Protein 9D45 (pdb70)

Structure (mmCIF, N/CA/C/O backbone):
data_9D45
#
_entry.id   9D45
#
_cell.length_a   1.00
_cell.length_b   1.00
_cell.length_c   1.00
_cell.angle_alpha   90.00
_cell.angle_beta   90.00
_cell.angle_gamma   90.00
#
_symmetry.space_group_name_H-M   'P 1'
#
loop_
_entity.id
_entity.type
_entity.pdbx_description
1 polymer 'Protein MSN5'
2 polymer 'GTP-binding nuclear protein GSP1/CNR1'
3 polymer 'Phosphate system positive regulatory protein PHO4'
4 non-polymer "GUANOSINE-5'-TRIPHOSPHATE"
5 non-polymer 'MAGNESIUM ION'
#
loop_
_atom_site.group_PDB
_atom_site.id
_atom_site.type_symbol
_atom_site.label_atom_id
_atom_site.label_alt_id
_atom_site.label_comp_id
_atom_site.label_asym_id
_atom_site.label_entity_id
_atom_site.label_seq_id
_atom_site.pdbx_PDB_ins_code
_atom_site.Cartn_x
_atom_site.Cartn_y
_atom_site.Cartn_z
_atom_site.occupancy
_atom_site.B_iso_or_equiv
_atom_site.auth_seq_id
_atom_site.auth_comp_id
_atom_site.auth_asym_id
_atom_site.auth_atom_id
_atom_site.pdbx_PDB_model_num
ATOM 1 N N . GLY A 1 5 ? 159.866 122.359 188.126 1.00 167.55 5 GLY A N 1
ATOM 2 C CA . GLY A 1 5 ? 160.763 123.332 188.721 1.00 169.94 5 GLY A CA 1
ATOM 3 C C . GLY A 1 5 ? 160.956 124.571 187.870 1.00 171.36 5 GLY A C 1
ATOM 4 O O . GLY A 1 5 ? 160.949 124.499 186.641 1.00 170.74 5 GLY A O 1
ATOM 5 N N . ALA A 1 6 ? 161.129 125.719 188.530 1.00 176.50 6 ALA A N 1
ATOM 6 C CA . ALA A 1 6 ? 161.309 126.971 187.803 1.00 175.55 6 ALA A CA 1
ATOM 7 C C . ALA A 1 6 ? 162.667 127.037 187.115 1.00 176.18 6 ALA A C 1
ATOM 8 O O . ALA A 1 6 ? 162.798 127.691 186.074 1.00 176.29 6 ALA A O 1
ATOM 10 N N . SER A 1 7 ? 163.681 126.375 187.678 1.00 167.97 7 SER A N 1
ATOM 11 C CA . SER A 1 7 ? 165.014 126.416 187.083 1.00 167.19 7 SER A CA 1
ATOM 12 C C . SER A 1 7 ? 165.018 125.791 185.694 1.00 166.58 7 SER A C 1
ATOM 13 O O . SER A 1 7 ? 165.711 126.273 184.790 1.00 165.75 7 SER A O 1
ATOM 16 N N . GLN A 1 8 ? 164.253 124.713 185.507 1.00 177.34 8 GLN A N 1
ATOM 17 C CA . GLN A 1 8 ? 164.142 124.109 184.184 1.00 178.03 8 GLN A CA 1
ATOM 18 C C . GLN A 1 8 ? 163.518 125.080 183.190 1.00 176.64 8 GLN A C 1
ATOM 19 O O . GLN A 1 8 ? 163.955 125.164 182.037 1.00 177.77 8 GLN A O 1
ATOM 25 N N . ILE A 1 9 ? 162.498 125.825 183.622 1.00 142.56 9 ILE A N 1
ATOM 26 C CA . ILE A 1 9 ? 161.869 126.811 182.746 1.00 141.15 9 ILE A CA 1
ATOM 27 C C . ILE A 1 9 ? 162.856 127.916 182.389 1.00 141.40 9 ILE A C 1
ATOM 28 O O . ILE A 1 9 ? 162.917 128.365 181.237 1.00 144.33 9 ILE A O 1
ATOM 33 N N . VAL A 1 10 ? 163.640 128.374 183.368 1.00 145.62 10 VAL A N 1
ATOM 34 C CA . VAL A 1 10 ? 164.634 129.412 183.098 1.00 145.55 10 VAL A CA 1
ATOM 35 C C . VAL A 1 10 ? 165.670 128.912 182.099 1.00 147.54 10 VAL A C 1
ATOM 36 O O . VAL A 1 10 ? 166.054 129.631 181.167 1.00 148.37 10 VAL A O 1
ATOM 40 N N . SER A 1 11 ? 166.146 127.678 182.282 1.00 162.28 11 SER A N 1
ATOM 41 C CA . SER A 1 11 ? 167.124 127.117 181.355 1.00 162.37 11 SER A CA 1
ATOM 42 C C . SER A 1 11 ? 166.539 126.973 179.955 1.00 160.94 11 SER A C 1
ATOM 43 O O . SER A 1 11 ? 167.214 127.258 178.959 1.00 161.90 11 SER A O 1
ATOM 46 N N . ALA A 1 12 ? 165.283 126.528 179.860 1.00 131.51 12 ALA A N 1
ATOM 47 C CA . ALA A 1 12 ? 164.642 126.395 178.556 1.00 130.93 12 ALA A CA 1
ATOM 48 C C . ALA A 1 12 ? 164.496 127.747 177.871 1.00 132.09 12 ALA A C 1
ATOM 49 O O . ALA A 1 12 ? 164.715 127.863 176.660 1.00 134.85 12 ALA A O 1
ATOM 51 N N . LEU A 1 13 ? 164.119 128.780 178.628 1.00 126.83 13 LEU A N 1
ATOM 52 C CA . LEU A 1 13 ? 164.007 130.115 178.049 1.00 126.89 13 LEU A CA 1
ATOM 53 C C . LEU A 1 13 ? 165.364 130.635 177.591 1.00 127.82 13 LEU A C 1
ATOM 54 O O . LEU A 1 13 ? 165.472 131.252 176.524 1.00 129.36 13 LEU A O 1
ATOM 59 N N . ASP A 1 14 ? 166.411 130.396 178.384 1.00 151.73 14 ASP A N 1
ATOM 60 C CA . ASP A 1 14 ? 167.748 130.817 177.982 1.00 152.41 14 ASP A CA 1
ATOM 61 C C . ASP A 1 14 ? 168.188 130.104 176.710 1.00 152.94 14 ASP A C 1
ATOM 62 O O . ASP A 1 14 ? 168.812 130.711 175.832 1.00 153.81 14 ASP A O 1
ATOM 67 N N . VAL A 1 15 ? 167.873 128.812 176.596 1.00 135.39 15 VAL A N 1
ATOM 68 C CA . VAL A 1 15 ? 168.216 128.064 175.390 1.00 132.94 15 VAL A CA 1
ATOM 69 C C . VAL A 1 15 ? 167.449 128.599 174.186 1.00 130.89 15 VAL A C 1
ATOM 70 O O . VAL A 1 15 ? 168.023 128.806 173.110 1.00 131.40 15 VAL A O 1
ATOM 74 N N . ILE A 1 16 ? 166.147 128.843 174.346 1.00 111.81 16 ILE A N 1
ATOM 75 C CA . ILE A 1 16 ? 165.323 129.250 173.213 1.00 111.33 16 ILE A CA 1
ATOM 76 C C . ILE A 1 16 ? 165.559 130.704 172.820 1.00 113.21 16 ILE A C 1
ATOM 77 O O . ILE A 1 16 ? 165.218 131.097 171.697 1.00 112.40 16 ILE A O 1
ATOM 82 N N . TYR A 1 17 ? 166.151 131.513 173.698 1.00 115.78 17 TYR A N 1
ATOM 83 C CA . TYR A 1 17 ? 166.388 132.917 173.389 1.00 113.78 17 TYR A CA 1
ATOM 84 C C . TYR A 1 17 ? 167.824 133.220 172.989 1.00 118.41 17 TYR A C 1
ATOM 85 O O . TYR A 1 17 ? 168.057 134.192 172.264 1.00 119.89 17 TYR A O 1
ATOM 94 N N . SER A 1 18 ? 168.788 132.426 173.443 1.00 144.81 18 SER A N 1
ATOM 95 C CA . SER A 1 18 ? 170.176 132.671 173.080 1.00 144.89 18 SER A CA 1
ATOM 96 C C . SER A 1 18 ? 170.385 132.412 171.589 1.00 146.67 18 SER A C 1
ATOM 97 O O . SER A 1 18 ? 169.847 131.444 171.044 1.00 147.49 18 SER A O 1
ATOM 100 N N . PRO A 1 19 ? 171.158 133.259 170.903 1.00 154.89 19 PRO A N 1
ATOM 101 C CA . PRO A 1 19 ? 171.391 133.039 169.469 1.00 154.35 19 PRO A CA 1
ATOM 102 C C . PRO A 1 19 ? 172.363 131.912 169.167 1.00 155.74 19 PRO A C 1
ATOM 103 O O . PRO A 1 19 ? 172.348 131.393 168.043 1.00 156.80 19 PRO A O 1
ATOM 107 N N . LYS A 1 20 ? 173.205 131.518 170.126 1.00 160.54 20 LYS A N 1
ATOM 108 C CA . LYS A 1 20 ? 174.184 130.467 169.875 1.00 160.44 20 LYS A CA 1
ATOM 109 C C . LYS A 1 20 ? 173.556 129.081 169.833 1.00 160.08 20 LYS A C 1
ATOM 110 O O . LYS A 1 20 ? 174.171 128.153 169.296 1.00 159.31 20 LYS A O 1
ATOM 116 N N . SER A 1 21 ? 172.357 128.918 170.384 1.00 144.55 21 SER A N 1
ATOM 117 C CA . SER A 1 21 ? 171.715 127.611 170.408 1.00 143.29 21 SER A CA 1
ATOM 118 C C . SER A 1 21 ? 171.309 127.182 169.004 1.00 141.98 21 SER A C 1
ATOM 119 O O . SER A 1 21 ? 170.804 127.983 168.212 1.00 141.30 21 SER A O 1
ATOM 122 N N . ASN A 1 22 ? 171.534 125.907 168.699 1.00 149.24 22 ASN A N 1
ATOM 123 C CA . ASN A 1 22 ? 171.136 125.364 167.411 1.00 149.46 22 ASN A CA 1
ATOM 124 C C . ASN A 1 22 ? 169.623 125.160 167.368 1.00 150.41 22 ASN A C 1
ATOM 125 O O . ASN A 1 22 ? 168.923 125.248 168.381 1.00 152.43 22 ASN A O 1
ATOM 130 N N . ASN A 1 23 ? 169.117 124.887 166.164 1.00 153.55 23 ASN A N 1
ATOM 131 C CA . ASN A 1 23 ? 167.674 124.778 165.977 1.00 154.57 23 ASN A CA 1
ATOM 132 C C . ASN A 1 23 ? 167.098 123.573 166.712 1.00 154.27 23 ASN A C 1
ATOM 133 O O . ASN A 1 23 ? 165.992 123.649 167.255 1.00 157.76 23 ASN A O 1
ATOM 138 N N . SER A 1 24 ? 167.820 122.450 166.731 1.00 155.49 24 SER A N 1
ATOM 139 C CA . SER A 1 24 ? 167.312 121.260 167.413 1.00 157.79 24 SER A CA 1
ATOM 140 C C . SER A 1 24 ? 167.193 121.485 168.917 1.00 158.16 24 SER A C 1
ATOM 141 O O . SER A 1 24 ? 166.198 121.083 169.535 1.00 157.55 24 SER A O 1
ATOM 144 N N . GLN A 1 25 ? 168.200 122.119 169.523 1.00 148.19 25 GLN A N 1
ATOM 145 C CA . GLN A 1 25 ? 168.134 122.433 170.947 1.00 145.80 25 GLN A CA 1
ATOM 146 C C . GLN A 1 25 ? 166.992 123.397 171.241 1.00 143.95 25 GLN A C 1
ATOM 147 O O . GLN A 1 25 ? 166.278 123.248 172.242 1.00 145.80 25 GLN A O 1
ATOM 153 N N . ARG A 1 26 ? 166.806 124.391 170.371 1.00 119.72 26 ARG A N 1
ATOM 154 C CA . ARG A 1 26 ? 165.689 125.317 170.517 1.00 120.57 26 ARG A CA 1
ATOM 155 C C . ARG A 1 26 ? 164.357 124.583 170.451 1.00 123.92 26 ARG A C 1
ATOM 156 O O . ARG A 1 26 ? 163.439 124.874 171.225 1.00 128.21 26 ARG A O 1
ATOM 164 N N . GLN A 1 27 ? 164.234 123.627 169.529 1.00 153.67 27 GLN A N 1
ATOM 165 C CA . GLN A 1 27 ? 162.988 122.882 169.392 1.00 152.32 27 GLN A CA 1
ATOM 166 C C . GLN A 1 27 ? 162.734 122.008 170.613 1.00 151.98 27 GLN A C 1
ATOM 167 O O . GLN A 1 27 ? 161.590 121.875 171.060 1.00 153.22 27 GLN A O 1
ATOM 173 N N . GLU A 1 28 ? 163.788 121.399 171.163 1.00 159.81 28 GLU A N 1
ATOM 174 C CA . GLU A 1 28 ? 163.629 120.612 172.383 1.00 161.22 28 GLU A CA 1
ATOM 175 C C . GLU A 1 28 ? 163.177 121.485 173.549 1.00 161.92 28 GLU A C 1
ATOM 176 O O . GLU A 1 28 ? 162.280 121.104 174.315 1.00 163.59 28 GLU A O 1
ATOM 182 N N . ALA A 1 29 ? 163.785 122.665 173.696 1.00 135.26 29 ALA A N 1
ATOM 183 C CA . ALA A 1 29 ? 163.372 123.578 174.758 1.00 132.25 29 ALA A CA 1
ATOM 184 C C . ALA A 1 29 ? 161.928 124.027 174.566 1.00 133.68 29 ALA A C 1
ATOM 185 O O . ALA A 1 29 ? 161.164 124.127 175.535 1.00 137.34 29 ALA A O 1
ATOM 187 N N . GLN A 1 30 ? 161.537 124.303 173.321 1.00 145.93 30 GLN A N 1
ATOM 188 C CA . GLN A 1 30 ? 160.162 124.705 173.048 1.00 144.90 30 GLN A CA 1
ATOM 189 C C . GLN A 1 30 ? 159.185 123.576 173.352 1.00 146.37 30 GLN A C 1
ATOM 190 O O . GLN A 1 30 ? 158.085 123.822 173.858 1.00 150.63 30 GLN A O 1
ATOM 196 N N . LYS A 1 31 ? 159.562 122.334 173.042 1.00 149.35 31 LYS A N 1
ATOM 197 C CA . LYS A 1 31 ? 158.714 121.195 173.379 1.00 150.63 31 LYS A CA 1
ATOM 198 C C . LYS A 1 31 ? 158.547 121.064 174.887 1.00 150.35 31 LYS A C 1
ATOM 199 O O . LYS A 1 31 ? 157.445 120.783 175.379 1.00 151.59 31 LYS A O 1
ATOM 205 N N . PHE A 1 32 ? 159.633 121.260 175.639 1.00 140.16 32 PHE A N 1
ATOM 206 C CA . PHE A 1 32 ? 159.527 121.223 177.095 1.00 139.30 32 PHE A CA 1
ATOM 207 C C . PHE A 1 32 ? 158.608 122.326 177.607 1.00 141.53 32 PHE A C 1
ATOM 208 O O . PHE A 1 32 ? 157.781 122.096 178.497 1.00 143.10 32 PHE A O 1
ATOM 216 N N . LEU A 1 33 ? 158.736 123.534 177.054 1.00 137.71 33 LEU A N 1
ATOM 217 C CA . LEU A 1 33 ? 157.862 124.627 177.470 1.00 135.36 33 LEU A CA 1
ATOM 218 C C . LEU A 1 33 ? 156.405 124.329 177.133 1.00 135.36 33 LEU A C 1
ATOM 219 O O . LEU A 1 33 ? 155.501 124.639 177.919 1.00 138.34 33 LEU A O 1
ATOM 224 N N . ASP A 1 34 ? 156.158 123.731 175.966 1.00 157.29 34 ASP A N 1
ATOM 225 C CA . ASP A 1 34 ? 154.795 123.379 175.581 1.00 157.77 34 ASP A CA 1
ATOM 226 C C . ASP A 1 34 ? 154.203 122.342 176.525 1.00 157.50 34 ASP A C 1
ATOM 227 O O . ASP A 1 34 ? 153.037 122.450 176.922 1.00 159.42 34 ASP A O 1
ATOM 232 N N . GLU A 1 35 ? 154.987 121.324 176.893 1.00 161.09 35 GLU A N 1
ATOM 233 C CA . GLU A 1 35 ? 154.469 120.329 177.827 1.00 162.55 35 GLU A CA 1
ATOM 234 C C . GLU A 1 35 ? 154.285 120.921 179.220 1.00 163.28 35 GLU A C 1
ATOM 235 O O . GLU A 1 35 ? 153.439 120.446 179.986 1.00 163.23 35 GLU A O 1
ATOM 241 N N . VAL A 1 36 ? 155.062 121.951 179.564 1.00 142.36 36 VAL A N 1
ATOM 242 C CA . VAL A 1 36 ? 154.827 122.671 180.812 1.00 141.16 36 VAL A CA 1
ATOM 243 C C . VAL A 1 36 ? 153.510 123.435 180.747 1.00 138.93 36 VAL A C 1
ATOM 244 O O . VAL A 1 36 ? 152.758 123.492 181.728 1.00 139.49 36 VAL A O 1
ATOM 248 N N . LYS A 1 37 ? 153.205 124.024 179.588 1.00 129.89 37 LYS A N 1
ATOM 249 C CA . LYS A 1 37 ? 151.993 124.826 179.449 1.00 127.01 37 LYS A CA 1
ATOM 250 C C . LYS A 1 37 ? 150.731 123.996 179.654 1.00 128.64 37 LYS A C 1
ATOM 251 O O . LYS A 1 37 ? 149.740 124.500 180.195 1.00 130.63 37 LYS A O 1
ATOM 257 N N . LEU A 1 38 ? 150.745 122.730 179.237 1.00 150.51 38 LEU A N 1
ATOM 258 C CA . LEU A 1 38 ? 149.563 121.883 179.335 1.00 151.67 38 LEU A CA 1
ATOM 259 C C . LEU A 1 38 ? 149.298 121.379 180.748 1.00 151.70 38 LEU A C 1
ATOM 260 O O . LEU A 1 38 ? 148.262 120.745 180.973 1.00 152.30 38 LEU A O 1
ATOM 265 N N . CYS A 1 39 ? 150.201 121.632 181.693 1.00 159.99 39 CYS A N 1
ATOM 266 C CA . CYS A 1 39 ? 149.995 121.186 183.064 1.00 160.70 39 CYS A CA 1
ATOM 267 C C . CYS A 1 39 ? 148.772 121.863 183.673 1.00 160.12 39 CYS A C 1
ATOM 268 O O . CYS A 1 39 ? 148.461 123.020 183.380 1.00 161.78 39 CYS A O 1
ATOM 271 N N . SER A 1 40 ? 148.069 121.120 184.532 1.00 161.28 40 SER A N 1
ATOM 272 C CA . SER A 1 40 ? 146.861 121.642 185.161 1.00 161.90 40 SER A CA 1
ATOM 273 C C . SER A 1 40 ? 147.151 122.783 186.127 1.00 162.13 40 SER A C 1
ATOM 274 O O . SER A 1 40 ? 146.226 123.515 186.496 1.00 161.13 40 SER A O 1
ATOM 277 N N . GLU A 1 41 ? 148.405 122.951 186.544 1.00 167.22 41 GLU A N 1
ATOM 278 C CA . GLU A 1 41 ? 148.804 124.036 187.430 1.00 166.50 41 GLU A CA 1
ATOM 279 C C . GLU A 1 41 ? 149.441 125.195 186.673 1.00 166.49 41 GLU A C 1
ATOM 280 O O . GLU A 1 41 ? 150.097 126.042 187.288 1.00 167.14 41 GLU A O 1
ATOM 286 N N . SER A 1 42 ? 149.269 125.240 185.352 1.00 149.03 42 SER A N 1
ATOM 287 C CA . SER A 1 42 ? 149.866 126.314 184.562 1.00 146.07 42 SER A CA 1
ATOM 288 C C . SER A 1 42 ? 149.437 127.717 184.989 1.00 147.12 42 SER A C 1
ATOM 289 O O . SER A 1 42 ? 150.306 128.604 185.017 1.00 148.80 42 SER A O 1
ATOM 292 N N . PRO A 1 43 ? 148.167 128.005 185.313 1.00 142.47 43 PRO A N 1
ATOM 293 C CA . PRO A 1 43 ? 147.848 129.381 185.743 1.00 141.54 43 PRO A CA 1
ATOM 294 C C . PRO A 1 43 ? 148.538 129.780 187.037 1.00 144.06 43 PRO A C 1
ATOM 295 O O . PRO A 1 43 ? 149.112 130.875 187.122 1.00 146.89 43 PRO A O 1
ATOM 299 N N . PHE A 1 44 ? 148.495 128.919 188.056 1.00 147.76 44 PHE A N 1
ATOM 300 C CA . PHE A 1 44 ? 149.150 129.241 189.319 1.00 147.65 44 PHE A CA 1
ATOM 301 C C . PHE A 1 44 ? 150.660 129.335 189.147 1.00 148.39 44 PHE A C 1
ATOM 302 O O . PHE A 1 44 ? 151.305 130.210 189.739 1.00 148.72 44 PHE A O 1
ATOM 310 N N . TRP A 1 45 ? 151.243 128.442 188.343 1.00 157.22 45 TRP A N 1
ATOM 311 C CA . TRP A 1 45 ? 152.676 128.510 188.083 1.00 156.77 45 TRP A CA 1
ATOM 312 C C . TRP A 1 45 ? 153.047 129.807 187.376 1.00 157.31 45 TRP A C 1
ATOM 313 O O . TRP A 1 45 ? 154.060 130.431 187.705 1.00 159.65 45 TRP A O 1
ATOM 324 N N . GLY A 1 46 ? 152.237 130.229 186.404 1.00 146.59 46 GLY A N 1
ATOM 325 C CA . GLY A 1 46 ? 152.506 131.486 185.726 1.00 147.21 46 GLY A CA 1
ATOM 326 C C . GLY A 1 46 ? 152.388 132.683 186.649 1.00 146.99 46 GLY A C 1
ATOM 327 O O . GLY A 1 46 ? 153.199 133.611 186.586 1.00 147.82 46 GLY A O 1
ATOM 328 N N . TYR A 1 47 ? 151.376 132.679 187.519 1.00 132.94 47 TYR A N 1
ATOM 329 C CA . TYR A 1 47 ? 151.233 133.762 188.487 1.00 132.28 47 TYR A CA 1
ATOM 330 C C . TYR A 1 47 ? 152.426 133.816 189.433 1.00 132.28 47 TYR A C 1
ATOM 331 O O . TYR A 1 47 ? 152.964 134.897 189.707 1.00 134.55 47 TYR A O 1
ATOM 340 N N . GLU A 1 48 ? 152.860 132.657 189.933 1.00 146.54 48 GLU A N 1
ATOM 341 C CA . GLU A 1 48 ? 154.025 132.619 190.812 1.00 146.75 48 GLU A CA 1
ATOM 342 C C . GLU A 1 48 ? 155.277 133.090 190.085 1.00 148.36 48 GLU A C 1
ATOM 343 O O . GLU A 1 48 ? 156.093 133.824 190.652 1.00 150.22 48 GLU A O 1
ATOM 349 N N . ILE A 1 49 ? 155.443 132.681 188.827 1.00 130.89 49 ILE A N 1
ATOM 350 C CA . ILE A 1 49 ? 156.604 133.095 188.047 1.00 128.44 49 ILE A CA 1
ATOM 351 C C . ILE A 1 49 ? 156.607 134.606 187.858 1.00 131.36 49 ILE A C 1
ATOM 352 O O . ILE A 1 49 ? 157.645 135.264 188.003 1.00 130.35 49 ILE A O 1
ATOM 357 N N . ALA A 1 50 ? 155.447 135.182 187.541 1.00 136.91 50 ALA A N 1
ATOM 358 C CA . ALA A 1 50 ? 155.373 136.624 187.336 1.00 134.57 50 ALA A CA 1
ATOM 359 C C . ALA A 1 50 ? 155.575 137.395 188.634 1.00 135.80 50 ALA A C 1
ATOM 360 O O . ALA A 1 50 ? 156.109 138.509 188.612 1.00 136.86 50 ALA A O 1
ATOM 362 N N . LEU A 1 51 ? 155.159 136.831 189.768 1.00 138.18 51 LEU A N 1
ATOM 363 C CA . LEU A 1 51 ? 155.223 137.562 191.028 1.00 136.64 51 LEU A CA 1
ATOM 364 C C . LEU A 1 51 ? 156.578 137.455 191.722 1.00 139.66 51 LEU A C 1
ATOM 365 O O . LEU A 1 51 ? 157.058 138.445 192.286 1.00 141.52 51 LEU A O 1
ATOM 370 N N . GLN A 1 52 ? 157.209 136.278 191.693 1.00 147.90 52 GLN A N 1
ATOM 371 C CA . GLN A 1 52 ? 158.393 136.050 192.519 1.00 147.72 52 GLN A CA 1
ATOM 372 C C . GLN A 1 52 ? 159.570 136.912 192.076 1.00 147.92 52 GLN A C 1
ATOM 373 O O . GLN A 1 52 ? 160.197 137.588 192.899 1.00 149.40 52 GLN A O 1
ATOM 379 N N . ASN A 1 53 ? 159.888 136.905 190.783 1.00 145.13 53 ASN A N 1
ATOM 380 C CA . ASN A 1 53 ? 161.076 137.585 190.268 1.00 147.47 53 ASN A CA 1
ATOM 381 C C . ASN A 1 53 ? 160.691 138.547 189.153 1.00 146.26 53 ASN A C 1
ATOM 382 O O . ASN A 1 53 ? 160.691 138.182 187.969 1.00 145.12 53 ASN A O 1
ATOM 387 N N . PRO A 1 54 ? 160.354 139.794 189.495 1.00 134.34 54 PRO A N 1
ATOM 388 C CA . PRO A 1 54 ? 160.098 140.802 188.455 1.00 132.22 54 PRO A CA 1
ATOM 389 C C . PRO A 1 54 ? 161.349 141.256 187.723 1.00 132.95 54 PRO A C 1
ATOM 390 O O . PRO A 1 54 ? 161.227 141.925 186.689 1.00 135.27 54 PRO A O 1
ATOM 394 N N . THR A 1 55 ? 162.541 140.925 188.227 1.00 137.94 55 THR A N 1
ATOM 395 C CA . THR A 1 55 ? 163.773 141.367 187.580 1.00 139.54 55 THR A CA 1
ATOM 396 C C . THR A 1 55 ? 163.925 140.754 186.193 1.00 140.82 55 THR A C 1
ATOM 397 O O . THR A 1 55 ? 164.332 141.437 185.246 1.00 139.72 55 THR A O 1
ATOM 401 N N . ASN A 1 56 ? 163.603 139.471 186.051 1.00 130.31 56 ASN A N 1
ATOM 402 C CA . ASN A 1 56 ? 163.727 138.781 184.769 1.00 127.67 56 ASN A CA 1
ATOM 403 C C . ASN A 1 56 ? 162.490 139.095 183.938 1.00 126.92 56 ASN A C 1
ATOM 404 O O . ASN A 1 56 ? 161.413 138.541 184.168 1.00 128.39 56 ASN A O 1
ATOM 409 N N . SER A 1 57 ? 162.644 139.997 182.967 1.00 119.84 57 SER A N 1
ATOM 410 C CA . SER A 1 57 ? 161.507 140.416 182.154 1.00 121.99 57 SER A CA 1
ATOM 411 C C . SER A 1 57 ? 160.990 139.277 181.282 1.00 120.59 57 SER A C 1
ATOM 412 O O . SER A 1 57 ? 159.776 139.114 181.125 1.00 120.62 57 SER A O 1
ATOM 415 N N . ILE A 1 58 ? 161.895 138.486 180.702 1.00 115.06 58 ILE A N 1
ATOM 416 C CA . ILE A 1 58 ? 161.480 137.406 179.811 1.00 111.51 58 ILE A CA 1
ATOM 417 C C . ILE A 1 58 ? 160.721 136.331 180.580 1.00 113.64 58 ILE A C 1
ATOM 418 O O . ILE A 1 58 ? 159.688 135.830 180.119 1.00 117.83 58 ILE A O 1
ATOM 423 N N . LEU A 1 59 ? 161.217 135.956 181.760 1.00 111.41 59 LEU A N 1
ATOM 424 C CA . LEU A 1 59 ? 160.531 134.948 182.563 1.00 110.19 59 LEU A CA 1
ATOM 425 C C . LEU A 1 59 ? 159.166 135.447 183.024 1.00 114.63 59 LEU A C 1
ATOM 426 O O . LEU A 1 59 ? 158.185 134.692 183.024 1.00 114.46 59 LEU A O 1
ATOM 431 N N . LYS A 1 60 ? 159.085 136.719 183.421 1.00 111.18 60 LYS A N 1
ATOM 432 C CA . LYS A 1 60 ? 157.799 137.293 183.805 1.00 107.29 60 LYS A CA 1
ATOM 433 C C . LYS A 1 60 ? 156.830 137.296 182.631 1.00 110.44 60 LYS A C 1
ATOM 434 O O . LYS A 1 60 ? 155.638 137.011 182.798 1.00 117.94 60 LYS A O 1
ATOM 440 N N . TYR A 1 61 ? 157.323 137.615 181.433 1.00 99.27 61 TYR A N 1
ATOM 441 C CA . TYR A 1 61 ? 156.469 137.578 180.251 1.00 98.79 61 TYR A CA 1
ATOM 442 C C . TYR A 1 61 ? 155.998 136.160 179.960 1.00 102.01 61 TYR A C 1
ATOM 443 O O . TYR A 1 61 ? 154.859 135.956 179.532 1.00 106.83 61 TYR A O 1
ATOM 452 N N . PHE A 1 62 ? 156.862 135.167 180.179 1.00 108.74 62 PHE A N 1
ATOM 453 C CA . PHE A 1 62 ? 156.443 133.780 179.992 1.00 109.02 62 PHE A CA 1
ATOM 454 C C . PHE A 1 62 ? 155.355 133.392 180.986 1.00 111.82 62 PHE A C 1
ATOM 455 O O . PHE A 1 62 ? 154.398 132.693 180.632 1.00 116.47 62 PHE A O 1
ATOM 463 N N . GLY A 1 63 ? 155.491 133.824 182.240 1.00 109.01 63 GLY A N 1
ATOM 464 C CA . GLY A 1 63 ? 154.443 133.559 183.216 1.00 107.64 63 GLY A CA 1
ATOM 465 C C . GLY A 1 63 ? 153.129 134.224 182.851 1.00 109.16 63 GLY A C 1
ATOM 466 O O . GLY A 1 63 ? 152.054 133.624 182.976 1.00 115.35 63 GLY A O 1
ATOM 467 N N . LEU A 1 64 ? 153.195 135.475 182.390 1.00 98.96 64 LEU A N 1
ATOM 468 C CA . LEU A 1 64 ? 151.989 136.161 181.941 1.00 100.18 64 LEU A CA 1
ATOM 469 C C . LEU A 1 64 ? 151.382 135.468 180.727 1.00 103.90 64 LEU A C 1
ATOM 470 O O . LEU A 1 64 ? 150.158 135.431 180.574 1.00 111.20 64 LEU A O 1
ATOM 475 N N . GLY A 1 65 ? 152.222 134.916 179.851 1.00 113.95 65 GLY A N 1
ATOM 476 C CA . GLY A 1 65 ? 151.708 134.148 178.729 1.00 117.55 65 GLY A CA 1
ATOM 477 C C . GLY A 1 65 ? 151.027 132.866 179.165 1.00 117.93 65 GLY A C 1
ATOM 478 O O . GLY A 1 65 ? 150.027 132.451 178.575 1.00 122.23 65 GLY A O 1
ATOM 479 N N . LEU A 1 66 ? 151.566 132.215 180.198 1.00 112.97 66 LEU A N 1
ATOM 480 C CA . LEU A 1 66 ? 150.887 131.057 180.774 1.00 113.45 66 LEU A CA 1
ATOM 481 C C . LEU A 1 66 ? 149.519 131.448 181.317 1.00 118.67 66 LEU A C 1
ATOM 482 O O . LEU A 1 66 ? 148.527 130.736 181.108 1.00 122.01 66 LEU A O 1
ATOM 487 N N . LEU A 1 67 ? 149.447 132.585 182.012 1.00 110.48 67 LEU A N 1
ATOM 488 C CA . LEU A 1 67 ? 148.159 133.068 182.505 1.00 107.88 67 LEU A CA 1
ATOM 489 C C . LEU A 1 67 ? 147.206 133.377 181.355 1.00 108.38 67 LEU A C 1
ATOM 490 O O . LEU A 1 67 ? 146.003 133.100 181.441 1.00 111.91 67 LEU A O 1
ATOM 495 N N . ASP A 1 68 ? 147.726 133.965 180.277 1.00 130.74 68 ASP A N 1
ATOM 496 C CA . ASP A 1 68 ? 146.900 134.273 179.114 1.00 132.15 68 ASP A CA 1
ATOM 497 C C . ASP A 1 68 ? 146.352 133.003 178.478 1.00 134.99 68 ASP A C 1
ATOM 498 O O . ASP A 1 68 ? 145.180 132.950 178.087 1.00 138.73 68 ASP A O 1
ATOM 503 N N . HIS A 1 69 ? 147.189 131.972 178.356 1.00 134.90 69 HIS A N 1
ATOM 504 C CA . HIS A 1 69 ? 146.720 130.699 177.822 1.00 134.17 69 HIS A CA 1
ATOM 505 C C . HIS A 1 69 ? 145.664 130.082 178.727 1.00 134.75 69 HIS A C 1
ATOM 506 O O . HIS A 1 69 ? 144.682 129.505 178.246 1.00 138.25 69 HIS A O 1
ATOM 513 N N . ALA A 1 70 ? 145.853 130.186 180.045 1.00 118.60 70 ALA A N 1
ATOM 514 C CA . ALA A 1 70 ? 144.862 129.656 180.976 1.00 119.66 70 ALA A CA 1
ATOM 515 C C . ALA A 1 70 ? 143.529 130.383 180.845 1.00 116.45 70 ALA A C 1
ATOM 516 O O . ALA A 1 70 ? 142.464 129.757 180.885 1.00 118.69 70 ALA A O 1
ATOM 518 N N . VAL A 1 71 ? 143.568 131.710 180.687 1.00 116.49 71 VAL A N 1
ATOM 519 C CA . VAL A 1 71 ? 142.338 132.499 180.625 1.00 118.20 71 VAL A CA 1
ATOM 520 C C . VAL A 1 71 ? 141.700 132.502 179.245 1.00 116.08 71 VAL A C 1
ATOM 521 O O . VAL A 1 71 ? 140.527 132.876 179.118 1.00 114.62 71 VAL A O 1
ATOM 525 N N . LYS A 1 72 ? 142.425 132.086 178.209 1.00 129.55 72 LYS A N 1
ATOM 526 C CA . LYS A 1 72 ? 141.922 132.136 176.842 1.00 129.80 72 LYS A CA 1
ATOM 527 C C . LYS A 1 72 ? 141.428 130.790 176.329 1.00 131.94 72 LYS A C 1
ATOM 528 O O . LYS A 1 72 ? 140.440 130.741 175.591 1.00 131.29 72 LYS A O 1
ATOM 534 N N . LYS A 1 73 ? 142.089 129.694 176.700 1.00 142.65 73 LYS A N 1
ATOM 535 C CA . LYS A 1 73 ? 141.739 128.369 176.201 1.00 140.45 73 LYS A CA 1
ATOM 536 C C . LYS A 1 73 ? 140.964 127.539 177.217 1.00 140.63 73 LYS A C 1
ATOM 537 O O . LYS A 1 73 ? 139.963 126.909 176.866 1.00 142.88 73 LYS A O 1
ATOM 543 N N . ASN A 1 74 ? 141.406 127.525 178.474 1.00 148.85 74 ASN A N 1
ATOM 544 C CA . ASN A 1 74 ? 140.801 126.701 179.511 1.00 151.08 74 ASN A CA 1
ATOM 545 C C . ASN A 1 74 ? 139.770 127.461 180.338 1.00 152.81 74 ASN A C 1
ATOM 546 O O . ASN A 1 74 ? 139.430 127.026 181.443 1.00 154.33 74 ASN A O 1
ATOM 551 N N . TRP A 1 75 ? 139.270 128.588 179.828 1.00 136.39 75 TRP A N 1
ATOM 552 C CA . TRP A 1 75 ? 138.323 129.391 180.596 1.00 136.00 75 TRP A CA 1
ATOM 553 C C . TRP A 1 75 ? 137.007 128.655 180.816 1.00 136.00 75 TRP A C 1
ATOM 554 O O . TRP A 1 75 ? 136.429 128.721 181.906 1.00 136.03 75 TRP A O 1
ATOM 565 N N . ASN A 1 76 ? 136.515 127.954 179.792 1.00 156.56 76 ASN A N 1
ATOM 566 C CA . ASN A 1 76 ? 135.229 127.274 179.913 1.00 158.67 76 ASN A CA 1
ATOM 567 C C . ASN A 1 76 ? 135.281 126.134 180.921 1.00 158.90 76 ASN A C 1
ATOM 568 O O . ASN A 1 76 ? 134.272 125.837 181.570 1.00 159.49 76 ASN A O 1
ATOM 573 N N . ASP A 1 77 ? 136.438 125.485 181.066 1.00 161.06 77 ASP A N 1
ATOM 574 C CA . ASP A 1 77 ? 136.541 124.354 181.982 1.00 160.73 77 ASP A CA 1
ATOM 575 C C . ASP A 1 77 ? 136.539 124.797 183.439 1.00 161.07 77 ASP A C 1
ATOM 576 O O . ASP A 1 77 ? 136.063 124.056 184.308 1.00 162.08 77 ASP A O 1
ATOM 581 N N . TYR A 1 78 ? 137.062 125.985 183.728 1.00 148.44 78 TYR A N 1
ATOM 582 C CA . TYR A 1 78 ? 137.183 126.435 185.107 1.00 148.21 78 TYR A CA 1
ATOM 583 C C . TYR A 1 78 ? 135.815 126.710 185.717 1.00 149.71 78 TYR A C 1
ATOM 584 O O . TYR A 1 78 ? 134.895 127.180 185.041 1.00 149.58 78 TYR A O 1
ATOM 593 N N . ASP A 1 79 ? 135.685 126.413 187.008 1.00 175.02 79 ASP A N 1
ATOM 594 C CA . ASP A 1 79 ? 134.468 126.709 187.745 1.00 174.97 79 ASP A CA 1
ATOM 595 C C . ASP A 1 79 ? 134.490 128.159 188.223 1.00 174.77 79 ASP A C 1
ATOM 596 O O . ASP A 1 79 ? 135.410 128.927 187.928 1.00 175.96 79 ASP A O 1
ATOM 601 N N . GLU A 1 80 ? 133.456 128.542 188.977 1.00 166.34 80 GLU A N 1
ATOM 602 C CA . GLU A 1 80 ? 133.349 129.923 189.439 1.00 166.79 80 GLU A CA 1
ATOM 603 C C . GLU A 1 80 ? 134.502 130.292 190.366 1.00 166.05 80 GLU A C 1
ATOM 604 O O . GLU A 1 80 ? 135.073 131.384 190.253 1.00 167.41 80 GLU A O 1
ATOM 610 N N . GLY A 1 81 ? 134.857 129.397 191.289 1.00 147.46 81 GLY A N 1
ATOM 611 C CA . GLY A 1 81 ? 135.955 129.685 192.198 1.00 147.30 81 GLY A CA 1
ATOM 612 C C . GLY A 1 81 ? 137.283 129.838 191.483 1.00 146.97 81 GLY A C 1
ATOM 613 O O . GLY A 1 81 ? 138.066 130.739 191.793 1.00 146.70 81 GLY A O 1
ATOM 614 N N . LYS A 1 82 ? 137.555 128.958 190.516 1.00 157.32 82 LYS A N 1
ATOM 615 C CA . LYS A 1 82 ? 138.790 129.062 189.746 1.00 157.84 82 LYS A CA 1
ATOM 616 C C . LYS A 1 82 ? 138.832 130.356 188.944 1.00 156.65 82 LYS A C 1
ATOM 617 O O . LYS A 1 82 ? 139.878 131.008 188.858 1.00 156.78 82 LYS A O 1
ATOM 623 N N . ARG A 1 83 ? 137.702 130.742 188.346 1.00 147.59 83 ARG A N 1
ATOM 624 C CA . ARG A 1 83 ? 137.648 131.993 187.597 1.00 147.04 83 ARG A CA 1
ATOM 625 C C . ARG A 1 83 ? 137.890 133.192 188.505 1.00 147.23 83 ARG A C 1
ATOM 626 O O . ARG A 1 83 ? 138.612 134.126 188.135 1.00 149.09 83 ARG A O 1
ATOM 634 N N . VAL A 1 84 ? 137.297 133.182 189.701 1.00 136.62 84 VAL A N 1
ATOM 635 C CA . VAL A 1 84 ? 137.502 134.280 190.642 1.00 135.33 84 VAL A CA 1
ATOM 636 C C . VAL A 1 84 ? 138.961 134.344 191.081 1.00 135.35 84 VAL A C 1
ATOM 637 O O . VAL A 1 84 ? 139.545 135.429 191.187 1.00 137.51 84 VAL A O 1
ATOM 641 N N . ALA A 1 85 ? 139.571 133.185 191.344 1.00 135.29 85 ALA A N 1
ATOM 642 C CA . ALA A 1 85 ? 140.979 133.163 191.732 1.00 134.82 85 ALA A CA 1
ATOM 643 C C . ALA A 1 85 ? 141.871 133.681 190.610 1.00 137.62 85 ALA A C 1
ATOM 644 O O . ALA A 1 85 ? 142.835 134.415 190.860 1.00 143.37 85 ALA A O 1
ATOM 646 N N . LEU A 1 86 ? 141.571 133.301 189.366 1.00 123.39 86 LEU A N 1
ATOM 647 C CA . LEU A 1 86 ? 142.339 133.798 188.229 1.00 124.29 86 LEU A CA 1
ATOM 648 C C . LEU A 1 86 ? 142.198 135.308 188.088 1.00 126.88 86 LEU A C 1
ATOM 649 O O . LEU A 1 86 ? 143.182 136.015 187.829 1.00 127.89 86 LEU A O 1
ATOM 654 N N . ARG A 1 87 ? 140.976 135.820 188.259 1.00 131.68 87 ARG A N 1
ATOM 655 C CA . ARG A 1 87 ? 140.761 137.263 188.217 1.00 128.69 87 ARG A CA 1
ATOM 656 C C . ARG A 1 87 ? 141.548 137.966 189.315 1.00 131.86 87 ARG A C 1
ATOM 657 O O . ARG A 1 87 ? 142.139 139.027 189.084 1.00 136.01 87 ARG A O 1
ATOM 665 N N . LYS A 1 88 ? 141.562 137.390 190.518 1.00 134.25 88 LYS A N 1
ATOM 666 C CA . LYS A 1 88 ? 142.307 137.989 191.620 1.00 133.35 88 LYS A CA 1
ATOM 667 C C . LYS A 1 88 ? 143.804 137.991 191.339 1.00 131.25 88 LYS A C 1
ATOM 668 O O . LYS A 1 88 ? 144.496 138.966 191.651 1.00 133.14 88 LYS A O 1
ATOM 674 N N . TRP A 1 89 ? 144.323 136.909 190.754 1.00 133.77 89 TRP A N 1
ATOM 675 C CA . TRP A 1 89 ? 145.737 136.875 190.388 1.00 136.92 89 TRP A CA 1
ATOM 676 C C . TRP A 1 89 ? 146.065 137.950 189.360 1.00 136.81 89 TRP A C 1
ATOM 677 O O . TRP A 1 89 ? 147.080 138.650 189.480 1.00 136.44 89 TRP A O 1
ATOM 688 N N . VAL A 1 90 ? 145.213 138.094 188.341 1.00 114.54 90 VAL A N 1
ATOM 689 C CA . VAL A 1 90 ? 145.447 139.107 187.314 1.00 112.00 90 VAL A CA 1
ATOM 690 C C . VAL A 1 90 ? 145.412 140.503 187.925 1.00 113.94 90 VAL A C 1
ATOM 691 O O . VAL A 1 90 ? 146.259 141.353 187.621 1.00 119.80 90 VAL A O 1
ATOM 695 N N . MET A 1 91 ? 144.437 140.758 188.800 1.00 123.39 91 MET A N 1
ATOM 696 C CA . MET A 1 91 ? 144.332 142.063 189.444 1.00 122.79 91 MET A CA 1
ATOM 697 C C . MET A 1 91 ? 145.544 142.349 190.320 1.00 126.03 91 MET A C 1
ATOM 698 O O . MET A 1 91 ? 146.061 143.473 190.330 1.00 127.73 91 MET A O 1
ATOM 703 N N . GLU A 1 92 ? 146.008 141.346 191.070 1.00 136.55 92 GLU A N 1
ATOM 704 C CA . GLU A 1 92 ? 147.179 141.536 191.919 1.00 137.71 92 GLU A CA 1
ATOM 705 C C . GLU A 1 92 ? 148.418 141.838 191.089 1.00 137.37 92 GLU A C 1
ATOM 706 O O . GLU A 1 92 ? 149.217 142.711 191.449 1.00 137.26 92 GLU A O 1
ATOM 712 N N . LEU A 1 93 ? 148.601 141.123 189.977 1.00 112.57 93 LEU A N 1
ATOM 713 C CA . LEU A 1 93 ? 149.754 141.393 189.124 1.00 110.94 93 LEU A CA 1
ATOM 714 C C . LEU A 1 93 ? 149.668 142.778 188.494 1.00 111.17 93 LEU A C 1
ATOM 715 O O . LEU A 1 93 ? 150.687 143.463 188.352 1.00 114.28 93 LEU A O 1
ATOM 720 N N . ASN A 1 94 ? 148.464 143.205 188.104 1.00 116.75 94 ASN A N 1
ATOM 721 C CA . ASN A 1 94 ? 148.312 144.541 187.535 1.00 116.36 94 ASN A CA 1
ATOM 722 C C . ASN A 1 94 ? 148.593 145.623 188.571 1.00 118.84 94 ASN A C 1
ATOM 723 O O . ASN A 1 94 ? 149.206 146.648 188.255 1.00 121.31 94 ASN A O 1
ATOM 728 N N . PHE A 1 95 ? 148.152 145.416 189.814 1.00 114.01 95 PHE A N 1
ATOM 729 C CA . PHE A 1 95 ? 148.392 146.404 190.859 1.00 110.15 95 PHE A CA 1
ATOM 730 C C . PHE A 1 95 ? 149.859 146.480 191.263 1.00 113.69 95 PHE A C 1
ATOM 731 O O . PHE A 1 95 ? 150.264 147.463 191.892 1.00 116.42 95 PHE A O 1
ATOM 739 N N . GLY A 1 96 ? 150.659 145.474 190.919 1.00 115.32 96 GLY A N 1
ATOM 740 C CA . GLY A 1 96 ? 152.054 145.442 191.311 1.00 116.07 96 GLY A CA 1
ATOM 741 C C . GLY A 1 96 ? 153.003 146.047 190.296 1.00 118.33 96 GLY A C 1
ATOM 742 O O . GLY A 1 96 ? 154.212 145.807 190.353 1.00 118.47 96 GLY A O 1
ATOM 743 N N . VAL A 1 97 ? 152.469 146.829 189.358 1.00 112.01 97 VAL A N 1
ATOM 744 C CA . VAL A 1 97 ? 153.296 147.417 188.311 1.00 109.56 97 VAL A CA 1
ATOM 745 C C . VAL A 1 97 ? 154.195 148.490 188.908 1.00 114.10 97 VAL A C 1
ATOM 746 O O . VAL A 1 97 ? 153.735 149.371 189.646 1.00 116.43 97 VAL A O 1
ATOM 750 N N . GLN A 1 98 ? 155.483 148.418 188.592 1.00 124.55 98 GLN A N 1
ATOM 751 C CA . GLN A 1 98 ? 156.472 149.385 189.042 1.00 125.21 98 GLN A CA 1
ATOM 752 C C . GLN A 1 98 ? 157.134 150.036 187.827 1.00 124.72 98 GLN A C 1
ATOM 753 O O . GLN A 1 98 ? 156.748 149.799 186.679 1.00 126.56 98 GLN A O 1
ATOM 759 N N . ASP A 1 99 ? 158.145 150.866 188.092 1.00 151.24 99 ASP A N 1
ATOM 760 C CA . ASP A 1 99 ? 158.804 151.595 187.014 1.00 153.38 99 ASP A CA 1
ATOM 761 C C . ASP A 1 99 ? 159.706 150.693 186.181 1.00 155.05 99 ASP A C 1
ATOM 762 O O . ASP A 1 99 ? 159.891 150.943 184.984 1.00 155.60 99 ASP A O 1
ATOM 767 N N . TYR A 1 100 ? 160.274 149.646 186.783 1.00 140.60 100 TYR A N 1
ATOM 768 C CA . TYR A 1 100 ? 161.205 148.789 186.059 1.00 138.12 100 TYR A CA 1
ATOM 769 C C . TYR A 1 100 ? 160.521 147.898 185.031 1.00 138.56 100 TYR A C 1
ATOM 770 O O . TYR A 1 100 ? 161.212 147.329 184.179 1.00 138.99 100 TYR A O 1
ATOM 779 N N . ASP A 1 101 ? 159.199 147.759 185.089 1.00 141.30 101 ASP A N 1
ATOM 780 C CA . ASP A 1 101 ? 158.493 146.925 184.126 1.00 139.04 101 ASP A CA 1
ATOM 781 C C . ASP A 1 101 ? 158.584 147.533 182.733 1.00 140.25 101 ASP A C 1
ATOM 782 O O . ASP A 1 101 ? 158.351 148.732 182.549 1.00 142.31 101 ASP A O 1
ATOM 787 N N . THR A 1 102 ? 158.923 146.703 181.752 1.00 116.94 102 THR A N 1
ATOM 788 C CA . THR A 1 102 ? 159.031 147.166 180.380 1.00 117.19 102 THR A CA 1
ATOM 789 C C . THR A 1 102 ? 157.644 147.416 179.791 1.00 114.86 102 THR A C 1
ATOM 790 O O . THR A 1 102 ? 156.613 147.091 180.387 1.00 117.86 102 THR A O 1
ATOM 794 N N . ARG A 1 103 ? 157.630 148.014 178.598 1.00 107.65 103 ARG A N 1
ATOM 795 C CA . ARG A 1 103 ? 156.366 148.344 177.948 1.00 107.03 103 ARG A CA 1
ATOM 796 C C . ARG A 1 103 ? 155.561 147.091 177.624 1.00 108.10 103 ARG A C 1
ATOM 797 O O . ARG A 1 103 ? 154.343 147.055 177.838 1.00 115.15 103 ARG A O 1
ATOM 805 N N . TYR A 1 104 ? 156.222 146.050 177.113 1.00 103.89 104 TYR A N 1
ATOM 806 C CA . TYR A 1 104 ? 155.494 144.845 176.730 1.00 104.24 104 TYR A CA 1
ATOM 807 C C . TYR A 1 104 ? 154.950 144.098 177.941 1.00 105.51 104 TYR A C 1
ATOM 808 O O . TYR A 1 104 ? 153.913 143.437 177.838 1.00 111.38 104 TYR A O 1
ATOM 817 N N . ILE A 1 105 ? 155.616 144.198 179.092 1.00 100.49 105 ILE A N 1
ATOM 818 C CA . ILE A 1 105 ? 155.063 143.620 180.314 1.00 96.81 105 ILE A CA 1
ATOM 819 C C . ILE A 1 105 ? 153.749 144.303 180.673 1.00 105.99 105 ILE A C 1
ATOM 820 O O . ILE A 1 105 ? 152.757 143.645 181.018 1.00 115.69 105 ILE A O 1
ATOM 825 N N . LYS A 1 106 ? 153.719 145.636 180.588 1.00 98.56 106 LYS A N 1
ATOM 826 C CA . LYS A 1 106 ? 152.487 146.372 180.846 1.00 97.43 106 LYS A CA 1
ATOM 827 C C . LYS A 1 106 ? 151.407 146.001 179.840 1.00 98.73 106 LYS A C 1
ATOM 828 O O . LYS A 1 106 ? 150.235 145.850 180.203 1.00 106.49 106 LYS A O 1
ATOM 834 N N . GLU A 1 107 ? 151.784 145.856 178.567 1.00 106.22 107 GLU A N 1
ATOM 835 C CA . GLU A 1 107 ? 150.811 145.474 177.549 1.00 107.25 107 GLU A CA 1
ATOM 836 C C . GLU A 1 107 ? 150.234 144.092 177.827 1.00 111.37 107 GLU A C 1
ATOM 837 O O . GLU A 1 107 ? 149.029 143.871 177.666 1.00 117.08 107 GLU A O 1
ATOM 843 N N . LYS A 1 108 ? 151.077 143.147 178.247 1.00 99.98 108 LYS A N 1
ATOM 844 C CA . LYS A 1 108 ? 150.590 141.806 178.554 1.00 96.04 108 LYS A CA 1
ATOM 845 C C . LYS A 1 108 ? 149.672 141.811 179.771 1.00 102.75 108 LYS A C 1
ATOM 846 O O . LYS A 1 108 ? 148.651 141.113 179.789 1.00 109.99 108 LYS A O 1
ATOM 852 N N . LEU A 1 109 ? 150.021 142.585 180.802 1.00 96.91 109 LEU A N 1
ATOM 853 C CA . LEU A 1 109 ? 149.148 142.686 181.969 1.00 95.28 109 LEU A CA 1
ATOM 854 C C . LEU A 1 109 ? 147.803 143.301 181.597 1.00 104.66 109 LEU A C 1
ATOM 855 O O . LEU A 1 109 ? 146.747 142.846 182.062 1.00 108.97 109 LEU A O 1
ATOM 860 N N . ALA A 1 110 ? 147.823 144.333 180.751 1.00 95.77 110 ALA A N 1
ATOM 861 C CA . ALA A 1 110 ? 146.581 144.925 180.272 1.00 86.32 110 ALA A CA 1
ATOM 862 C C . ALA A 1 110 ? 145.771 143.922 179.464 1.00 92.26 110 ALA A C 1
ATOM 863 O O . ALA A 1 110 ? 144.540 143.893 179.553 1.00 104.00 110 ALA A O 1
ATOM 865 N N . THR A 1 111 ? 146.446 143.098 178.660 1.00 90.98 111 THR A N 1
ATOM 866 C CA . THR A 1 111 ? 145.751 142.064 177.901 1.00 90.96 111 THR A CA 1
ATOM 867 C C . THR A 1 111 ? 145.076 141.063 178.829 1.00 94.34 111 THR A C 1
ATOM 868 O O . THR A 1 111 ? 143.934 140.656 178.589 1.00 102.14 111 THR A O 1
ATOM 872 N N . LEU A 1 112 ? 145.767 140.657 179.896 1.00 78.45 112 LEU A N 1
ATOM 873 C CA . LEU A 1 112 ? 145.160 139.754 180.871 1.00 84.55 112 LEU A CA 1
ATOM 874 C C . LEU A 1 112 ? 143.923 140.384 181.499 1.00 86.97 112 LEU A C 1
ATOM 875 O O . LEU A 1 112 ? 142.865 139.745 181.602 1.00 91.40 112 LEU A O 1
ATOM 880 N N . TRP A 1 113 ? 144.040 141.646 181.921 1.00 89.91 113 TRP A N 1
ATOM 881 C CA . TRP A 1 113 ? 142.905 142.329 182.536 1.00 89.99 113 TRP A CA 1
ATOM 882 C C . TRP A 1 113 ? 141.732 142.422 181.568 1.00 92.36 113 TRP A C 1
ATOM 883 O O . TRP A 1 113 ? 140.582 142.176 181.949 1.00 97.94 113 TRP A O 1
ATOM 894 N N . VAL A 1 114 ? 142.007 142.759 180.307 1.00 87.53 114 VAL A N 1
ATOM 895 C CA . VAL A 1 114 ? 140.939 142.927 179.328 1.00 81.44 114 VAL A CA 1
ATOM 896 C C . VAL A 1 114 ? 140.277 141.591 179.015 1.00 92.81 114 VAL A C 1
ATOM 897 O O . VAL A 1 114 ? 139.056 141.519 178.847 1.00 98.88 114 VAL A O 1
ATOM 901 N N . GLU A 1 115 ? 141.061 140.514 178.930 1.00 112.53 115 GLU A N 1
ATOM 902 C CA . GLU A 1 115 ? 140.477 139.197 178.693 1.00 112.34 115 GLU A CA 1
ATOM 903 C C . GLU A 1 115 ? 139.566 138.789 179.845 1.00 114.31 115 GLU A C 1
ATOM 904 O O . GLU A 1 115 ? 138.435 138.328 179.629 1.00 117.86 115 GLU A O 1
ATOM 910 N N . VAL A 1 116 ? 140.038 138.969 181.082 1.00 94.52 116 VAL A N 1
ATOM 911 C CA . VAL A 1 116 ? 139.221 138.613 182.239 1.00 90.77 116 VAL A CA 1
ATOM 912 C C . VAL A 1 116 ? 137.950 139.452 182.271 1.00 98.20 116 VAL A C 1
ATOM 913 O O . VAL A 1 116 ? 136.865 138.951 182.590 1.00 105.99 116 VAL A O 1
ATOM 917 N N . ALA A 1 117 ? 138.059 140.738 181.931 1.00 98.01 117 ALA A N 1
ATOM 918 C CA . ALA A 1 117 ? 136.882 141.598 181.902 1.00 93.66 117 ALA A CA 1
ATOM 919 C C . ALA A 1 117 ? 135.889 141.142 180.841 1.00 99.78 117 ALA A C 1
ATOM 920 O O . ALA A 1 117 ? 134.693 140.998 181.114 1.00 108.21 117 ALA A O 1
ATOM 922 N N . LYS A 1 118 ? 136.373 140.902 179.620 1.00 99.83 118 LYS A N 1
ATOM 923 C CA . LYS A 1 118 ? 135.491 140.476 178.541 1.00 102.08 118 LYS A CA 1
ATOM 924 C C . LYS A 1 118 ? 134.799 139.164 178.869 1.00 106.51 118 LYS A C 1
ATOM 925 O O . LYS A 1 118 ? 133.666 138.934 178.430 1.00 109.40 118 LYS A O 1
ATOM 931 N N . ARG A 1 119 ? 135.453 138.294 179.633 1.00 116.74 119 ARG A N 1
ATOM 932 C CA . ARG A 1 119 ? 134.849 137.016 179.986 1.00 114.72 119 ARG A CA 1
ATOM 933 C C . ARG A 1 119 ? 134.097 137.042 181.313 1.00 115.91 119 ARG A C 1
ATOM 934 O O . ARG A 1 119 ? 133.471 136.038 181.667 1.00 121.81 119 ARG A O 1
ATOM 942 N N . THR A 1 120 ? 134.132 138.149 182.053 1.00 122.89 120 THR A N 1
ATOM 943 C CA . THR A 1 120 ? 133.423 138.203 183.331 1.00 125.46 120 THR A CA 1
ATOM 944 C C . THR A 1 120 ? 132.494 139.400 183.473 1.00 127.47 120 THR A C 1
ATOM 945 O O . THR A 1 120 ? 131.434 139.272 184.090 1.00 131.35 120 THR A O 1
ATOM 949 N N . TRP A 1 121 ? 132.866 140.558 182.932 1.00 112.87 121 TRP A N 1
ATOM 950 C CA . TRP A 1 121 ? 132.147 141.794 183.217 1.00 110.46 121 TRP A CA 1
ATOM 951 C C . TRP A 1 121 ? 130.733 141.755 182.647 1.00 114.28 121 TRP A C 1
ATOM 952 O O . TRP A 1 121 ? 130.531 141.407 181.480 1.00 116.30 121 TRP A O 1
ATOM 963 N N . GLY A 1 122 ? 129.756 142.124 183.474 1.00 140.59 122 GLY A N 1
ATOM 964 C CA . GLY A 1 122 ? 128.382 142.260 183.032 1.00 140.11 122 GLY A CA 1
ATOM 965 C C . GLY A 1 122 ? 127.555 140.994 183.027 1.00 143.19 122 GLY A C 1
ATOM 966 O O . GLY A 1 122 ? 126.448 141.004 182.477 1.00 147.05 122 GLY A O 1
ATOM 967 N N . GLU A 1 123 ? 128.051 139.902 183.613 1.00 164.64 123 GLU A N 1
ATOM 968 C CA . GLU A 1 123 ? 127.296 138.652 183.594 1.00 164.67 123 GLU A CA 1
ATOM 969 C C . GLU A 1 123 ? 125.997 138.766 184.384 1.00 165.90 123 GLU A C 1
ATOM 970 O O . GLU A 1 123 ? 124.950 138.283 183.939 1.00 165.96 123 GLU A O 1
ATOM 976 N N . ALA A 1 124 ? 126.042 139.400 185.556 1.00 153.18 124 ALA A N 1
ATOM 977 C CA . ALA A 1 124 ? 124.875 139.478 186.426 1.00 153.14 124 ALA A CA 1
ATOM 978 C C . ALA A 1 124 ? 123.853 140.512 185.974 1.00 154.17 124 ALA A C 1
ATOM 979 O O . ALA A 1 124 ? 122.750 140.548 186.529 1.00 153.51 124 ALA A O 1
ATOM 981 N N . LEU A 1 125 ? 124.185 141.347 184.990 1.00 157.84 125 LEU A N 1
ATOM 982 C CA . LEU A 1 125 ? 123.272 142.385 184.530 1.00 155.97 125 LEU A CA 1
ATOM 983 C C . LEU A 1 125 ? 122.129 141.847 183.680 1.00 156.29 125 LEU A C 1
ATOM 984 O O . LEU A 1 125 ? 121.188 142.596 183.395 1.00 157.49 125 LEU A O 1
ATOM 989 N N . LYS A 1 126 ? 122.182 140.583 183.271 1.00 157.41 126 LYS A N 1
ATOM 990 C CA . LYS A 1 126 ? 121.111 139.974 182.496 1.00 157.98 126 LYS A CA 1
ATOM 991 C C . LYS A 1 126 ? 120.019 139.372 183.369 1.00 159.76 126 LYS A C 1
ATOM 992 O O . LYS A 1 126 ? 119.061 138.803 182.835 1.00 159.58 126 LYS A O 1
ATOM 998 N N . GLN A 1 127 ? 120.137 139.482 184.690 1.00 182.66 127 GLN A N 1
ATOM 999 C CA . GLN A 1 127 ? 119.165 138.933 185.623 1.00 182.55 127 GLN A CA 1
ATOM 1000 C C . GLN A 1 127 ? 118.611 140.047 186.498 1.00 183.16 127 GLN A C 1
ATOM 1001 O O . GLN A 1 127 ? 119.328 140.989 186.850 1.00 183.48 127 GLN A O 1
ATOM 1007 N N . THR A 1 128 ? 117.331 139.937 186.844 1.00 201.96 128 THR A N 1
ATOM 1008 C CA . THR A 1 128 ? 116.704 140.917 187.718 1.00 202.77 128 THR A CA 1
ATOM 1009 C C . THR A 1 128 ? 117.307 140.845 189.115 1.00 203.63 128 THR A C 1
ATOM 1010 O O . THR A 1 128 ? 117.648 139.764 189.602 1.00 203.43 128 THR A O 1
ATOM 1014 N N . ASN A 1 129 ? 117.475 142.024 189.737 1.00 211.19 129 ASN A N 1
ATOM 1015 C CA . ASN A 1 129 ? 117.972 142.281 191.092 1.00 210.96 129 ASN A CA 1
ATOM 1016 C C . ASN A 1 129 ? 118.973 141.227 191.560 1.00 210.48 129 ASN A C 1
ATOM 1017 O O . ASN A 1 129 ? 118.730 140.535 192.557 1.00 209.99 129 ASN A O 1
ATOM 1022 N N . PRO A 1 130 ? 120.112 141.088 190.879 1.00 194.72 130 PRO A N 1
ATOM 1023 C CA . PRO A 1 130 ? 121.058 140.025 191.235 1.00 193.94 130 PRO A CA 1
ATOM 1024 C C . PRO A 1 130 ? 121.618 140.206 192.637 1.00 194.01 130 PRO A C 1
ATOM 1025 O O . PRO A 1 130 ? 121.791 141.325 193.125 1.00 194.25 130 PRO A O 1
ATOM 1029 N N . THR A 1 131 ? 121.903 139.079 193.285 1.00 182.94 131 THR A N 1
ATOM 1030 C CA . THR A 1 131 ? 122.458 139.098 194.628 1.00 182.52 131 THR A CA 1
ATOM 1031 C C . THR A 1 131 ? 123.929 139.511 194.590 1.00 182.04 131 THR A C 1
ATOM 1032 O O . THR A 1 131 ? 124.544 139.637 193.528 1.00 182.09 131 THR A O 1
ATOM 1036 N N . GLU A 1 132 ? 124.493 139.723 195.782 1.00 183.25 132 GLU A N 1
ATOM 1037 C CA . GLU A 1 132 ? 125.883 140.157 195.872 1.00 183.56 132 GLU A CA 1
ATOM 1038 C C . GLU A 1 132 ? 126.843 139.098 195.346 1.00 183.55 132 GLU A C 1
ATOM 1039 O O . GLU A 1 132 ? 127.918 139.436 194.840 1.00 182.46 132 GLU A O 1
ATOM 1045 N N . GLU A 1 133 ? 126.480 137.819 195.457 1.00 187.71 133 GLU A N 1
ATOM 1046 C CA . GLU A 1 133 ? 127.328 136.761 194.916 1.00 187.18 133 GLU A CA 1
ATOM 1047 C C . GLU A 1 133 ? 127.454 136.883 193.403 1.00 186.44 133 GLU A C 1
ATOM 1048 O O . GLU A 1 133 ? 128.556 136.795 192.848 1.00 187.38 133 GLU A O 1
ATOM 1054 N N . GLN A 1 134 ? 126.329 137.098 192.717 1.00 164.23 134 GLN A N 1
ATOM 1055 C CA . GLN A 1 134 ? 126.362 137.240 191.266 1.00 163.68 134 GLN A CA 1
ATOM 1056 C C . GLN A 1 134 ? 127.076 138.521 190.851 1.00 164.51 134 GLN A C 1
ATOM 1057 O O . GLN A 1 134 ? 127.783 138.542 189.837 1.00 164.34 134 GLN A O 1
ATOM 1063 N N . LEU A 1 135 ? 126.896 139.600 191.617 1.00 163.85 135 LEU A N 1
ATOM 1064 C CA . LEU A 1 135 ? 127.604 140.842 191.321 1.00 162.35 135 LEU A CA 1
ATOM 1065 C C . LEU A 1 135 ? 129.111 140.665 191.461 1.00 163.86 135 LEU A C 1
ATOM 1066 O O . LEU A 1 135 ? 129.881 141.147 190.622 1.00 163.75 135 LEU A O 1
ATOM 1071 N N . LEU A 1 136 ? 129.550 139.978 192.518 1.00 151.70 136 LEU A N 1
ATOM 1072 C CA . LEU A 1 136 ? 130.974 139.712 192.690 1.00 149.30 136 LEU A CA 1
ATOM 1073 C C . LEU A 1 136 ? 131.499 138.805 191.586 1.00 147.95 136 LEU A C 1
ATOM 1074 O O . LEU A 1 136 ? 132.633 138.973 191.121 1.00 146.83 136 LEU A O 1
ATOM 1079 N N . THR A 1 137 ? 130.691 137.832 191.159 1.00 153.81 137 THR A N 1
ATOM 1080 C CA . THR A 1 137 ? 131.079 136.987 190.034 1.00 153.95 137 THR A CA 1
ATOM 1081 C C . THR A 1 137 ? 131.223 137.807 188.757 1.00 154.22 137 THR A C 1
ATOM 1082 O O . THR A 1 137 ? 132.143 137.581 187.963 1.00 154.09 137 THR A O 1
ATOM 1086 N N . SER A 1 138 ? 130.333 138.775 188.553 1.00 143.53 138 SER A N 1
ATOM 1087 C CA . SER A 1 138 ? 130.319 139.588 187.343 1.00 142.72 138 SER A CA 1
ATOM 1088 C C . SER A 1 138 ? 131.304 140.750 187.387 1.00 142.03 138 SER A C 1
ATOM 1089 O O . SER A 1 138 ? 131.267 141.598 186.488 1.00 142.01 138 SER A O 1
ATOM 1092 N N . TRP A 1 139 ? 132.169 140.810 188.401 1.00 122.54 139 TRP A N 1
ATOM 1093 C CA . TRP A 1 139 ? 133.180 141.860 188.533 1.00 119.47 139 TRP A CA 1
ATOM 1094 C C . TRP A 1 139 ? 132.533 143.246 188.571 1.00 118.44 139 TRP A C 1
ATOM 1095 O O . TRP A 1 139 ? 132.751 144.092 187.703 1.00 123.01 139 TRP A O 1
ATOM 1106 N N . VAL A 1 140 ? 131.722 143.462 189.609 1.00 119.93 140 VAL A N 1
ATOM 1107 C CA . VAL A 1 140 ? 131.043 144.744 189.761 1.00 121.69 140 VAL A CA 1
ATOM 1108 C C . VAL A 1 140 ? 132.043 145.861 190.040 1.00 121.37 140 VAL A C 1
ATOM 1109 O O . VAL A 1 140 ? 131.840 147.005 189.614 1.00 125.42 140 VAL A O 1
ATOM 1113 N N . ASP A 1 141 ? 133.136 145.558 190.739 1.00 136.61 141 ASP A N 1
ATOM 1114 C CA . ASP A 1 141 ? 134.095 146.564 191.172 1.00 139.77 141 ASP A CA 1
ATOM 1115 C C . ASP A 1 141 ? 135.175 146.853 190.134 1.00 141.00 141 ASP A C 1
ATOM 1116 O O . ASP A 1 141 ? 136.237 147.370 190.496 1.00 143.56 141 ASP A O 1
ATOM 1121 N N . MET A 1 142 ? 134.935 146.533 188.859 1.00 130.45 142 MET A N 1
ATOM 1122 C CA . MET A 1 142 ? 135.922 146.842 187.828 1.00 129.86 142 MET A CA 1
ATOM 1123 C C . MET A 1 142 ? 136.224 148.332 187.771 1.00 132.49 142 MET A C 1
ATOM 1124 O O . MET A 1 142 ? 137.389 148.743 187.817 1.00 134.00 142 MET A O 1
ATOM 1129 N N . ASP A 1 143 ? 135.183 149.160 187.664 1.00 142.88 143 ASP A N 1
ATOM 1130 C CA . ASP A 1 143 ? 135.398 150.598 187.549 1.00 142.59 143 ASP A CA 1
ATOM 1131 C C . ASP A 1 143 ? 136.074 151.150 188.797 1.00 143.22 143 ASP A C 1
ATOM 1132 O O . ASP A 1 143 ? 136.965 152.001 188.704 1.00 143.87 143 ASP A O 1
ATOM 1137 N N . ASN A 1 144 ? 135.666 150.672 189.975 1.00 133.16 144 ASN A N 1
ATOM 1138 C CA . ASN A 1 144 ? 136.315 151.103 191.208 1.00 133.64 144 ASN A CA 1
ATOM 1139 C C . ASN A 1 144 ? 137.770 150.654 191.254 1.00 134.81 144 ASN A C 1
ATOM 1140 O O . ASN A 1 144 ? 138.655 151.433 191.626 1.00 135.12 144 ASN A O 1
ATOM 1145 N N . ASN A 1 145 ? 138.039 149.401 190.876 1.00 130.82 145 ASN A N 1
ATOM 1146 C CA . ASN A 1 145 ? 139.418 148.922 190.848 1.00 128.97 145 ASN A CA 1
ATOM 1147 C C . ASN A 1 145 ? 140.238 149.652 189.792 1.00 129.09 145 ASN A C 1
ATOM 1148 O O . ASN A 1 145 ? 141.402 149.994 190.030 1.00 133.20 145 ASN A O 1
ATOM 1153 N N . LEU A 1 146 ? 139.650 149.894 188.619 1.00 107.27 146 LEU A N 1
ATOM 1154 C CA . LEU A 1 146 ? 140.375 150.582 187.556 1.00 105.73 146 LEU A CA 1
ATOM 1155 C C . LEU A 1 146 ? 140.704 152.016 187.952 1.00 109.86 146 LEU A C 1
ATOM 1156 O O . LEU A 1 146 ? 141.792 152.516 187.646 1.00 114.98 146 LEU A O 1
ATOM 1161 N N . PHE A 1 147 ? 139.775 152.694 188.629 1.00 130.91 147 PHE A N 1
ATOM 1162 C CA . PHE A 1 147 ? 140.070 154.021 189.159 1.00 131.39 147 PHE A CA 1
ATOM 1163 C C . PHE A 1 147 ? 141.108 153.958 190.271 1.00 131.98 147 PHE A C 1
ATOM 1164 O O . PHE A 1 147 ? 141.914 154.883 190.418 1.00 132.92 147 PHE A O 1
ATOM 1172 N N . GLU A 1 148 ? 141.093 152.889 191.072 1.00 129.06 148 GLU A N 1
ATOM 1173 C CA . GLU A 1 148 ? 142.126 152.707 192.086 1.00 129.08 148 GLU A CA 1
ATOM 1174 C C . GLU A 1 148 ? 143.498 152.538 191.447 1.00 127.97 148 GLU A C 1
ATOM 1175 O O . GLU A 1 148 ? 144.492 153.086 191.937 1.00 131.28 148 GLU A O 1
ATOM 1181 N N . LEU A 1 149 ? 143.571 151.779 190.351 1.00 100.52 149 LEU A N 1
ATOM 1182 C CA . LEU A 1 149 ? 144.828 151.636 189.625 1.00 104.20 149 LEU A CA 1
ATOM 1183 C C . LEU A 1 149 ? 145.278 152.961 189.024 1.00 109.31 149 LEU A C 1
ATOM 1184 O O . LEU A 1 149 ? 146.478 153.181 188.830 1.00 112.55 149 LEU A O 1
ATOM 1189 N N . TRP A 1 150 ? 144.331 153.855 188.735 1.00 116.98 150 TRP A N 1
ATOM 1190 C CA . TRP A 1 150 ? 144.656 155.150 188.150 1.00 116.44 150 TRP A CA 1
ATOM 1191 C C . TRP A 1 150 ? 145.469 156.028 189.095 1.00 118.10 150 TRP A C 1
ATOM 1192 O O . TRP A 1 150 ? 146.124 156.970 188.636 1.00 121.44 150 TRP A O 1
ATOM 1203 N N . ASN A 1 151 ? 145.453 155.739 190.396 1.00 122.73 151 ASN A N 1
ATOM 1204 C CA . ASN A 1 151 ? 146.088 156.597 191.386 1.00 124.28 151 ASN A CA 1
ATOM 1205 C C . ASN A 1 151 ? 147.252 155.946 192.119 1.00 124.45 151 ASN A C 1
ATOM 1206 O O . ASN A 1 151 ? 147.842 156.587 192.997 1.00 125.70 151 ASN A O 1
ATOM 1211 N N . ILE A 1 152 ? 147.601 154.699 191.798 1.00 125.72 152 ILE A N 1
ATOM 1212 C CA . ILE A 1 152 ? 148.684 154.029 192.514 1.00 126.06 152 ILE A CA 1
ATOM 1213 C C . ILE A 1 152 ? 150.015 154.719 192.239 1.00 129.48 152 ILE A C 1
ATOM 1214 O O . ILE A 1 152 ? 150.757 155.063 193.166 1.00 128.21 152 ILE A O 1
ATOM 1219 N N . ASN A 1 153 ? 150.329 154.944 190.966 1.00 133.02 153 ASN A N 1
ATOM 1220 C CA . ASN A 1 153 ? 151.532 155.663 190.557 1.00 129.92 153 ASN A CA 1
ATOM 1221 C C . ASN A 1 153 ? 151.416 155.951 189.064 1.00 129.56 153 ASN A C 1
ATOM 1222 O O . ASN A 1 153 ? 150.446 155.557 188.409 1.00 133.12 153 ASN A O 1
ATOM 1227 N N . GLN A 1 154 ? 152.421 156.648 188.529 1.00 140.83 154 GLN A N 1
ATOM 1228 C CA . GLN A 1 154 ? 152.430 156.993 187.112 1.00 142.46 154 GLN A CA 1
ATOM 1229 C C . GLN A 1 154 ? 152.610 155.774 186.214 1.00 143.50 154 GLN A C 1
ATOM 1230 O O . GLN A 1 154 ? 152.053 155.743 185.109 1.00 144.66 154 GLN A O 1
ATOM 1236 N N . SER A 1 155 ? 153.353 154.763 186.667 1.00 129.28 155 SER A N 1
ATOM 1237 C CA . SER A 1 155 ? 153.433 153.519 185.910 1.00 126.52 155 SER A CA 1
ATOM 1238 C C . SER A 1 155 ? 152.084 152.813 185.891 1.00 127.16 155 SER A C 1
ATOM 1239 O O . SER A 1 155 ? 151.657 152.295 184.850 1.00 128.19 155 SER A O 1
ATOM 1242 N N . SER A 1 156 ? 151.389 152.797 187.030 1.00 119.39 156 SER A N 1
ATOM 1243 C CA . SER A 1 156 ? 150.020 152.299 187.047 1.00 117.09 156 SER A CA 1
ATOM 1244 C C . SER A 1 156 ? 149.100 153.179 186.211 1.00 116.15 156 SER A C 1
ATOM 1245 O O . SER A 1 156 ? 148.118 152.687 185.648 1.00 115.87 156 SER A O 1
ATOM 1248 N N . ARG A 1 157 ? 149.402 154.476 186.113 1.00 118.51 157 ARG A N 1
ATOM 1249 C CA . ARG A 1 157 ? 148.645 155.356 185.226 1.00 115.88 157 ARG A CA 1
ATOM 1250 C C . ARG A 1 157 ? 148.760 154.899 183.777 1.00 117.57 157 ARG A C 1
ATOM 1251 O O . ARG A 1 157 ? 147.754 154.773 183.064 1.00 121.77 157 ARG A O 1
ATOM 1259 N N . GLU A 1 158 ? 149.989 154.640 183.327 1.00 122.22 158 GLU A N 1
ATOM 1260 C CA . GLU A 1 158 ? 150.193 154.140 181.972 1.00 120.66 158 GLU A CA 1
ATOM 1261 C C . GLU A 1 158 ? 149.527 152.783 181.782 1.00 120.18 158 GLU A C 1
ATOM 1262 O O . GLU A 1 158 ? 148.946 152.510 180.725 1.00 121.25 158 GLU A O 1
ATOM 1268 N N . LEU A 1 159 ? 149.604 151.918 182.797 1.00 96.55 159 LEU A N 1
ATOM 1269 C CA . LEU A 1 159 ? 148.957 150.613 182.704 1.00 93.06 159 LEU A CA 1
ATOM 1270 C C . LEU A 1 159 ? 147.448 150.751 182.542 1.00 97.37 159 LEU A C 1
ATOM 1271 O O . LEU A 1 159 ? 146.836 150.045 181.733 1.00 105.54 159 LEU A O 1
ATOM 1276 N N . ALA A 1 160 ? 146.828 151.649 183.311 1.00 96.66 160 ALA A N 1
ATOM 1277 C CA . ALA A 1 160 ? 145.390 151.862 183.193 1.00 93.85 160 ALA A CA 1
ATOM 1278 C C . ALA A 1 160 ? 145.029 152.422 181.824 1.00 90.56 160 ALA A C 1
ATOM 1279 O O . ALA A 1 160 ? 144.004 152.044 181.242 1.00 98.73 160 ALA A O 1
ATOM 1281 N N . LEU A 1 161 ? 145.857 153.326 181.296 1.00 79.72 161 LEU A N 1
ATOM 1282 C CA . LEU A 1 161 ? 145.605 153.844 179.955 1.00 78.50 161 LEU A CA 1
ATOM 1283 C C . LEU A 1 161 ? 145.661 152.730 178.915 1.00 84.63 161 LEU A C 1
ATOM 1284 O O . LEU A 1 161 ? 144.815 152.667 178.013 1.00 91.87 161 LEU A O 1
ATOM 1289 N N . ILE A 1 162 ? 146.644 151.834 179.031 1.00 91.23 162 ILE A N 1
ATOM 1290 C CA . ILE A 1 162 ? 146.739 150.712 178.098 1.00 88.53 162 ILE A CA 1
ATOM 1291 C C . ILE A 1 162 ? 145.535 149.788 178.251 1.00 90.46 162 ILE A C 1
ATOM 1292 O O . ILE A 1 162 ? 145.014 149.253 177.263 1.00 97.78 162 ILE A O 1
ATOM 1297 N N . ILE A 1 163 ? 145.083 149.580 179.490 1.00 88.92 163 ILE A N 1
ATOM 1298 C CA . ILE A 1 163 ? 143.914 148.736 179.730 1.00 88.32 163 ILE A CA 1
ATOM 1299 C C . ILE A 1 163 ? 142.695 149.314 179.027 1.00 88.49 163 ILE A C 1
ATOM 1300 O O . ILE A 1 163 ? 141.953 148.601 178.342 1.00 91.71 163 ILE A O 1
ATOM 1305 N N . PHE A 1 164 ? 142.475 150.622 179.184 1.00 95.61 164 PHE A N 1
ATOM 1306 C CA . PHE A 1 164 ? 141.345 151.268 178.524 1.00 91.93 164 PHE A CA 1
ATOM 1307 C C . PHE A 1 164 ? 141.459 151.168 177.010 1.00 92.37 164 PHE A C 1
ATOM 1308 O O . PHE A 1 164 ? 140.470 150.882 176.321 1.00 98.10 164 PHE A O 1
ATOM 1316 N N . ARG A 1 165 ? 142.660 151.402 176.473 1.00 99.66 165 ARG A N 1
ATOM 1317 C CA . ARG A 1 165 ? 142.851 151.323 175.029 1.00 100.47 165 ARG A CA 1
ATOM 1318 C C . ARG A 1 165 ? 142.498 149.938 174.505 1.00 102.66 165 ARG A C 1
ATOM 1319 O O . ARG A 1 165 ? 141.722 149.802 173.552 1.00 110.31 165 ARG A O 1
ATOM 1327 N N . ILE A 1 166 ? 143.047 148.894 175.132 1.00 107.35 166 ILE A N 1
ATOM 1328 C CA . ILE A 1 166 ? 142.806 147.533 174.661 1.00 106.98 166 ILE A CA 1
ATOM 1329 C C . ILE A 1 166 ? 141.334 147.170 174.803 1.00 109.16 166 ILE A C 1
ATOM 1330 O O . ILE A 1 166 ? 140.736 146.575 173.896 1.00 113.89 166 ILE A O 1
ATOM 1335 N N . LEU A 1 167 ? 140.724 147.525 175.938 1.00 98.46 167 LEU A N 1
ATOM 1336 C CA . LEU A 1 167 ? 139.323 147.190 176.164 1.00 92.71 167 LEU A CA 1
ATOM 1337 C C . LEU A 1 167 ? 138.428 147.828 175.111 1.00 93.17 167 LEU A C 1
ATOM 1338 O O . LEU A 1 167 ? 137.621 147.143 174.472 1.00 101.07 167 LEU A O 1
ATOM 1343 N N . PHE A 1 168 ? 138.561 149.142 174.910 1.00 95.83 168 PHE A N 1
ATOM 1344 C CA . PHE A 1 168 ? 137.705 149.820 173.942 1.00 92.59 168 PHE A CA 1
ATOM 1345 C C . PHE A 1 168 ? 137.975 149.333 172.525 1.00 93.70 168 PHE A C 1
ATOM 1346 O O . PHE A 1 168 ? 137.039 149.155 171.736 1.00 102.99 168 PHE A O 1
ATOM 1354 N N . GLU A 1 169 ? 139.246 149.101 172.184 1.00 128.44 169 GLU A N 1
ATOM 1355 C CA . GLU A 1 169 ? 139.576 148.602 170.855 1.00 130.05 169 GLU A CA 1
ATOM 1356 C C . GLU A 1 169 ? 138.902 147.263 170.593 1.00 134.22 169 GLU A C 1
ATOM 1357 O O . GLU A 1 169 ? 138.227 147.085 169.573 1.00 139.34 169 GLU A O 1
ATOM 1363 N N . ASP A 1 170 ? 139.038 146.320 171.530 1.00 130.08 170 ASP A N 1
ATOM 1364 C CA . ASP A 1 170 ? 138.433 145.005 171.349 1.00 129.43 170 ASP A CA 1
ATOM 1365 C C . ASP A 1 170 ? 136.913 145.091 171.306 1.00 128.06 170 ASP A C 1
ATOM 1366 O O . ASP A 1 170 ? 136.269 144.399 170.509 1.00 131.89 170 ASP A O 1
ATOM 1371 N N . VAL A 1 171 ? 136.318 145.931 172.156 1.00 103.96 171 VAL A N 1
ATOM 1372 C CA . VAL A 1 171 ? 134.863 145.972 172.246 1.00 101.07 171 VAL A CA 1
ATOM 1373 C C . VAL A 1 171 ? 134.254 146.592 170.993 1.00 103.42 171 VAL A C 1
ATOM 1374 O O . VAL A 1 171 ? 133.261 146.085 170.458 1.00 110.39 171 VAL A O 1
ATOM 1378 N N . PHE A 1 172 ? 134.833 147.685 170.495 1.00 102.52 172 PHE A N 1
ATOM 1379 C CA . PHE A 1 172 ? 134.219 148.438 169.409 1.00 99.25 172 PHE A CA 1
ATOM 1380 C C . PHE A 1 172 ? 134.958 148.314 168.085 1.00 101.94 172 PHE A C 1
ATOM 1381 O O . PHE A 1 172 ? 134.348 147.960 167.072 1.00 107.35 172 PHE A O 1
ATOM 1389 N N . LEU A 1 173 ? 136.261 148.601 168.061 1.00 124.75 173 LEU A N 1
ATOM 1390 C CA . LEU A 1 173 ? 136.972 148.669 166.788 1.00 128.59 173 LEU A CA 1
ATOM 1391 C C . LEU A 1 173 ? 137.134 147.290 166.160 1.00 130.92 173 LEU A C 1
ATOM 1392 O O . LEU A 1 173 ? 136.993 147.137 164.941 1.00 131.91 173 LEU A O 1
ATOM 1397 N N . LEU A 1 174 ? 137.427 146.279 166.969 1.00 146.58 174 LEU A N 1
ATOM 1398 C CA . LEU A 1 174 ? 137.681 144.934 166.476 1.00 146.40 174 LEU A CA 1
ATOM 1399 C C . LEU A 1 174 ? 136.441 144.063 166.625 1.00 149.26 174 LEU A C 1
ATOM 1400 O O . LEU A 1 174 ? 135.643 144.234 167.550 1.00 150.88 174 LEU A O 1
ATOM 1405 N N . ASP A 1 175 ? 136.287 143.121 165.697 1.00 178.09 175 ASP A N 1
ATOM 1406 C CA . ASP A 1 175 ? 135.165 142.183 165.719 1.00 179.24 175 ASP A CA 1
ATOM 1407 C C . ASP A 1 175 ? 135.543 140.916 166.489 1.00 179.12 175 ASP A C 1
ATOM 1408 O O . ASP A 1 175 ? 135.575 139.807 165.956 1.00 178.92 175 ASP A O 1
ATOM 1413 N N . ASP A 1 176 ? 135.836 141.106 167.772 1.00 179.25 176 ASP A N 1
ATOM 1414 C CA . ASP A 1 176 ? 136.198 139.986 168.630 1.00 178.62 176 ASP A CA 1
ATOM 1415 C C . ASP A 1 176 ? 134.990 139.087 168.866 1.00 178.19 176 ASP A C 1
ATOM 1416 O O . ASP A 1 176 ? 133.853 139.556 168.960 1.00 178.82 176 ASP A O 1
ATOM 1421 N N . LEU A 1 177 ? 135.246 137.780 168.959 1.00 155.72 177 LEU A N 1
ATOM 1422 C CA . LEU A 1 177 ? 134.154 136.817 169.061 1.00 156.44 177 LEU A CA 1
ATOM 1423 C C . LEU A 1 177 ? 133.514 136.834 170.445 1.00 155.29 177 LEU A C 1
ATOM 1424 O O . LEU A 1 177 ? 132.287 136.741 170.565 1.00 154.30 177 LEU A O 1
ATOM 1429 N N . ILE A 1 178 ? 134.325 136.943 171.498 1.00 145.35 178 ILE A N 1
ATOM 1430 C CA . ILE A 1 178 ? 133.798 136.848 172.858 1.00 144.15 178 ILE A CA 1
ATOM 1431 C C . ILE A 1 178 ? 132.864 138.015 173.156 1.00 146.12 178 ILE A C 1
ATOM 1432 O O . ILE A 1 178 ? 131.773 137.831 173.709 1.00 146.31 178 ILE A O 1
ATOM 1437 N N . VAL A 1 179 ? 133.275 139.233 172.795 1.00 146.18 179 VAL A N 1
ATOM 1438 C CA . VAL A 1 179 ? 132.425 140.394 173.040 1.00 143.64 179 VAL A CA 1
ATOM 1439 C C . VAL A 1 179 ? 131.172 140.336 172.173 1.00 145.55 179 VAL A C 1
ATOM 1440 O O . VAL A 1 179 ? 130.095 140.768 172.600 1.00 147.77 179 VAL A O 1
ATOM 1444 N N . LEU A 1 180 ? 131.285 139.800 170.954 1.00 134.53 180 LEU A N 1
ATOM 1445 C CA . LEU A 1 180 ? 130.125 139.691 170.074 1.00 134.98 180 LEU A CA 1
ATOM 1446 C C . LEU A 1 180 ? 129.022 138.847 170.700 1.00 133.98 180 LEU A C 1
ATOM 1447 O O . LEU A 1 180 ? 127.836 139.091 170.449 1.00 132.70 180 LEU A O 1
ATOM 1452 N N . LYS A 1 181 ? 129.389 137.858 171.517 1.00 144.81 181 LYS A N 1
ATOM 1453 C CA . LYS A 1 181 ? 128.384 137.036 172.181 1.00 146.02 181 LYS A CA 1
ATOM 1454 C C . LYS A 1 181 ? 127.642 137.816 173.260 1.00 146.31 181 LYS A C 1
ATOM 1455 O O . LYS A 1 181 ? 126.471 137.528 173.536 1.00 148.60 181 LYS A O 1
ATOM 1461 N N . ARG A 1 182 ? 128.292 138.803 173.871 1.00 134.83 182 ARG A N 1
ATOM 1462 C CA . ARG A 1 182 ? 127.718 139.576 174.967 1.00 135.67 182 ARG A CA 1
ATOM 1463 C C . ARG A 1 182 ? 127.849 141.069 174.700 1.00 136.42 182 ARG A C 1
ATOM 1464 O O . ARG A 1 182 ? 128.162 141.858 175.597 1.00 135.52 182 ARG A O 1
ATOM 1472 N N . MET A 1 183 ? 127.605 141.476 173.452 1.00 150.18 183 MET A N 1
ATOM 1473 C CA . MET A 1 183 ? 127.734 142.883 173.080 1.00 149.32 183 MET A CA 1
ATOM 1474 C C . MET A 1 183 ? 126.733 143.755 173.829 1.00 147.88 183 MET A C 1
ATOM 1475 O O . MET A 1 183 ? 127.082 144.841 174.314 1.00 149.06 183 MET A O 1
ATOM 1480 N N . THR A 1 184 ? 125.491 143.281 173.955 1.00 133.93 184 THR A N 1
ATOM 1481 C CA . THR A 1 184 ? 124.387 144.080 174.474 1.00 133.27 184 THR A CA 1
ATOM 1482 C C . THR A 1 184 ? 124.546 144.439 175.943 1.00 132.61 184 THR A C 1
ATOM 1483 O O . THR A 1 184 ? 123.775 145.264 176.444 1.00 133.32 184 THR A O 1
ATOM 1487 N N . VAL A 1 185 ? 125.496 143.832 176.648 1.00 121.84 185 VAL A N 1
ATOM 1488 C CA . VAL A 1 185 ? 125.803 144.193 178.021 1.00 122.97 185 VAL A CA 1
ATOM 1489 C C . VAL A 1 185 ? 127.151 144.895 178.127 1.00 123.37 185 VAL A C 1
ATOM 1490 O O . VAL A 1 185 ? 127.313 145.815 178.932 1.00 123.04 185 VAL A O 1
ATOM 1494 N N . ILE A 1 186 ? 128.128 144.476 177.322 1.00 123.44 186 ILE A N 1
ATOM 1495 C CA . ILE A 1 186 ? 129.463 145.060 177.404 1.00 121.34 186 ILE A CA 1
ATOM 1496 C C . ILE A 1 186 ? 129.456 146.500 176.902 1.00 124.15 186 ILE A C 1
ATOM 1497 O O . ILE A 1 186 ? 129.989 147.402 177.559 1.00 128.30 186 ILE A O 1
ATOM 1502 N N . GLN A 1 187 ? 128.857 146.742 175.732 1.00 126.85 187 GLN A N 1
ATOM 1503 C CA . GLN A 1 187 ? 128.912 148.084 175.152 1.00 124.25 187 GLN A CA 1
ATOM 1504 C C . GLN A 1 187 ? 128.217 149.137 176.011 1.00 127.49 187 GLN A C 1
ATOM 1505 O O . GLN A 1 187 ? 128.826 150.195 176.266 1.00 134.08 187 GLN A O 1
ATOM 1511 N N . PRO A 1 188 ? 126.979 148.939 176.482 1.00 122.15 188 PRO A N 1
ATOM 1512 C CA . PRO A 1 188 ? 126.393 149.941 177.384 1.00 124.02 188 PRO A CA 1
ATOM 1513 C C . PRO A 1 188 ? 127.173 150.114 178.672 1.00 126.18 188 PRO A C 1
ATOM 1514 O O . PRO A 1 188 ? 127.142 151.201 179.255 1.00 129.92 188 PRO A O 1
ATOM 1518 N N . LEU A 1 189 ? 127.879 149.081 179.137 1.00 114.64 189 LEU A N 1
ATOM 1519 C CA . LEU A 1 189 ? 128.731 149.247 180.311 1.00 113.47 189 LEU A CA 1
ATOM 1520 C C . LEU A 1 189 ? 129.884 150.204 180.028 1.00 115.98 189 LEU A C 1
ATOM 1521 O O . LEU A 1 189 ? 130.232 151.036 180.875 1.00 122.41 189 LEU A O 1
ATOM 1526 N N . CYS A 1 190 ? 130.495 150.096 178.846 1.00 101.83 190 CYS A N 1
ATOM 1527 C CA . CYS A 1 190 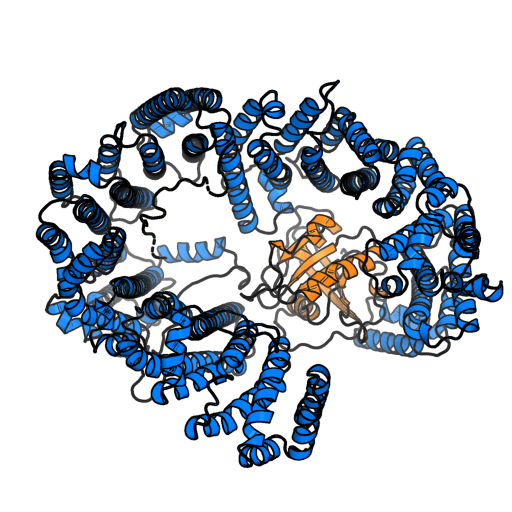? 131.533 151.048 178.467 1.00 101.04 190 CYS A CA 1
ATOM 1528 C C . CYS A 1 190 ? 130.968 152.458 178.360 1.00 107.97 190 CYS A C 1
ATOM 1529 O O . CYS A 1 190 ? 131.593 153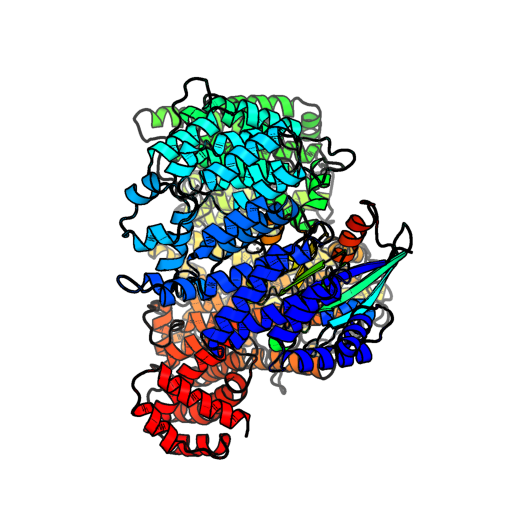.426 178.817 1.00 109.54 190 CYS A O 1
ATOM 1532 N N . VAL A 1 191 ? 129.780 152.594 177.764 1.00 117.51 191 VAL A N 1
ATOM 1533 C CA . VAL A 1 191 ? 129.147 153.909 177.682 1.00 114.10 191 VAL A CA 1
ATOM 1534 C C . VAL A 1 191 ? 128.883 154.458 179.081 1.00 115.63 191 VAL A C 1
ATOM 1535 O O . VAL A 1 191 ? 129.045 155.656 179.337 1.00 119.37 191 VAL A O 1
ATOM 1539 N N . MET A 1 192 ? 128.482 153.586 180.007 1.00 119.52 192 MET A N 1
ATOM 1540 C CA . MET A 1 192 ? 128.313 153.979 181.402 1.00 120.07 192 MET A CA 1
ATOM 1541 C C . MET A 1 192 ? 129.610 154.509 181.996 1.00 120.12 192 MET A C 1
ATOM 1542 O O . MET A 1 192 ? 129.636 155.590 182.594 1.00 123.71 192 MET A O 1
ATOM 1547 N N . ILE A 1 193 ? 130.700 153.753 181.848 1.00 112.28 193 ILE A N 1
ATOM 1548 C CA . ILE A 1 193 ? 131.927 154.125 182.546 1.00 113.16 193 ILE A CA 1
ATOM 1549 C C . ILE A 1 193 ? 132.539 155.389 181.954 1.00 115.26 193 ILE A C 1
ATOM 1550 O O . ILE A 1 193 ? 133.181 156.163 182.674 1.00 119.99 193 ILE A O 1
ATOM 1555 N N . VAL A 1 194 ? 132.356 155.635 180.655 1.00 115.67 194 VAL A N 1
ATOM 1556 C CA . VAL A 1 194 ? 132.951 156.833 180.066 1.00 114.48 194 VAL A CA 1
ATOM 1557 C C . VAL A 1 194 ? 132.050 158.062 180.147 1.00 113.53 194 VAL A C 1
ATOM 1558 O O . VAL A 1 194 ? 132.545 159.187 179.996 1.00 115.54 194 VAL A O 1
ATOM 1562 N N . CYS A 1 195 ? 130.750 157.886 180.383 1.00 136.32 195 CYS A N 1
ATOM 1563 C CA . CYS A 1 195 ? 129.849 159.028 180.366 1.00 136.71 195 CYS A CA 1
ATOM 1564 C C . CYS A 1 195 ? 129.323 159.334 181.766 1.00 138.88 195 CYS A C 1
ATOM 1565 O O . CYS A 1 195 ? 129.222 158.436 182.608 1.00 142.17 195 CYS A O 1
ATOM 1568 N N . PRO A 1 196 ? 128.984 160.591 182.047 1.00 135.61 196 PRO A N 1
ATOM 1569 C CA . PRO A 1 196 ? 128.348 160.911 183.329 1.00 135.55 196 PRO A CA 1
ATOM 1570 C C . PRO A 1 196 ? 126.972 160.275 183.434 1.00 138.88 196 PRO A C 1
ATOM 1571 O O . PRO A 1 196 ? 126.318 159.979 182.431 1.00 140.89 196 PRO A O 1
ATOM 1575 N N . ILE A 1 197 ? 126.538 160.058 184.678 1.00 142.95 197 ILE A N 1
ATOM 1576 C CA . ILE A 1 197 ? 125.279 159.355 184.915 1.00 141.80 197 ILE A CA 1
ATOM 1577 C C . ILE A 1 197 ? 124.100 160.157 184.373 1.00 143.59 197 ILE A C 1
ATOM 1578 O O . ILE A 1 197 ? 123.170 159.593 183.784 1.00 144.46 197 ILE A O 1
ATOM 1583 N N . GLU A 1 198 ? 124.115 161.480 184.560 1.00 165.27 198 GLU A N 1
ATOM 1584 C CA . GLU A 1 198 ? 123.019 162.302 184.057 1.00 164.87 198 GLU A CA 1
ATOM 1585 C C . GLU A 1 198 ? 122.961 162.274 182.534 1.00 164.78 198 GLU A C 1
ATOM 1586 O O . GLU A 1 198 ? 121.873 162.225 181.948 1.00 165.49 198 GLU A O 1
ATOM 1592 N N . VAL A 1 199 ? 124.122 162.304 181.876 1.00 153.75 199 VAL A N 1
ATOM 1593 C CA . VAL A 1 199 ? 124.155 162.207 180.421 1.00 154.79 199 VAL A CA 1
ATOM 1594 C C . VAL A 1 199 ? 123.701 160.825 179.969 1.00 156.04 199 VAL A C 1
ATOM 1595 O O . VAL A 1 199 ? 122.966 160.688 178.983 1.00 157.34 199 VAL A O 1
ATOM 1599 N N . PHE A 1 200 ? 124.129 159.780 180.682 1.00 150.39 200 PHE A N 1
ATOM 1600 C CA . PHE A 1 200 ? 123.774 158.418 180.298 1.00 148.72 200 PHE A CA 1
ATOM 1601 C C . PHE A 1 200 ? 122.269 158.194 180.377 1.00 151.22 200 PHE A C 1
ATOM 1602 O O . PHE A 1 200 ? 121.680 157.561 179.492 1.00 151.72 200 PHE A O 1
ATOM 1610 N N . ALA A 1 201 ? 121.630 158.703 181.434 1.00 157.81 201 ALA A N 1
ATOM 1611 C CA . ALA A 1 201 ? 120.205 158.475 181.639 1.00 156.79 201 ALA A CA 1
ATOM 1612 C C . ALA A 1 201 ? 119.345 159.122 180.561 1.00 158.14 201 ALA A C 1
ATOM 1613 O O . ALA A 1 201 ? 118.202 158.696 180.363 1.00 160.88 201 ALA A O 1
ATOM 1615 N N . ILE A 1 202 ? 119.857 160.143 179.873 1.00 166.82 202 ILE A N 1
ATOM 1616 C CA . ILE A 1 202 ? 119.094 160.767 178.797 1.00 168.22 202 ILE A CA 1
ATOM 1617 C C . ILE A 1 202 ? 118.882 159.784 177.652 1.00 167.21 202 ILE A C 1
ATOM 1618 O O . ILE A 1 202 ? 117.782 159.688 177.094 1.00 166.27 202 ILE A O 1
ATOM 1623 N N . LYS A 1 203 ? 119.922 159.036 177.289 1.00 169.93 203 LYS A N 1
ATOM 1624 C CA . LYS A 1 203 ? 119.850 158.119 176.158 1.00 171.18 203 LYS A CA 1
ATOM 1625 C C . LYS A 1 203 ? 119.408 156.718 176.566 1.00 171.91 203 LYS A C 1
ATOM 1626 O O . LYS A 1 203 ? 118.640 156.077 175.840 1.00 172.69 203 LYS A O 1
ATOM 1632 N N . TYR A 1 204 ? 119.867 156.231 177.714 1.00 166.29 204 TYR A N 1
ATOM 1633 C CA . TYR A 1 204 ? 119.578 154.881 178.170 1.00 165.74 204 TYR A CA 1
ATOM 1634 C C . TYR A 1 204 ? 118.710 154.921 179.423 1.00 166.10 204 TYR A C 1
ATOM 1635 O O . TYR A 1 204 ? 118.646 155.930 180.129 1.00 166.17 204 TYR A O 1
ATOM 1644 N N . LYS A 1 205 ? 118.037 153.797 179.698 1.00 180.51 205 LYS A N 1
ATOM 1645 C CA . LYS A 1 205 ? 116.960 153.772 180.683 1.00 181.01 205 LYS A CA 1
ATOM 1646 C C . LYS A 1 205 ? 117.095 152.643 181.703 1.00 180.92 205 LYS A C 1
ATOM 1647 O O . LYS A 1 205 ? 116.118 152.325 182.390 1.00 180.35 205 LYS A O 1
ATOM 1653 N N . PHE A 1 206 ? 118.271 152.033 181.832 1.00 183.34 206 PHE A N 1
ATOM 1654 C CA . PHE A 1 206 ? 118.406 150.911 182.749 1.00 183.76 206 PHE A CA 1
ATOM 1655 C C . PHE A 1 206 ? 118.377 151.381 184.205 1.00 183.26 206 PHE A C 1
ATOM 1656 O O . PHE A 1 206 ? 118.528 152.566 184.517 1.00 182.58 206 PHE A O 1
ATOM 1664 N N . SER A 1 207 ? 118.178 150.416 185.103 1.00 173.60 207 SER A N 1
ATOM 1665 C CA . SER A 1 207 ? 117.892 150.676 186.507 1.00 173.67 207 SER A CA 1
ATOM 1666 C C . SER A 1 207 ? 119.182 150.848 187.310 1.00 173.90 207 SER A C 1
ATOM 1667 O O . SER A 1 207 ? 120.277 150.988 186.759 1.00 175.16 207 SER A O 1
ATOM 1670 N N . ASP A 1 208 ? 119.051 150.839 188.640 1.00 184.19 208 ASP A N 1
ATOM 1671 C CA . ASP A 1 208 ? 120.176 151.096 189.534 1.00 185.75 208 ASP A CA 1
ATOM 1672 C C . ASP A 1 208 ? 121.184 149.953 189.560 1.00 184.73 208 ASP A C 1
ATOM 1673 O O . ASP A 1 208 ? 122.336 150.170 189.959 1.00 184.07 208 ASP A O 1
ATOM 1678 N N . LYS A 1 209 ? 120.782 148.743 189.161 1.00 164.98 209 LYS A N 1
ATOM 1679 C CA . LYS A 1 209 ? 121.737 147.642 189.094 1.00 164.20 209 LYS A CA 1
ATOM 1680 C C . LYS A 1 209 ? 122.872 147.957 188.130 1.00 165.27 209 LYS A C 1
ATOM 1681 O O . LYS A 1 209 ? 123.993 147.467 188.306 1.00 166.32 209 LYS A O 1
ATOM 1687 N N . TRP A 1 210 ? 122.600 148.770 187.108 1.00 147.69 210 TRP A N 1
ATOM 1688 C CA . TRP A 1 210 ? 123.664 149.246 186.234 1.00 144.60 210 TRP A CA 1
ATOM 1689 C C . TRP A 1 210 ? 124.498 150.317 186.924 1.00 145.10 210 TRP A C 1
ATOM 1690 O O . TRP A 1 210 ? 125.727 150.342 186.785 1.00 147.88 210 TRP A O 1
ATOM 1701 N N . THR A 1 211 ? 123.847 151.206 187.680 1.00 147.50 211 THR A N 1
ATOM 1702 C CA . THR A 1 211 ? 124.568 152.260 188.386 1.00 148.31 211 THR A CA 1
ATOM 1703 C C . THR A 1 211 ? 125.524 151.687 189.423 1.00 148.55 211 THR A C 1
ATOM 1704 O O . THR A 1 211 ? 126.518 152.333 189.776 1.00 149.86 211 THR A O 1
ATOM 1708 N N . LYS A 1 212 ? 125.244 150.480 189.920 1.00 155.66 212 LYS A N 1
ATOM 1709 C CA . LYS A 1 212 ? 126.155 149.842 190.866 1.00 156.51 212 LYS A CA 1
ATOM 1710 C C . LYS A 1 212 ? 127.524 149.604 190.241 1.00 154.75 212 LYS A C 1
ATOM 1711 O O . LYS A 1 212 ? 128.555 149.764 190.905 1.00 154.12 212 LYS A O 1
ATOM 1717 N N . PHE A 1 213 ? 127.554 149.213 188.965 1.00 140.13 213 PHE A N 1
ATOM 1718 C CA . PHE A 1 213 ? 128.824 148.951 188.295 1.00 138.93 213 PHE A CA 1
ATOM 1719 C C . PHE A 1 213 ? 129.663 150.217 188.174 1.00 141.17 213 PHE A C 1
ATOM 1720 O O . PHE A 1 213 ? 130.889 150.175 188.329 1.00 143.11 213 PHE A O 1
ATOM 1728 N N . LYS A 1 214 ? 129.024 151.350 187.896 1.00 145.23 214 LYS A N 1
ATOM 1729 C CA . LYS A 1 214 ? 129.752 152.601 187.727 1.00 143.37 214 LYS A CA 1
ATOM 1730 C C . LYS A 1 214 ? 130.202 153.139 189.079 1.00 144.18 214 LYS A C 1
ATOM 1731 O O . LYS A 1 214 ? 129.387 153.326 189.988 1.00 147.30 214 LYS A O 1
ATOM 1737 N N . ALA A 1 215 ? 131.504 153.389 189.212 1.00 146.21 215 ALA A N 1
ATOM 1738 C CA . ALA A 1 215 ? 132.080 153.878 190.461 1.00 148.38 215 ALA A CA 1
ATOM 1739 C C . ALA A 1 215 ? 132.210 155.397 190.477 1.00 149.57 215 ALA A C 1
ATOM 1740 O O . ALA A 1 215 ? 131.631 156.064 191.340 1.00 150.00 215 ALA A O 1
ATOM 1742 N N . ASN A 1 216 ? 132.963 155.959 189.535 1.00 166.90 216 ASN A N 1
ATOM 1743 C CA . ASN A 1 216 ? 133.152 157.404 189.463 1.00 166.20 216 ASN A CA 1
ATOM 1744 C C . ASN A 1 216 ? 131.927 158.022 188.802 1.00 165.95 216 ASN A C 1
ATOM 1745 O O . ASN A 1 216 ? 131.656 157.772 187.623 1.00 167.79 216 ASN A O 1
ATOM 1750 N N . GLU A 1 217 ? 131.186 158.830 189.563 1.00 167.29 217 GLU A N 1
ATOM 1751 C CA . GLU A 1 217 ? 129.926 159.375 189.066 1.00 168.35 217 GLU A CA 1
ATOM 1752 C C . GLU A 1 217 ? 130.146 160.314 187.887 1.00 168.06 217 GLU A C 1
ATOM 1753 O O . GLU A 1 217 ? 129.365 160.312 186.928 1.00 168.48 217 GLU A O 1
ATOM 1759 N N . GLU A 1 218 ? 131.203 161.126 187.937 1.00 152.09 218 GLU A N 1
ATOM 1760 C CA . GLU A 1 218 ? 131.441 162.120 186.898 1.00 150.36 218 GLU A CA 1
ATOM 1761 C C . GLU A 1 218 ? 131.873 161.508 185.571 1.00 150.08 218 GLU A C 1
ATOM 1762 O O . GLU A 1 218 ? 131.866 162.212 184.555 1.00 150.94 218 GLU A O 1
ATOM 1768 N N . GLY A 1 219 ? 132.237 160.229 185.546 1.00 129.88 219 GLY A N 1
ATOM 1769 C CA . GLY A 1 219 ? 132.686 159.595 184.324 1.00 125.83 219 GLY A CA 1
ATOM 1770 C C . GLY A 1 219 ? 134.193 159.616 184.175 1.00 126.77 219 GLY A C 1
ATOM 1771 O O . GLY A 1 219 ? 134.939 160.121 185.018 1.00 131.22 219 GLY A O 1
ATOM 1772 N N . TRP A 1 220 ? 134.651 159.046 183.061 1.00 114.27 220 TRP A N 1
ATOM 1773 C CA . TRP A 1 220 ? 136.078 158.925 182.793 1.00 113.92 220 TRP A CA 1
ATOM 1774 C C . TRP A 1 220 ? 136.620 160.018 181.885 1.00 115.53 220 TRP A C 1
ATOM 1775 O O . TRP A 1 220 ? 137.810 160.337 181.967 1.00 115.29 220 TRP A O 1
ATOM 1786 N N . PHE A 1 221 ? 135.785 160.593 181.017 1.00 108.50 221 PHE A N 1
ATOM 1787 C CA . PHE A 1 221 ? 136.242 161.694 180.175 1.00 107.30 221 PHE A CA 1
ATOM 1788 C C . PHE A 1 221 ? 136.615 162.909 181.013 1.00 111.53 221 PHE A C 1
ATOM 1789 O O . PHE A 1 221 ? 137.589 163.609 180.709 1.00 114.72 221 PHE A O 1
ATOM 1797 N N . SER A 1 222 ? 135.858 163.168 182.079 1.00 124.50 222 SER A N 1
ATOM 1798 C CA . SER A 1 222 ? 136.124 164.290 182.970 1.00 125.24 222 SER A CA 1
ATOM 1799 C C . SER A 1 222 ? 137.430 164.092 183.729 1.00 125.87 222 SER A C 1
ATOM 1800 O O . SER A 1 222 ? 137.855 164.970 184.485 1.00 128.44 222 SER A O 1
ATOM 1803 N N . VAL A 1 223 ? 138.060 162.937 183.549 1.00 117.72 223 VAL A N 1
ATOM 1804 C CA . VAL A 1 223 ? 139.379 162.664 184.104 1.00 118.46 223 VAL A CA 1
ATOM 1805 C C . VAL A 1 223 ? 140.456 162.729 183.030 1.00 119.22 223 VAL A C 1
ATOM 1806 O O . VAL A 1 223 ? 141.508 163.333 183.233 1.00 124.76 223 VAL A O 1
ATOM 1810 N N . TRP A 1 224 ? 140.204 162.112 181.874 1.00 113.18 224 TRP A N 1
ATOM 1811 C CA . TRP A 1 224 ? 141.199 162.098 180.805 1.00 112.96 224 TRP A CA 1
ATOM 1812 C C . TRP A 1 224 ? 141.413 163.489 180.222 1.00 113.20 224 TRP A C 1
ATOM 1813 O O . TRP A 1 224 ? 142.555 163.940 180.076 1.00 117.67 224 TRP A O 1
ATOM 1824 N N . ILE A 1 225 ? 140.325 164.180 179.870 1.00 102.98 225 ILE A N 1
ATOM 1825 C CA . ILE A 1 225 ? 140.456 165.465 179.179 1.00 102.85 225 ILE A CA 1
ATOM 1826 C C . ILE A 1 225 ? 141.176 166.509 180.028 1.00 108.13 225 ILE A C 1
ATOM 1827 O O . ILE A 1 225 ? 142.086 167.174 179.506 1.00 109.57 225 ILE A O 1
ATOM 1832 N N . PRO A 1 226 ? 140.825 166.724 181.304 1.00 118.25 226 PRO A N 1
ATOM 1833 C CA . PRO A 1 226 ? 141.650 167.633 182.119 1.00 117.01 226 PRO A CA 1
ATOM 1834 C C . PRO A 1 226 ? 143.094 167.180 182.239 1.00 118.77 226 PRO A C 1
ATOM 1835 O O . PRO A 1 226 ? 144.003 168.018 182.238 1.00 125.79 226 PRO A O 1
ATOM 1839 N N . GLU A 1 227 ? 143.331 165.870 182.333 1.00 124.39 227 GLU A N 1
ATOM 1840 C CA . GLU A 1 227 ? 144.702 165.371 182.381 1.00 124.80 227 GLU A CA 1
ATOM 1841 C C . GLU A 1 227 ? 145.437 165.664 181.079 1.00 125.35 227 GLU A C 1
ATOM 1842 O O . GLU A 1 227 ? 146.613 166.042 181.094 1.00 126.31 227 GLU A O 1
ATOM 1848 N N . LEU A 1 228 ? 144.758 165.495 179.942 1.00 108.13 228 LEU A N 1
ATOM 1849 C CA . LEU A 1 228 ? 145.378 165.804 178.658 1.00 106.66 228 LEU A CA 1
ATOM 1850 C C . LEU A 1 228 ? 145.698 167.290 178.545 1.00 110.57 228 LEU A C 1
ATOM 1851 O O . LEU A 1 228 ? 146.771 167.666 178.058 1.00 116.91 228 LEU A O 1
ATOM 1856 N N . ASN A 1 229 ? 144.779 168.150 178.990 1.00 113.05 229 ASN A N 1
ATOM 1857 C CA . ASN A 1 229 ? 145.036 169.587 178.958 1.00 112.43 229 ASN A CA 1
ATOM 1858 C C . ASN A 1 229 ? 146.208 169.960 179.858 1.00 116.59 229 ASN A C 1
ATOM 1859 O O . ASN A 1 229 ? 147.052 170.783 179.483 1.00 117.83 229 ASN A O 1
ATOM 1864 N N . ASN A 1 230 ? 146.275 169.365 181.051 1.00 123.09 230 ASN A N 1
ATOM 1865 C CA . ASN A 1 230 ? 147.389 169.637 181.954 1.00 120.53 230 ASN A CA 1
ATOM 1866 C C . ASN A 1 230 ? 148.710 169.166 181.358 1.00 122.93 230 ASN A C 1
ATOM 1867 O O . ASN A 1 230 ? 149.735 169.847 181.484 1.00 125.19 230 ASN A O 1
ATOM 1872 N N . ALA A 1 231 ? 148.708 167.997 180.713 1.00 119.74 231 ALA A N 1
ATOM 1873 C CA . ALA A 1 231 ? 149.922 167.501 180.072 1.00 120.43 231 ALA A CA 1
ATOM 1874 C C . ALA A 1 231 ? 150.351 168.410 178.928 1.00 122.43 231 ALA A C 1
ATOM 1875 O O . ALA A 1 231 ? 151.549 168.647 178.730 1.00 128.58 231 ALA A O 1
ATOM 1877 N N . LEU A 1 232 ? 149.388 168.920 178.158 1.00 115.23 232 LEU A N 1
ATOM 1878 C CA . LEU A 1 232 ? 149.713 169.877 177.105 1.00 115.38 232 LEU A CA 1
ATOM 1879 C C . LEU A 1 232 ? 150.311 171.149 177.687 1.00 120.84 232 LEU A C 1
ATOM 1880 O O . LEU A 1 232 ? 151.270 171.704 177.137 1.00 119.78 232 LEU A O 1
ATOM 1885 N N . GLN A 1 233 ? 149.805 171.636 178.809 1.00 133.38 233 GLN A N 1
ATOM 1886 C CA . GLN A 1 233 ? 150.440 172.878 179.305 1.00 131.12 233 GLN A CA 1
ATOM 1887 C C . GLN A 1 233 ? 151.841 172.507 179.769 1.00 133.15 233 GLN A C 1
ATOM 1888 O O . GLN A 1 233 ? 152.776 173.220 179.424 1.00 134.39 233 GLN A O 1
ATOM 1894 N N . GLN A 1 234 ? 151.970 171.413 180.508 1.00 137.70 234 GLN A N 1
ATOM 1895 C CA . GLN A 1 234 ? 153.295 171.072 181.010 1.00 137.24 234 GLN A CA 1
ATOM 1896 C C . GLN A 1 234 ? 154.228 170.548 179.926 1.00 137.06 234 GLN A C 1
ATOM 1897 O O . GLN A 1 234 ? 155.402 170.293 180.218 1.00 136.50 234 GLN A O 1
ATOM 1903 N N . ASN A 1 235 ? 153.738 170.382 178.696 1.00 141.14 235 ASN A N 1
ATOM 1904 C CA . ASN A 1 235 ? 154.547 169.912 177.570 1.00 139.92 235 ASN A CA 1
ATOM 1905 C C . ASN A 1 235 ? 155.191 168.558 177.865 1.00 141.60 235 ASN A C 1
ATOM 1906 O O . ASN A 1 235 ? 156.366 168.330 177.569 1.00 142.87 235 ASN A O 1
ATOM 1911 N N . ASN A 1 236 ? 154.416 167.651 178.456 1.00 132.92 236 ASN A N 1
ATOM 1912 C CA . ASN A 1 236 ? 154.876 166.293 178.741 1.00 131.49 236 ASN A CA 1
ATOM 1913 C C . ASN A 1 236 ? 154.562 165.431 177.524 1.00 130.56 236 ASN A C 1
ATOM 1914 O O . ASN A 1 236 ? 153.430 164.975 177.347 1.00 134.22 236 ASN A O 1
ATOM 1919 N N . SER A 1 237 ? 155.573 165.202 176.684 1.00 131.20 237 SER A N 1
ATOM 1920 C CA . SER A 1 237 ? 155.345 164.545 175.399 1.00 131.87 237 SER A CA 1
ATOM 1921 C C . SER A 1 237 ? 154.885 163.102 175.577 1.00 135.43 237 SER A C 1
ATOM 1922 O O . SER A 1 237 ? 153.946 162.655 174.908 1.00 138.86 237 SER A O 1
ATOM 1925 N N . GLU A 1 238 ? 155.541 162.354 176.467 1.00 145.93 238 GLU A N 1
ATOM 1926 C CA . GLU A 1 238 ? 155.202 160.943 176.636 1.00 146.14 238 GLU A CA 1
ATOM 1927 C C . GLU A 1 238 ? 153.787 160.772 177.176 1.00 144.51 238 GLU A C 1
ATOM 1928 O O . GLU A 1 238 ? 153.028 159.918 176.698 1.00 145.58 238 GLU A O 1
ATOM 1934 N N . TYR A 1 239 ? 153.416 161.572 178.177 1.00 112.45 239 TYR A N 1
ATOM 1935 C CA . TYR A 1 239 ? 152.069 161.492 178.730 1.00 111.85 239 TYR A CA 1
ATOM 1936 C C . TYR A 1 239 ? 151.026 161.879 177.691 1.00 115.28 239 TYR A C 1
ATOM 1937 O O . TYR A 1 239 ? 149.963 161.253 177.605 1.00 118.65 239 TYR A O 1
ATOM 1946 N N . ILE A 1 240 ? 151.312 162.912 176.895 1.00 113.99 240 ILE A N 1
ATOM 1947 C CA . ILE A 1 240 ? 150.394 163.319 175.836 1.00 110.11 240 ILE A CA 1
ATOM 1948 C C . ILE A 1 240 ? 150.213 162.192 174.828 1.00 111.27 240 ILE A C 1
ATOM 1949 O O . ILE A 1 240 ? 149.092 161.901 174.394 1.00 114.12 240 ILE A O 1
ATOM 1954 N N . ILE A 1 241 ? 151.312 161.540 174.445 1.00 104.60 241 ILE A N 1
ATOM 1955 C CA . ILE A 1 241 ? 151.237 160.450 173.475 1.00 102.66 241 ILE A CA 1
ATOM 1956 C C . ILE A 1 241 ? 150.418 159.291 174.030 1.00 106.48 241 ILE A C 1
ATOM 1957 O O . ILE A 1 241 ? 149.569 158.725 173.332 1.00 110.02 241 ILE A O 1
ATOM 1962 N N . ARG A 1 242 ? 150.650 158.924 175.292 1.00 105.56 242 ARG A N 1
ATOM 1963 C CA . ARG A 1 242 ? 149.886 157.827 175.883 1.00 100.12 242 ARG A CA 1
ATOM 1964 C C . ARG A 1 242 ? 148.402 158.169 175.973 1.00 102.72 242 ARG A C 1
ATOM 1965 O O . ARG A 1 242 ? 147.542 157.340 175.642 1.00 103.56 242 ARG A O 1
ATOM 1973 N N . LEU A 1 243 ? 148.082 159.390 176.409 1.00 98.27 243 LEU A N 1
ATOM 1974 C CA . LEU A 1 243 ? 146.685 159.794 176.520 1.00 92.31 243 LEU A CA 1
ATOM 1975 C C . LEU A 1 243 ? 146.004 159.805 175.159 1.00 96.44 243 LEU A C 1
ATOM 1976 O O . LEU A 1 243 ? 144.858 159.359 175.028 1.00 102.56 243 LEU A O 1
ATOM 1981 N N . LEU A 1 244 ? 146.693 160.304 174.130 1.00 93.20 244 LEU A N 1
ATOM 1982 C CA . LEU A 1 244 ? 146.119 160.304 172.790 1.00 91.08 244 LEU A CA 1
ATOM 1983 C C . LEU A 1 244 ? 145.952 158.890 172.252 1.00 97.99 244 LEU A C 1
ATOM 1984 O O . LEU A 1 244 ? 144.989 158.617 171.528 1.00 107.64 244 LEU A O 1
ATOM 1989 N N . GLU A 1 245 ? 146.873 157.982 172.587 1.00 106.54 245 GLU A N 1
ATOM 1990 C CA . GLU A 1 245 ? 146.692 156.583 172.216 1.00 104.23 245 GLU A CA 1
ATOM 1991 C C . GLU A 1 245 ? 145.435 156.010 172.852 1.00 104.60 245 GLU A C 1
ATOM 1992 O O . GLU A 1 245 ? 144.662 155.304 172.194 1.00 106.13 245 GLU A O 1
ATOM 1998 N N . THR A 1 246 ? 145.214 156.301 174.135 1.00 97.11 246 THR A N 1
ATOM 1999 C CA . THR A 1 246 ? 143.993 155.837 174.787 1.00 96.84 246 THR A CA 1
ATOM 2000 C C . THR A 1 246 ? 142.770 156.592 174.277 1.00 96.00 246 THR A C 1
ATOM 2001 O O . THR A 1 246 ? 141.717 155.990 174.036 1.00 94.10 246 THR A O 1
ATOM 2005 N N . LEU A 1 247 ? 142.894 157.908 174.090 1.00 99.25 247 LEU A N 1
ATOM 2006 C CA . LEU A 1 247 ? 141.742 158.718 173.707 1.00 92.05 247 LEU A CA 1
ATOM 2007 C C . LEU A 1 247 ? 141.309 158.459 172.269 1.00 90.90 247 LEU A C 1
ATOM 2008 O O . LEU A 1 247 ? 140.138 158.660 171.933 1.00 97.57 247 LEU A O 1
ATOM 2013 N N . LYS A 1 248 ? 142.231 158.017 171.411 1.00 92.20 248 LYS A N 1
ATOM 2014 C CA . LYS A 1 248 ? 141.907 157.841 169.998 1.00 93.68 248 LYS A CA 1
ATOM 2015 C C . LYS A 1 248 ? 140.855 156.759 169.786 1.00 100.53 248 LYS A C 1
ATOM 2016 O O . LYS A 1 248 ? 140.060 156.843 168.843 1.00 103.53 248 LYS A O 1
ATOM 2022 N N . THR A 1 249 ? 140.821 155.749 170.653 1.00 100.13 249 THR A N 1
ATOM 2023 C CA . THR A 1 249 ? 139.919 154.618 170.483 1.00 99.76 249 THR A CA 1
ATOM 2024 C C . THR A 1 249 ? 138.577 154.795 171.182 1.00 97.10 249 THR A C 1
ATOM 2025 O O . THR A 1 249 ? 137.708 153.928 171.040 1.00 99.92 249 THR A O 1
ATOM 2029 N N . CYS A 1 250 ? 138.378 155.880 171.925 1.00 102.96 250 CYS A N 1
ATOM 2030 C CA . CYS A 1 250 ? 137.169 156.080 172.715 1.00 102.50 250 CYS A CA 1
ATOM 2031 C C . CYS A 1 250 ? 136.436 157.351 172.302 1.00 105.61 250 CYS A C 1
ATOM 2032 O O . CYS A 1 250 ? 136.003 158.141 173.143 1.00 107.65 250 CYS A O 1
ATOM 2035 N N . LEU A 1 251 ? 136.279 157.563 170.997 1.00 98.87 251 LEU A N 1
ATOM 2036 C CA . LEU A 1 251 ? 135.595 158.749 170.496 1.00 97.29 251 LEU A CA 1
ATOM 2037 C C . LEU A 1 251 ? 134.550 158.473 169.426 1.00 99.37 251 LEU A C 1
ATOM 2038 O O . LEU A 1 251 ? 133.654 159.306 169.247 1.00 104.10 251 LEU A O 1
ATOM 2043 N N . ASN A 1 252 ? 134.626 157.350 168.711 1.00 113.81 252 ASN A N 1
ATOM 2044 C CA . ASN A 1 252 ? 133.617 157.050 167.701 1.00 113.37 252 ASN A CA 1
ATOM 2045 C C . ASN A 1 252 ? 132.296 156.640 168.342 1.00 113.72 252 ASN A C 1
ATOM 2046 O O . ASN A 1 252 ? 131.225 157.106 167.937 1.00 119.70 252 ASN A O 1
ATOM 2051 N N . TRP A 1 253 ? 132.354 155.766 169.343 1.00 96.57 253 TRP A N 1
ATOM 2052 C CA . TRP A 1 253 ? 131.169 155.189 169.972 1.00 100.17 253 TRP A CA 1
ATOM 2053 C C . TRP A 1 253 ? 130.483 156.059 171.031 1.00 99.50 253 TRP A C 1
ATOM 2054 O O . TRP A 1 253 ? 129.246 156.092 171.058 1.00 103.20 253 TRP A O 1
ATOM 2065 N N . PRO A 1 254 ? 131.202 156.757 171.921 1.00 104.45 254 PRO A N 1
ATOM 2066 C CA . PRO A 1 254 ? 130.529 157.363 173.079 1.00 105.47 254 PRO A CA 1
ATOM 2067 C C . PRO A 1 254 ? 129.519 158.428 172.678 1.00 114.18 254 PRO A C 1
ATOM 2068 O O . PRO A 1 254 ? 129.532 158.956 171.564 1.00 122.31 254 PRO A O 1
ATOM 2072 N N . LEU A 1 255 ? 128.625 158.731 173.618 1.00 121.94 255 LEU A N 1
ATOM 2073 C CA . LEU A 1 255 ? 127.602 159.743 173.393 1.00 118.23 255 LEU A CA 1
ATOM 2074 C C . LEU A 1 255 ? 128.242 161.095 173.106 1.00 119.03 255 LEU A C 1
ATOM 2075 O O . LEU A 1 255 ? 129.199 161.503 173.770 1.00 121.42 255 LEU A O 1
ATOM 2080 N N . THR A 1 256 ? 127.703 161.792 172.104 1.00 119.45 256 THR A N 1
ATOM 2081 C CA . THR A 1 256 ? 128.292 163.049 171.661 1.00 120.83 256 THR A CA 1
ATOM 2082 C C . THR A 1 256 ? 128.175 164.153 172.705 1.00 121.45 256 THR A C 1
ATOM 2083 O O . THR A 1 256 ? 128.949 165.116 172.659 1.00 124.68 256 THR A O 1
ATOM 2087 N N . GLU A 1 257 ? 127.225 164.041 173.636 1.00 133.83 257 GLU A N 1
ATOM 2088 C CA . GLU A 1 257 ? 127.118 165.036 174.697 1.00 135.45 257 GLU A CA 1
ATOM 2089 C C . GLU A 1 257 ? 128.384 165.085 175.540 1.00 138.06 257 GLU A C 1
ATOM 2090 O O . GLU A 1 257 ? 128.796 166.163 175.980 1.00 138.04 257 GLU A O 1
ATOM 2096 N N . VAL A 1 258 ? 129.020 163.934 175.763 1.00 120.69 258 VAL A N 1
ATOM 2097 C CA . VAL A 1 258 ? 130.275 163.908 176.505 1.00 117.04 258 VAL A CA 1
ATOM 2098 C C . VAL A 1 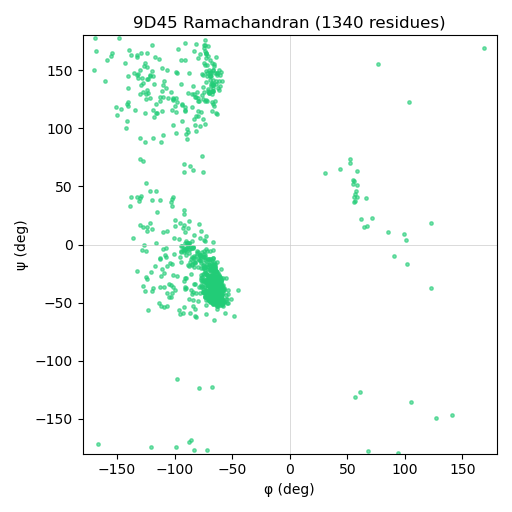258 ? 131.383 164.584 175.708 1.00 118.93 258 VAL A C 1
ATOM 2099 O O . VAL A 1 258 ? 132.223 165.299 176.269 1.00 119.02 258 VAL A O 1
ATOM 2103 N N . ILE A 1 259 ? 131.408 164.367 174.392 1.00 122.52 259 ILE A N 1
ATOM 2104 C CA . ILE A 1 259 ? 132.421 164.996 173.550 1.00 120.08 259 ILE A CA 1
ATOM 2105 C C . ILE A 1 259 ? 132.265 166.510 173.573 1.00 122.13 259 ILE A C 1
ATOM 2106 O O . ILE A 1 259 ? 133.250 167.252 173.675 1.00 124.39 259 ILE A O 1
ATOM 2111 N N . VAL A 1 260 ? 131.025 166.993 173.476 1.00 119.44 260 VAL A N 1
ATOM 2112 C CA . VAL A 1 260 ? 130.781 168.431 173.469 1.00 117.59 260 VAL A CA 1
ATOM 2113 C C . VAL A 1 260 ? 131.073 169.038 174.836 1.00 121.19 260 VAL A C 1
ATOM 2114 O O . VAL A 1 260 ? 131.672 170.116 174.937 1.00 122.09 260 VAL A O 1
ATOM 2118 N N . ARG A 1 261 ? 130.661 168.356 175.908 1.00 139.72 261 ARG A N 1
ATOM 2119 C CA . ARG A 1 261 ? 130.768 168.923 177.249 1.00 140.81 261 ARG A CA 1
ATOM 2120 C C . ARG A 1 261 ? 132.219 169.160 177.649 1.00 140.99 261 ARG A C 1
ATOM 2121 O O . ARG A 1 261 ? 132.547 170.201 178.231 1.00 141.29 261 ARG A O 1
ATOM 2129 N N . ASN A 1 262 ? 133.100 168.211 177.349 1.00 130.49 262 ASN A N 1
ATOM 2130 C CA . ASN A 1 262 ? 134.498 168.304 177.745 1.00 129.65 262 ASN A CA 1
ATOM 2131 C C . ASN A 1 262 ? 135.353 169.074 176.749 1.00 130.60 262 ASN A C 1
ATOM 2132 O O . ASN A 1 262 ? 136.550 169.256 176.998 1.00 129.76 262 ASN A O 1
ATOM 2137 N N . ASP A 1 263 ? 134.773 169.532 175.641 1.00 151.73 263 ASP A N 1
ATOM 2138 C CA . ASP A 1 263 ? 135.494 170.263 174.600 1.00 151.69 263 ASP A CA 1
ATOM 2139 C C . ASP A 1 263 ? 136.696 169.458 174.108 1.00 150.94 263 ASP A C 1
ATOM 2140 O O . ASP A 1 263 ? 137.843 169.909 174.132 1.00 152.23 263 ASP A O 1
ATOM 2145 N N . VAL A 1 264 ? 136.406 168.233 173.663 1.00 125.94 264 VAL A N 1
ATOM 2146 C CA . VAL A 1 264 ? 137.458 167.337 173.194 1.00 123.77 264 VAL A CA 1
ATOM 2147 C C . VAL A 1 264 ? 138.146 167.916 171.965 1.00 126.69 264 VAL A C 1
ATOM 2148 O O . VAL A 1 264 ? 139.370 167.813 171.815 1.00 130.06 264 VAL A O 1
ATOM 2152 N N . LEU A 1 265 ? 137.374 168.538 171.071 1.00 119.74 265 LEU A N 1
ATOM 2153 C CA . LEU A 1 265 ? 137.944 169.076 169.840 1.00 118.08 265 LEU A CA 1
ATOM 2154 C C . LEU A 1 265 ? 138.959 170.175 170.129 1.00 118.96 265 LEU A C 1
ATOM 2155 O O . LEU A 1 265 ? 139.982 170.281 169.442 1.00 121.49 265 LEU A O 1
ATOM 2160 N N . SER A 1 266 ? 138.691 171.008 171.137 1.00 120.99 266 SER A N 1
ATOM 2161 C CA . SER A 1 266 ? 139.654 172.037 171.516 1.00 121.82 266 SER A CA 1
ATOM 2162 C C . SER A 1 266 ? 140.960 171.416 171.996 1.00 122.36 266 SER A C 1
ATOM 2163 O O . SER A 1 266 ? 142.048 171.889 171.646 1.00 123.86 266 SER A O 1
ATOM 2166 N N . SER A 1 267 ? 140.870 170.353 172.798 1.00 104.20 267 SER A N 1
ATOM 2167 C CA . SER A 1 267 ? 142.074 169.665 173.253 1.00 99.59 267 SER A CA 1
ATOM 2168 C C . SER A 1 267 ? 142.832 169.049 172.084 1.00 103.10 267 SER A C 1
ATOM 2169 O O . SER A 1 267 ? 144.067 169.083 172.047 1.00 105.11 267 SER A O 1
ATOM 2172 N N . LEU A 1 268 ? 142.108 168.473 171.121 1.00 98.99 268 LEU A N 1
ATOM 2173 C CA . LEU A 1 268 ? 142.760 167.905 169.945 1.00 93.27 268 LEU A CA 1
ATOM 2174 C C . LEU A 1 268 ? 143.482 168.979 169.141 1.00 97.76 268 LEU A C 1
ATOM 2175 O O . LEU A 1 268 ? 144.607 168.767 168.675 1.00 105.97 268 LEU A O 1
ATOM 2180 N N . LEU A 1 269 ? 142.845 170.138 168.964 1.00 101.90 269 LEU A N 1
ATOM 2181 C CA . LEU A 1 269 ? 143.487 171.230 168.241 1.00 102.39 269 LEU A CA 1
ATOM 2182 C C . LEU A 1 269 ? 144.711 171.741 168.991 1.00 105.04 269 LEU A C 1
ATOM 2183 O O . LEU A 1 269 ? 145.721 172.096 168.372 1.00 107.82 269 LEU A O 1
ATOM 2188 N N . THR A 1 270 ? 144.638 171.791 170.323 1.00 118.23 270 THR A N 1
ATOM 2189 C CA . THR A 1 270 ? 145.805 172.172 171.113 1.00 117.11 270 THR A CA 1
ATOM 2190 C C . THR A 1 270 ? 146.937 171.167 170.937 1.00 118.54 270 THR A C 1
ATOM 2191 O O . THR A 1 270 ? 148.108 171.550 170.838 1.00 120.78 270 THR A O 1
ATOM 2195 N N . CYS A 1 271 ? 146.605 169.873 170.902 1.00 124.04 271 CYS A N 1
ATOM 2196 C CA . CYS A 1 271 ? 147.615 168.855 170.625 1.00 119.87 271 CYS A CA 1
ATOM 2197 C C . CYS A 1 271 ? 148.225 169.051 169.245 1.00 121.33 271 CYS A C 1
ATOM 2198 O O . CYS A 1 271 ? 149.430 168.852 169.054 1.00 123.04 271 CYS A O 1
ATOM 2201 N N . LEU A 1 272 ? 147.403 169.438 168.268 1.00 115.75 272 LEU A N 1
ATOM 2202 C CA . LEU A 1 272 ? 147.905 169.638 166.913 1.00 116.47 272 LEU A CA 1
ATOM 2203 C C . LEU A 1 272 ? 148.847 170.833 166.835 1.00 117.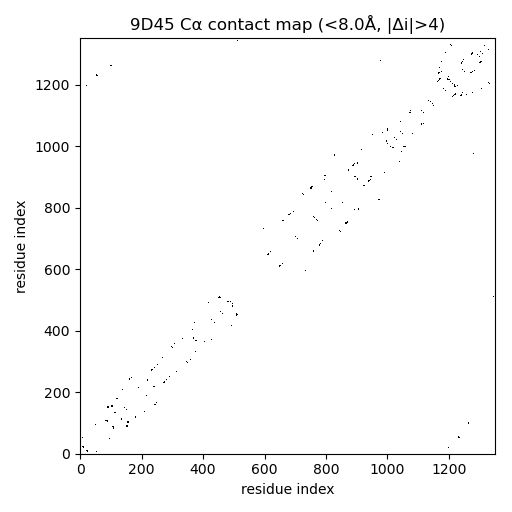98 272 LEU A C 1
ATOM 2204 O O . LEU A 1 272 ? 149.813 170.817 166.064 1.00 115.37 272 LEU A O 1
ATOM 2209 N N . SER A 1 273 ? 148.591 171.871 167.625 1.00 129.47 273 SER A N 1
ATOM 2210 C CA . SER A 1 273 ? 149.470 173.038 167.616 1.00 128.14 273 SER A CA 1
ATOM 2211 C C . SER A 1 273 ? 150.799 172.786 168.313 1.00 129.09 273 SER A C 1
ATOM 2212 O O . SER A 1 273 ? 151.609 173.716 168.416 1.00 131.76 273 SER A O 1
ATOM 2215 N N . SER A 1 274 ? 151.046 171.571 168.791 1.00 128.05 274 SER A N 1
ATOM 2216 C CA . SER A 1 274 ? 152.320 171.212 169.391 1.00 127.48 274 SER A CA 1
ATOM 2217 C C . SER A 1 274 ? 153.262 170.649 168.333 1.00 130.88 274 SER A C 1
ATOM 2218 O O . SER A 1 274 ? 152.840 170.184 167.272 1.00 132.08 274 SER A O 1
ATOM 2221 N N . ASN A 1 275 ? 154.555 170.699 168.636 1.00 143.42 275 ASN A N 1
ATOM 2222 C CA . ASN A 1 275 ? 155.584 170.246 167.710 1.00 143.04 275 ASN A CA 1
ATOM 2223 C C . ASN A 1 275 ? 155.881 168.757 167.828 1.00 142.12 275 ASN A C 1
ATOM 2224 O O . ASN A 1 275 ? 156.752 168.257 167.109 1.00 142.31 275 ASN A O 1
ATOM 2229 N N . ILE A 1 276 ? 155.190 168.042 168.710 1.00 121.94 276 ILE A N 1
ATOM 2230 C CA . ILE A 1 276 ? 155.389 166.603 168.865 1.00 120.77 276 ILE A CA 1
ATOM 2231 C C . ILE A 1 276 ? 154.807 165.893 167.648 1.00 120.83 276 ILE A C 1
ATOM 2232 O O . ILE A 1 276 ? 153.619 166.064 167.340 1.00 123.19 276 ILE A O 1
ATOM 2237 N N . PRO A 1 277 ? 155.600 165.096 166.929 1.00 120.80 277 PRO A N 1
ATOM 2238 C CA . PRO A 1 277 ? 155.092 164.433 165.718 1.00 120.66 277 PRO A CA 1
ATOM 2239 C C . PRO A 1 277 ? 154.002 163.409 165.999 1.00 124.93 277 PRO A C 1
ATOM 2240 O O . PRO A 1 277 ? 152.955 163.409 165.342 1.00 127.12 277 PRO A O 1
ATOM 2244 N N . ARG A 1 278 ? 154.249 162.523 166.967 1.00 129.53 278 ARG A N 1
ATOM 2245 C CA . ARG A 1 278 ? 153.275 161.487 167.295 1.00 128.01 278 ARG A CA 1
ATOM 2246 C C . ARG A 1 278 ? 151.974 162.094 167.803 1.00 128.42 278 ARG A C 1
ATOM 2247 O O . ARG A 1 278 ? 150.880 161.634 167.447 1.00 130.33 278 ARG A O 1
ATOM 2255 N N . ALA A 1 279 ? 152.073 163.124 168.646 1.00 109.82 279 ALA A N 1
ATOM 2256 C CA . ALA A 1 279 ? 150.875 163.799 169.130 1.00 105.00 279 ALA A CA 1
ATOM 2257 C C . ALA A 1 279 ? 150.096 164.420 167.980 1.00 106.91 279 ALA A C 1
ATOM 2258 O O . ALA A 1 279 ? 148.864 164.355 167.951 1.00 112.40 279 ALA A O 1
ATOM 2260 N N . GLN A 1 280 ? 150.800 165.020 167.017 1.00 106.73 280 GLN A N 1
ATOM 2261 C CA . GLN A 1 280 ? 150.125 165.584 165.852 1.00 105.65 280 GLN A CA 1
ATOM 2262 C C . GLN A 1 280 ? 149.420 164.504 165.041 1.00 105.94 280 GLN A C 1
ATOM 2263 O O . GLN A 1 280 ? 148.280 164.694 164.604 1.00 111.26 280 GLN A O 1
ATOM 2269 N N . SER A 1 281 ? 150.082 163.364 164.830 1.00 99.33 281 SER A N 1
ATOM 2270 C CA . SER A 1 281 ? 149.474 162.288 164.051 1.00 101.42 281 SER A CA 1
ATOM 2271 C C . SER A 1 281 ? 148.217 161.756 164.732 1.00 103.07 281 SER A C 1
ATOM 2272 O O . SER A 1 281 ? 147.178 161.553 164.087 1.00 106.46 281 SER A O 1
ATOM 2275 N N . MET A 1 282 ? 148.293 161.525 166.044 1.00 115.84 282 MET A N 1
ATOM 2276 C CA . MET A 1 282 ? 147.120 161.033 166.758 1.00 115.90 282 MET A CA 1
ATOM 2277 C C . MET A 1 282 ? 146.019 162.081 166.838 1.00 116.07 282 MET A C 1
ATOM 2278 O O . MET A 1 282 ? 144.837 161.728 166.804 1.00 115.20 282 MET A O 1
ATOM 2283 N N . ALA A 1 283 ? 146.371 163.366 166.924 1.00 90.54 283 ALA A N 1
ATOM 2284 C CA . ALA A 1 283 ? 145.354 164.410 166.875 1.00 86.95 283 ALA A CA 1
ATOM 2285 C C . ALA A 1 283 ? 144.664 164.437 165.519 1.00 94.88 283 ALA A C 1
ATOM 2286 O O . ALA A 1 283 ? 143.452 164.655 165.435 1.00 103.44 283 ALA A O 1
ATOM 2288 N N . LEU A 1 284 ? 145.425 164.223 164.445 1.00 97.14 284 LEU A N 1
ATOM 2289 C CA . LEU A 1 284 ? 144.842 164.129 163.109 1.00 91.06 284 LEU A CA 1
ATOM 2290 C C . LEU A 1 284 ? 143.858 162.970 163.017 1.00 95.08 284 LEU A C 1
ATOM 2291 O O . LEU A 1 284 ? 142.732 163.127 162.524 1.00 101.28 284 LEU A O 1
ATOM 2296 N N . ASP A 1 285 ? 144.275 161.791 163.485 1.00 116.64 285 ASP A N 1
ATOM 2297 C CA . ASP A 1 285 ? 143.383 160.635 163.458 1.00 118.02 285 ASP A CA 1
ATOM 2298 C C . ASP A 1 285 ? 142.138 160.884 164.300 1.00 119.55 285 ASP A C 1
ATOM 2299 O O . ASP A 1 285 ? 141.024 160.532 163.897 1.00 124.54 285 ASP A O 1
ATOM 2304 N N . SER A 1 286 ? 142.311 161.502 165.469 1.00 100.28 286 SER A N 1
ATOM 2305 C CA . SER A 1 286 ? 141.184 161.791 166.346 1.00 96.95 286 SER A CA 1
ATOM 2306 C C . SER A 1 286 ? 140.218 162.783 165.709 1.00 102.64 286 SER A C 1
ATOM 2307 O O . SER A 1 286 ? 138.996 162.626 165.816 1.00 110.71 286 SER A O 1
ATOM 2310 N N . ILE A 1 287 ? 140.746 163.817 165.053 1.00 90.95 287 ILE A N 1
ATOM 2311 C CA . ILE A 1 287 ? 139.892 164.801 164.399 1.00 87.54 287 ILE A CA 1
ATOM 2312 C C . ILE A 1 287 ? 139.116 164.157 163.259 1.00 92.05 287 ILE A C 1
ATOM 2313 O O . ILE A 1 287 ? 137.919 164.416 163.082 1.00 98.70 287 ILE A O 1
ATOM 2318 N N . HIS A 1 288 ? 139.776 163.304 162.471 1.00 101.25 288 HIS A N 1
ATOM 2319 C CA . HIS A 1 288 ? 139.065 162.612 161.400 1.00 104.33 288 HIS A CA 1
ATOM 2320 C C . HIS A 1 288 ? 137.986 161.692 161.960 1.00 104.96 288 HIS A C 1
ATOM 2321 O O . HIS A 1 288 ? 136.890 161.592 161.395 1.00 108.57 288 HIS A O 1
ATOM 2328 N N . ILE A 1 289 ? 138.279 161.010 163.071 1.00 96.72 289 ILE A N 1
ATOM 2329 C CA . ILE A 1 289 ? 137.286 160.142 163.698 1.00 95.16 289 ILE A CA 1
ATOM 2330 C C . ILE A 1 289 ? 136.087 160.956 164.166 1.00 97.39 289 ILE A C 1
ATOM 2331 O O . ILE A 1 289 ? 134.933 160.558 163.968 1.00 102.11 289 ILE A O 1
ATOM 2336 N N . LEU A 1 290 ? 136.339 162.111 164.785 1.00 89.21 290 LEU A N 1
ATOM 2337 C CA . LEU A 1 290 ? 135.246 162.973 165.224 1.00 88.76 290 LEU A CA 1
ATOM 2338 C C . LEU A 1 290 ? 134.420 163.461 164.041 1.00 94.65 290 LEU A C 1
ATOM 2339 O O . LEU A 1 290 ? 133.188 163.534 164.122 1.00 96.31 290 LEU A O 1
ATOM 2344 N N . LEU A 1 291 ? 135.081 163.812 162.938 1.00 98.85 291 LEU A N 1
ATOM 2345 C CA . LEU A 1 291 ? 134.359 164.298 161.767 1.00 94.50 291 LEU A CA 1
ATOM 2346 C C . LEU A 1 291 ? 133.496 163.206 161.145 1.00 98.40 291 LEU A C 1
ATOM 2347 O O . LEU A 1 291 ? 132.357 163.465 160.741 1.00 105.20 291 LEU A O 1
ATOM 2352 N N . THR A 1 292 ? 134.016 161.982 161.059 1.00 99.79 292 THR A N 1
ATOM 2353 C CA . THR A 1 292 ? 133.332 160.919 160.332 1.00 100.51 292 THR A CA 1
ATOM 2354 C C . THR A 1 292 ? 132.455 160.033 161.210 1.00 107.06 292 THR A C 1
ATOM 2355 O O . THR A 1 292 ? 131.758 159.164 160.675 1.00 111.36 292 THR A O 1
ATOM 2359 N N . ARG A 1 293 ? 132.466 160.219 162.527 1.00 100.48 293 ARG A N 1
ATOM 2360 C CA . ARG A 1 293 ? 131.648 159.383 163.390 1.00 98.33 293 ARG A CA 1
ATOM 2361 C C . ARG A 1 293 ? 130.170 159.738 163.226 1.00 101.40 293 ARG A C 1
ATOM 2362 O O . ARG A 1 293 ? 129.833 160.855 162.827 1.00 105.68 293 ARG A O 1
ATOM 2370 N N . PRO A 1 294 ? 129.268 158.797 163.501 1.00 114.45 294 PRO A N 1
ATOM 2371 C CA . PRO A 1 294 ? 127.838 159.118 163.452 1.00 113.67 294 PRO A CA 1
ATOM 2372 C C . PRO A 1 294 ? 127.442 160.075 164.565 1.00 111.78 294 PRO A C 1
ATOM 2373 O O . PRO A 1 294 ? 127.999 160.054 165.665 1.00 114.87 294 PRO A O 1
ATOM 2377 N N . TYR A 1 295 ? 126.460 160.923 164.264 1.00 108.40 295 TYR A N 1
ATOM 2378 C CA . TYR A 1 295 ? 125.949 161.907 165.213 1.00 110.73 295 TYR A CA 1
ATOM 2379 C C . TYR A 1 295 ? 124.442 161.737 165.335 1.00 113.86 295 TYR A C 1
ATOM 2380 O O . TYR A 1 295 ? 123.705 161.997 164.378 1.00 117.67 295 TYR A O 1
ATOM 2389 N N . SER A 1 296 ? 123.983 161.301 166.510 1.00 130.55 296 SER A N 1
ATOM 2390 C CA . SER A 1 296 ? 122.549 161.280 166.773 1.00 131.35 296 SER A CA 1
ATOM 2391 C C . SER A 1 296 ? 121.990 162.694 166.854 1.00 134.15 296 SER A C 1
ATOM 2392 O O . SER A 1 296 ? 120.868 162.953 166.402 1.00 134.62 296 SER A O 1
ATOM 2395 N N . ASN A 1 297 ? 122.756 163.619 167.424 1.00 138.08 297 ASN A N 1
ATOM 2396 C CA . ASN A 1 297 ? 122.368 165.019 167.525 1.00 137.07 297 ASN A CA 1
ATOM 2397 C C . ASN A 1 297 ? 123.058 165.798 166.412 1.00 138.77 297 ASN A C 1
ATOM 2398 O O . ASN A 1 297 ? 124.292 165.840 166.352 1.00 140.91 297 ASN A O 1
ATOM 2403 N N . GLU A 1 298 ? 122.262 166.411 165.534 1.00 150.87 298 GLU A N 1
ATOM 2404 C CA . GLU A 1 298 ? 122.833 167.171 164.427 1.00 151.05 298 GLU A CA 1
ATOM 2405 C C . GLU A 1 298 ? 123.478 168.465 164.909 1.00 149.86 298 GLU A C 1
ATOM 2406 O O . GLU A 1 298 ? 124.424 168.956 164.281 1.00 151.37 298 GLU A O 1
ATOM 2412 N N . SER A 1 299 ? 122.986 169.027 166.015 1.00 125.81 299 SER A N 1
ATOM 2413 C CA . SER A 1 299 ? 123.561 170.262 166.537 1.00 124.70 299 SER A CA 1
ATOM 2414 C C . SER A 1 299 ? 125.013 170.064 166.953 1.00 125.87 299 SER A C 1
ATOM 2415 O O . SER A 1 299 ? 125.856 170.938 166.721 1.00 130.64 299 SER A O 1
ATOM 2418 N N . HIS A 1 300 ? 125.323 168.926 167.576 1.00 125.74 300 HIS A N 1
ATOM 2419 C CA . HIS A 1 300 ? 126.700 168.656 167.980 1.00 125.99 300 HIS A CA 1
ATOM 2420 C C . HIS A 1 300 ? 127.617 168.532 166.769 1.00 126.25 300 HIS A C 1
ATOM 2421 O O . HIS A 1 300 ? 128.755 169.016 166.789 1.00 126.25 300 HIS A O 1
ATOM 2428 N N . TYR A 1 301 ? 127.138 167.886 165.703 1.00 110.68 301 TYR A N 1
ATOM 2429 C CA . TYR A 1 301 ? 127.911 167.825 164.467 1.00 110.02 301 TYR A CA 1
ATOM 2430 C C . TYR A 1 301 ? 128.121 169.217 163.887 1.00 112.78 301 TYR A C 1
ATOM 2431 O O . TYR A 1 301 ? 129.197 169.523 163.354 1.00 116.57 301 TYR A O 1
ATOM 2440 N N . GLN A 1 302 ? 127.098 170.070 163.971 1.00 120.61 302 GLN A N 1
ATOM 2441 C CA . GLN A 1 302 ? 127.244 171.445 163.508 1.00 117.63 302 GLN A CA 1
ATOM 2442 C C . GLN A 1 302 ? 128.316 172.184 164.300 1.00 118.41 302 GLN A C 1
ATOM 2443 O O . GLN A 1 302 ? 129.144 172.893 163.720 1.00 124.33 302 GLN A O 1
ATOM 2449 N N . MET A 1 303 ? 128.321 172.023 165.625 1.00 128.80 303 MET A N 1
ATOM 2450 C CA . MET A 1 303 ? 129.359 172.659 166.435 1.00 131.30 303 MET A CA 1
ATOM 2451 C C . MET A 1 303 ? 130.741 172.123 166.083 1.00 132.94 303 MET A C 1
ATOM 2452 O O . MET A 1 303 ? 131.714 172.884 166.027 1.00 134.12 303 MET A O 1
ATOM 2457 N N . THR A 1 304 ? 130.849 170.812 165.855 1.00 117.55 304 THR A N 1
ATOM 2458 C CA . THR A 1 304 ? 132.137 170.229 165.492 1.00 115.13 304 THR A CA 1
ATOM 2459 C C . THR A 1 304 ? 132.658 170.815 164.185 1.00 116.88 304 THR A C 1
ATOM 2460 O O . THR A 1 304 ? 133.806 171.271 164.107 1.00 119.93 304 THR A O 1
ATOM 2464 N N . ILE A 1 305 ? 131.819 170.824 163.145 1.00 114.38 305 ILE A N 1
ATOM 2465 C CA . ILE A 1 305 ? 132.269 171.332 161.853 1.00 108.76 305 ILE A CA 1
ATOM 2466 C C . ILE A 1 305 ? 132.494 172.838 161.905 1.00 111.11 305 ILE A C 1
ATOM 2467 O O . ILE A 1 305 ? 133.308 173.375 161.144 1.00 117.39 305 ILE A O 1
ATOM 2472 N N . ASP A 1 306 ? 131.790 173.549 162.789 1.00 125.50 306 ASP A N 1
ATOM 2473 C CA . ASP A 1 306 ? 132.023 174.980 162.935 1.00 126.40 306 ASP A CA 1
ATOM 2474 C C . ASP A 1 306 ? 133.372 175.250 163.586 1.00 128.69 306 ASP A C 1
ATOM 2475 O O . ASP A 1 306 ? 134.141 176.095 163.117 1.00 132.31 306 ASP A O 1
ATOM 2480 N N . ARG A 1 307 ? 133.680 174.532 164.670 1.00 131.43 307 ARG A N 1
ATOM 2481 C CA . ARG A 1 307 ? 134.953 174.741 165.349 1.00 133.05 307 ARG A CA 1
ATOM 2482 C C . ARG A 1 307 ? 136.128 174.294 164.490 1.00 130.39 307 ARG A C 1
ATOM 2483 O O . ARG A 1 307 ? 137.197 174.912 164.541 1.00 133.10 307 ARG A O 1
ATOM 2491 N N . VAL A 1 308 ? 135.957 173.230 163.702 1.00 102.62 308 VAL A N 1
ATOM 2492 C CA . VAL A 1 308 ? 137.019 172.816 162.788 1.00 101.93 308 VAL A CA 1
ATOM 2493 C C . VAL A 1 308 ? 137.262 173.893 161.737 1.00 100.86 308 VAL A C 1
ATOM 2494 O O . VAL A 1 308 ? 138.408 174.252 161.441 1.00 102.15 308 VAL A O 1
ATOM 2498 N N . PHE A 1 309 ? 136.185 174.433 161.164 1.00 111.09 309 PHE A N 1
ATOM 2499 C CA . PHE A 1 309 ? 136.317 175.437 160.116 1.00 111.63 309 PHE A CA 1
ATOM 2500 C C . PHE A 1 309 ? 136.681 176.815 160.652 1.00 113.86 309 PHE A C 1
ATOM 2501 O O . PHE A 1 309 ? 137.181 177.647 159.887 1.00 118.22 309 PHE A O 1
ATOM 2509 N N . ASP A 1 310 ? 136.442 177.081 161.936 1.00 124.89 310 ASP A N 1
ATOM 2510 C CA . ASP A 1 310 ? 136.855 178.347 162.528 1.00 125.09 310 ASP A CA 1
ATOM 2511 C C . ASP A 1 310 ? 138.341 178.389 162.853 1.00 128.48 310 ASP A C 1
ATOM 2512 O O . ASP A 1 310 ? 138.853 179.460 163.196 1.00 132.01 310 ASP A O 1
ATOM 2517 N N . ASN A 1 311 ? 139.039 177.261 162.754 1.00 130.97 311 ASN A N 1
ATOM 2518 C CA . ASN A 1 311 ? 140.463 177.173 163.053 1.00 130.26 311 ASN A CA 1
ATOM 2519 C C . ASN A 1 311 ? 141.278 176.892 161.795 1.00 130.83 311 ASN A C 1
ATOM 2520 O O . ASN A 1 311 ? 142.251 176.136 161.821 1.00 134.10 311 ASN A O 1
ATOM 2525 N N . MET A 1 312 ? 140.881 177.496 160.672 1.00 116.16 312 MET A N 1
ATOM 2526 C CA . MET A 1 312 ? 141.623 177.303 159.432 1.00 113.95 312 MET A CA 1
ATOM 2527 C C . MET A 1 312 ? 143.015 177.915 159.509 1.00 118.59 312 MET A C 1
ATOM 2528 O O . MET A 1 312 ? 143.954 177.391 158.900 1.00 122.55 312 MET A O 1
ATOM 2533 N N . ASP A 1 313 ? 143.166 179.021 160.241 1.00 134.11 313 ASP A N 1
ATOM 2534 C CA . ASP A 1 313 ? 144.488 179.607 160.431 1.00 134.97 313 ASP A CA 1
ATOM 2535 C C . ASP A 1 313 ? 145.410 178.651 161.177 1.00 136.18 313 ASP A C 1
ATOM 2536 O O . ASP A 1 313 ? 146.587 178.508 160.825 1.00 136.50 313 ASP A O 1
ATOM 2541 N N . LEU A 1 314 ? 144.890 177.988 162.213 1.00 124.02 314 LEU A N 1
ATOM 2542 C CA . LEU A 1 314 ? 145.695 177.023 162.954 1.00 121.63 314 LEU A CA 1
ATOM 2543 C C . LEU A 1 314 ? 146.106 175.853 162.068 1.00 121.26 314 LEU A C 1
ATOM 2544 O O . LEU A 1 314 ? 147.250 175.390 162.132 1.00 124.13 314 LEU A O 1
ATOM 2549 N N . LEU A 1 315 ? 145.186 175.361 161.236 1.00 108.56 315 LEU A N 1
ATOM 2550 C CA . LEU A 1 315 ? 145.518 174.262 160.336 1.00 108.64 315 LEU A CA 1
ATOM 2551 C C . LEU A 1 315 ? 146.558 174.685 159.305 1.00 110.99 315 LEU A C 1
ATOM 2552 O O . LEU A 1 315 ? 147.463 173.910 158.974 1.00 115.36 315 LEU A O 1
ATOM 2557 N N . ASP A 1 316 ? 146.443 175.909 158.783 1.00 119.15 316 ASP A N 1
ATOM 2558 C CA . ASP A 1 316 ? 147.445 176.408 157.847 1.00 120.18 316 ASP A CA 1
ATOM 2559 C C . ASP A 1 316 ? 148.809 176.525 158.514 1.00 122.68 316 ASP A C 1
ATOM 2560 O O . ASP A 1 316 ? 149.834 176.181 157.913 1.00 126.80 316 ASP A O 1
ATOM 2565 N N . SER A 1 317 ? 148.842 177.011 159.757 1.00 116.04 317 SER A N 1
ATOM 2566 C CA . SER A 1 317 ? 150.104 177.095 160.485 1.00 116.54 317 SER A CA 1
ATOM 2567 C C . SER A 1 317 ? 150.697 175.711 160.716 1.00 117.19 317 SER A C 1
ATOM 2568 O O . SER A 1 317 ? 151.914 175.521 160.598 1.00 118.06 317 SER A O 1
ATOM 2571 N N . VAL A 1 318 ? 149.852 174.733 161.048 1.00 99.51 318 VAL A N 1
ATOM 2572 C CA . VAL A 1 318 ? 150.328 173.367 161.248 1.00 98.23 318 VAL A CA 1
ATOM 2573 C C . VAL A 1 318 ? 150.916 172.814 159.956 1.00 101.43 318 VAL A C 1
ATOM 2574 O O . VAL A 1 318 ? 151.982 172.186 159.961 1.00 105.05 318 VAL A O 1
ATOM 2578 N N . TYR A 1 319 ? 150.234 173.038 158.831 1.00 100.56 319 TYR A N 1
ATOM 2579 C CA . TYR A 1 319 ? 150.749 172.562 157.551 1.00 96.28 319 TYR A CA 1
ATOM 2580 C C . TYR A 1 319 ? 152.076 173.226 157.207 1.00 98.37 319 TYR A C 1
ATOM 2581 O O . TYR A 1 319 ? 153.000 172.566 156.718 1.00 108.57 319 TYR A O 1
ATOM 2590 N N . GLU A 1 320 ? 152.186 174.535 157.447 1.00 121.46 320 GLU A N 1
ATOM 2591 C CA . GLU A 1 320 ? 153.440 175.230 157.173 1.00 123.75 320 GLU A CA 1
ATOM 2592 C C . GLU A 1 320 ? 154.566 174.700 158.050 1.00 126.61 320 GLU A C 1
ATOM 2593 O O . GLU A 1 320 ? 155.706 174.559 157.592 1.00 126.70 320 GLU A O 1
ATOM 2599 N N . SER A 1 321 ? 154.269 174.408 159.318 1.00 103.43 321 SER A N 1
ATOM 2600 C CA . SER A 1 321 ? 155.277 173.829 160.200 1.00 97.54 321 SER A CA 1
ATOM 2601 C C . SER A 1 321 ? 155.698 172.445 159.721 1.00 96.98 321 SER A C 1
ATOM 2602 O O . SER A 1 321 ? 156.880 172.089 159.788 1.00 97.45 321 SER A O 1
ATOM 2605 N N . LEU A 1 322 ? 154.742 171.649 159.237 1.00 108.60 322 LEU A N 1
ATOM 2606 C CA . LEU A 1 322 ? 155.051 170.302 158.773 1.00 109.05 322 LEU A CA 1
ATOM 2607 C C . LEU A 1 322 ? 155.889 170.295 157.501 1.00 111.14 322 LEU A C 1
ATOM 2608 O O . LEU A 1 322 ? 156.550 169.290 157.219 1.00 113.13 322 LEU A O 1
ATOM 2613 N N . LEU A 1 323 ? 155.882 171.383 156.736 1.00 117.09 323 LEU A N 1
ATOM 2614 C CA . LEU A 1 323 ? 156.607 171.420 155.476 1.00 115.89 323 LEU A CA 1
ATOM 2615 C C . LEU A 1 323 ? 158.115 171.370 155.713 1.00 120.25 323 LEU A C 1
ATOM 2616 O O . LEU A 1 323 ? 158.620 171.730 156.780 1.00 120.62 323 LEU A O 1
ATOM 2621 N N . PHE A 1 324 ? 158.835 170.913 154.691 1.00 113.70 324 PHE A N 1
ATOM 2622 C CA . PHE A 1 324 ? 160.280 170.762 154.771 1.00 113.04 324 PHE A CA 1
ATOM 2623 C C . PHE A 1 324 ? 160.863 170.857 153.369 1.00 116.23 324 PHE A C 1
ATOM 2624 O O . PHE A 1 324 ? 160.149 170.762 152.368 1.00 118.82 324 PHE A O 1
ATOM 2632 N N . ASP A 1 325 ? 162.181 171.048 153.308 1.00 151.79 325 ASP A N 1
ATOM 2633 C CA . ASP A 1 325 ? 162.886 171.119 152.036 1.00 153.62 325 ASP A CA 1
ATOM 2634 C C . ASP A 1 325 ? 163.351 169.720 151.655 1.00 154.50 325 ASP A C 1
ATOM 2635 O O . ASP A 1 325 ? 164.199 169.149 152.358 1.00 156.38 325 ASP A O 1
ATOM 2640 N N . PRO A 1 326 ? 162.842 169.132 150.574 1.00 147.48 326 PRO A N 1
ATOM 2641 C CA . PRO A 1 326 ? 163.239 167.771 150.190 1.00 148.60 326 PRO A CA 1
ATOM 2642 C C . PRO A 1 326 ? 164.422 167.684 149.236 1.00 151.72 326 PRO A C 1
ATOM 2643 O O . PRO A 1 326 ? 164.679 166.596 148.711 1.00 152.59 326 PRO A O 1
ATOM 2647 N N . THR A 1 327 ? 165.134 168.786 148.987 1.00 173.09 327 THR A N 1
ATOM 2648 C CA . THR A 1 327 ? 166.268 168.739 148.069 1.00 173.16 327 THR A CA 1
ATOM 2649 C C . THR A 1 327 ? 167.365 167.820 148.589 1.00 173.37 327 THR A C 1
ATOM 2650 O O . THR A 1 327 ? 167.944 167.037 147.826 1.00 173.28 327 THR A O 1
ATOM 2654 N N . ASP A 1 328 ? 167.665 167.896 149.886 1.00 181.21 328 ASP A N 1
ATOM 2655 C CA . ASP A 1 328 ? 168.702 167.048 150.463 1.00 182.29 328 ASP A CA 1
ATOM 2656 C C . ASP A 1 328 ? 168.159 165.660 150.790 1.00 180.71 328 ASP A C 1
ATOM 2657 O O . ASP A 1 328 ? 168.624 164.654 150.244 1.00 180.07 328 ASP A O 1
ATOM 2662 N N . ASP A 1 329 ? 167.170 165.592 151.678 1.00 177.31 329 ASP A N 1
ATOM 2663 C CA . ASP A 1 329 ? 166.565 164.327 152.064 1.00 177.97 329 ASP A CA 1
ATOM 2664 C C . ASP A 1 329 ? 165.209 164.611 152.690 1.00 178.09 329 ASP A C 1
ATOM 2665 O O . ASP A 1 329 ? 165.058 165.579 153.439 1.00 178.07 329 ASP A O 1
ATOM 2670 N N . ILE A 1 330 ? 164.228 163.763 152.378 1.00 152.72 330 ILE A N 1
ATOM 2671 C CA . ILE A 1 330 ? 162.899 163.934 152.947 1.00 152.40 330 ILE A CA 1
ATOM 2672 C C . ILE A 1 330 ? 162.919 163.542 154.420 1.00 153.72 330 ILE A C 1
ATOM 2673 O O . ILE A 1 330 ? 163.706 162.690 154.854 1.00 152.88 330 ILE A O 1
ATOM 2678 N N . ASP A 1 331 ? 162.058 164.185 155.203 1.00 152.84 331 ASP A N 1
ATOM 2679 C CA . ASP A 1 331 ? 161.979 163.944 156.639 1.00 151.16 331 ASP A CA 1
ATOM 2680 C C . ASP A 1 331 ? 160.912 162.886 156.894 1.00 151.01 331 ASP A C 1
ATOM 2681 O O . ASP A 1 331 ? 159.714 163.167 156.797 1.00 152.76 331 ASP A O 1
ATOM 2686 N N . GLU A 1 332 ? 161.348 161.671 157.228 1.00 158.77 332 GLU A N 1
ATOM 2687 C CA . GLU A 1 332 ? 160.417 160.581 157.493 1.00 160.10 332 GLU A CA 1
ATOM 2688 C C . GLU A 1 332 ? 159.628 160.777 158.780 1.00 160.56 332 GLU A C 1
ATOM 2689 O O . GLU A 1 332 ? 158.652 160.053 159.002 1.00 161.14 332 GLU A O 1
ATOM 2695 N N . THR A 1 333 ? 160.025 161.724 159.631 1.00 141.21 333 THR A N 1
ATOM 2696 C CA . THR A 1 333 ? 159.316 161.941 160.886 1.00 139.99 333 THR A CA 1
ATOM 2697 C C . THR A 1 333 ? 157.990 162.663 160.687 1.00 138.51 333 THR A C 1
ATOM 2698 O O . THR A 1 333 ? 157.047 162.430 161.451 1.00 140.12 333 THR A O 1
ATOM 2702 N N . LYS A 1 334 ? 157.889 163.535 159.680 1.00 115.02 334 LYS A N 1
ATOM 2703 C CA . LYS A 1 334 ? 156.680 164.319 159.481 1.00 115.66 334 LYS A CA 1
ATOM 2704 C C . LYS A 1 334 ? 156.111 164.257 158.069 1.00 112.29 334 LYS A C 1
ATOM 2705 O O . LYS A 1 334 ? 155.043 164.832 157.831 1.00 115.86 334 LYS A O 1
ATOM 2711 N N . TYR A 1 335 ? 156.782 163.593 157.128 1.00 107.13 335 TYR A N 1
ATOM 2712 C CA . TYR A 1 335 ? 156.170 163.361 155.821 1.00 106.00 335 TYR A CA 1
ATOM 2713 C C . TYR A 1 335 ? 154.900 162.523 155.913 1.00 110.80 335 TYR A C 1
ATOM 2714 O O . TYR A 1 335 ? 153.893 162.896 155.283 1.00 118.45 335 TYR A O 1
ATOM 2723 N N . PRO A 1 336 ? 154.864 161.402 156.646 1.00 99.31 336 PRO A N 1
ATOM 2724 C CA . PRO A 1 336 ? 153.575 160.723 156.849 1.00 96.22 336 PRO A CA 1
ATOM 2725 C C . PRO A 1 336 ? 152.551 161.605 157.532 1.00 100.27 336 PRO A C 1
ATOM 2726 O O . PRO A 1 336 ? 151.353 161.488 157.248 1.00 103.18 336 PRO A O 1
ATOM 2730 N N . ILE A 1 337 ? 152.990 162.495 158.423 1.00 90.72 337 ILE A N 1
ATOM 2731 C CA . ILE A 1 337 ? 152.068 163.445 159.034 1.00 86.51 337 ILE A CA 1
ATOM 2732 C C . ILE A 1 337 ? 151.523 164.406 157.987 1.00 92.31 337 ILE A C 1
ATOM 2733 O O . ILE A 1 337 ? 150.351 164.792 158.034 1.00 94.18 337 ILE A O 1
ATOM 2738 N N . ILE A 1 338 ? 152.359 164.809 157.027 1.00 96.36 338 ILE A N 1
ATOM 2739 C CA . ILE A 1 338 ? 151.887 165.664 155.939 1.00 91.20 338 ILE A CA 1
ATOM 2740 C C . ILE A 1 338 ? 150.826 164.939 155.120 1.00 92.54 338 ILE A C 1
ATOM 2741 O O . ILE A 1 338 ? 149.780 165.507 154.777 1.00 101.16 338 ILE A O 1
ATOM 2746 N N . LYS A 1 339 ? 151.086 163.671 154.789 1.00 86.49 339 LYS A N 1
ATOM 2747 C CA . LYS A 1 339 ? 150.108 162.895 154.030 1.00 87.17 339 LYS A CA 1
ATOM 2748 C C . LYS A 1 339 ? 148.803 162.750 154.802 1.00 87.44 339 LYS A C 1
ATOM 2749 O O . LYS A 1 339 ? 147.715 162.895 154.232 1.00 91.70 339 LYS A O 1
ATOM 2755 N N . LYS A 1 340 ? 148.895 162.474 156.104 1.00 85.80 340 LYS A N 1
ATOM 2756 C CA . LYS A 1 340 ? 147.701 162.350 156.932 1.00 87.19 340 LYS A CA 1
ATOM 2757 C C . LYS A 1 340 ? 146.932 163.663 156.997 1.00 88.91 340 LYS A C 1
ATOM 2758 O O . LYS A 1 340 ? 145.697 163.671 156.955 1.00 94.67 340 LYS A O 1
ATOM 2764 N N . PHE A 1 341 ? 147.647 164.785 157.110 1.00 82.53 341 PHE A N 1
ATOM 2765 C CA . PHE A 1 341 ? 146.993 166.087 157.174 1.00 78.20 341 PHE A CA 1
ATOM 2766 C C . PHE A 1 341 ? 146.265 166.400 155.878 1.00 85.27 341 PHE A C 1
ATOM 2767 O O . PHE A 1 341 ? 145.136 166.902 155.899 1.00 92.65 341 PHE A O 1
ATOM 2775 N N . VAL A 1 342 ? 146.895 166.113 154.739 1.00 97.35 342 VAL A N 1
ATOM 2776 C CA . VAL A 1 342 ? 146.244 166.376 153.461 1.00 96.21 342 VAL A CA 1
ATOM 2777 C C . VAL A 1 342 ? 145.048 165.451 153.270 1.00 98.74 342 VAL A C 1
ATOM 2778 O O . VAL A 1 342 ? 144.015 165.856 152.723 1.00 105.14 342 VAL A O 1
ATOM 2782 N N . ASP A 1 343 ? 145.159 164.200 153.724 1.00 115.71 343 ASP A N 1
ATOM 2783 C CA . ASP A 1 343 ? 144.025 163.285 153.643 1.00 117.95 343 ASP A CA 1
ATOM 2784 C C . ASP A 1 343 ? 142.862 163.765 154.503 1.00 119.24 343 ASP A C 1
ATOM 2785 O O . ASP A 1 343 ? 141.701 163.706 154.080 1.00 121.59 343 ASP A O 1
ATOM 2790 N N . MET A 1 344 ? 143.152 164.235 155.718 1.00 103.58 344 MET A N 1
ATOM 2791 C CA . MET A 1 344 ? 142.099 164.745 156.592 1.00 100.69 344 MET A CA 1
ATOM 2792 C C . MET A 1 344 ? 141.463 166.004 156.019 1.00 99.85 344 MET A C 1
ATOM 2793 O O . MET A 1 344 ? 140.241 166.178 156.092 1.00 104.13 344 MET A O 1
ATOM 2798 N N . ILE A 1 345 ? 142.277 166.898 155.454 1.00 95.74 345 ILE A N 1
ATOM 2799 C CA . ILE A 1 345 ? 141.754 168.134 154.880 1.00 95.61 345 ILE A CA 1
ATOM 2800 C C . ILE A 1 345 ? 140.859 167.828 153.685 1.00 98.52 345 ILE A C 1
ATOM 2801 O O . ILE A 1 345 ? 139.829 168.482 153.476 1.00 98.62 345 ILE A O 1
ATOM 2806 N N . SER A 1 346 ? 141.225 166.816 152.895 1.00 108.98 346 SER A N 1
ATOM 2807 C CA . SER A 1 346 ? 140.456 166.472 151.705 1.00 106.55 346 SER A CA 1
ATOM 2808 C C . SER A 1 346 ? 139.062 165.953 152.033 1.00 110.34 346 SER A C 1
ATOM 2809 O O . SER A 1 346 ? 138.200 165.936 151.149 1.00 115.67 346 SER A O 1
ATOM 2812 N N . CYS A 1 347 ? 138.821 165.521 153.268 1.00 121.61 347 CYS A N 1
ATOM 2813 C CA . CYS A 1 347 ? 137.511 165.029 153.672 1.00 122.76 347 CYS A CA 1
ATOM 2814 C C . CYS A 1 347 ? 136.608 166.123 154.228 1.00 123.22 347 CYS A C 1
ATOM 2815 O O . CYS A 1 347 ? 135.444 165.847 154.533 1.00 126.33 347 CYS A O 1
ATOM 2818 N N . LEU A 1 348 ? 137.111 167.349 154.368 1.00 105.14 348 LEU A N 1
ATOM 2819 C CA . LEU A 1 348 ? 136.338 168.428 154.968 1.00 101.99 348 LEU A CA 1
ATOM 2820 C C . LEU A 1 348 ? 135.417 169.137 153.984 1.00 103.50 348 LEU A C 1
ATOM 2821 O O . LEU A 1 348 ? 134.562 169.916 154.420 1.00 110.75 348 LEU A O 1
ATOM 2826 N N . TYR A 1 349 ? 135.563 168.898 152.679 1.00 101.40 349 TYR A N 1
ATOM 2827 C CA . TYR A 1 349 ? 134.743 169.611 151.706 1.00 101.94 349 TYR A CA 1
ATOM 2828 C C . TYR A 1 349 ? 133.281 169.190 151.757 1.00 109.95 349 TYR A C 1
ATOM 2829 O O . TYR A 1 349 ? 132.422 169.922 151.255 1.00 112.10 349 TYR A O 1
ATOM 2838 N N . VAL A 1 350 ? 132.979 168.031 152.346 1.00 110.91 350 VAL A N 1
ATOM 2839 C CA . VAL A 1 350 ? 131.592 167.587 152.449 1.00 104.75 350 VAL A CA 1
ATOM 2840 C C . VAL A 1 350 ? 130.797 168.529 153.344 1.00 106.77 350 VAL A C 1
ATOM 2841 O O . VAL A 1 350 ? 129.620 168.810 153.087 1.00 107.90 350 VAL A O 1
ATOM 2845 N N . CYS A 1 351 ? 131.426 169.035 154.404 1.00 121.07 351 CYS A N 1
ATOM 2846 C CA . CYS A 1 351 ? 130.755 169.917 155.348 1.00 119.89 351 CYS A CA 1
ATOM 2847 C C . CYS A 1 351 ? 130.615 171.347 154.843 1.00 120.83 351 CYS A C 1
ATOM 2848 O O . CYS A 1 351 ? 129.908 172.136 155.477 1.00 124.58 351 CYS A O 1
ATOM 2851 N N . VAL A 1 352 ? 131.257 171.692 153.723 1.00 108.24 352 VAL A N 1
ATOM 2852 C CA . VAL A 1 352 ? 131.270 173.083 153.259 1.00 110.70 352 VAL A CA 1
ATOM 2853 C C . VAL A 1 352 ? 129.869 173.674 153.102 1.00 112.77 352 VAL A C 1
ATOM 2854 O O . VAL A 1 352 ? 129.646 174.799 153.570 1.00 112.12 352 VAL A O 1
ATOM 2858 N N . PRO A 1 353 ? 128.896 172.996 152.478 1.00 116.96 353 PRO A N 1
ATOM 2859 C CA . PRO A 1 353 ? 127.565 173.607 152.333 1.00 114.69 353 PRO A CA 1
ATOM 2860 C C . PRO A 1 353 ? 126.817 173.815 153.642 1.00 115.90 353 PRO A C 1
ATOM 2861 O O . PRO A 1 353 ? 125.678 174.293 153.607 1.00 119.18 353 PRO A O 1
ATOM 2865 N N . LYS A 1 354 ? 127.404 173.479 154.792 1.00 122.44 354 LYS A N 1
ATOM 2866 C CA . LYS A 1 354 ? 126.742 173.666 156.075 1.00 124.15 354 LYS A CA 1
ATOM 2867 C C . LYS A 1 354 ? 127.397 174.722 156.954 1.00 124.02 354 LYS A C 1
ATOM 2868 O O . LYS A 1 354 ? 126.801 175.114 157.963 1.00 126.33 354 LYS A O 1
ATOM 2874 N N . ILE A 1 355 ? 128.592 175.190 156.609 1.00 119.35 355 ILE A N 1
ATOM 2875 C CA . ILE A 1 355 ? 129.240 176.258 157.365 1.00 120.61 355 ILE A CA 1
ATOM 2876 C C . ILE A 1 355 ? 128.637 177.595 156.959 1.00 123.37 355 ILE A C 1
ATOM 2877 O O . ILE A 1 355 ? 128.592 177.938 155.772 1.00 126.87 355 ILE A O 1
ATOM 2882 N N . LYS A 1 356 ? 128.163 178.350 157.947 1.00 142.46 356 LYS A N 1
ATOM 2883 C CA . LYS A 1 356 ? 127.664 179.704 157.721 1.00 143.11 356 LYS A CA 1
ATOM 2884 C C . LYS A 1 356 ? 128.862 180.641 157.672 1.00 144.44 356 LYS A C 1
ATOM 2885 O O . LYS A 1 356 ? 129.381 181.062 158.709 1.00 146.01 356 LYS A O 1
ATOM 2891 N N . GLU A 1 357 ? 129.311 180.964 156.460 1.00 153.81 357 GLU A N 1
ATOM 2892 C CA . GLU A 1 357 ? 130.510 181.773 156.275 1.00 153.87 357 GLU A CA 1
ATOM 2893 C C . GLU A 1 357 ? 130.329 183.171 156.851 1.00 154.16 357 GLU A C 1
ATOM 2894 O O . GLU A 1 357 ? 129.538 183.967 156.335 1.00 155.58 357 GLU A O 1
ATOM 2900 N N . THR A 1 358 ? 131.058 183.474 157.919 1.00 137.61 358 THR A N 1
ATOM 2901 C CA . THR A 1 358 ? 131.014 184.778 158.567 1.00 137.98 358 THR A CA 1
ATOM 2902 C C . THR A 1 358 ? 132.356 185.490 158.560 1.00 137.79 358 THR A C 1
ATOM 2903 O O . THR A 1 358 ? 132.401 186.711 158.389 1.00 138.63 358 THR A O 1
ATOM 2907 N N . ASN A 1 359 ? 133.454 184.757 158.737 1.00 150.36 359 ASN A N 1
ATOM 2908 C CA . ASN A 1 359 ? 134.797 185.321 158.724 1.00 151.01 359 ASN A CA 1
ATOM 2909 C C . ASN A 1 359 ? 135.619 184.790 157.552 1.00 152.59 359 ASN A C 1
ATOM 2910 O O . ASN A 1 359 ? 136.848 184.719 157.626 1.00 152.42 359 ASN A O 1
ATOM 2915 N N . GLY A 1 360 ? 134.952 184.417 156.465 1.00 147.44 360 GLY A N 1
ATOM 2916 C CA . GLY A 1 360 ? 135.639 183.849 155.318 1.00 146.07 360 GLY A CA 1
ATOM 2917 C C . GLY A 1 360 ? 136.262 182.496 155.585 1.00 144.62 360 GLY A C 1
ATOM 2918 O O . GLY A 1 360 ? 137.376 182.227 155.117 1.00 144.53 360 GLY A O 1
ATOM 2919 N N . GLN A 1 361 ? 135.570 181.636 156.336 1.00 131.17 361 GLN A N 1
ATOM 2920 C CA . GLN A 1 361 ? 136.113 180.318 156.647 1.00 129.10 361 GLN A CA 1
ATOM 2921 C C . GLN A 1 361 ? 136.254 179.462 155.395 1.00 130.97 361 GLN A C 1
ATOM 2922 O O . GLN A 1 361 ? 137.247 178.744 155.236 1.00 134.36 361 GLN A O 1
ATOM 2928 N N . ILE A 1 362 ? 135.268 179.520 154.497 1.00 120.43 362 ILE A N 1
ATOM 2929 C CA . ILE A 1 362 ? 135.300 178.685 153.301 1.00 119.45 362 ILE A CA 1
ATOM 2930 C C . ILE A 1 362 ? 136.419 179.125 152.365 1.00 122.13 362 ILE A C 1
ATOM 2931 O O . ILE A 1 362 ? 137.103 178.290 151.757 1.00 123.42 362 ILE A O 1
ATOM 2936 N N . GLN A 1 363 ? 136.621 180.437 152.225 1.00 132.33 363 GLN A N 1
ATOM 2937 C CA . GLN A 1 363 ? 137.712 180.932 151.392 1.00 132.26 363 GLN A CA 1
ATOM 2938 C C . GLN A 1 363 ? 139.062 180.475 151.927 1.00 130.95 363 GLN A C 1
ATOM 2939 O O . GLN A 1 363 ? 139.925 180.031 151.160 1.00 133.44 363 GLN A O 1
ATOM 2945 N N . LYS A 1 364 ? 139.260 180.570 153.244 1.00 109.37 364 LYS A N 1
ATOM 2946 C CA . LYS A 1 364 ? 140.512 180.115 153.837 1.00 108.42 364 LYS A CA 1
ATOM 2947 C C . LYS A 1 364 ? 140.685 178.612 153.674 1.00 105.48 364 LYS A C 1
ATOM 2948 O O . LYS A 1 364 ? 141.796 178.132 153.425 1.00 108.54 364 LYS A O 1
ATOM 2954 N N . TYR A 1 365 ? 139.596 177.851 153.808 1.00 84.22 365 TYR A N 1
ATOM 2955 C CA . TYR A 1 365 ? 139.678 176.405 153.630 1.00 88.34 365 TYR A CA 1
ATOM 2956 C C . TYR A 1 365 ? 140.099 176.050 152.211 1.00 91.85 365 TYR A C 1
ATOM 2957 O O . TYR A 1 365 ? 140.964 175.191 152.003 1.00 94.91 365 TYR A O 1
ATOM 2966 N N . PHE A 1 366 ? 139.498 176.704 151.216 1.00 93.59 366 PHE A N 1
ATOM 2967 C CA . PHE A 1 366 ? 139.859 176.408 149.834 1.00 89.49 366 PHE A CA 1
ATOM 2968 C C . PHE A 1 366 ? 141.272 176.874 149.510 1.00 89.37 366 PHE A C 1
ATOM 2969 O O . PHE A 1 366 ? 141.982 176.206 148.750 1.00 98.03 366 PHE A O 1
ATOM 2977 N N . LYS A 1 367 ? 141.706 177.999 150.085 1.00 100.73 367 LYS A N 1
ATOM 2978 C CA . LYS A 1 367 ? 143.091 178.422 149.912 1.00 102.49 367 LYS A CA 1
ATOM 2979 C C . LYS A 1 367 ? 144.053 177.404 150.510 1.00 106.84 367 LYS A C 1
ATOM 2980 O O . LYS A 1 367 ? 145.096 177.103 149.919 1.00 109.66 367 LYS A O 1
ATOM 2986 N N . LEU A 1 368 ? 143.719 176.860 151.682 1.00 96.07 368 LEU A N 1
ATOM 2987 C CA . LEU A 1 368 ? 144.561 175.839 152.297 1.00 95.67 368 LEU A CA 1
ATOM 2988 C C . LEU A 1 368 ? 144.600 174.571 151.452 1.00 99.60 368 LEU A C 1
ATOM 2989 O O . LEU A 1 368 ? 145.658 173.948 151.305 1.00 104.45 368 LEU A O 1
ATOM 2994 N N . VAL A 1 369 ? 143.455 174.169 150.897 1.00 91.38 369 VAL A N 1
ATOM 2995 C CA . VAL A 1 369 ? 143.426 172.986 150.039 1.00 86.89 369 VAL A CA 1
ATOM 2996 C C . VAL A 1 369 ? 144.290 173.206 148.804 1.00 92.40 369 VAL A C 1
ATOM 2997 O O . VAL A 1 369 ? 145.050 172.320 148.393 1.00 100.58 369 VAL A O 1
ATOM 3001 N N . LEU A 1 370 ? 144.189 174.388 148.195 1.00 102.37 370 LEU A N 1
ATOM 3002 C CA . LEU A 1 370 ? 145.017 174.693 147.032 1.00 100.86 370 LEU A CA 1
ATOM 3003 C C . LEU A 1 370 ? 146.497 174.701 147.396 1.00 107.66 370 LEU A C 1
ATOM 3004 O O . LEU A 1 370 ? 147.337 174.229 146.621 1.00 116.99 370 LEU A O 1
ATOM 3009 N N . LYS A 1 371 ? 146.835 175.242 148.569 1.00 98.27 371 LYS A N 1
ATOM 3010 C CA . LYS A 1 371 ? 148.223 175.238 149.019 1.00 99.98 371 LYS A CA 1
ATOM 3011 C C . LYS A 1 371 ? 148.741 173.817 149.196 1.00 102.58 371 LYS A C 1
ATOM 3012 O O . LYS A 1 371 ? 149.872 173.507 148.802 1.00 107.07 371 LYS A O 1
ATOM 3018 N N . THR A 1 372 ? 147.929 172.941 149.791 1.00 96.80 372 THR A N 1
ATOM 3019 C CA . THR A 1 372 ? 148.325 171.542 149.925 1.00 94.39 372 THR A CA 1
ATOM 3020 C C . THR A 1 372 ? 148.442 170.862 148.568 1.00 96.40 372 THR A C 1
ATOM 3021 O O . THR A 1 372 ? 149.251 169.942 148.406 1.00 102.32 372 THR A O 1
ATOM 3025 N N . THR A 1 373 ? 147.644 171.293 147.590 1.00 100.42 373 THR A N 1
ATOM 3026 C CA . THR A 1 373 ? 147.740 170.721 146.251 1.00 99.79 373 THR A CA 1
ATOM 3027 C C . THR A 1 373 ? 149.061 171.081 145.582 1.00 102.19 373 THR A C 1
ATOM 3028 O O . THR A 1 373 ? 149.537 170.342 144.714 1.00 109.22 373 THR A O 1
ATOM 3032 N N . TYR A 1 374 ? 149.668 172.199 145.975 1.00 101.60 374 TYR A N 1
ATOM 3033 C CA . TYR A 1 374 ? 150.953 172.633 145.441 1.00 105.39 374 TYR A CA 1
ATOM 3034 C C . TYR A 1 374 ? 152.132 171.871 146.034 1.00 106.75 374 TYR A C 1
ATOM 3035 O O . TYR A 1 374 ? 153.281 172.224 145.748 1.00 107.63 374 TYR A O 1
ATOM 3044 N N . ASN A 1 375 ? 151.877 170.855 146.851 1.00 108.31 375 ASN A N 1
ATOM 3045 C CA . ASN A 1 375 ? 152.959 170.115 147.481 1.00 109.41 375 ASN A CA 1
ATOM 3046 C C . ASN A 1 375 ? 153.800 169.412 146.418 1.00 112.43 375 ASN A C 1
ATOM 3047 O O . ASN A 1 375 ? 153.251 168.856 145.459 1.00 116.63 375 ASN A O 1
ATOM 3052 N N . PRO A 1 376 ? 155.130 169.431 146.545 1.00 99.33 376 PRO A N 1
ATOM 3053 C CA . PRO A 1 376 ? 155.972 168.781 145.527 1.00 98.59 376 PRO A CA 1
ATOM 3054 C C . PRO A 1 376 ? 155.713 167.293 145.376 1.00 102.02 376 PRO A C 1
ATOM 3055 O O . PRO A 1 376 ? 155.844 166.764 144.265 1.00 108.66 376 PRO A O 1
ATOM 3059 N N . SER A 1 377 ? 155.355 166.600 146.453 1.00 102.48 377 SER A N 1
ATOM 3060 C CA . SER A 1 377 ? 155.089 165.171 146.366 1.00 103.82 377 SER A CA 1
ATOM 3061 C C . SER A 1 377 ? 153.791 164.921 145.609 1.00 101.08 377 SER A C 1
ATOM 3062 O O . SER A 1 377 ? 152.766 165.549 145.888 1.00 105.14 377 SER A O 1
ATOM 3065 N N . LEU A 1 378 ? 153.837 163.997 144.646 1.00 95.46 378 LEU A N 1
ATOM 3066 C CA . LEU A 1 378 ? 152.642 163.688 143.867 1.00 98.30 378 LEU A CA 1
ATOM 3067 C C . LEU A 1 378 ? 151.607 162.938 144.695 1.00 102.71 378 LEU A C 1
ATOM 3068 O O . LEU A 1 378 ? 150.402 163.121 144.488 1.00 106.00 378 LEU A O 1
ATOM 3073 N N . ILE A 1 379 ? 152.051 162.089 145.624 1.00 110.34 379 ILE A N 1
ATOM 3074 C CA . ILE A 1 379 ? 151.115 161.397 146.506 1.00 105.76 379 ILE A CA 1
ATOM 3075 C C . ILE A 1 379 ? 150.366 162.404 147.369 1.00 107.49 379 ILE A C 1
ATOM 3076 O O . ILE A 1 379 ? 149.143 162.326 147.531 1.00 110.93 379 ILE A O 1
ATOM 3081 N N . VAL A 1 380 ? 151.094 163.368 147.933 1.00 102.63 380 VAL A N 1
ATOM 3082 C CA . VAL A 1 380 ? 150.465 164.407 148.742 1.00 101.03 380 VAL A CA 1
ATOM 3083 C C . VAL A 1 380 ? 149.569 165.286 147.879 1.00 102.14 380 VAL A C 1
ATOM 3084 O O . VAL A 1 380 ? 148.437 165.609 148.257 1.00 103.98 380 VAL A O 1
ATOM 3088 N N . SER A 1 381 ? 150.065 165.690 146.707 1.00 104.77 381 SER A N 1
ATOM 3089 C CA . SER A 1 381 ? 149.283 166.552 145.826 1.00 102.35 381 SER A CA 1
ATOM 3090 C C . SER A 1 381 ? 148.048 165.835 145.295 1.00 103.83 381 SER A C 1
ATOM 3091 O O . SER A 1 381 ? 146.973 166.435 145.192 1.00 108.64 381 SER A O 1
ATOM 3094 N N . GLY A 1 382 ? 148.178 164.551 144.963 1.00 105.51 382 GLY A N 1
ATOM 3095 C CA . GLY A 1 382 ? 147.091 163.817 144.340 1.00 105.21 382 GLY A CA 1
ATOM 3096 C C . GLY A 1 382 ? 145.928 163.499 145.257 1.00 109.58 382 GLY A C 1
ATOM 3097 O O . GLY A 1 382 ? 144.919 162.969 144.780 1.00 117.33 382 GLY A O 1
ATOM 3098 N N . LEU A 1 383 ? 146.042 163.801 146.551 1.00 99.99 383 LEU A N 1
ATOM 3099 C CA . LEU A 1 383 ? 144.943 163.522 147.468 1.00 101.59 383 LEU A CA 1
ATOM 3100 C C . LEU A 1 383 ? 143.794 164.507 147.293 1.00 103.20 383 LEU A C 1
ATOM 3101 O O . LEU A 1 383 ? 142.632 164.142 147.501 1.00 107.11 383 LEU A O 1
ATOM 3106 N N . THR A 1 384 ? 144.092 165.749 146.915 1.00 96.55 384 THR A N 1
ATOM 3107 C CA . THR A 1 384 ? 143.070 166.776 146.763 1.00 100.54 384 THR A CA 1
ATOM 3108 C C . THR A 1 384 ? 142.510 166.867 145.349 1.00 102.20 384 THR A C 1
ATOM 3109 O O . THR A 1 384 ? 141.559 167.625 145.124 1.00 106.39 384 THR A O 1
ATOM 3113 N N . LEU A 1 385 ? 143.074 166.124 144.394 1.00 102.27 385 LEU A N 1
ATOM 3114 C CA . LEU A 1 385 ? 142.551 166.156 143.032 1.00 102.78 385 LEU A CA 1
ATOM 3115 C C . LEU A 1 385 ? 141.139 165.588 142.970 1.00 103.99 385 LEU A C 1
ATOM 3116 O O . LEU A 1 385 ? 140.290 166.100 142.230 1.00 105.67 385 LEU A O 1
ATOM 3121 N N . ASP A 1 386 ? 140.867 164.535 143.744 1.00 116.98 386 ASP A N 1
ATOM 3122 C CA . ASP A 1 386 ? 139.504 164.021 143.838 1.00 119.19 386 ASP A CA 1
ATOM 3123 C C . ASP A 1 386 ? 138.568 165.064 144.433 1.00 118.05 386 ASP A C 1
ATOM 3124 O O . ASP A 1 386 ? 137.421 165.207 143.991 1.00 118.90 386 ASP A O 1
ATOM 3129 N N . LEU A 1 387 ? 139.040 165.798 145.444 1.00 96.67 387 LEU A N 1
ATOM 3130 C CA . LEU A 1 387 ? 138.243 166.873 146.025 1.00 94.39 387 LEU A CA 1
ATOM 3131 C C . LEU A 1 387 ? 137.895 167.921 144.978 1.00 95.82 387 LEU A C 1
ATOM 3132 O O . LEU A 1 387 ? 136.744 168.359 144.879 1.00 99.05 387 LEU A O 1
ATOM 3137 N N . TRP A 1 388 ? 138.887 168.343 144.191 1.00 93.91 388 TRP A N 1
ATOM 3138 C CA . TRP A 1 388 ? 138.637 169.356 143.172 1.00 89.84 388 TRP A CA 1
ATOM 3139 C C . TRP A 1 388 ? 137.680 168.841 142.104 1.00 94.62 388 TRP A C 1
ATOM 3140 O O . TRP A 1 388 ? 136.781 169.569 141.664 1.00 96.89 388 TRP A O 1
ATOM 3151 N N . CYS A 1 389 ? 137.850 167.584 141.682 1.00 113.11 389 CYS A N 1
ATOM 3152 C CA . CYS A 1 389 ? 136.932 166.995 140.711 1.00 109.01 389 CYS A CA 1
ATOM 3153 C C . CYS A 1 389 ? 135.503 166.998 141.237 1.00 115.29 389 CYS A C 1
ATOM 3154 O O . CYS A 1 389 ? 134.574 167.433 140.546 1.00 119.89 389 CYS A O 1
ATOM 3157 N N . THR A 1 390 ? 135.311 166.520 142.469 1.00 116.75 390 THR A N 1
ATOM 3158 C CA . THR A 1 390 ? 133.968 166.444 143.033 1.00 115.29 390 THR A CA 1
ATOM 3159 C C . THR A 1 390 ? 133.357 167.829 143.196 1.00 114.50 390 THR A C 1
ATOM 3160 O O . THR A 1 390 ? 132.169 168.028 142.915 1.00 119.04 390 THR A O 1
ATOM 3164 N N . CYS A 1 391 ? 134.152 168.801 143.649 1.00 111.67 391 CYS A N 1
ATOM 3165 C CA . CYS A 1 391 ? 133.636 170.153 143.824 1.00 110.99 391 CYS A CA 1
ATOM 3166 C C . CYS A 1 391 ? 133.241 170.774 142.491 1.00 115.77 391 CYS A C 1
ATOM 3167 O O . CYS A 1 391 ? 132.221 171.467 142.399 1.00 122.30 391 CYS A O 1
ATOM 3170 N N . LEU A 1 392 ? 134.038 170.543 141.444 1.00 101.63 392 LEU A N 1
ATOM 3171 C CA . LEU A 1 392 ? 133.703 171.096 140.136 1.00 99.00 392 LEU A CA 1
ATOM 3172 C C . LEU A 1 392 ? 132.471 170.421 139.545 1.00 100.24 392 LEU A C 1
ATOM 3173 O O . LEU A 1 392 ? 131.651 171.079 138.894 1.00 99.42 392 LEU A O 1
ATOM 3178 N N . ARG A 1 393 ? 132.326 169.109 139.751 1.00 121.38 393 ARG A N 1
ATOM 3179 C CA . ARG A 1 393 ? 131.162 168.406 139.221 1.00 121.37 393 ARG A CA 1
ATOM 3180 C C . ARG A 1 393 ? 129.872 168.897 139.868 1.00 124.80 393 ARG A C 1
ATOM 3181 O O . ARG A 1 393 ? 128.864 169.104 139.182 1.00 127.48 393 ARG A O 1
ATOM 3189 N N . ASN A 1 394 ? 129.884 169.089 141.184 1.00 133.20 394 ASN A N 1
ATOM 3190 C CA . ASN A 1 394 ? 128.687 169.493 141.903 1.00 131.70 394 ASN A CA 1
ATOM 3191 C C . ASN A 1 394 ? 128.416 170.984 141.708 1.00 132.84 394 ASN A C 1
ATOM 3192 O O . ASN A 1 394 ? 129.279 171.755 141.281 1.00 134.28 394 ASN A O 1
ATOM 3197 N N . ASP A 1 395 ? 127.187 171.386 142.032 1.00 151.96 395 ASP A N 1
ATOM 3198 C CA . ASP A 1 395 ? 126.781 172.781 141.960 1.00 152.42 395 ASP A CA 1
ATOM 3199 C C . ASP A 1 395 ? 126.607 173.428 143.326 1.00 153.07 395 ASP A C 1
ATOM 3200 O O . ASP A 1 395 ? 126.426 174.649 143.393 1.00 151.35 395 ASP A O 1
ATOM 3205 N N . GLU A 1 396 ? 126.647 172.649 144.409 1.00 175.25 396 GLU A N 1
ATOM 3206 C CA . GLU A 1 396 ? 126.551 173.232 145.742 1.00 176.15 396 GLU A CA 1
ATOM 3207 C C . GLU A 1 396 ? 127.783 174.057 146.084 1.00 177.88 396 GLU A C 1
ATOM 3208 O O . GLU A 1 396 ? 127.696 175.000 146.880 1.00 178.75 396 GLU A O 1
ATOM 3214 N N . TYR A 1 397 ? 128.934 173.724 145.497 1.00 135.92 397 TYR A N 1
ATOM 3215 C CA . TYR A 1 397 ? 130.180 174.419 145.787 1.00 131.29 397 TYR A CA 1
ATOM 3216 C C . TYR A 1 397 ? 130.605 175.380 144.688 1.00 131.39 397 TYR A C 1
ATOM 3217 O O . TYR A 1 397 ? 131.459 176.236 144.937 1.00 136.07 397 TYR A O 1
ATOM 3226 N N . LEU A 1 398 ? 130.033 175.259 143.489 1.00 124.35 398 LEU A N 1
ATOM 3227 C CA . LEU A 1 398 ? 130.491 176.062 142.356 1.00 125.11 398 LEU A CA 1
ATOM 3228 C C . LEU A 1 398 ? 130.412 177.564 142.608 1.00 128.57 398 LEU A C 1
ATOM 3229 O O . LEU A 1 398 ? 131.408 178.260 142.343 1.00 130.14 398 LEU A O 1
ATOM 3234 N N . PRO A 1 399 ? 129.299 178.134 143.088 1.00 125.67 399 PRO A N 1
ATOM 3235 C CA . PRO A 1 399 ? 129.320 179.571 143.408 1.00 126.12 399 PRO A CA 1
ATOM 3236 C C . PRO A 1 399 ? 130.297 179.923 144.513 1.00 126.75 399 PRO A C 1
ATOM 3237 O O . PRO A 1 399 ? 130.855 181.028 144.509 1.00 124.57 399 PRO A O 1
ATOM 3241 N N . LYS A 1 400 ? 130.522 179.014 145.461 1.00 142.79 400 LYS A N 1
ATOM 3242 C CA . LYS A 1 400 ? 131.452 179.253 146.557 1.00 142.10 400 LYS A CA 1
ATOM 3243 C C . LYS A 1 400 ? 132.898 178.962 146.182 1.00 141.11 400 LYS A C 1
ATOM 3244 O O . LYS A 1 400 ? 133.802 179.331 146.939 1.00 144.95 400 LYS A O 1
ATOM 3250 N N . LEU A 1 401 ? 133.138 178.314 145.044 1.00 122.13 401 LEU A N 1
ATOM 3251 C CA . LEU A 1 401 ? 134.481 177.953 144.609 1.00 118.99 401 LEU A CA 1
ATOM 3252 C C . LEU A 1 401 ? 134.997 178.834 143.482 1.00 119.97 401 LEU A C 1
ATOM 3253 O O . LEU A 1 401 ? 136.199 179.110 143.421 1.00 123.41 401 LEU A O 1
ATOM 3258 N N . GLU A 1 402 ? 134.117 179.279 142.582 1.00 153.82 402 GLU A N 1
ATOM 3259 C CA . GLU A 1 402 ? 134.550 180.138 141.486 1.00 155.64 402 GLU A CA 1
ATOM 3260 C C . GLU A 1 402 ? 135.053 181.483 141.992 1.00 156.61 402 GLU A C 1
ATOM 3261 O O . GLU A 1 402 ? 135.904 182.108 141.349 1.00 156.02 402 GLU A O 1
ATOM 3267 N N . LYS A 1 403 ? 134.549 181.937 143.140 1.00 150.54 403 LYS A N 1
ATOM 3268 C CA . LYS A 1 403 ? 134.875 183.269 143.628 1.00 150.90 403 LYS A CA 1
ATOM 3269 C C . LYS A 1 403 ? 136.312 183.389 144.122 1.00 150.29 403 LYS A C 1
ATOM 3270 O O . LYS A 1 403 ? 136.829 184.508 144.203 1.00 148.79 403 LYS A O 1
ATOM 3276 N N . TYR A 1 404 ? 136.977 182.278 144.444 1.00 149.52 404 TYR A N 1
ATOM 3277 C CA . TYR A 1 404 ? 138.278 182.396 145.096 1.00 150.23 404 TYR A CA 1
ATOM 3278 C C . TYR A 1 404 ? 139.424 181.658 144.411 1.00 148.98 404 TYR A C 1
ATOM 3279 O O . TYR A 1 404 ? 140.537 182.188 144.344 1.00 147.55 404 TYR A O 1
ATOM 3288 N N . VAL A 1 405 ? 139.187 180.447 143.900 1.00 122.96 405 VAL A N 1
ATOM 3289 C CA . VAL A 1 405 ? 140.280 179.538 143.572 1.00 120.27 405 VAL A CA 1
ATOM 3290 C C . VAL A 1 405 ? 140.260 179.046 142.133 1.00 122.17 405 VAL A C 1
ATOM 3291 O O . VAL A 1 405 ? 141.196 178.361 141.722 1.00 126.00 405 VAL A O 1
ATOM 3295 N N . ILE A 1 406 ? 139.231 179.361 141.345 1.00 117.30 406 ILE A N 1
ATOM 3296 C CA . ILE A 1 406 ? 139.163 178.831 139.979 1.00 112.28 406 ILE A CA 1
ATOM 3297 C C . ILE A 1 406 ? 140.346 179.271 139.121 1.00 112.82 406 ILE A C 1
ATOM 3298 O O . ILE A 1 406 ? 140.981 178.405 138.496 1.00 118.49 406 ILE A O 1
ATOM 3303 N N . PRO A 1 407 ? 140.704 180.562 139.044 1.00 103.77 407 PRO A N 1
ATOM 3304 C CA . PRO A 1 407 ? 141.871 180.921 138.217 1.00 105.83 407 PRO A CA 1
ATOM 3305 C C . PRO A 1 407 ? 143.168 180.311 138.716 1.00 108.15 407 PRO A C 1
ATOM 3306 O O . PRO A 1 407 ? 143.965 179.808 137.913 1.00 111.89 407 PRO A O 1
ATOM 3310 N N . ASP A 1 408 ? 143.399 180.337 140.030 1.00 115.72 408 ASP A N 1
ATOM 3311 C CA . ASP A 1 408 ? 144.628 179.776 140.578 1.00 113.42 408 ASP A CA 1
ATOM 3312 C C . ASP A 1 408 ? 144.682 178.265 140.388 1.00 111.49 408 ASP A C 1
ATOM 3313 O O . ASP A 1 408 ? 145.740 177.712 140.064 1.00 117.05 408 ASP A O 1
ATOM 3318 N N . LEU A 1 409 ? 143.554 177.578 140.590 1.00 90.78 409 LEU A N 1
ATOM 3319 C CA . LEU A 1 409 ? 143.521 176.136 140.367 1.00 94.04 409 LEU A CA 1
ATOM 3320 C C . LEU A 1 409 ? 143.779 175.801 138.905 1.00 100.00 409 LEU A C 1
ATOM 3321 O O . LEU A 1 409 ? 144.499 174.843 138.599 1.00 104.09 409 LEU A O 1
ATOM 3326 N N . LEU A 1 410 ? 143.197 176.576 137.987 1.00 98.32 410 LEU A N 1
ATOM 3327 C CA . LEU A 1 410 ? 143.447 176.353 136.567 1.00 94.47 410 LEU A CA 1
ATOM 3328 C C . LEU A 1 410 ? 144.917 176.560 136.229 1.00 98.64 410 LEU A C 1
ATOM 3329 O O . LEU A 1 410 ? 145.511 175.765 135.488 1.00 102.93 410 LEU A O 1
ATOM 3334 N N . GLN A 1 411 ? 145.523 177.619 136.771 1.00 102.69 411 GLN A N 1
ATOM 3335 C CA . GLN A 1 411 ? 146.937 177.875 136.517 1.00 101.28 411 GLN A CA 1
ATOM 3336 C C . GLN A 1 411 ? 147.807 176.745 137.054 1.00 104.39 411 GLN A C 1
ATOM 3337 O O . GLN A 1 411 ? 148.742 176.296 136.378 1.00 108.84 411 GLN A O 1
ATOM 3343 N N . PHE A 1 412 ? 147.510 176.266 138.264 1.00 99.38 412 PHE A N 1
ATOM 3344 C CA . PHE A 1 412 ? 148.268 175.152 138.823 1.00 99.36 412 PHE A CA 1
ATOM 3345 C C . PHE A 1 412 ? 148.131 173.907 137.959 1.00 102.78 412 PHE A C 1
ATOM 3346 O O . PHE A 1 412 ? 149.125 173.247 137.638 1.00 107.88 412 PHE A O 1
ATOM 3354 N N . ALA A 1 413 ? 146.897 173.566 137.582 1.00 102.74 413 ALA A N 1
ATOM 3355 C CA . ALA A 1 413 ? 146.671 172.348 136.813 1.00 102.39 413 ALA A CA 1
ATOM 3356 C C . ALA A 1 413 ? 147.368 172.416 135.463 1.00 102.02 413 ALA A C 1
ATOM 3357 O O . ALA A 1 413 ? 147.895 171.410 134.977 1.00 107.59 413 ALA A O 1
ATOM 3359 N N . ALA A 1 414 ? 147.384 173.596 134.840 1.00 89.02 414 ALA A N 1
ATOM 3360 C CA . ALA A 1 414 ? 148.158 173.756 133.614 1.00 89.37 414 ALA A CA 1
ATOM 3361 C C . ALA A 1 414 ? 149.648 173.577 133.876 1.00 96.55 414 ALA A C 1
ATOM 3362 O O . ALA A 1 414 ? 150.349 172.925 133.094 1.00 99.67 414 ALA A O 1
ATOM 3364 N N . ASP A 1 415 ? 150.150 174.148 134.973 1.00 121.89 415 ASP A N 1
ATOM 3365 C CA . ASP A 1 415 ? 151.570 174.034 135.281 1.00 122.03 415 ASP A CA 1
ATOM 3366 C C . ASP A 1 415 ? 151.957 172.636 135.746 1.00 123.66 415 ASP A C 1
ATOM 3367 O O . ASP A 1 415 ? 153.121 172.251 135.600 1.00 126.83 415 ASP A O 1
ATOM 3372 N N . ALA A 1 416 ? 151.017 171.873 136.297 1.00 111.81 416 ALA A N 1
ATOM 3373 C CA . ALA A 1 416 ? 151.298 170.533 136.794 1.00 111.32 416 ALA A CA 1
ATOM 3374 C C . ALA A 1 416 ? 151.117 169.453 135.736 1.00 111.42 416 ALA A C 1
ATOM 3375 O O . ALA A 1 416 ? 151.306 168.271 136.042 1.00 117.06 416 ALA A O 1
ATOM 3377 N N . LEU A 1 417 ? 150.757 169.823 134.508 1.00 91.22 417 LEU A N 1
ATOM 3378 C CA . LEU A 1 417 ? 150.553 168.851 133.433 1.00 90.62 417 LEU A CA 1
ATOM 3379 C C . LEU A 1 417 ? 151.857 168.671 132.656 1.00 93.15 417 LEU A C 1
ATOM 3380 O O . LEU A 1 417 ? 152.002 169.071 131.500 1.00 100.82 417 LEU A O 1
ATOM 3385 N N . VAL A 1 418 ? 152.826 168.053 133.330 1.00 100.49 418 VAL A N 1
ATOM 3386 C CA . VAL A 1 418 ? 154.134 167.770 132.756 1.00 101.40 418 VAL A CA 1
ATOM 3387 C C . VAL A 1 418 ? 154.457 166.299 132.987 1.00 107.84 418 VAL A C 1
ATOM 3388 O O . VAL A 1 418 ? 153.821 165.616 133.790 1.00 110.43 418 VAL A O 1
ATOM 3392 N N . TYR A 1 419 ? 155.464 165.817 132.263 1.00 129.41 419 TYR A N 1
ATOM 3393 C CA . TYR A 1 419 ? 155.884 164.419 132.343 1.00 126.85 419 TYR A CA 1
ATOM 3394 C C . TYR A 1 419 ? 156.954 164.310 133.422 1.00 128.68 419 TYR A C 1
ATOM 3395 O O . TYR A 1 419 ? 158.137 164.546 133.169 1.00 129.49 419 TYR A O 1
ATOM 3404 N N . TYR A 1 420 ? 156.528 163.948 134.634 1.00 118.39 420 TYR A N 1
ATOM 3405 C CA . TYR A 1 420 ? 157.426 163.970 135.785 1.00 117.55 420 TYR A CA 1
ATOM 3406 C C . TYR A 1 420 ? 158.544 162.943 135.651 1.00 120.95 420 TYR A C 1
ATOM 3407 O O . TYR A 1 420 ? 159.702 163.235 135.970 1.00 124.42 420 TYR A O 1
ATOM 3416 N N . GLU A 1 421 ? 158.219 161.735 135.185 1.00 127.28 421 GLU A N 1
ATOM 3417 C CA . GLU A 1 421 ? 159.209 160.664 135.137 1.00 127.14 421 GLU A CA 1
ATOM 3418 C C . GLU A 1 421 ? 160.314 160.926 134.122 1.00 128.77 421 GLU A C 1
ATOM 3419 O O . GLU A 1 421 ? 161.396 160.341 134.242 1.00 130.37 421 GLU A O 1
ATOM 3425 N N . GLN A 1 422 ? 160.075 161.784 133.133 1.00 126.49 422 GLN A N 1
ATOM 3426 C CA . GLN A 1 422 ? 161.051 162.059 132.087 1.00 126.44 422 GLN A CA 1
ATOM 3427 C C . GLN A 1 422 ? 161.819 163.354 132.317 1.00 127.85 422 GLN A C 1
ATOM 3428 O O . GLN A 1 422 ? 162.607 163.754 131.455 1.00 129.08 422 GLN A O 1
ATOM 3434 N N . ILE A 1 423 ? 161.611 164.016 133.451 1.00 127.49 423 ILE A N 1
ATOM 3435 C CA . ILE A 1 423 ? 162.338 165.231 133.798 1.00 129.71 423 ILE A CA 1
ATOM 3436 C C . ILE A 1 423 ? 163.484 164.846 134.723 1.00 132.28 423 ILE A C 1
ATOM 3437 O O . ILE A 1 423 ? 163.263 164.259 135.788 1.00 132.84 423 ILE A O 1
ATOM 3442 N N . ASP A 1 424 ? 164.707 165.177 134.318 1.00 164.03 424 ASP A N 1
ATOM 3443 C CA . ASP A 1 424 ? 165.877 164.822 135.109 1.00 163.66 424 ASP A CA 1
ATOM 3444 C C . ASP A 1 424 ? 165.983 165.720 136.334 1.00 163.41 424 ASP A C 1
ATOM 3445 O O . ASP A 1 424 ? 165.886 166.947 136.230 1.00 163.90 424 ASP A O 1
ATOM 3450 N N . GLY A 1 425 ? 166.185 165.105 137.497 1.00 144.49 425 GLY A N 1
ATOM 3451 C CA . GLY A 1 425 ? 166.339 165.862 138.722 1.00 144.92 425 GLY A CA 1
ATOM 3452 C C . GLY A 1 425 ? 165.079 166.519 139.231 1.00 145.56 425 GLY A C 1
ATOM 3453 O O . GLY A 1 425 ? 165.163 167.494 139.982 1.00 144.44 425 GLY A O 1
ATOM 3454 N N . HIS A 1 426 ? 163.910 166.020 138.841 1.00 131.85 426 HIS A N 1
ATOM 3455 C CA . HIS A 1 426 ? 162.661 166.597 139.313 1.00 129.28 426 HIS A CA 1
ATOM 3456 C C . HIS A 1 426 ? 162.474 166.323 140.801 1.00 130.87 426 HIS A C 1
ATOM 3457 O O . HIS A 1 426 ? 162.866 165.275 141.319 1.00 132.95 426 HIS A O 1
ATOM 3464 N N . ILE A 1 427 ? 161.865 167.291 141.491 1.00 125.46 427 ILE A N 1
ATOM 3465 C CA . ILE A 1 427 ? 161.692 167.191 142.935 1.00 124.10 427 ILE A CA 1
ATOM 3466 C C . ILE A 1 427 ? 160.727 166.077 143.322 1.00 123.99 427 ILE A C 1
ATOM 3467 O O . ILE A 1 427 ? 160.739 165.627 144.474 1.00 126.36 427 ILE A O 1
ATOM 3472 N N . SER A 1 428 ? 159.893 165.612 142.391 1.00 119.62 428 SER A N 1
ATOM 3473 C CA . SER A 1 428 ? 158.921 164.574 142.714 1.00 119.66 428 SER A CA 1
ATOM 3474 C C . SER A 1 428 ? 159.564 163.201 142.859 1.00 122.42 428 SER A C 1
ATOM 3475 O O . SER A 1 428 ? 159.026 162.343 143.566 1.00 126.89 428 SER A O 1
ATOM 3478 N N . LYS A 1 429 ? 160.707 162.970 142.207 1.00 120.53 429 LYS A N 1
ATOM 3479 C CA . LYS A 1 429 ? 161.338 161.655 142.276 1.00 121.66 429 LYS A CA 1
ATOM 3480 C C . LYS A 1 429 ? 161.886 161.360 143.667 1.00 123.47 429 LYS A C 1
ATOM 3481 O O . LYS A 1 429 ? 161.978 160.190 144.060 1.00 124.50 429 LYS A O 1
ATOM 3487 N N . LYS A 1 430 ? 162.238 162.401 144.427 1.00 120.34 430 LYS A N 1
ATOM 3488 C CA . LYS A 1 430 ? 162.695 162.195 145.798 1.00 119.95 430 LYS A CA 1
ATOM 3489 C C . LYS A 1 430 ? 161.610 161.541 146.642 1.00 122.75 430 LYS A C 1
ATOM 3490 O O . LYS A 1 430 ? 161.890 160.633 147.433 1.00 127.09 430 LYS A O 1
ATOM 3496 N N . PHE A 1 431 ? 160.365 161.994 146.494 1.00 117.81 431 PHE A N 1
ATOM 3497 C CA . PHE A 1 431 ? 159.251 161.340 147.170 1.00 117.44 431 PHE A CA 1
ATOM 3498 C C . PHE A 1 431 ? 158.855 160.041 146.483 1.00 119.70 431 PHE A C 1
ATOM 3499 O O . PHE A 1 431 ? 158.317 159.140 147.135 1.00 124.78 431 PHE A O 1
ATOM 3507 N N . ALA A 1 432 ? 159.092 159.939 145.173 1.00 130.78 432 ALA A N 1
ATOM 3508 C CA . ALA A 1 432 ? 158.734 158.727 144.444 1.00 131.54 432 ALA A CA 1
ATOM 3509 C C . ALA A 1 432 ? 159.543 157.530 144.922 1.00 133.16 432 ALA A C 1
ATOM 3510 O O . ALA A 1 432 ? 159.006 156.425 145.064 1.00 133.58 432 ALA A O 1
ATOM 3512 N N . GLU A 1 433 ? 160.838 157.727 145.171 1.00 153.75 433 GLU A N 1
ATOM 3513 C CA . GLU A 1 433 ? 161.682 156.611 145.583 1.00 154.71 433 GLU A CA 1
ATOM 3514 C C . GLU A 1 433 ? 161.360 156.111 146.987 1.00 153.62 433 GLU A C 1
ATOM 3515 O O . GLU A 1 433 ? 161.876 155.060 147.382 1.00 153.12 433 GLU A O 1
ATOM 3521 N N . ILE A 1 434 ? 160.454 156.798 147.695 1.00 122.40 434 ILE A N 1
ATOM 3522 C CA . ILE A 1 434 ? 160.045 156.356 149.065 1.00 120.63 434 ILE A CA 1
ATOM 3523 C C . ILE A 1 434 ? 158.583 155.893 149.055 1.00 119.05 434 ILE A C 1
ATOM 3524 O O . ILE A 1 434 ? 158.275 154.930 149.773 1.00 121.34 434 ILE A O 1
ATOM 3529 N N . ASP A 1 435 ? 157.720 156.548 148.278 1.00 130.06 435 ASP A N 1
ATOM 3530 C CA . ASP A 1 435 ? 156.313 156.168 148.225 1.00 132.18 435 ASP A CA 1
ATOM 3531 C C . ASP A 1 435 ? 156.034 155.022 147.263 1.00 134.67 435 ASP A C 1
ATOM 3532 O O . ASP A 1 435 ? 154.985 154.380 147.379 1.00 136.46 435 ASP A O 1
ATOM 3537 N N . PHE A 1 436 ? 156.934 154.748 146.322 1.00 127.35 436 PHE A N 1
ATOM 3538 C CA . PHE A 1 436 ? 156.718 153.728 145.307 1.00 126.46 436 PHE A CA 1
ATOM 3539 C C . PHE A 1 436 ? 157.853 152.716 145.330 1.00 129.94 436 PHE A C 1
ATOM 3540 O O . PHE A 1 436 ? 159.016 153.074 145.541 1.00 133.41 436 PHE A O 1
ATOM 3548 N N . GLN A 1 437 ? 157.504 151.450 145.110 1.00 143.54 437 GLN A N 1
ATOM 3549 C CA . GLN A 1 437 ? 158.461 150.354 145.163 1.00 145.52 437 GLN A CA 1
ATOM 3550 C C . GLN A 1 437 ? 159.196 150.126 143.849 1.00 146.17 437 GLN A C 1
ATOM 3551 O O . GLN A 1 437 ? 160.191 149.394 143.837 1.00 145.13 437 GLN A O 1
ATOM 3557 N N . SER A 1 438 ? 158.742 150.726 142.751 1.00 152.54 438 SER A N 1
ATOM 3558 C CA . SER A 1 438 ? 159.369 150.497 141.457 1.00 151.37 438 SER A CA 1
ATOM 3559 C C . SER A 1 438 ? 159.100 151.689 140.553 1.00 150.95 438 SER A C 1
ATOM 3560 O O . SER A 1 438 ? 158.204 152.497 140.807 1.00 151.47 438 SER A O 1
ATOM 3563 N N . LYS A 1 439 ? 159.899 151.785 139.487 1.00 137.68 439 LYS A N 1
ATOM 3564 C CA . LYS A 1 439 ? 159.727 152.874 138.531 1.00 135.83 439 LYS A CA 1
ATOM 3565 C C . LYS A 1 439 ? 158.447 152.719 137.720 1.00 138.37 439 LYS A C 1
ATOM 3566 O O . LYS A 1 439 ? 157.848 153.722 137.318 1.00 141.16 439 LYS A O 1
ATOM 3572 N N . SER A 1 440 ? 158.019 151.481 137.460 1.00 137.37 440 SER A N 1
ATOM 3573 C CA . SER A 1 440 ? 156.768 151.270 136.737 1.00 137.94 440 SER A CA 1
ATOM 3574 C C . SER A 1 440 ? 155.576 151.777 137.540 1.00 141.24 440 SER A C 1
ATOM 3575 O O . SER A 1 440 ? 154.647 152.376 136.980 1.00 141.27 440 SER A O 1
ATOM 3578 N N . GLU A 1 441 ? 155.580 151.538 138.853 1.00 145.00 441 GLU A N 1
ATOM 3579 C CA . GLU A 1 441 ? 154.514 152.054 139.704 1.00 143.58 441 GLU A CA 1
ATOM 3580 C C . GLU A 1 441 ? 154.497 153.576 139.698 1.00 144.79 441 GLU A C 1
ATOM 3581 O O . GLU A 1 441 ? 153.428 154.195 139.634 1.00 146.12 441 GLU A O 1
ATOM 3587 N N . PHE A 1 442 ? 155.675 154.200 139.755 1.00 117.84 442 PHE A N 1
ATOM 3588 C CA . PHE A 1 442 ? 155.738 155.655 139.691 1.00 115.22 442 PHE A CA 1
ATOM 3589 C C . PHE A 1 442 ? 155.223 156.170 138.354 1.00 116.44 442 PHE A C 1
ATOM 3590 O O . PHE A 1 442 ? 154.515 157.180 138.302 1.00 121.80 442 PHE A O 1
ATOM 3598 N N . GLN A 1 443 ? 155.569 155.489 137.259 1.00 130.31 443 GLN A N 1
ATOM 3599 C CA . GLN A 1 443 ? 155.113 155.925 135.943 1.00 131.03 443 GLN A CA 1
ATOM 3600 C C . GLN A 1 443 ? 153.599 155.812 135.808 1.00 130.57 443 GLN A C 1
ATOM 3601 O O . GLN A 1 443 ? 152.948 156.723 135.282 1.00 133.53 443 GLN A O 1
ATOM 3607 N N . THR A 1 444 ? 153.014 154.707 136.280 1.00 117.98 444 THR A N 1
ATOM 3608 C CA . THR A 1 444 ? 151.563 154.578 136.180 1.00 119.42 444 THR A CA 1
ATOM 3609 C C . THR A 1 444 ? 150.849 155.546 137.119 1.00 120.96 444 THR A C 1
ATOM 3610 O O . THR A 1 444 ? 149.775 156.060 136.777 1.00 125.02 444 THR A O 1
ATOM 3614 N N . PHE A 1 445 ? 151.436 155.841 138.283 1.00 115.11 445 PHE A N 1
ATOM 3615 C CA . PHE A 1 445 ? 150.849 156.858 139.148 1.00 115.04 445 PHE A CA 1
ATOM 3616 C C . PHE A 1 445 ? 150.931 158.235 138.505 1.00 114.89 445 PHE A C 1
ATOM 3617 O O . PHE A 1 445 ? 150.011 159.045 138.649 1.00 120.78 445 PHE A O 1
ATOM 3625 N N . CYS A 1 446 ? 152.029 158.524 137.803 1.00 112.77 446 CYS A N 1
ATOM 3626 C CA . CYS A 1 446 ? 152.130 159.782 137.071 1.00 110.47 446 CYS A CA 1
ATOM 3627 C C . CYS A 1 446 ? 151.080 159.860 135.972 1.00 112.86 446 CYS A C 1
ATOM 3628 O O . CYS A 1 446 ? 150.498 160.924 135.733 1.00 117.68 446 CYS A O 1
ATOM 3631 N N . SER A 1 447 ? 150.835 158.744 135.284 1.00 112.30 447 SER A N 1
ATOM 3632 C CA . SER A 1 447 ? 149.794 158.726 134.261 1.00 111.67 447 SER A CA 1
ATOM 3633 C C . SER A 1 447 ? 148.423 159.005 134.867 1.00 113.25 447 SER A C 1
ATOM 3634 O O . SER A 1 447 ? 147.641 159.789 134.318 1.00 118.60 447 SER A O 1
ATOM 3637 N N . THR A 1 448 ? 148.121 158.381 136.009 1.00 105.86 448 THR A N 1
ATOM 3638 C CA . THR A 1 448 ? 146.844 158.637 136.675 1.00 111.31 448 THR A CA 1
ATOM 3639 C C . THR A 1 448 ? 146.747 160.085 137.150 1.00 111.10 448 THR A C 1
ATOM 3640 O O . THR A 1 448 ? 145.686 160.717 137.044 1.00 113.20 448 THR A O 1
ATOM 3644 N N . TYR A 1 449 ? 147.845 160.623 137.684 1.00 99.58 449 TYR A N 1
ATOM 3645 C CA . TYR A 1 449 ? 147.868 162.008 138.141 1.00 97.97 449 TYR A CA 1
ATOM 3646 C C . TYR A 1 449 ? 147.613 162.970 136.990 1.00 100.49 449 TYR A C 1
ATOM 3647 O O . TYR A 1 449 ? 146.845 163.928 137.129 1.00 107.08 449 TYR A O 1
ATOM 3656 N N . ARG A 1 450 ? 148.245 162.728 135.840 1.00 107.20 450 ARG A N 1
ATOM 3657 C CA . ARG A 1 450 ? 148.008 163.575 134.678 1.00 103.05 450 ARG A CA 1
ATOM 3658 C C . ARG A 1 450 ? 146.590 163.414 134.148 1.00 106.42 450 ARG A C 1
ATOM 3659 O O . ARG A 1 450 ? 146.000 164.388 133.672 1.00 112.94 450 ARG A O 1
ATOM 3667 N N . LYS A 1 451 ? 146.026 162.207 134.225 1.00 111.99 451 LYS A N 1
ATOM 3668 C CA . LYS A 1 451 ? 144.630 162.022 133.841 1.00 111.47 451 LYS A CA 1
ATOM 3669 C C . LYS A 1 451 ? 143.703 162.858 134.715 1.00 112.53 451 LYS A C 1
ATOM 3670 O O . LYS A 1 451 ? 142.787 163.521 134.213 1.00 115.05 451 LYS A O 1
ATOM 3676 N N . ARG A 1 452 ? 143.935 162.851 136.029 1.00 113.92 452 ARG A N 1
ATOM 3677 C CA . ARG A 1 452 ? 143.098 163.649 136.921 1.00 113.71 452 ARG A CA 1
ATOM 3678 C C . ARG A 1 452 ? 143.321 165.145 136.718 1.00 114.03 452 ARG A C 1
ATOM 3679 O O . ARG A 1 452 ? 142.374 165.932 136.828 1.00 117.51 452 ARG A O 1
ATOM 3687 N N . ILE A 1 453 ? 144.554 165.555 136.415 1.00 92.41 453 ILE A N 1
ATOM 3688 C CA . ILE A 1 453 ? 144.818 166.960 136.109 1.00 87.30 453 ILE A CA 1
ATOM 3689 C C . ILE A 1 453 ? 144.075 167.380 134.844 1.00 90.85 453 ILE A C 1
ATOM 3690 O O . ILE A 1 453 ? 143.513 168.481 134.768 1.00 94.88 453 ILE A O 1
ATOM 3695 N N . ARG A 1 454 ? 144.068 166.512 133.830 1.00 108.81 454 ARG A N 1
ATOM 3696 C CA . ARG A 1 454 ? 143.315 166.796 132.614 1.00 105.67 454 ARG A CA 1
ATOM 3697 C C . ARG A 1 454 ? 141.821 166.873 132.901 1.00 107.28 454 ARG A C 1
ATOM 3698 O O . ARG A 1 454 ? 141.109 167.692 132.309 1.00 113.34 454 ARG A O 1
ATOM 3706 N N . ASP A 1 455 ? 141.328 166.022 133.803 1.00 115.20 455 ASP A N 1
ATOM 3707 C CA . ASP A 1 455 ? 139.934 166.123 134.226 1.00 116.51 455 ASP A CA 1
ATOM 3708 C C . ASP A 1 455 ? 139.655 167.473 134.876 1.00 115.71 455 ASP A C 1
ATOM 3709 O O . ASP A 1 455 ? 138.612 168.089 134.627 1.00 117.19 455 ASP A O 1
ATOM 3714 N N . ILE A 1 456 ? 140.577 167.942 135.720 1.00 97.23 456 ILE A N 1
ATOM 3715 C CA . ILE A 1 456 ? 140.428 169.254 136.349 1.00 90.38 456 ILE A CA 1
ATOM 3716 C C . ILE A 1 456 ? 140.354 170.346 135.289 1.00 89.21 456 ILE A C 1
ATOM 3717 O O . ILE A 1 456 ? 139.495 171.236 135.345 1.00 92.88 456 ILE A O 1
ATOM 3722 N N . ILE A 1 457 ? 141.262 170.296 134.312 1.00 87.76 457 ILE A N 1
ATOM 3723 C CA . ILE A 1 457 ? 141.278 171.309 133.257 1.00 86.15 457 ILE A CA 1
ATOM 3724 C C . ILE A 1 457 ? 139.974 171.283 132.471 1.00 92.39 457 ILE A C 1
ATOM 3725 O O . ILE A 1 457 ? 139.395 172.332 132.164 1.00 90.41 457 ILE A O 1
ATOM 3730 N N . ARG A 1 458 ? 139.495 170.084 132.128 1.00 88.49 458 ARG A N 1
ATOM 3731 C CA . ARG A 1 458 ? 138.258 169.965 131.363 1.00 80.25 458 ARG A CA 1
ATOM 3732 C C . ARG A 1 458 ? 137.068 170.516 132.138 1.00 90.36 458 ARG A C 1
ATOM 3733 O O . ARG A 1 458 ? 136.242 171.252 131.583 1.00 99.32 458 ARG A O 1
ATOM 3741 N N . LEU A 1 459 ? 136.966 170.179 133.426 1.00 93.35 459 LEU A N 1
ATOM 3742 C CA . LEU A 1 459 ? 135.852 170.673 134.228 1.00 84.30 459 LEU A CA 1
ATOM 3743 C C . LEU A 1 459 ? 135.907 172.188 134.379 1.00 87.86 459 LEU A C 1
ATOM 3744 O O . LEU A 1 459 ? 134.871 172.862 134.317 1.00 91.63 459 LEU A O 1
ATOM 3749 N N . ILE A 1 460 ? 137.104 172.744 134.580 1.00 82.90 460 ILE A N 1
ATOM 3750 C CA . ILE A 1 460 ? 137.230 174.194 134.704 1.00 78.13 460 ILE A CA 1
ATOM 3751 C C . ILE A 1 460 ? 136.845 174.877 133.397 1.00 88.05 460 ILE A C 1
ATOM 3752 O O . ILE A 1 460 ? 136.140 175.894 133.395 1.00 94.33 460 ILE A O 1
ATOM 3757 N N . SER A 1 461 ? 137.295 174.329 132.265 1.00 100.02 461 SER A N 1
ATOM 3758 C CA . SER A 1 461 ? 136.947 174.914 130.975 1.00 98.04 461 SER A CA 1
ATOM 3759 C C . SER A 1 461 ? 135.454 174.814 130.695 1.00 99.96 461 SER A C 1
ATOM 3760 O O . SER A 1 461 ? 134.893 175.683 130.021 1.00 104.45 461 SER A O 1
ATOM 3763 N N . CYS A 1 462 ? 134.798 173.763 131.188 1.00 109.79 462 CYS A N 1
ATOM 3764 C CA . CYS A 1 462 ? 133.351 173.665 131.030 1.00 110.74 462 CYS A CA 1
ATOM 3765 C C . CYS A 1 462 ? 132.632 174.691 131.899 1.00 113.13 462 CYS A C 1
ATOM 3766 O O . CYS A 1 462 ? 131.703 175.367 131.441 1.00 115.88 462 CYS A O 1
ATOM 3769 N N . VAL A 1 463 ? 133.050 174.819 133.159 1.00 107.18 463 VAL A N 1
ATOM 3770 C CA . VAL A 1 463 ? 132.363 175.708 134.093 1.00 105.40 463 VAL A CA 1
ATOM 3771 C C . VAL A 1 463 ? 132.620 177.172 133.748 1.00 105.71 463 VAL A C 1
ATOM 3772 O O . VAL A 1 463 ? 131.708 178.006 133.803 1.00 106.90 463 VAL A O 1
ATOM 3776 N N . GLU A 1 464 ? 133.853 177.504 133.369 1.00 125.22 464 GLU A N 1
ATOM 3777 C CA . GLU A 1 464 ? 134.279 178.893 133.236 1.00 125.52 464 GLU A CA 1
ATOM 3778 C C . GLU A 1 464 ? 134.829 179.163 131.841 1.00 128.13 464 GLU A C 1
ATOM 3779 O O . GLU A 1 464 ? 135.949 179.663 131.695 1.00 130.21 464 GLU A O 1
ATOM 3785 N N . LEU A 1 465 ? 134.043 178.817 130.817 1.00 123.09 465 LEU A N 1
ATOM 3786 C CA . LEU A 1 465 ? 134.552 178.762 129.449 1.00 123.29 465 LEU A CA 1
ATOM 3787 C C . LEU A 1 465 ? 135.156 180.088 128.999 1.00 124.11 465 LEU A C 1
ATOM 3788 O O . LEU A 1 465 ? 136.172 180.100 128.299 1.00 130.39 465 LEU A O 1
ATOM 3793 N N . ASP A 1 466 ? 134.544 181.215 129.369 1.00 135.50 466 ASP A N 1
ATOM 3794 C CA . ASP A 1 466 ? 135.066 182.504 128.920 1.00 136.88 466 ASP A CA 1
ATOM 3795 C C . ASP A 1 466 ? 136.433 182.793 129.533 1.00 137.92 466 ASP A C 1
ATOM 3796 O O . ASP A 1 466 ? 137.394 183.116 128.819 1.00 140.10 466 ASP A O 1
ATOM 3801 N N . LEU A 1 467 ? 136.537 182.675 130.859 1.00 128.21 467 LEU A N 1
ATOM 3802 C CA . LEU A 1 467 ? 137.807 182.915 131.534 1.00 127.92 467 LEU A CA 1
ATOM 3803 C C . LEU A 1 467 ? 138.862 181.914 131.085 1.00 127.86 467 LEU A C 1
ATOM 3804 O O . LEU A 1 467 ? 140.016 182.285 130.836 1.00 129.32 467 LEU A O 1
ATOM 3809 N N . THR A 1 468 ? 138.480 180.640 130.974 1.00 115.62 468 THR A N 1
ATOM 3810 C CA . THR A 1 468 ? 139.428 179.618 130.547 1.00 114.21 468 THR A CA 1
ATOM 3811 C C . THR A 1 468 ? 139.916 179.879 129.130 1.00 113.56 468 THR A C 1
ATOM 3812 O O . THR A 1 468 ? 141.104 179.715 128.840 1.00 114.03 468 THR A O 1
ATOM 3816 N N . TYR A 1 469 ? 139.017 180.285 128.232 1.00 118.97 469 TYR A N 1
ATOM 3817 C CA . TYR A 1 469 ? 139.420 180.567 126.859 1.00 116.06 469 TYR A CA 1
ATOM 3818 C C . TYR A 1 469 ? 140.360 181.761 126.789 1.00 117.77 469 TYR A C 1
ATOM 3819 O O . TYR A 1 469 ? 141.362 181.722 126.065 1.00 126.98 469 TYR A O 1
ATOM 3828 N N . ASP A 1 470 ? 140.055 182.836 127.521 1.00 125.96 470 ASP A N 1
ATOM 3829 C CA . ASP A 1 470 ? 140.943 183.996 127.514 1.00 127.43 470 ASP A CA 1
ATOM 3830 C C . ASP A 1 470 ? 142.320 183.628 128.055 1.00 128.16 470 ASP A C 1
ATOM 3831 O O . ASP A 1 470 ? 143.354 183.975 127.462 1.00 131.05 470 ASP A O 1
ATOM 3836 N N . TRP A 1 471 ? 142.348 182.901 129.174 1.00 95.58 471 TRP A N 1
ATOM 3837 C CA . TRP A 1 471 ? 143.616 182.492 129.765 1.00 97.06 471 TRP A CA 1
ATOM 3838 C C . TRP A 1 471 ? 144.393 181.573 128.831 1.00 99.74 471 TRP A C 1
ATOM 3839 O O . TRP A 1 471 ? 145.615 181.700 128.703 1.00 100.61 471 TRP A O 1
ATOM 3850 N N . LEU A 1 472 ? 143.703 180.641 128.169 1.00 99.61 472 LEU A N 1
ATOM 3851 C CA . LEU A 1 472 ? 144.371 179.718 127.260 1.00 99.56 472 LEU A CA 1
ATOM 3852 C C . LEU A 1 472 ? 144.933 180.444 126.048 1.00 101.63 472 LEU A C 1
ATOM 3853 O O . LEU A 1 472 ? 146.040 180.136 125.595 1.00 109.58 472 LEU A O 1
ATOM 3858 N N . ASN A 1 473 ? 144.184 181.403 125.502 1.00 111.77 473 ASN A N 1
ATOM 3859 C CA . ASN A 1 473 ? 144.686 182.182 124.376 1.00 110.92 473 ASN A CA 1
ATOM 3860 C C . ASN A 1 473 ? 145.937 182.956 124.769 1.00 116.93 473 ASN A C 1
ATOM 3861 O O . ASN A 1 473 ? 146.944 182.948 124.046 1.00 120.22 473 ASN A O 1
ATOM 3866 N N . ASN A 1 474 ? 145.900 183.615 125.932 1.00 125.75 474 ASN A N 1
ATOM 3867 C CA . ASN A 1 474 ? 147.070 184.359 126.388 1.00 125.34 474 ASN A CA 1
ATOM 3868 C C . ASN A 1 474 ? 148.258 183.434 126.623 1.00 124.54 474 ASN A C 1
ATOM 3869 O O . ASN A 1 474 ? 149.392 183.757 126.246 1.00 127.19 474 ASN A O 1
ATOM 3874 N N . ARG A 1 475 ? 148.016 182.274 127.240 1.00 96.10 475 ARG A N 1
ATOM 3875 C CA . ARG A 1 475 ? 149.095 181.334 127.523 1.00 97.57 475 ARG A CA 1
ATOM 3876 C C . ARG A 1 475 ? 149.710 180.790 126.241 1.00 101.79 475 ARG A C 1
ATOM 3877 O O . ARG A 1 475 ? 150.935 180.672 126.135 1.00 103.88 475 ARG A O 1
ATOM 3885 N N . LEU A 1 476 ? 148.875 180.445 125.258 1.00 106.23 476 LEU A N 1
ATOM 3886 C CA . LEU A 1 476 ? 149.392 179.947 123.988 1.00 102.48 476 LEU A CA 1
ATOM 3887 C C . LEU A 1 476 ? 150.209 181.012 123.273 1.00 106.95 476 LEU A C 1
ATOM 3888 O O . LEU A 1 476 ? 151.284 180.721 122.732 1.00 110.62 476 LEU A O 1
ATOM 3893 N N . ASN A 1 477 ? 149.719 182.256 123.259 1.00 126.96 477 ASN A N 1
ATOM 3894 C CA . ASN A 1 477 ? 150.477 183.330 122.627 1.00 127.39 477 ASN A CA 1
ATOM 3895 C C . ASN A 1 477 ? 151.821 183.530 123.317 1.00 128.20 477 ASN A C 1
ATOM 3896 O O . ASN A 1 477 ? 152.856 183.666 122.652 1.00 130.68 477 ASN A O 1
ATOM 3901 N N . ASN A 1 478 ? 151.828 183.530 124.653 1.00 129.80 478 ASN A N 1
ATOM 3902 C CA . ASN A 1 478 ? 153.074 183.719 125.387 1.00 127.92 478 ASN A CA 1
ATOM 3903 C C . ASN A 1 478 ? 154.046 182.572 125.141 1.00 131.26 478 ASN A C 1
ATOM 3904 O O . ASN A 1 478 ? 155.252 182.796 124.981 1.00 136.39 478 ASN A O 1
ATOM 3909 N N . TYR A 1 479 ? 153.544 181.335 125.111 1.00 112.77 479 TYR A N 1
ATOM 3910 C CA . TYR A 1 479 ? 154.421 180.187 124.908 1.00 112.61 479 TYR A CA 1
ATOM 3911 C C . TYR A 1 479 ? 155.017 180.187 123.508 1.00 112.02 479 TYR A C 1
ATOM 3912 O O . TYR A 1 479 ? 156.222 179.969 123.336 1.00 113.72 479 TYR A O 1
ATOM 3921 N N . PHE A 1 480 ? 154.191 180.422 122.489 1.00 119.07 480 PHE A N 1
ATOM 3922 C CA . PHE A 1 480 ? 154.699 180.400 121.125 1.00 120.09 480 PHE A CA 1
ATOM 3923 C C . PHE A 1 480 ? 155.456 181.668 120.755 1.00 121.24 480 PHE A C 1
ATOM 3924 O O . PHE A 1 480 ? 156.089 181.703 119.695 1.00 121.32 480 PHE A O 1
ATOM 3932 N N . SER A 1 481 ? 155.407 182.703 121.593 1.00 133.93 481 SER A N 1
ATOM 3933 C CA . SER A 1 481 ? 156.328 183.823 121.468 1.00 131.34 481 SER A CA 1
ATOM 3934 C C . SER A 1 481 ? 157.608 183.623 122.271 1.00 131.13 481 SER A C 1
ATOM 3935 O O . SER A 1 481 ? 158.543 184.417 122.125 1.00 132.75 481 SER A O 1
ATOM 3938 N N . SER A 1 482 ? 157.668 182.590 123.107 1.00 140.88 482 SER A N 1
ATOM 3939 C CA . SER A 1 482 ? 158.840 182.299 123.915 1.00 142.37 482 SER A CA 1
ATOM 3940 C C . SER A 1 482 ? 159.908 181.597 123.080 1.00 143.95 482 SER A C 1
ATOM 3941 O O . SER A 1 482 ? 159.614 181.045 122.017 1.00 147.25 482 SER A O 1
ATOM 3944 N N . PRO A 1 483 ? 161.168 181.616 123.534 1.00 141.71 483 PRO A N 1
ATOM 3945 C CA . PRO A 1 483 ? 162.223 180.926 122.770 1.00 142.15 483 PRO A CA 1
ATOM 3946 C C . PRO A 1 483 ? 161.965 179.441 122.574 1.00 142.11 483 PRO A C 1
ATOM 3947 O O . PRO A 1 483 ? 162.318 178.893 121.522 1.00 142.42 483 PRO A O 1
ATOM 3951 N N . PHE A 1 484 ? 161.367 178.768 123.560 1.00 135.49 484 PHE A N 1
ATOM 3952 C CA . PHE A 1 484 ? 161.002 177.367 123.371 1.00 135.18 484 PHE A CA 1
ATOM 3953 C C . PHE A 1 484 ? 159.957 177.218 122.273 1.00 135.88 484 PHE A C 1
ATOM 3954 O O . PHE A 1 484 ? 160.028 176.291 121.455 1.00 140.55 484 PHE A O 1
ATOM 3962 N N . GLY A 1 485 ? 158.975 178.120 122.239 1.00 139.09 485 GLY A N 1
ATOM 3963 C CA . GLY A 1 485 ? 158.007 178.102 121.156 1.00 139.32 485 GLY A CA 1
ATOM 3964 C C . GLY A 1 485 ? 158.648 178.347 119.804 1.00 140.47 485 GLY A C 1
ATOM 3965 O O . GLY A 1 485 ? 158.256 177.744 118.802 1.00 143.46 485 GLY A O 1
ATOM 3966 N N . GLN A 1 486 ? 159.642 179.237 119.757 1.00 150.65 486 GLN A N 1
ATOM 3967 C CA . GLN A 1 486 ? 160.365 179.472 118.512 1.00 150.80 486 GLN A CA 1
ATOM 3968 C C . GLN A 1 486 ? 161.133 178.230 118.077 1.00 151.44 486 GLN A C 1
ATOM 3969 O O . GLN A 1 486 ? 161.173 177.904 116.885 1.00 153.22 486 GLN A O 1
ATOM 3975 N N . GLN A 1 487 ? 161.757 177.530 119.028 1.00 151.52 487 GLN A N 1
ATOM 3976 C CA . GLN A 1 487 ? 162.436 176.281 118.699 1.00 150.32 487 GLN A CA 1
ATOM 3977 C C . GLN A 1 487 ? 161.455 175.249 118.160 1.00 149.72 487 GLN A C 1
ATOM 3978 O O . GLN A 1 487 ? 161.755 174.544 117.189 1.00 152.17 487 GLN A O 1
ATOM 3984 N N . VAL A 1 488 ? 160.280 175.143 118.782 1.00 127.06 488 VAL A N 1
ATOM 3985 C CA . VAL A 1 488 ? 159.276 174.187 118.321 1.00 125.53 488 VAL A CA 1
ATOM 3986 C C . VAL A 1 488 ? 158.808 174.538 116.914 1.00 128.18 488 VAL A C 1
ATOM 3987 O O . VAL A 1 488 ? 158.672 173.661 116.051 1.00 129.76 488 VAL A O 1
ATOM 3991 N N . LEU A 1 489 ? 158.562 175.824 116.656 1.00 133.10 489 LEU A N 1
ATOM 3992 C CA . LEU A 1 489 ? 158.036 176.231 115.358 1.00 132.55 489 LEU A CA 1
ATOM 3993 C C . LEU A 1 489 ? 159.099 176.178 114.267 1.00 134.51 489 LEU A C 1
ATOM 3994 O O . LEU A 1 489 ? 158.773 175.923 113.102 1.00 134.76 489 LEU A O 1
ATOM 3999 N N . SER A 1 490 ? 160.363 176.412 114.614 1.00 145.03 490 SER A N 1
ATOM 4000 C CA . SER A 1 490 ? 161.449 176.477 113.637 1.00 145.33 490 SER A CA 1
ATOM 4001 C C . SER A 1 490 ? 162.299 175.213 113.637 1.00 146.54 490 SER A C 1
ATOM 4002 O O . SER A 1 490 ? 163.518 175.276 113.458 1.00 147.59 490 SER A O 1
ATOM 4005 N N . SER A 1 491 ? 161.682 174.051 113.836 1.00 138.99 491 SER A N 1
ATOM 4006 C CA . SER A 1 491 ? 162.396 172.785 113.800 1.00 140.09 491 SER A CA 1
ATOM 4007 C C . SER A 1 491 ? 161.511 171.728 113.156 1.00 140.02 491 SER A C 1
ATOM 4008 O O . SER A 1 491 ? 160.283 171.836 113.148 1.00 138.77 491 SER A O 1
ATOM 4011 N N . THR A 1 492 ? 162.157 170.697 112.616 1.00 133.30 492 THR A N 1
ATOM 4012 C CA . THR A 1 492 ? 161.463 169.591 111.971 1.00 131.98 492 THR A CA 1
ATOM 4013 C C . THR A 1 492 ? 161.391 168.347 112.844 1.00 130.10 492 THR A C 1
ATOM 4014 O O . THR A 1 492 ? 160.350 167.686 112.887 1.00 131.35 492 THR A O 1
ATOM 4018 N N . PHE A 1 493 ? 162.474 168.013 113.543 1.00 134.52 493 PHE A N 1
ATOM 4019 C CA . PHE A 1 493 ? 162.515 166.856 114.425 1.00 136.10 493 PHE A CA 1
ATOM 4020 C C . PHE A 1 493 ? 163.054 167.286 115.779 1.00 136.70 493 PHE A C 1
ATOM 4021 O O . PHE A 1 493 ? 164.100 167.938 115.856 1.00 138.33 493 PHE A O 1
ATOM 4029 N N . LEU A 1 494 ? 162.341 166.921 116.840 1.00 119.14 494 LEU A N 1
ATOM 4030 C CA . LEU A 1 494 ? 162.720 167.263 118.201 1.00 116.98 494 LEU A CA 1
ATOM 4031 C C . LEU A 1 494 ? 162.942 165.996 119.013 1.00 117.73 494 LEU A C 1
ATOM 4032 O O . LEU A 1 494 ? 162.316 164.961 118.765 1.00 120.14 494 LEU A O 1
ATOM 4037 N N . ASP A 1 495 ? 163.847 166.086 119.986 1.00 127.68 495 ASP A N 1
ATOM 4038 C CA . ASP A 1 495 ? 164.076 164.983 120.909 1.00 128.97 495 ASP A CA 1
ATOM 4039 C C . ASP A 1 495 ? 162.815 164.740 121.726 1.00 129.68 495 ASP A C 1
ATOM 4040 O O . ASP A 1 495 ? 162.420 165.585 122.535 1.00 131.31 495 ASP A O 1
ATOM 4045 N N . HIS A 1 496 ? 162.179 163.590 121.524 1.00 125.71 496 HIS A N 1
ATOM 4046 C CA . HIS A 1 496 ? 160.882 163.312 122.136 1.00 124.42 496 HIS A CA 1
ATOM 4047 C C . HIS A 1 496 ? 160.964 163.039 123.627 1.00 125.38 496 HIS A C 1
ATOM 4048 O O . HIS A 1 496 ? 159.946 162.662 124.222 1.00 127.92 496 HIS A O 1
ATOM 4055 N N . LYS A 1 497 ? 162.126 163.212 124.250 1.00 126.00 497 LYS A N 1
ATOM 4056 C CA . LYS A 1 497 ? 162.283 163.105 125.694 1.00 126.47 497 LYS A CA 1
ATOM 4057 C C . LYS A 1 497 ? 163.076 164.290 126.223 1.00 126.70 497 LYS A C 1
ATOM 4058 O O . LYS A 1 497 ? 163.941 164.150 127.092 1.00 126.94 497 LYS A O 1
ATOM 4064 N N . LEU A 1 498 ? 162.786 165.479 125.698 1.00 136.28 498 LEU A N 1
ATOM 4065 C CA . LEU A 1 498 ? 163.468 166.699 126.099 1.00 135.79 498 LEU A CA 1
ATOM 4066 C C . LEU A 1 498 ? 162.443 167.816 126.234 1.00 135.95 498 LEU A C 1
ATOM 4067 O O . LEU A 1 498 ? 161.322 167.722 125.730 1.00 138.53 498 LEU A O 1
ATOM 4072 N N . GLU A 1 499 ? 162.851 168.884 126.920 1.00 138.92 499 GLU A N 1
ATOM 4073 C CA . GLU A 1 499 ? 161.915 169.938 127.310 1.00 139.62 499 GLU A CA 1
ATOM 4074 C C . GLU A 1 499 ? 161.190 170.603 126.142 1.00 141.44 499 GLU A C 1
ATOM 4075 O O . GLU A 1 499 ? 159.966 170.802 126.247 1.00 142.80 499 GLU A O 1
ATOM 4081 N N . PRO A 1 500 ? 161.851 171.001 125.043 1.00 115.21 500 PRO A N 1
ATOM 4082 C CA . PRO A 1 500 ? 161.112 171.730 123.993 1.00 110.92 500 PRO A CA 1
ATOM 4083 C C . PRO A 1 500 ? 159.922 170.969 123.436 1.00 114.53 500 PRO A C 1
ATOM 4084 O O . PRO A 1 500 ? 158.878 171.575 123.167 1.00 113.13 500 PRO A O 1
ATOM 4088 N N . TYR A 1 501 ? 160.044 169.652 123.260 1.00 115.35 501 TYR A N 1
ATOM 4089 C CA . TYR A 1 501 ? 158.913 168.874 122.767 1.00 109.67 501 TYR A CA 1
ATOM 4090 C C . TYR A 1 501 ? 157.860 168.677 123.850 1.00 111.42 501 TYR A C 1
ATOM 4091 O O . TYR A 1 501 ? 156.656 168.767 123.578 1.00 119.96 501 TYR A O 1
ATOM 4100 N N . LEU A 1 502 ? 158.297 168.404 125.083 1.00 99.80 502 LEU A N 1
ATOM 4101 C CA . LEU A 1 502 ? 157.358 168.101 126.159 1.00 102.17 502 LEU A CA 1
ATOM 4102 C C . LEU A 1 502 ? 156.486 169.303 126.500 1.00 105.78 502 LEU A C 1
ATOM 4103 O O . LEU A 1 502 ? 155.291 169.148 126.776 1.00 112.73 502 LEU A O 1
ATOM 4108 N N . GLY A 1 503 ? 157.062 170.507 126.495 1.00 105.99 503 GLY A N 1
ATOM 4109 C CA . GLY A 1 503 ? 156.264 171.688 126.792 1.00 105.79 503 GLY A CA 1
ATOM 4110 C C . GLY A 1 503 ? 155.157 171.911 125.779 1.00 107.99 503 GLY A C 1
ATOM 4111 O O . GLY A 1 503 ? 154.003 172.162 126.140 1.00 110.09 503 GLY A O 1
ATOM 4112 N N . ALA A 1 504 ? 155.493 171.808 124.492 1.00 109.54 504 ALA A N 1
ATOM 4113 C CA . ALA A 1 504 ? 154.486 171.973 123.450 1.00 108.80 504 ALA A CA 1
ATOM 4114 C C . ALA A 1 504 ? 153.448 170.860 123.507 1.00 108.36 504 ALA A C 1
ATOM 4115 O O . ALA A 1 504 ? 152.257 171.097 123.263 1.00 117.85 504 ALA A O 1
ATOM 4117 N N . LEU A 1 505 ? 153.878 169.638 123.829 1.00 85.27 505 LEU A N 1
ATOM 4118 C CA . LEU A 1 505 ? 152.921 168.550 123.997 1.00 89.37 505 LEU A CA 1
ATOM 4119 C C . LEU A 1 505 ? 151.950 168.851 125.130 1.00 100.16 505 LEU A C 1
ATOM 4120 O O . LEU A 1 505 ? 150.746 168.596 125.011 1.00 106.36 505 LEU A O 1
ATOM 4125 N N . SER A 1 506 ? 152.455 169.401 126.236 1.00 104.72 506 SER A N 1
ATOM 4126 C CA . SER A 1 506 ? 151.582 169.785 127.341 1.00 97.92 506 SER A CA 1
ATOM 4127 C C . SER A 1 506 ? 150.600 170.869 126.915 1.00 101.75 506 SER A C 1
ATOM 4128 O O . SER A 1 506 ? 149.421 170.834 127.291 1.00 108.82 506 SER A O 1
ATOM 4131 N N . GLN A 1 507 ? 151.068 171.845 126.131 1.00 98.69 507 GLN A N 1
ATOM 4132 C CA . GLN A 1 507 ? 150.161 172.874 125.624 1.00 100.05 507 GLN A CA 1
ATOM 4133 C C . GLN A 1 507 ? 149.053 172.262 124.775 1.00 100.04 507 GLN A C 1
ATOM 4134 O O . GLN A 1 507 ? 147.882 172.651 124.885 1.00 104.26 507 GLN A O 1
ATOM 4140 N N . TYR A 1 508 ? 149.402 171.302 123.917 1.00 92.11 508 TYR A N 1
ATOM 4141 C CA . TYR A 1 508 ? 148.392 170.690 123.059 1.00 90.22 508 TYR A CA 1
ATOM 4142 C C . TYR A 1 508 ? 147.413 169.840 123.863 1.00 95.64 508 TYR A C 1
ATOM 4143 O O . TYR A 1 508 ? 146.218 169.798 123.547 1.00 104.56 508 TYR A O 1
ATOM 4152 N N . MET A 1 509 ? 147.892 169.161 124.909 1.00 108.04 509 MET A N 1
ATOM 4153 C CA . MET A 1 509 ? 146.970 168.452 125.794 1.00 107.32 509 MET A CA 1
ATOM 4154 C C . MET A 1 509 ? 146.033 169.420 126.506 1.00 110.97 509 MET A C 1
ATOM 4155 O O . MET A 1 509 ? 144.854 169.114 126.713 1.00 115.61 509 MET A O 1
ATOM 4160 N N . ILE A 1 510 ? 146.540 170.593 126.891 1.00 91.94 510 ILE A N 1
ATOM 4161 C CA . ILE A 1 510 ? 145.682 171.602 127.510 1.00 86.36 510 ILE A CA 1
ATOM 4162 C C . ILE A 1 510 ? 144.611 172.066 126.528 1.00 87.25 510 ILE A C 1
ATOM 4163 O O . ILE A 1 510 ? 143.444 172.251 126.896 1.00 88.74 510 ILE A O 1
ATOM 4168 N N . VAL A 1 511 ? 144.993 172.263 125.264 1.00 87.73 511 VAL A N 1
ATOM 4169 C CA . VAL A 1 511 ? 144.018 172.646 124.242 1.00 85.79 511 VAL A CA 1
ATOM 4170 C C . VAL A 1 511 ? 142.962 171.558 124.075 1.00 91.57 511 VAL A C 1
ATOM 4171 O O . VAL A 1 511 ? 141.761 171.844 123.959 1.00 99.62 511 VAL A O 1
ATOM 4175 N N . GLU A 1 512 ? 143.394 170.295 124.054 1.00 114.11 512 GLU A N 1
ATOM 4176 C CA . GLU A 1 512 ? 142.453 169.182 123.958 1.00 112.72 512 GLU A CA 1
ATOM 4177 C C . GLU A 1 512 ? 141.487 169.175 125.135 1.00 119.30 512 GLU A C 1
ATOM 4178 O O . GLU A 1 512 ? 140.282 168.947 124.963 1.00 123.05 512 GLU A O 1
ATOM 4184 N N . CYS A 1 513 ? 142.001 169.419 126.341 1.00 113.59 513 CYS A N 1
ATOM 4185 C CA . CYS A 1 513 ? 141.142 169.469 127.519 1.00 108.09 513 CYS A CA 1
ATOM 4186 C C . CYS A 1 513 ? 140.143 170.613 127.424 1.00 107.19 513 CYS A C 1
ATOM 4187 O O . CYS A 1 513 ? 138.990 170.472 127.840 1.00 112.65 513 CYS A O 1
ATOM 4190 N N . PHE A 1 514 ? 140.569 171.760 126.891 1.00 86.07 514 PHE A N 1
ATOM 4191 C CA . PHE A 1 514 ? 139.642 172.876 126.715 1.00 85.05 514 PHE A CA 1
ATOM 4192 C C . PHE A 1 514 ? 138.529 172.524 125.733 1.00 90.79 514 PHE A C 1
ATOM 4193 O O . PHE A 1 514 ? 137.358 172.860 125.958 1.00 95.00 514 PHE A O 1
ATOM 4201 N N . ILE A 1 515 ? 138.876 171.857 124.630 1.00 98.24 515 ILE A N 1
ATOM 4202 C CA . ILE A 1 515 ? 137.851 171.460 123.665 1.00 95.47 515 ILE A CA 1
ATOM 4203 C C . ILE A 1 515 ? 136.885 170.463 124.294 1.00 96.03 515 ILE A C 1
ATOM 4204 O O . ILE A 1 515 ? 135.666 170.530 124.081 1.00 99.90 515 ILE A O 1
ATOM 4209 N N . ASN A 1 516 ? 137.413 169.516 125.073 1.00 98.53 516 ASN A N 1
ATOM 4210 C CA . ASN A 1 516 ? 136.548 168.572 125.773 1.00 97.14 516 ASN A CA 1
ATOM 4211 C C . ASN A 1 516 ? 135.656 169.288 126.780 1.00 102.47 516 ASN A C 1
ATOM 4212 O O . ASN A 1 516 ? 134.504 168.894 126.994 1.00 105.01 516 ASN A O 1
ATOM 4217 N N . GLY A 1 517 ? 136.173 170.342 127.411 1.00 100.97 517 GLY A N 1
ATOM 4218 C CA . GLY A 1 517 ? 135.352 171.132 128.310 1.00 97.54 517 GLY A CA 1
ATOM 4219 C C . GLY A 1 517 ? 134.220 171.837 127.590 1.00 102.79 517 GLY A C 1
ATOM 4220 O O . GLY A 1 517 ? 133.110 171.939 128.111 1.00 110.53 517 GLY A O 1
ATOM 4221 N N . CYS A 1 518 ? 134.487 172.341 126.384 1.00 101.51 518 CYS A N 1
ATOM 4222 C CA . CYS A 1 518 ? 133.413 172.919 125.576 1.00 99.01 518 CYS A CA 1
ATOM 4223 C C . CYS A 1 518 ? 132.369 171.865 125.213 1.00 102.50 518 CYS A C 1
ATOM 4224 O O . CYS A 1 518 ? 131.156 172.125 125.266 1.00 106.45 518 CYS A O 1
ATOM 4227 N N . ILE A 1 519 ? 132.827 170.667 124.843 1.00 99.05 519 ILE A N 1
ATOM 4228 C CA . ILE A 1 519 ? 131.902 169.578 124.534 1.00 92.72 519 ILE A CA 1
ATOM 4229 C C . ILE A 1 519 ? 131.026 169.271 125.742 1.00 96.66 519 ILE A C 1
ATOM 4230 O O . ILE A 1 519 ? 129.811 169.078 125.617 1.00 99.48 519 ILE A O 1
ATOM 4235 N N . ARG A 1 520 ? 131.632 169.223 126.930 1.00 104.89 520 ARG A N 1
ATOM 4236 C CA . ARG A 1 520 ? 130.864 169.003 128.152 1.00 105.20 520 ARG A CA 1
ATOM 4237 C C . ARG A 1 520 ? 129.890 170.147 128.407 1.00 103.38 520 ARG A C 1
ATOM 4238 O O . ARG A 1 520 ? 128.756 169.918 128.843 1.00 105.70 520 ARG A O 1
ATOM 4246 N N . TRP A 1 521 ? 130.319 171.386 128.152 1.00 100.38 521 TRP A N 1
ATOM 4247 C CA . TRP A 1 521 ? 129.440 172.538 128.322 1.00 98.74 521 TRP A CA 1
ATOM 4248 C C . TRP A 1 521 ? 128.210 172.433 127.439 1.00 100.70 521 TRP A C 1
ATOM 4249 O O . TRP A 1 521 ? 127.140 172.932 127.805 1.00 105.55 521 TRP A O 1
ATOM 4260 N N . LYS A 1 522 ? 128.346 171.800 126.271 1.00 111.19 522 LYS A N 1
ATOM 4261 C CA . LYS A 1 522 ? 127.190 171.641 125.390 1.00 109.93 522 LYS A CA 1
ATOM 4262 C C . LYS A 1 522 ? 126.019 170.965 126.097 1.00 113.62 522 LYS A C 1
ATOM 4263 O O . LYS A 1 522 ? 124.859 171.210 125.748 1.00 116.63 522 LYS A O 1
ATOM 4269 N N . ILE A 1 523 ? 126.295 170.118 127.084 1.00 113.26 523 ILE A N 1
ATOM 4270 C CA . ILE A 1 523 ? 125.253 169.438 127.842 1.00 111.21 523 ILE A CA 1
ATOM 4271 C C . ILE A 1 523 ? 125.048 170.069 129.214 1.00 115.06 523 ILE A C 1
ATOM 4272 O O . ILE A 1 523 ? 123.923 170.128 129.710 1.00 119.32 523 ILE A O 1
ATOM 4277 N N . TRP A 1 524 ? 126.129 170.547 129.836 1.00 120.11 524 TRP A N 1
ATOM 4278 C CA . TRP A 1 524 ? 126.052 171.040 131.208 1.00 117.61 524 TRP A CA 1
ATOM 4279 C C . TRP A 1 524 ? 125.174 172.282 131.316 1.00 116.62 524 TRP A C 1
ATOM 4280 O O . TRP A 1 524 ? 124.394 172.414 132.266 1.00 120.26 524 TRP A O 1
ATOM 4291 N N . TYR A 1 525 ? 125.289 173.201 130.363 1.00 123.92 525 TYR A N 1
ATOM 4292 C CA . TYR A 1 525 ? 124.518 174.433 130.429 1.00 124.17 525 TYR A CA 1
ATOM 4293 C C . TYR A 1 525 ? 123.029 174.134 130.265 1.00 129.73 525 TYR A C 1
ATOM 4294 O O . TYR A 1 525 ? 122.648 173.323 129.415 1.00 133.06 525 TYR A O 1
ATOM 4303 N N . PRO A 1 526 ? 122.167 174.761 131.066 1.00 145.94 526 PRO A N 1
ATOM 4304 C CA . PRO A 1 526 ? 120.726 174.524 130.925 1.00 145.40 526 PRO A CA 1
ATOM 4305 C C . PRO A 1 526 ? 120.212 175.010 129.578 1.00 145.04 526 PRO A C 1
ATOM 4306 O O . PRO A 1 526 ? 120.702 175.990 129.015 1.00 144.86 526 PRO A O 1
ATOM 4310 N N . THR A 1 527 ? 119.203 174.305 129.065 1.00 153.10 527 THR A N 1
ATOM 4311 C CA . THR A 1 527 ? 118.642 174.593 127.745 1.00 153.67 527 THR A CA 1
ATOM 4312 C C . THR A 1 527 ? 117.607 175.719 127.828 1.00 153.68 527 THR A C 1
ATOM 4313 O O . THR A 1 527 ? 116.417 175.542 127.567 1.00 154.46 527 THR A O 1
ATOM 4317 N N . GLY A 1 528 ? 118.090 176.901 128.204 1.00 160.45 528 GLY A N 1
ATOM 4318 C CA . GLY A 1 528 ? 117.265 178.087 128.268 1.00 161.05 528 GLY A CA 1
ATOM 4319 C C . GLY A 1 528 ? 117.216 178.821 126.941 1.00 160.56 528 GLY A C 1
ATOM 4320 O O . GLY A 1 528 ? 117.664 178.333 125.902 1.00 161.12 528 GLY A O 1
ATOM 4321 N N . ASP A 1 529 ? 116.648 180.028 126.988 1.00 174.19 529 ASP A N 1
ATOM 4322 C CA . ASP A 1 529 ? 116.579 180.856 125.789 1.00 176.65 529 ASP A CA 1
ATOM 4323 C C . ASP A 1 529 ? 117.948 181.400 125.401 1.00 176.96 529 ASP A C 1
ATOM 4324 O O . ASP A 1 529 ? 118.188 181.693 124.224 1.00 175.88 529 ASP A O 1
ATOM 4329 N N . ASP A 1 530 ? 118.852 181.542 126.369 1.00 171.61 530 ASP A N 1
ATOM 4330 C CA . ASP A 1 530 ? 120.189 182.067 126.124 1.00 170.28 530 ASP A CA 1
ATOM 4331 C C . ASP A 1 530 ? 121.161 181.000 125.635 1.00 169.65 530 ASP A C 1
ATOM 4332 O O . ASP A 1 530 ? 122.320 181.322 125.352 1.00 171.11 530 ASP A O 1
ATOM 4337 N N . TYR A 1 531 ? 120.717 179.746 125.528 1.00 137.50 531 TYR A N 1
ATOM 4338 C CA . TYR A 1 531 ? 121.611 178.664 125.128 1.00 135.07 531 TYR A CA 1
ATOM 4339 C C . TYR A 1 531 ? 122.151 178.872 123.718 1.00 135.62 531 TYR A C 1
ATOM 4340 O O . TYR A 1 531 ? 123.343 178.660 123.466 1.00 140.12 531 TYR A O 1
ATOM 4349 N N . ASP A 1 532 ? 121.289 179.281 122.783 1.00 158.04 532 ASP A N 1
ATOM 4350 C CA . ASP A 1 532 ? 121.702 179.369 121.385 1.00 159.76 532 ASP A CA 1
ATOM 4351 C C . ASP A 1 532 ? 122.752 180.453 121.172 1.00 161.81 532 ASP A C 1
ATOM 4352 O O . ASP A 1 532 ? 123.733 180.238 120.451 1.00 162.88 532 ASP A O 1
ATOM 4357 N N . GLU A 1 533 ? 122.562 181.626 121.781 1.00 151.90 533 GLU A N 1
ATOM 4358 C CA . GLU A 1 533 ? 123.530 182.707 121.619 1.00 149.76 533 GLU A CA 1
ATOM 4359 C C . GLU A 1 533 ? 124.879 182.338 122.225 1.00 149.38 533 GLU A C 1
ATOM 4360 O O . GLU A 1 533 ? 125.931 182.565 121.611 1.00 150.24 533 GLU A O 1
ATOM 4366 N N . LYS A 1 534 ? 124.867 181.765 123.430 1.00 131.31 534 LYS A N 1
ATOM 4367 C CA . LYS A 1 534 ? 126.111 181.348 124.066 1.00 131.98 534 LYS A CA 1
ATOM 4368 C C . LYS A 1 534 ? 126.798 180.252 123.262 1.00 134.91 534 LYS A C 1
ATOM 4369 O O . LYS A 1 534 ? 128.026 180.255 123.116 1.00 136.31 534 LYS A O 1
ATOM 4375 N N . LEU A 1 535 ? 126.020 179.302 122.735 1.00 127.40 535 LEU A N 1
ATOM 4376 C CA . LEU A 1 535 ? 126.600 178.244 121.915 1.00 123.46 535 LEU A CA 1
ATOM 4377 C C . LEU A 1 535 ? 127.223 178.809 120.645 1.00 125.37 535 LEU A C 1
ATOM 4378 O O . LEU A 1 535 ? 128.297 178.368 120.224 1.00 130.06 535 LEU A O 1
ATOM 4383 N N . ASP A 1 536 ? 126.559 179.780 120.014 1.00 137.37 536 ASP A N 1
ATOM 4384 C CA . ASP A 1 536 ? 127.124 180.408 118.824 1.00 139.30 536 ASP A CA 1
ATOM 4385 C C . ASP A 1 536 ? 128.423 181.134 119.150 1.00 140.87 536 ASP A C 1
ATOM 4386 O O . ASP A 1 536 ? 129.398 181.053 118.392 1.00 143.01 536 ASP A O 1
ATOM 4391 N N . SER A 1 537 ? 128.455 181.850 120.277 1.00 127.63 537 SER A N 1
ATOM 4392 C CA . SER A 1 537 ? 129.682 182.532 120.680 1.00 125.39 537 SER A CA 1
ATOM 4393 C C . SER A 1 537 ? 130.806 181.535 120.939 1.00 124.29 537 SER A C 1
ATOM 4394 O O . SER A 1 537 ? 131.959 181.771 120.557 1.00 126.15 537 SER A O 1
ATOM 4397 N N . ILE A 1 538 ? 130.486 180.414 121.588 1.00 108.04 538 ILE A N 1
ATOM 4398 C CA . ILE A 1 538 ? 131.495 179.398 121.871 1.00 109.18 538 ILE A CA 1
ATOM 4399 C C . ILE A 1 538 ? 132.008 178.774 120.578 1.00 112.44 538 ILE A C 1
ATOM 4400 O O . ILE A 1 538 ? 133.209 178.514 120.433 1.00 115.30 538 ILE A O 1
ATOM 4405 N N . LEU A 1 539 ? 131.112 178.518 119.623 1.00 120.88 539 LEU A N 1
ATOM 4406 C CA . LEU A 1 539 ? 131.536 177.987 118.331 1.00 118.36 539 LEU A CA 1
ATOM 4407 C C . LEU A 1 539 ? 132.448 178.967 117.606 1.00 119.43 539 LEU A C 1
ATOM 4408 O O . LEU A 1 539 ? 133.448 178.565 117.001 1.00 121.09 539 LEU A O 1
ATOM 4413 N N . GLN A 1 540 ? 132.116 180.260 117.652 1.00 130.90 540 GLN A N 1
ATOM 4414 C CA . GLN A 1 540 ? 132.978 181.262 117.033 1.00 130.58 540 GLN A CA 1
ATOM 4415 C C . GLN A 1 540 ? 134.351 181.293 117.695 1.00 131.50 540 GLN A C 1
ATOM 4416 O O . GLN A 1 540 ? 135.380 181.366 117.011 1.00 133.79 540 GLN A O 1
ATOM 4422 N N . LYS A 1 541 ? 134.384 181.228 119.029 1.00 114.89 541 LYS A N 1
ATOM 4423 C CA . LYS A 1 541 ? 135.658 181.218 119.741 1.00 113.16 541 LYS A CA 1
ATOM 4424 C C . LYS A 1 541 ? 136.487 179.994 119.373 1.00 113.67 541 LYS A C 1
ATOM 4425 O O . LYS A 1 541 ? 137.701 180.095 119.161 1.00 116.48 541 LYS A O 1
ATOM 4431 N N . LEU A 1 542 ? 135.847 178.826 119.293 1.00 103.94 542 LEU A N 1
ATOM 4432 C CA . LEU A 1 542 ? 136.572 177.607 118.948 1.00 101.67 542 LEU A CA 1
ATOM 4433 C C . LEU A 1 542 ? 137.086 177.652 117.516 1.00 101.43 542 LEU A C 1
ATOM 4434 O O . LEU A 1 542 ? 138.194 177.182 117.238 1.00 102.67 542 LEU A O 1
ATOM 4439 N N . GLU A 1 543 ? 136.298 178.205 116.591 1.00 129.79 543 GLU A N 1
ATOM 4440 C CA . GLU A 1 543 ? 136.769 178.341 115.217 1.00 129.32 543 GLU A CA 1
ATOM 4441 C C . GLU A 1 543 ? 137.962 179.285 115.138 1.00 128.98 543 GLU A C 1
ATO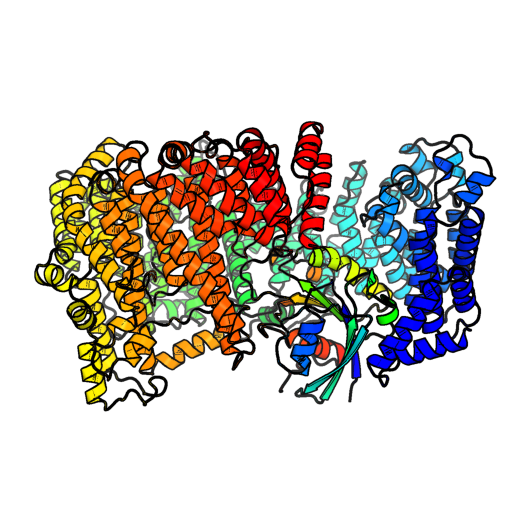M 4442 O O . GLU A 1 543 ? 138.928 179.020 114.412 1.00 133.39 543 GLU A O 1
ATOM 4448 N N . ILE A 1 544 ? 137.914 180.391 115.885 1.00 114.19 544 ILE A N 1
ATOM 4449 C CA . ILE A 1 544 ? 139.043 181.317 115.911 1.00 112.20 544 ILE A CA 1
ATOM 4450 C C . ILE A 1 544 ? 140.280 180.630 116.475 1.00 113.08 544 ILE A C 1
ATOM 4451 O O . ILE A 1 544 ? 141.388 180.778 115.944 1.00 116.43 544 ILE A O 1
ATOM 4456 N N . LEU A 1 545 ? 140.111 179.863 117.555 1.00 109.81 545 LEU A N 1
ATOM 4457 C CA . LEU A 1 545 ? 141.240 179.151 118.147 1.00 110.81 545 LEU A CA 1
ATOM 4458 C C . LEU A 1 545 ? 141.818 178.123 117.181 1.00 112.09 545 LEU A C 1
ATOM 4459 O O . LEU A 1 545 ? 143.041 177.974 117.081 1.00 115.93 545 LEU A O 1
ATOM 4464 N N . SER A 1 546 ? 140.952 177.398 116.469 1.00 114.46 546 SER A N 1
ATOM 4465 C CA . SER A 1 546 ? 141.426 176.405 115.511 1.00 110.96 546 SER A CA 1
ATOM 4466 C C . SER A 1 546 ? 142.187 177.060 114.366 1.00 108.15 546 SER A C 1
ATOM 4467 O O . SER A 1 546 ? 143.228 176.553 113.934 1.00 111.53 546 SER A O 1
ATOM 4470 N N . ASN A 1 547 ? 141.678 178.184 113.856 1.00 117.80 547 ASN A N 1
ATOM 4471 C CA . ASN A 1 547 ? 142.388 178.897 112.799 1.00 118.21 547 ASN A CA 1
ATOM 4472 C C . ASN A 1 547 ? 143.731 179.419 113.295 1.00 121.52 547 ASN A C 1
ATOM 4473 O O . ASN A 1 547 ? 144.729 179.382 112.565 1.00 125.12 547 ASN A O 1
ATOM 4478 N N . GLN A 1 548 ? 143.774 179.915 114.534 1.00 117.41 548 GLN A N 1
ATOM 4479 C CA . GLN A 1 548 ? 145.031 180.388 115.105 1.00 116.67 548 GLN A CA 1
ATOM 4480 C C . GLN A 1 548 ? 146.036 179.251 115.250 1.00 116.95 548 GLN A C 1
ATOM 4481 O O . GLN A 1 548 ? 147.227 179.423 114.965 1.00 114.73 548 GLN A O 1
ATOM 4487 N N . LEU A 1 549 ? 145.572 178.080 115.691 1.00 111.32 549 LEU A N 1
ATOM 4488 C CA . LEU A 1 549 ? 146.475 176.955 115.912 1.00 110.40 549 LEU A CA 1
ATOM 4489 C C . LEU A 1 549 ? 146.999 176.394 114.596 1.00 113.13 549 LEU A C 1
ATOM 4490 O O . LEU A 1 549 ? 148.153 175.956 114.517 1.00 110.23 549 LEU A O 1
ATOM 4495 N N . ILE A 1 550 ? 146.166 176.394 113.554 1.00 119.99 550 ILE A N 1
ATOM 4496 C CA . ILE A 1 550 ? 146.582 175.856 112.263 1.00 115.99 550 ILE A CA 1
ATOM 4497 C C . ILE A 1 550 ? 147.648 176.742 111.628 1.00 115.86 550 ILE A C 1
ATOM 4498 O O . ILE A 1 550 ? 148.601 176.248 111.014 1.00 117.41 550 ILE A O 1
ATOM 4503 N N . ALA A 1 551 ? 147.520 178.061 111.786 1.00 123.47 551 ALA A N 1
ATOM 4504 C CA . ALA A 1 551 ? 148.428 179.001 111.141 1.00 124.77 551 ALA A CA 1
ATOM 4505 C C . ALA A 1 551 ? 149.852 178.919 111.674 1.00 127.50 551 ALA A C 1
ATOM 4506 O O . ALA A 1 551 ? 150.753 179.512 111.072 1.00 127.47 551 ALA A O 1
ATOM 4508 N N . LEU A 1 552 ? 150.075 178.213 112.785 1.00 127.21 552 LEU A N 1
ATOM 4509 C CA . LEU A 1 552 ? 151.423 178.063 113.320 1.00 125.21 552 LEU A CA 1
ATOM 4510 C C . LEU A 1 552 ? 152.345 177.307 112.372 1.00 124.48 552 LEU A C 1
ATOM 4511 O O . LEU A 1 552 ? 153.568 177.459 112.467 1.00 124.87 552 LEU A O 1
ATOM 4516 N N . ASN A 1 553 ? 151.787 176.501 111.466 1.00 139.82 553 ASN A N 1
ATOM 4517 C CA . ASN A 1 553 ? 152.562 175.684 110.532 1.00 139.95 553 ASN A CA 1
ATOM 4518 C C . ASN A 1 553 ? 153.540 174.778 111.283 1.00 140.59 553 ASN A C 1
ATOM 4519 O O . ASN A 1 553 ? 154.750 174.784 111.049 1.00 141.88 553 ASN A O 1
ATOM 4524 N N . LEU A 1 554 ? 152.983 173.999 112.204 1.00 122.23 554 LEU A N 1
ATOM 4525 C CA . LEU A 1 554 ? 153.781 173.068 112.988 1.00 122.61 554 LEU A CA 1
ATOM 4526 C C . LEU A 1 554 ? 154.345 171.970 112.095 1.00 125.10 554 LEU A C 1
ATOM 4527 O O . LEU A 1 554 ? 153.651 171.438 111.223 1.00 126.82 554 LEU A O 1
ATOM 4532 N N . ARG A 1 555 ? 155.616 171.628 112.316 1.00 140.39 555 ARG A N 1
ATOM 4533 C CA . ARG A 1 555 ? 156.311 170.669 111.471 1.00 139.91 555 ARG A CA 1
ATOM 4534 C C . ARG A 1 555 ? 156.763 169.405 112.188 1.00 141.21 555 ARG A C 1
ATOM 4535 O O . ARG A 1 555 ? 157.053 168.413 111.511 1.00 143.28 555 ARG A O 1
ATOM 4543 N N . GLU A 1 556 ? 156.839 169.408 113.512 1.00 126.65 556 GLU A N 1
ATOM 4544 C CA . GLU A 1 556 ? 157.245 168.216 114.246 1.00 124.53 556 GLU A CA 1
ATOM 4545 C C . GLU A 1 556 ? 156.203 167.120 114.048 1.00 125.58 556 GLU A C 1
ATOM 4546 O O . GLU A 1 556 ? 155.020 167.343 114.346 1.00 131.31 556 GLU A O 1
ATOM 4552 N N . PRO A 1 557 ? 156.585 165.941 113.548 1.00 109.88 557 PRO A N 1
ATOM 4553 C CA . PRO A 1 557 ? 155.567 164.926 113.226 1.00 110.39 557 PRO A CA 1
ATOM 4554 C C . PRO A 1 557 ? 154.796 164.418 114.433 1.00 112.65 557 PRO A C 1
ATOM 4555 O O . PRO A 1 557 ? 153.567 164.298 114.364 1.00 118.87 557 PRO A O 1
ATOM 4559 N N . LEU A 1 558 ? 155.474 164.127 115.543 1.00 107.72 558 LEU A N 1
ATOM 4560 C CA . LEU A 1 558 ? 154.789 163.577 116.706 1.00 106.49 558 LEU A CA 1
ATOM 4561 C C . LEU A 1 558 ? 153.956 164.614 117.448 1.00 109.93 558 LEU A C 1
ATOM 4562 O O . LEU A 1 558 ? 153.175 164.242 118.331 1.00 109.82 558 LEU A O 1
ATOM 4567 N N . LEU A 1 559 ? 154.101 165.894 117.113 1.00 115.38 559 LEU A N 1
ATOM 4568 C CA . LEU A 1 559 ? 153.281 166.969 117.659 1.00 112.76 559 LEU A CA 1
ATOM 4569 C C . LEU A 1 559 ? 152.170 167.384 116.706 1.00 113.20 559 LEU A C 1
ATOM 4570 O O . LEU A 1 559 ? 151.040 167.656 117.137 1.00 118.57 559 LEU A O 1
ATOM 4575 N N . LEU A 1 560 ? 152.473 167.432 115.407 1.00 104.13 560 LEU A N 1
ATOM 4576 C CA . LEU A 1 560 ? 151.418 167.551 114.412 1.00 103.42 560 LEU A CA 1
ATOM 4577 C C . LEU A 1 560 ? 150.433 166.396 114.526 1.00 104.41 560 LEU A C 1
ATOM 4578 O O . LEU A 1 560 ? 149.250 166.557 114.216 1.00 109.09 560 LEU A O 1
ATOM 4583 N N . LYS A 1 561 ? 150.897 165.233 114.990 1.00 100.23 561 LYS A N 1
ATOM 4584 C CA . LYS A 1 561 ? 149.987 164.122 115.247 1.00 98.45 561 LYS A CA 1
ATOM 4585 C C . LYS A 1 561 ? 148.972 164.476 116.328 1.00 107.01 561 LYS A C 1
ATOM 4586 O O . LYS A 1 561 ? 147.776 164.207 116.176 1.00 112.47 561 LYS A O 1
ATOM 4592 N N . LYS A 1 562 ? 149.427 165.088 117.424 1.00 98.82 562 LYS A N 1
ATOM 4593 C CA . LYS A 1 562 ? 148.500 165.512 118.471 1.00 90.80 562 LYS A CA 1
ATOM 4594 C C . LYS A 1 562 ? 147.562 166.601 117.964 1.00 90.66 562 LYS A C 1
ATOM 4595 O O . LYS A 1 562 ? 146.385 166.650 118.348 1.00 103.21 562 LYS A O 1
ATOM 4601 N N . GLN A 1 563 ? 148.070 167.488 117.108 1.00 91.87 563 GLN A N 1
ATOM 4602 C CA . GLN A 1 563 ? 147.200 168.485 116.488 1.00 96.28 563 GLN A CA 1
ATOM 4603 C C . GLN A 1 563 ? 146.104 167.818 115.660 1.00 101.99 563 GLN A C 1
ATOM 4604 O O . GLN A 1 563 ? 144.936 168.226 115.709 1.00 107.09 563 GLN A O 1
ATOM 4610 N N . ILE A 1 564 ? 146.460 166.778 114.904 1.00 104.11 564 ILE A N 1
ATOM 4611 C CA . ILE A 1 564 ? 145.464 166.042 114.128 1.00 101.37 564 ILE A CA 1
ATOM 4612 C C . ILE A 1 564 ? 144.472 165.350 115.056 1.00 103.27 564 ILE A C 1
ATOM 4613 O O . ILE A 1 564 ? 143.277 165.253 114.751 1.00 112.11 564 ILE A O 1
ATOM 4618 N N . GLN A 1 565 ? 144.951 164.850 116.198 1.00 104.35 565 GLN A N 1
ATOM 4619 C CA . GLN A 1 565 ? 144.048 164.257 117.181 1.00 106.49 565 GLN A CA 1
ATOM 4620 C C . GLN A 1 565 ? 143.022 165.277 117.663 1.00 109.57 565 GLN A C 1
ATOM 4621 O O . GLN A 1 565 ? 141.828 164.975 117.768 1.00 110.71 565 GLN A O 1
ATOM 4627 N N . ASN A 1 566 ? 143.476 166.495 117.964 1.00 111.55 566 ASN A N 1
ATOM 4628 C CA . ASN A 1 566 ? 142.562 167.551 118.392 1.00 108.52 566 ASN A CA 1
ATOM 4629 C C . ASN A 1 566 ? 141.657 168.030 117.262 1.00 113.77 566 ASN A C 1
ATOM 4630 O O . ASN A 1 566 ? 140.612 168.640 117.531 1.00 115.04 566 ASN A O 1
ATOM 4635 N N . PHE A 1 567 ? 142.051 167.790 116.009 1.00 120.72 567 PHE A N 1
ATOM 4636 C CA . PHE A 1 567 ? 141.204 168.167 114.881 1.00 118.07 567 PHE A CA 1
ATOM 4637 C C . PHE A 1 567 ? 139.844 167.482 114.950 1.00 117.54 567 PHE A C 1
ATOM 4638 O O . PHE A 1 567 ? 138.821 168.084 114.608 1.00 122.02 567 PHE A O 1
ATOM 4646 N N . ALA A 1 568 ? 139.813 166.216 115.375 1.00 106.36 568 ALA A N 1
ATOM 4647 C CA . ALA A 1 568 ? 138.543 165.504 115.478 1.00 110.99 568 ALA A CA 1
ATOM 4648 C C . ALA A 1 568 ? 137.633 166.143 116.519 1.00 114.66 568 ALA A C 1
ATOM 4649 O O . ALA A 1 568 ? 136.421 166.269 116.305 1.00 115.11 568 ALA A O 1
ATOM 4651 N N . LEU A 1 569 ? 138.198 166.551 117.656 1.00 110.12 569 LEU A N 1
ATOM 4652 C CA . LEU A 1 569 ? 137.399 167.215 118.680 1.00 106.34 569 LEU A CA 1
ATOM 4653 C C . LEU A 1 569 ? 136.905 168.574 118.201 1.00 106.00 569 LEU A C 1
ATOM 4654 O O . LEU A 1 569 ? 135.786 168.984 118.531 1.00 104.88 569 LEU A O 1
ATOM 4659 N N . PHE A 1 570 ? 137.728 169.294 117.434 1.00 106.05 570 PHE A N 1
ATOM 4660 C CA . PHE A 1 570 ? 137.257 170.539 116.827 1.00 101.57 570 PHE A CA 1
ATOM 4661 C C . PHE A 1 570 ? 136.093 170.281 115.878 1.00 106.07 570 PHE A C 1
ATOM 4662 O O . PHE A 1 570 ? 135.090 171.009 115.894 1.00 108.81 570 PHE A O 1
ATOM 4670 N N . LEU A 1 571 ? 136.213 169.247 115.044 1.00 116.34 571 LEU A N 1
ATOM 4671 C CA . LEU A 1 571 ? 135.168 168.920 114.081 1.00 112.87 571 LEU A CA 1
ATOM 4672 C C . LEU A 1 571 ? 133.880 168.488 114.768 1.00 113.18 571 LEU A C 1
ATOM 4673 O O . LEU A 1 571 ? 132.787 168.748 114.253 1.00 116.40 571 LEU A O 1
ATOM 4678 N N . THR A 1 572 ? 133.990 167.828 115.922 1.00 105.28 572 THR A N 1
ATOM 4679 C CA . THR A 1 572 ? 132.799 167.378 116.634 1.00 103.97 572 THR A CA 1
ATOM 4680 C C . THR A 1 572 ? 131.910 168.554 117.021 1.00 107.13 572 THR A C 1
ATOM 4681 O O . THR A 1 572 ? 130.681 168.479 116.904 1.00 108.92 572 THR A O 1
ATOM 4685 N N . MET A 1 573 ? 132.513 169.655 117.471 1.00 129.05 573 MET A N 1
ATOM 4686 C CA . MET A 1 573 ? 131.723 170.810 117.880 1.00 126.19 573 MET A CA 1
ATOM 4687 C C . MET A 1 573 ? 131.351 171.685 116.690 1.00 128.50 573 MET A C 1
ATOM 4688 O O . MET A 1 573 ? 130.187 172.070 116.535 1.00 129.73 573 MET A O 1
ATOM 4693 N N . LEU A 1 574 ? 132.324 172.011 115.835 1.00 125.06 574 LEU A N 1
ATOM 4694 C CA . LEU A 1 574 ? 132.082 173.007 114.795 1.00 123.60 574 LEU A CA 1
ATOM 4695 C C . LEU A 1 574 ? 131.381 172.444 113.564 1.00 125.50 574 LEU A C 1
ATOM 4696 O O . LEU A 1 574 ? 130.854 173.225 112.765 1.00 125.22 574 LEU A O 1
ATOM 4701 N N . LYS A 1 575 ? 131.354 171.123 113.404 1.00 143.67 575 LYS A N 1
ATOM 4702 C CA . LYS A 1 575 ? 130.610 170.440 112.332 1.00 144.50 575 LYS A CA 1
ATOM 4703 C C . LYS A 1 575 ? 131.072 170.970 110.975 1.00 145.41 575 LYS A C 1
ATOM 4704 O O . LYS A 1 575 ? 132.289 171.033 110.732 1.00 145.08 575 LYS A O 1
ATOM 4710 N N . ASP A 1 576 ? 130.160 171.349 110.075 1.00 152.78 576 ASP A N 1
ATOM 4711 C CA . ASP A 1 576 ? 130.526 171.644 108.690 1.00 152.85 576 ASP A CA 1
ATOM 4712 C C . ASP A 1 576 ? 131.454 172.848 108.581 1.00 153.26 576 ASP A C 1
ATOM 4713 O O . ASP A 1 576 ? 132.319 172.889 107.699 1.00 153.32 576 ASP A O 1
ATOM 4718 N N . ASN A 1 577 ? 131.275 173.842 109.453 1.00 145.23 577 ASN A N 1
ATOM 4719 C CA . ASN A 1 577 ? 131.986 175.119 109.382 1.00 143.74 577 ASN A CA 1
ATOM 4720 C C . ASN A 1 577 ? 133.481 174.978 109.113 1.00 144.75 577 ASN A C 1
ATOM 4721 O O . ASN A 1 577 ? 134.056 175.780 108.369 1.00 144.36 577 ASN A O 1
ATOM 4726 N N . VAL A 1 578 ? 134.122 173.975 109.709 1.00 148.38 578 VAL A N 1
ATOM 4727 C CA . VAL A 1 578 ? 135.558 173.790 109.530 1.00 148.17 578 VAL A CA 1
ATOM 4728 C C . VAL A 1 578 ? 135.855 172.394 108.996 1.00 148.43 578 VAL A C 1
ATOM 4729 O O . VAL A 1 578 ? 137.014 171.968 108.968 1.00 151.88 578 VAL A O 1
ATOM 4733 N N . LEU A 1 579 ? 134.817 171.676 108.561 1.00 139.13 579 LEU A N 1
ATOM 4734 C CA . LEU A 1 579 ? 135.006 170.299 108.110 1.00 139.29 579 LEU A CA 1
ATOM 4735 C C . LEU A 1 579 ? 135.959 170.223 106.923 1.00 138.17 579 LEU A C 1
ATOM 4736 O O . LEU A 1 579 ? 136.900 169.420 106.918 1.00 140.85 579 LEU A O 1
ATOM 4741 N N A PHE A 1 580 ? 135.729 171.053 105.903 0.50 134.03 580 PHE A N 1
ATOM 4742 N N B PHE A 1 580 ? 135.729 171.053 105.903 0.50 134.03 580 PHE A N 1
ATOM 4743 C CA A PHE A 1 580 ? 136.577 171.014 104.716 0.50 134.61 580 PHE A CA 1
ATOM 4744 C CA B PHE A 1 580 ? 136.577 171.014 104.716 0.50 134.61 580 PHE A CA 1
ATOM 4745 C C A PHE A 1 580 ? 137.998 171.464 105.030 0.50 135.30 580 PHE A C 1
ATOM 4746 C C B PHE A 1 580 ? 137.998 171.464 105.031 0.50 135.30 580 PHE A C 1
ATOM 4747 O O A PHE A 1 580 ? 138.963 170.875 104.530 0.50 135.75 580 PHE A O 1
ATOM 4748 O O B PHE A 1 580 ? 138.963 170.875 104.530 0.50 135.75 580 PHE A O 1
ATOM 4763 N N . THR A 1 581 ? 138.147 172.505 105.852 1.00 135.28 581 THR A N 1
ATOM 4764 C CA . THR A 1 581 ? 139.480 172.998 106.188 1.00 135.47 581 THR A CA 1
ATOM 4765 C C . THR A 1 581 ? 140.285 171.945 106.943 1.00 136.28 581 THR A C 1
ATOM 4766 O O . THR A 1 581 ? 141.450 171.685 106.617 1.00 139.57 581 THR A O 1
ATOM 4770 N N . LEU A 1 582 ? 139.667 171.306 107.939 1.00 123.93 582 LEU A N 1
ATOM 4771 C CA . LEU A 1 582 ? 140.365 170.267 108.691 1.00 124.64 582 LEU A CA 1
ATOM 4772 C C . LEU A 1 582 ? 140.650 169.051 107.820 1.00 124.12 582 LEU A C 1
ATOM 4773 O O . LEU A 1 582 ? 141.715 168.436 107.936 1.00 129.06 582 LEU A O 1
ATOM 4778 N N . LEU A 1 583 ? 139.710 168.686 106.945 1.00 117.71 583 LEU A N 1
ATOM 4779 C CA . LEU A 1 583 ? 139.932 167.559 106.045 1.00 119.89 583 LEU A CA 1
ATOM 4780 C C . LEU A 1 583 ? 141.121 167.817 105.128 1.00 120.85 583 LEU A C 1
ATOM 4781 O O . LEU A 1 583 ? 141.991 166.953 104.958 1.00 122.85 583 LEU A O 1
ATOM 4786 N N . GLU A 1 584 ? 141.181 169.012 104.535 1.00 134.04 584 GLU A N 1
ATOM 4787 C CA . GLU A 1 584 ? 142.294 169.351 103.657 1.00 133.82 584 GLU A CA 1
ATOM 4788 C C . GLU A 1 584 ? 143.607 169.407 104.426 1.00 135.97 584 GLU A C 1
ATOM 4789 O O . GLU A 1 584 ? 144.645 168.966 103.920 1.00 135.83 584 GLU A O 1
ATOM 4795 N N . LYS A 1 585 ? 143.583 169.947 105.647 1.00 123.54 585 LYS A N 1
ATOM 4796 C CA . LYS A 1 585 ? 144.802 170.012 106.447 1.00 121.56 585 LYS A CA 1
ATOM 4797 C C . LYS A 1 585 ? 145.305 168.619 106.806 1.00 121.12 585 LYS A C 1
ATOM 4798 O O . LYS A 1 585 ? 146.515 168.368 106.786 1.00 122.72 585 LYS A O 1
ATOM 4804 N N . ILE A 1 586 ? 144.395 167.705 107.144 1.00 107.62 586 ILE A N 1
ATOM 4805 C CA . ILE A 1 586 ? 144.800 166.338 107.454 1.00 103.81 586 ILE A CA 1
ATOM 4806 C C . ILE A 1 586 ? 145.350 165.650 106.212 1.00 104.97 586 ILE A C 1
ATOM 4807 O O . ILE A 1 586 ? 146.356 164.934 106.276 1.00 109.94 586 ILE A O 1
ATOM 4812 N N . ILE A 1 587 ? 144.703 165.855 105.061 1.00 117.74 587 ILE A N 1
ATOM 4813 C CA . ILE A 1 587 ? 145.160 165.215 103.829 1.00 118.56 587 ILE A CA 1
ATOM 4814 C C . ILE A 1 587 ? 146.551 165.713 103.451 1.00 120.27 587 ILE A C 1
ATOM 4815 O O . ILE A 1 587 ? 147.441 164.925 103.112 1.00 121.17 587 ILE A O 1
ATOM 4820 N N . THR A 1 588 ? 146.765 167.029 103.516 1.00 127.54 588 THR A N 1
ATOM 4821 C CA . THR A 1 588 ? 148.046 167.590 103.105 1.00 128.16 588 THR A CA 1
ATOM 4822 C C . THR A 1 588 ? 149.155 167.342 104.120 1.00 128.52 588 THR A C 1
ATOM 4823 O O . THR A 1 588 ? 150.333 167.412 103.755 1.00 127.46 588 THR A O 1
ATOM 4827 N N . SER A 1 589 ? 148.814 167.058 105.376 1.00 126.50 589 SER A N 1
ATOM 4828 C CA . SER A 1 589 ? 149.817 166.750 106.386 1.00 122.03 589 SER A CA 1
ATOM 4829 C C . SER A 1 589 ? 150.237 165.287 106.376 1.00 123.13 589 SER A C 1
ATOM 4830 O O . SER A 1 589 ? 151.219 164.936 107.038 1.00 124.99 589 SER A O 1
ATOM 4833 N N . ALA A 1 590 ? 149.523 164.431 105.649 1.00 132.70 590 ALA A N 1
ATOM 4834 C CA . ALA A 1 590 ? 149.893 163.031 105.501 1.00 132.92 590 ALA A CA 1
ATOM 4835 C C . ALA A 1 590 ? 150.744 162.774 104.266 1.00 134.54 590 ALA A C 1
ATOM 4836 O O . ALA A 1 590 ? 151.144 161.629 104.034 1.00 136.74 590 ALA A O 1
ATOM 4838 N N . THR A 1 591 ? 151.026 163.807 103.469 1.00 141.97 591 THR A N 1
ATOM 4839 C CA . THR A 1 591 ? 151.822 163.670 102.255 1.00 142.79 591 THR A CA 1
ATOM 4840 C C . THR A 1 591 ? 153.029 164.601 102.253 1.00 143.13 591 THR A C 1
ATOM 4841 O O . THR A 1 591 ? 153.639 164.815 101.200 1.00 144.43 591 THR A O 1
ATOM 4845 N N . MET A 1 592 ? 153.384 165.164 103.405 1.00 151.36 592 MET A N 1
ATOM 4846 C CA . MET A 1 592 ? 154.550 166.032 103.479 1.00 152.91 592 MET A CA 1
ATOM 4847 C C . MET A 1 592 ? 155.822 165.228 103.236 1.00 155.31 592 MET A C 1
ATOM 4848 O O . MET A 1 592 ? 155.976 164.109 103.735 1.00 155.18 592 MET A O 1
ATOM 4853 N N . ASP A 1 593 ? 156.737 165.809 102.458 1.00 171.96 593 ASP A N 1
ATOM 4854 C CA . ASP A 1 593 ? 157.866 165.043 101.939 1.00 172.44 593 ASP A CA 1
ATOM 4855 C C . ASP A 1 593 ? 158.893 164.733 103.021 1.00 171.73 593 ASP A C 1
ATOM 4856 O O . ASP A 1 593 ? 159.438 163.623 103.061 1.00 171.85 593 ASP A O 1
ATOM 4861 N N . TYR A 1 594 ? 159.166 165.695 103.909 1.00 152.95 594 TYR A N 1
ATOM 4862 C CA . TYR A 1 594 ? 160.260 165.605 104.872 1.00 152.07 594 TYR A CA 1
ATOM 4863 C C . TYR A 1 594 ? 161.564 165.284 104.148 1.00 152.98 594 TYR A C 1
ATOM 4864 O O . TYR A 1 594 ? 162.090 164.171 104.281 1.00 153.34 594 TYR A O 1
ATOM 4873 N N . PRO A 1 595 ? 162.110 166.224 103.371 1.00 179.40 595 PRO A N 1
ATOM 4874 C CA . PRO A 1 595 ? 163.308 165.915 102.572 1.00 180.52 595 PRO A CA 1
ATOM 4875 C C . PRO A 1 595 ? 164.546 165.613 103.399 1.00 180.44 595 PRO A C 1
ATOM 4876 O O . PRO A 1 595 ? 165.504 165.050 102.855 1.00 179.99 595 PRO A O 1
ATOM 4880 N N . GLU A 1 596 ? 164.563 165.976 104.684 1.00 187.58 596 GLU A N 1
ATOM 4881 C CA . GLU A 1 596 ? 165.772 165.811 105.485 1.00 187.99 596 GLU A CA 1
ATOM 4882 C C . GLU A 1 596 ? 166.163 164.345 105.620 1.00 187.36 596 GLU A C 1
ATOM 4883 O O . GLU A 1 596 ? 167.349 164.002 105.538 1.00 186.59 596 GLU A O 1
ATOM 4889 N N . ILE A 1 597 ? 165.186 163.464 105.826 1.00 179.07 597 ILE A N 1
ATOM 4890 C CA . ILE A 1 597 ? 165.452 162.053 106.064 1.00 178.44 597 ILE A CA 1
ATOM 4891 C C . ILE A 1 597 ? 164.702 161.218 105.036 1.00 178.92 597 ILE A C 1
ATOM 4892 O O . ILE A 1 597 ? 163.795 161.693 104.348 1.00 179.29 597 ILE A O 1
ATOM 4897 N N . ASN A 1 598 ? 165.100 159.953 104.938 1.00 184.82 598 ASN A N 1
ATOM 4898 C CA . ASN A 1 598 ? 164.431 158.971 104.098 1.00 184.90 598 ASN A CA 1
ATOM 4899 C C . ASN A 1 598 ? 163.716 157.959 104.983 1.00 184.77 598 ASN A C 1
ATOM 4900 O O . ASN A 1 598 ? 164.258 157.515 106.000 1.00 184.75 598 ASN A O 1
ATOM 4905 N N . LEU A 1 599 ? 162.495 157.602 104.594 1.00 185.28 599 LEU A N 1
ATOM 4906 C CA . LEU A 1 599 ? 161.594 156.842 105.450 1.00 187.22 599 LEU A CA 1
ATOM 4907 C C . LEU A 1 599 ? 161.752 155.331 105.326 1.00 187.39 599 LEU A C 1
ATOM 4908 O O . LEU A 1 599 ? 161.050 154.595 106.026 1.00 187.85 599 LEU A O 1
ATOM 4913 N N . GLU A 1 600 ? 162.643 154.846 104.465 1.00 208.97 600 GLU A N 1
ATOM 4914 C CA . GLU A 1 600 ? 162.770 153.413 104.231 1.00 209.68 600 GLU A CA 1
ATOM 4915 C C . GLU A 1 600 ? 163.792 152.735 105.135 1.00 209.23 600 GLU A C 1
ATOM 4916 O O . GLU A 1 600 ? 163.921 151.508 105.082 1.00 208.68 600 GLU A O 1
ATOM 4922 N N . GLU A 1 601 ? 164.518 153.487 105.959 1.00 203.65 601 GLU A N 1
ATOM 4923 C CA . GLU A 1 601 ? 165.553 152.911 106.808 1.00 204.53 601 GLU A CA 1
ATOM 4924 C C . GLU A 1 601 ? 165.066 152.569 108.211 1.00 204.08 601 GLU A C 1
ATOM 4925 O O . GLU A 1 601 ? 165.856 152.052 109.009 1.00 204.64 601 GLU A O 1
ATOM 4931 N N . ARG A 1 602 ? 163.798 152.834 108.525 1.00 177.22 602 ARG A N 1
ATOM 4932 C CA . ARG A 1 602 ? 163.225 152.539 109.840 1.00 177.42 602 ARG A CA 1
ATOM 4933 C C . ARG A 1 602 ? 164.054 153.189 110.950 1.00 176.60 602 ARG A C 1
ATOM 4934 O O . ARG A 1 602 ? 164.493 152.544 111.904 1.00 175.77 602 ARG A O 1
ATOM 4942 N N . GLY A 1 603 ? 164.289 154.491 110.801 1.00 172.30 603 GLY A N 1
ATOM 4943 C CA . GLY A 1 603 ? 165.034 155.229 111.797 1.00 171.51 603 GLY A CA 1
ATOM 4944 C C . GLY A 1 603 ? 164.180 155.641 112.980 1.00 171.33 603 GLY A C 1
ATOM 4945 O O . GLY A 1 603 ? 162.961 155.476 112.996 1.00 172.60 603 GLY A O 1
ATOM 4946 N N . ALA A 1 604 ? 164.852 156.185 113.997 1.00 156.11 604 ALA A N 1
ATOM 4947 C CA . ALA A 1 604 ? 164.139 156.678 115.170 1.00 155.32 604 ALA A CA 1
ATOM 4948 C C . ALA A 1 604 ? 163.238 157.853 114.815 1.00 156.92 604 ALA A C 1
ATOM 4949 O O . ALA A 1 604 ? 162.100 157.939 115.292 1.00 157.12 604 ALA A O 1
ATOM 4951 N N . GLU A 1 605 ? 163.728 158.769 113.980 1.00 159.81 605 GLU A N 1
ATOM 4952 C CA . GLU A 1 605 ? 162.934 159.908 113.541 1.00 158.68 605 GLU A CA 1
ATOM 4953 C C . GLU A 1 605 ? 162.011 159.578 112.375 1.00 157.41 605 GLU A C 1
ATOM 4954 O O . GLU A 1 605 ? 161.093 160.356 112.096 1.00 160.08 605 GLU A O 1
ATOM 4960 N N . SER A 1 606 ? 162.230 158.453 111.690 1.00 137.12 606 SER A N 1
ATOM 4961 C CA . SER A 1 606 ? 161.292 158.013 110.663 1.00 137.12 606 SER A CA 1
ATOM 4962 C C . SER A 1 606 ? 160.043 157.391 111.271 1.00 136.70 606 SER A C 1
ATOM 4963 O O . SER A 1 606 ? 158.960 157.470 110.676 1.00 140.66 606 SER A O 1
ATOM 4966 N N . ASP A 1 607 ? 160.177 156.765 112.443 1.00 150.25 607 ASP A N 1
ATOM 4967 C CA . ASP A 1 607 ? 159.014 156.206 113.121 1.00 150.46 607 ASP A CA 1
ATOM 4968 C C . ASP A 1 607 ? 158.025 157.293 113.514 1.00 152.27 607 ASP A C 1
ATOM 4969 O O . ASP A 1 607 ? 156.813 157.055 113.515 1.00 156.95 607 ASP A O 1
ATOM 4974 N N . ALA A 1 608 ? 158.516 158.488 113.850 1.00 129.74 608 ALA A N 1
ATOM 4975 C CA . ALA A 1 608 ? 157.616 159.593 114.163 1.00 129.76 608 ALA A CA 1
ATOM 4976 C C . ALA A 1 608 ? 156.773 159.978 112.953 1.00 130.23 608 ALA A C 1
ATOM 4977 O O . ALA A 1 608 ? 155.561 160.192 113.075 1.00 133.19 608 ALA A O 1
ATOM 4979 N N . VAL A 1 609 ? 157.393 160.058 111.774 1.00 106.42 609 VAL A N 1
ATOM 4980 C CA . VAL A 1 609 ? 156.648 160.386 110.563 1.00 104.44 609 VAL A CA 1
ATOM 4981 C C . VAL A 1 609 ? 155.670 159.269 110.219 1.00 108.33 609 VAL A C 1
ATOM 4982 O O . VAL A 1 609 ? 154.540 159.524 109.783 1.00 113.65 609 VAL A O 1
ATOM 4986 N N . ARG A 1 610 ? 156.091 158.015 110.401 1.00 131.12 610 ARG A N 1
ATOM 4987 C CA . ARG A 1 610 ? 155.193 156.892 110.153 1.00 130.12 610 ARG A CA 1
ATOM 4988 C C . ARG A 1 610 ? 153.975 156.949 111.068 1.00 131.88 610 ARG A C 1
ATOM 4989 O O . ARG A 1 610 ? 152.839 156.742 110.621 1.00 136.62 610 ARG A O 1
ATOM 4997 N N . ASP A 1 611 ? 154.193 157.238 112.353 1.00 139.76 611 ASP A N 1
ATOM 4998 C CA . ASP A 1 611 ? 153.083 157.354 113.293 1.00 141.53 611 ASP A CA 1
ATOM 4999 C C . ASP A 1 611 ? 152.181 158.527 112.936 1.00 141.54 611 ASP A C 1
ATOM 5000 O O . ASP A 1 611 ? 150.954 158.430 113.051 1.00 143.75 611 ASP A O 1
ATOM 5005 N N . LEU A 1 612 ? 152.769 159.646 112.507 1.00 108.43 612 LEU A N 1
ATOM 5006 C CA . LEU A 1 612 ? 151.965 160.792 112.097 1.00 107.23 612 LEU A CA 1
ATOM 5007 C C . LEU A 1 612 ? 151.073 160.443 110.913 1.00 109.58 612 LEU A C 1
ATOM 5008 O O . LEU A 1 612 ? 149.886 160.788 110.897 1.00 111.64 612 LEU A O 1
ATOM 5013 N N . ARG A 1 613 ? 151.625 159.752 109.914 1.00 116.75 613 ARG A N 1
ATOM 5014 C CA . ARG A 1 613 ? 150.827 159.382 108.748 1.00 113.62 613 ARG A CA 1
ATOM 5015 C C . ARG A 1 613 ? 149.740 158.376 109.115 1.00 116.30 613 ARG A C 1
ATOM 5016 O O . ARG A 1 613 ? 148.607 158.468 108.622 1.00 122.35 613 ARG A O 1
ATOM 5024 N N . TYR A 1 614 ? 150.061 157.414 109.984 1.00 124.69 614 TYR A N 1
ATOM 5025 C CA . TYR A 1 614 ? 149.053 156.453 110.423 1.00 124.94 614 TYR A CA 1
ATOM 5026 C C . TYR A 1 614 ? 147.927 157.146 111.180 1.00 125.81 614 TYR A C 1
ATOM 5027 O O . TYR A 1 614 ? 146.747 156.823 110.993 1.00 129.45 614 TYR A O 1
ATOM 5036 N N . ALA A 1 615 ? 148.275 158.105 112.042 1.00 115.87 615 ALA A N 1
ATOM 5037 C CA . ALA A 1 615 ? 147.261 158.864 112.764 1.00 117.87 615 ALA A CA 1
ATOM 5038 C C . ALA A 1 615 ? 146.415 159.697 111.811 1.00 118.72 615 ALA A C 1
ATOM 5039 O O . ALA A 1 615 ? 145.201 159.815 111.997 1.00 120.66 615 ALA A O 1
ATOM 5041 N N . CYS A 1 616 ? 147.038 160.287 110.789 1.00 120.24 616 CYS A N 1
ATOM 5042 C CA . CYS A 1 616 ? 146.271 161.038 109.800 1.00 116.01 616 CYS A CA 1
ATOM 5043 C C . CYS A 1 616 ? 145.274 160.137 109.083 1.00 120.45 616 CYS A C 1
ATOM 5044 O O . CYS A 1 616 ? 144.116 160.519 108.880 1.00 125.40 616 CYS A O 1
ATOM 5047 N N . GLY A 1 617 ? 145.701 158.932 108.704 1.00 113.11 617 GLY A N 1
ATOM 5048 C CA . GLY A 1 617 ? 144.783 158.007 108.055 1.00 112.16 617 GLY A CA 1
ATOM 5049 C C . GLY A 1 617 ? 143.638 157.580 108.956 1.00 110.93 617 GLY A C 1
ATOM 5050 O O . GLY A 1 617 ? 142.475 157.545 108.533 1.00 114.94 617 GLY A O 1
ATOM 5051 N N . ILE A 1 618 ? 143.947 157.248 110.212 1.00 106.42 618 ILE A N 1
ATOM 5052 C CA . ILE A 1 618 ? 142.895 156.801 111.119 1.00 107.41 618 ILE A CA 1
ATOM 5053 C C . ILE A 1 618 ? 141.931 157.944 111.431 1.00 109.34 618 ILE A C 1
ATOM 5054 O O . ILE A 1 618 ? 140.720 157.724 111.567 1.00 114.98 618 ILE A O 1
ATOM 5059 N N . GLU A 1 619 ? 142.431 159.180 111.515 1.00 125.42 619 GLU A N 1
ATOM 5060 C CA . GLU A 1 619 ? 141.544 160.318 111.724 1.00 125.21 619 GLU A CA 1
ATOM 5061 C C . GLU A 1 619 ? 140.712 160.614 110.485 1.00 123.03 619 GLU A C 1
ATOM 5062 O O . GLU A 1 619 ? 139.570 161.064 110.607 1.00 123.86 619 GLU A O 1
ATOM 5068 N N . LEU A 1 620 ? 141.259 160.373 109.291 1.00 118.72 620 LEU A N 1
ATOM 5069 C CA . LEU A 1 620 ? 140.450 160.476 108.081 1.00 120.05 620 LEU A CA 1
ATOM 5070 C C . LEU A 1 620 ? 139.298 159.482 108.114 1.00 123.61 620 LEU A C 1
ATOM 5071 O O . LEU A 1 620 ? 138.157 159.827 107.781 1.00 123.02 620 LEU A O 1
ATOM 5076 N N . ASN A 1 621 ? 139.580 158.242 108.520 1.00 130.22 621 ASN A N 1
ATOM 5077 C CA . ASN A 1 621 ? 138.517 157.247 108.635 1.00 126.06 621 ASN A CA 1
ATOM 5078 C C . ASN A 1 621 ? 137.479 157.665 109.671 1.00 126.59 621 ASN A C 1
ATOM 5079 O O . ASN A 1 621 ? 136.269 157.526 109.445 1.00 131.34 621 ASN A O 1
ATOM 5084 N N . ARG A 1 622 ? 137.934 158.184 110.815 1.00 129.95 622 ARG A N 1
ATOM 5085 C CA . ARG A 1 622 ? 137.006 158.635 111.849 1.00 130.51 622 ARG A CA 1
ATOM 5086 C C . ARG A 1 622 ? 136.129 159.779 111.351 1.00 131.07 622 ARG A C 1
ATOM 5087 O O . ARG A 1 622 ? 134.917 159.797 111.598 1.00 130.95 622 ARG A O 1
ATOM 5095 N N . MET A 1 623 ? 136.726 160.745 110.647 1.00 134.18 623 MET A N 1
ATOM 5096 C CA . MET A 1 623 ? 135.960 161.863 110.108 1.00 131.85 623 MET A CA 1
ATOM 5097 C C . MET A 1 623 ? 134.942 161.389 109.080 1.00 133.60 623 MET A C 1
ATOM 5098 O O . MET A 1 623 ? 133.804 161.873 109.054 1.00 134.47 623 MET A O 1
ATOM 5103 N N . ALA A 1 624 ? 135.332 160.442 108.224 1.00 128.25 624 ALA A N 1
ATOM 5104 C CA . ALA A 1 624 ? 134.389 159.897 107.254 1.00 125.07 624 ALA A CA 1
ATOM 5105 C C . ALA A 1 624 ? 133.229 159.198 107.950 1.00 123.26 624 ALA A C 1
ATOM 5106 O O . ALA A 1 624 ? 132.077 159.309 107.517 1.00 125.22 624 ALA A O 1
ATOM 5108 N N . LEU A 1 625 ? 133.516 158.464 109.028 1.00 123.33 625 LEU A N 1
ATOM 5109 C CA . LEU A 1 625 ? 132.445 157.820 109.781 1.00 121.79 625 LEU A CA 1
ATOM 5110 C C . LEU A 1 625 ? 131.517 158.848 110.419 1.00 124.55 625 LEU A C 1
ATOM 5111 O O . LEU A 1 625 ? 130.293 158.670 110.426 1.00 127.14 625 LEU A O 1
ATOM 5116 N N . LEU A 1 626 ? 132.080 159.930 110.962 1.00 132.11 626 LEU A N 1
ATOM 5117 C CA . LEU A 1 626 ? 131.270 160.898 111.697 1.00 131.75 626 LEU A CA 1
ATOM 5118 C C . LEU A 1 626 ? 130.357 161.693 110.769 1.00 132.81 626 LEU A C 1
ATOM 5119 O O . LEU A 1 626 ? 129.159 161.838 111.040 1.00 131.55 626 LEU A O 1
ATOM 5124 N N . MET A 1 627 ? 130.899 162.216 109.671 1.00 155.09 627 MET A N 1
ATOM 5125 C CA . MET A 1 627 ? 130.166 163.112 108.775 1.00 155.77 627 MET A CA 1
ATOM 5126 C C . MET A 1 627 ? 130.260 162.601 107.343 1.00 155.63 627 MET A C 1
ATOM 5127 O O . MET A 1 627 ? 130.957 163.184 106.504 1.00 156.87 627 MET A O 1
ATOM 5132 N N . PRO A 1 628 ? 129.564 161.506 107.028 1.00 135.98 628 PRO A N 1
ATOM 5133 C CA . PRO A 1 628 ? 129.618 160.998 105.648 1.00 136.44 628 PRO A CA 1
ATOM 5134 C C . PRO A 1 628 ? 128.804 161.823 104.669 1.00 139.29 628 PRO A C 1
ATOM 5135 O O . PRO A 1 628 ? 129.259 162.061 103.543 1.00 140.23 628 PRO A O 1
ATOM 5139 N N . GLU A 1 629 ? 127.607 162.266 105.065 1.00 169.65 629 GLU A N 1
ATOM 5140 C CA . GLU A 1 629 ? 126.726 162.970 104.136 1.00 169.65 629 GLU A CA 1
ATOM 5141 C C . GLU A 1 629 ? 127.347 164.275 103.657 1.00 169.43 629 GLU A C 1
ATOM 5142 O O . GLU A 1 629 ? 127.246 164.621 102.474 1.00 169.36 629 GLU A O 1
ATOM 5148 N N . SER A 1 630 ? 127.988 165.017 104.561 1.00 157.02 630 SER A N 1
ATOM 5149 C CA . SER A 1 630 ? 128.606 166.280 104.174 1.00 157.33 630 SER A CA 1
ATOM 5150 C C . SER A 1 630 ? 129.759 166.070 103.201 1.00 156.98 630 SER A C 1
ATOM 5151 O O . SER A 1 630 ? 130.068 166.966 102.407 1.00 157.24 630 SER A O 1
ATOM 5154 N N . LEU A 1 631 ? 130.404 164.904 103.245 1.00 146.32 631 LEU A N 1
ATOM 5155 C CA . LEU A 1 631 ? 131.496 164.602 102.329 1.00 146.95 631 LEU A CA 1
ATOM 5156 C C . LEU A 1 631 ? 131.014 164.193 100.944 1.00 146.78 631 LEU A C 1
ATOM 5157 O O . LEU A 1 631 ? 131.826 164.146 100.014 1.00 146.96 631 LEU A O 1
ATOM 5162 N N . LYS A 1 632 ? 129.723 163.891 100.788 1.00 156.14 632 LYS A N 1
ATOM 5163 C CA . LYS A 1 632 ? 129.196 163.532 99.475 1.00 157.58 632 LYS A CA 1
ATOM 5164 C C . LYS A 1 632 ? 129.275 164.707 98.507 1.00 158.36 632 LYS A C 1
ATOM 5165 O O . LYS A 1 632 ? 129.569 164.522 97.320 1.00 158.66 632 LYS A O 1
ATOM 5171 N N . LYS A 1 633 ? 129.016 165.923 98.998 1.00 165.11 633 LYS A N 1
ATOM 5172 C CA . LYS A 1 633 ? 129.037 167.098 98.133 1.00 165.50 633 LYS A CA 1
ATOM 5173 C C . LYS A 1 633 ? 130.413 167.327 97.522 1.00 165.56 633 LYS A C 1
ATOM 5174 O O . LYS A 1 633 ? 130.518 167.863 96.413 1.00 165.49 633 LYS A O 1
ATOM 5180 N N . ILE A 1 634 ? 131.473 166.932 98.224 1.00 152.34 634 ILE A N 1
ATOM 5181 C CA . ILE A 1 634 ? 132.844 167.161 97.789 1.00 152.11 634 ILE A CA 1
ATOM 5182 C C . ILE A 1 634 ? 133.529 165.863 97.373 1.00 152.85 634 ILE A C 1
ATOM 5183 O O . ILE A 1 634 ? 134.745 165.849 97.147 1.00 152.61 634 ILE A O 1
ATOM 5188 N N . TYR A 1 635 ? 132.772 164.771 97.243 1.00 154.62 635 TYR A N 1
ATOM 5189 C CA . TYR A 1 635 ? 133.378 163.471 96.956 1.00 155.33 635 TYR A CA 1
ATOM 5190 C C . TYR A 1 635 ? 134.204 163.441 95.673 1.00 156.51 635 TYR A C 1
ATOM 5191 O O . TYR A 1 635 ? 135.329 162.915 95.712 1.00 157.97 635 TYR A O 1
ATOM 5200 N N . PRO A 1 636 ? 133.729 163.941 94.522 1.00 166.41 636 PRO A N 1
ATOM 5201 C CA . PRO A 1 636 ? 134.571 163.859 93.312 1.00 166.40 636 PRO A CA 1
ATOM 5202 C C . PRO A 1 636 ? 135.924 164.530 93.468 1.00 166.31 636 PRO A C 1
ATOM 5203 O O . PRO A 1 636 ? 136.937 163.997 92.993 1.00 167.40 636 PRO A O 1
ATOM 5207 N N . ASP A 1 637 ? 135.972 165.682 94.140 1.00 171.22 637 ASP A N 1
ATOM 5208 C CA . ASP A 1 637 ? 137.253 166.331 94.396 1.00 171.63 637 ASP A CA 1
ATOM 5209 C C . ASP A 1 637 ? 138.128 165.477 95.303 1.00 171.79 637 ASP A C 1
ATOM 5210 O O . ASP A 1 637 ? 139.335 165.346 95.069 1.00 172.35 637 ASP A O 1
ATOM 5215 N N . LEU A 1 638 ? 137.534 164.884 96.342 1.00 154.25 638 LEU A N 1
ATOM 5216 C CA . LEU A 1 638 ? 138.291 163.996 97.217 1.00 152.98 638 LEU A CA 1
ATOM 5217 C C . LEU A 1 638 ? 138.809 162.785 96.455 1.00 154.68 638 LEU A C 1
ATOM 5218 O O . LEU A 1 638 ? 139.959 162.371 96.642 1.00 155.45 638 LEU A O 1
ATOM 5223 N N . GLU A 1 639 ? 137.972 162.202 95.594 1.00 165.71 639 GLU A N 1
ATOM 5224 C CA . GLU A 1 639 ? 138.400 161.051 94.807 1.00 164.93 639 GLU A CA 1
ATOM 5225 C C . GLU A 1 639 ? 139.572 161.413 93.904 1.00 166.01 639 GLU A C 1
ATOM 5226 O O . GLU A 1 639 ? 140.567 160.682 93.837 1.00 166.43 639 GLU A O 1
ATOM 5232 N N . SER A 1 640 ? 139.475 162.549 93.208 1.00 165.78 640 SER A N 1
ATOM 5233 C CA . SER A 1 640 ? 140.560 162.967 92.325 1.00 165.18 640 SER A CA 1
ATOM 5234 C C . SER A 1 640 ? 141.841 163.238 93.106 1.00 165.48 640 SER A C 1
ATOM 5235 O O . SER A 1 640 ? 142.929 162.814 92.695 1.00 166.08 640 SER A O 1
ATOM 5238 N N . VAL A 1 641 ? 141.731 163.936 94.239 1.00 149.74 641 VAL A N 1
ATOM 5239 C CA . VAL A 1 641 ? 142.912 164.267 95.031 1.00 149.27 641 VAL A CA 1
ATOM 5240 C C . VAL A 1 641 ? 143.578 163.003 95.555 1.00 150.23 641 VAL A C 1
ATOM 5241 O O . VAL A 1 641 ? 144.805 162.858 95.492 1.00 151.21 641 VAL A O 1
ATOM 5245 N N . ILE A 1 642 ? 142.784 162.064 96.075 1.00 145.95 642 ILE A N 1
ATOM 5246 C CA . ILE A 1 642 ? 143.348 160.828 96.604 1.00 144.84 642 ILE A CA 1
ATOM 5247 C C . ILE A 1 642 ? 143.987 160.008 95.490 1.00 147.39 642 ILE A C 1
ATOM 5248 O O . ILE A 1 642 ? 145.088 159.468 95.658 1.00 149.05 642 ILE A O 1
ATOM 5253 N N . ALA A 1 643 ? 143.325 159.913 94.332 1.00 157.73 643 ALA A N 1
ATOM 5254 C CA . ALA A 1 643 ? 143.896 159.168 93.214 1.00 158.00 643 ALA A CA 1
ATOM 5255 C C . ALA A 1 643 ? 145.219 159.776 92.768 1.00 158.88 643 ALA A C 1
ATOM 5256 O O . ALA A 1 643 ? 146.158 159.051 92.419 1.00 159.54 643 ALA A O 1
ATOM 5258 N N . ARG A 1 644 ? 145.310 161.107 92.765 1.00 165.69 644 ARG A N 1
ATOM 5259 C CA . ARG A 1 644 ? 146.587 161.757 92.487 1.00 165.77 644 ARG A CA 1
ATOM 5260 C C . ARG A 1 644 ? 147.619 161.421 93.559 1.00 165.55 644 ARG A C 1
ATOM 5261 O O . ARG A 1 644 ? 148.801 161.223 93.255 1.00 165.14 644 ARG A O 1
ATOM 5269 N N . ILE A 1 645 ? 147.189 161.358 94.821 1.00 145.83 645 ILE A N 1
ATOM 5270 C CA . ILE A 1 645 ? 148.106 161.082 95.923 1.00 143.64 645 ILE A CA 1
ATOM 5271 C C . ILE A 1 645 ? 148.576 159.629 95.904 1.00 145.00 645 ILE A C 1
ATOM 5272 O O . ILE A 1 645 ? 149.702 159.331 96.324 1.00 144.76 645 ILE A O 1
ATOM 5277 N N . MET A 1 646 ? 147.750 158.717 95.384 1.00 159.10 646 MET A N 1
ATOM 5278 C CA . MET A 1 646 ? 147.977 157.279 95.537 1.00 158.97 646 MET A CA 1
ATOM 5279 C C . MET A 1 646 ? 149.382 156.813 95.160 1.00 160.75 646 MET A C 1
ATOM 5280 O O . MET A 1 646 ? 149.971 156.042 95.934 1.00 160.10 646 MET A O 1
ATOM 5285 N N . PRO A 1 647 ? 149.970 157.212 94.024 1.00 162.23 647 PRO A N 1
ATOM 5286 C CA . PRO A 1 647 ? 151.328 156.727 93.713 1.00 160.47 647 PRO A CA 1
ATOM 5287 C C . PRO A 1 647 ? 152.374 157.118 94.743 1.00 160.25 647 PRO A C 1
ATOM 5288 O O . PRO A 1 647 ? 153.350 156.380 94.928 1.00 160.32 647 PRO A O 1
ATOM 5292 N N . ASN A 1 648 ? 152.169 158.264 95.403 1.00 161.83 648 ASN A N 1
ATOM 5293 C CA . ASN A 1 648 ? 153.151 158.770 96.402 1.00 160.95 648 ASN A CA 1
ATOM 5294 C C . ASN A 1 648 ? 152.652 158.461 97.816 1.00 159.99 648 ASN A C 1
ATOM 5295 O O . ASN A 1 648 ? 152.801 159.333 98.695 1.00 159.49 648 ASN A O 1
ATOM 5300 N N . LEU A 1 649 ? 152.084 157.271 98.025 1.00 150.80 649 LEU A N 1
ATOM 5301 C CA . LEU A 1 649 ? 151.603 156.870 99.339 1.00 150.48 649 LEU A CA 1
ATOM 5302 C C . LEU A 1 649 ? 151.930 155.405 99.585 1.00 149.71 649 LEU A C 1
ATOM 5303 O O . LEU A 1 649 ? 151.902 154.589 98.658 1.00 150.58 649 LEU A O 1
ATOM 5308 N N . SER A 1 650 ? 152.240 155.077 100.837 1.00 136.81 650 SER A N 1
ATOM 5309 C CA . SER A 1 650 ? 152.589 153.713 101.200 1.00 135.24 650 SER A CA 1
ATOM 5310 C C . SER A 1 650 ? 151.357 152.811 101.180 1.00 136.93 650 SER A C 1
ATOM 5311 O O . SER A 1 650 ? 150.213 153.273 101.187 1.00 141.89 650 SER A O 1
ATOM 5314 N N . TYR A 1 651 ? 151.613 151.499 101.163 1.00 124.97 651 TYR A N 1
ATOM 5315 C CA . TYR A 1 651 ? 150.533 150.518 101.079 1.00 126.82 651 TYR A CA 1
ATOM 5316 C C . TYR A 1 651 ? 149.608 150.599 102.287 1.00 126.77 651 TYR A C 1
ATOM 5317 O O . TYR A 1 651 ? 148.383 150.510 102.148 1.00 131.85 651 TYR A O 1
ATOM 5326 N N . HIS A 1 652 ? 150.178 150.751 103.482 1.00 123.05 652 HIS A N 1
ATOM 5327 C CA . HIS A 1 652 ? 149.368 150.875 104.689 1.00 126.31 652 HIS A CA 1
ATOM 5328 C C . HIS A 1 652 ? 148.454 152.096 104.612 1.00 128.42 652 HIS A C 1
ATOM 5329 O O . HIS A 1 652 ? 147.232 151.993 104.807 1.00 133.13 652 HIS A O 1
ATOM 5336 N N . GLU A 1 653 ? 149.016 153.252 104.260 1.00 140.90 653 GLU A N 1
ATOM 5337 C CA . GLU A 1 653 ? 148.197 154.446 104.115 1.00 140.78 653 GLU A CA 1
ATOM 5338 C C . GLU A 1 653 ? 147.316 154.371 102.876 1.00 141.75 653 GLU A C 1
ATOM 5339 O O . GLU A 1 653 ? 146.250 154.994 102.843 1.00 144.52 653 GLU A O 1
ATOM 5345 N N . LYS A 1 654 ? 147.735 153.612 101.861 1.00 119.32 654 LYS A N 1
ATOM 5346 C CA . LYS A 1 654 ? 146.872 153.363 100.710 1.00 115.95 654 LYS A CA 1
ATOM 5347 C C . LYS A 1 654 ? 145.588 152.664 101.137 1.00 118.72 654 LYS A C 1
ATOM 5348 O O . LYS A 1 654 ? 144.486 153.054 100.733 1.00 123.65 654 LYS A O 1
ATOM 5354 N N . ILE A 1 655 ? 145.717 151.627 101.967 1.00 110.27 655 ILE A N 1
ATOM 5355 C CA . ILE A 1 655 ? 144.546 150.917 102.469 1.00 108.37 655 ILE A CA 1
ATOM 5356 C C . ILE A 1 655 ? 143.703 151.834 103.343 1.00 111.40 655 ILE A C 1
ATOM 5357 O O . ILE A 1 655 ? 142.467 151.814 103.278 1.00 115.20 655 ILE A O 1
ATOM 5362 N N . SER A 1 656 ? 144.352 152.655 104.174 1.00 118.59 656 SER A N 1
ATOM 5363 C CA . SER A 1 656 ? 143.595 153.585 105.013 1.00 116.89 656 SER A CA 1
ATOM 5364 C C . SER A 1 656 ? 142.779 154.563 104.168 1.00 116.01 656 SER A C 1
ATOM 5365 O O . SER A 1 656 ? 141.595 154.804 104.444 1.00 118.56 656 SER A O 1
ATOM 5368 N N . PHE A 1 657 ? 143.391 155.122 103.122 1.00 123.15 657 PHE A N 1
ATOM 5369 C CA . PHE A 1 657 ? 142.692 156.072 102.261 1.00 125.35 657 PHE A CA 1
ATOM 5370 C C . PHE A 1 657 ? 141.567 155.396 101.487 1.00 125.91 657 PHE A C 1
ATOM 5371 O O . PHE A 1 657 ? 140.489 155.978 101.305 1.00 128.10 657 PHE A O 1
ATOM 5379 N N . LYS A 1 658 ? 141.803 154.171 101.009 1.00 114.59 658 LYS A N 1
ATOM 5380 C CA . LYS A 1 658 ? 140.751 153.445 100.308 1.00 112.95 658 LYS A CA 1
ATOM 5381 C C . LYS A 1 658 ? 139.581 153.147 101.235 1.00 117.48 658 LYS A C 1
ATOM 5382 O O . LYS A 1 658 ? 138.420 153.206 100.817 1.00 123.18 658 LYS A O 1
ATOM 5388 N N . SER A 1 659 ? 139.864 152.829 102.500 1.00 116.67 659 SER A N 1
ATOM 5389 C CA . SER A 1 659 ? 138.790 152.621 103.466 1.00 115.62 659 SER A CA 1
ATOM 5390 C C . SER A 1 659 ? 138.021 153.909 103.731 1.00 117.27 659 SER A C 1
ATOM 5391 O O . SER A 1 659 ? 136.801 153.883 103.923 1.00 117.12 659 SER A O 1
ATOM 5394 N N . PHE A 1 660 ? 138.724 155.042 103.773 1.00 118.84 660 PHE A N 1
ATOM 5395 C CA . PHE A 1 660 ? 138.056 156.334 103.927 1.00 117.78 660 PHE A CA 1
ATOM 5396 C C . PHE A 1 660 ? 137.102 156.600 102.763 1.00 115.96 660 PHE A C 1
ATOM 5397 O O . PHE A 1 660 ? 135.933 156.978 102.964 1.00 120.16 660 PHE A O 1
ATOM 5405 N N . LEU A 1 661 ? 137.574 156.358 101.538 1.00 107.55 661 LEU A N 1
ATOM 5406 C CA . LEU A 1 661 ? 136.712 156.510 100.369 1.00 109.26 661 LEU A CA 1
ATOM 5407 C C . LEU A 1 661 ? 135.537 155.542 100.421 1.00 109.59 661 LEU A C 1
ATOM 5408 O O . LEU A 1 661 ? 134.418 155.895 100.039 1.00 111.46 661 LEU A O 1
ATOM 5413 N N . LEU A 1 662 ? 135.776 154.314 100.886 1.00 109.07 662 LEU A N 1
ATOM 5414 C CA . LEU A 1 662 ? 134.701 153.333 100.997 1.00 107.53 662 LEU A CA 1
ATOM 5415 C C . LEU A 1 662 ? 133.645 153.776 102.002 1.00 108.10 662 LEU A C 1
ATOM 5416 O O . LEU A 1 662 ? 132.444 153.573 101.782 1.00 110.72 662 LEU A O 1
ATOM 5421 N N . ILE A 1 663 ? 134.075 154.362 103.121 1.00 108.61 663 ILE A N 1
ATOM 5422 C CA . ILE A 1 663 ? 133.125 154.876 104.105 1.00 107.82 663 ILE A CA 1
ATOM 5423 C C . ILE A 1 663 ? 132.253 155.952 103.476 1.00 109.40 663 ILE A C 1
ATOM 5424 O O . ILE A 1 663 ? 131.025 155.954 103.634 1.00 106.63 663 ILE A O 1
ATOM 5429 N N . ILE A 1 664 ? 132.875 156.878 102.740 1.00 121.63 664 ILE A N 1
ATOM 5430 C CA . ILE A 1 664 ? 132.079 157.917 102.086 1.00 118.43 664 ILE A CA 1
ATOM 5431 C C . ILE A 1 664 ? 131.125 157.303 101.067 1.00 120.52 664 ILE A C 1
ATOM 5432 O O . ILE A 1 664 ? 129.970 157.727 100.943 1.00 122.13 664 ILE A O 1
ATOM 5437 N N . VAL A 1 665 ? 131.591 156.300 100.320 1.00 121.72 665 VAL A N 1
ATOM 5438 C CA . VAL A 1 665 ? 130.762 155.683 99.286 1.00 119.01 665 VAL A CA 1
ATOM 5439 C C . VAL A 1 665 ? 129.535 155.027 99.905 1.00 121.42 665 VAL A C 1
ATOM 5440 O O . VAL A 1 665 ? 128.408 155.195 99.424 1.00 125.77 665 VAL A O 1
ATOM 5444 N N . LEU A 1 666 ? 129.731 154.279 100.990 1.00 124.16 666 LEU A N 1
ATOM 5445 C CA . LEU A 1 666 ? 128.638 153.483 101.538 1.00 123.88 666 LEU A CA 1
ATOM 5446 C C . LEU A 1 666 ? 127.685 154.323 102.382 1.00 124.92 666 LEU A C 1
ATOM 5447 O O . LEU A 1 666 ? 126.465 154.251 102.202 1.00 128.00 666 LEU A O 1
ATOM 5452 N N . LYS A 1 667 ? 128.217 155.124 103.308 1.00 139.58 667 LYS A N 1
ATOM 5453 C CA . LYS A 1 667 ? 127.343 155.782 104.277 1.00 140.63 667 LYS A CA 1
ATOM 5454 C C . LYS A 1 667 ? 126.598 156.975 103.685 1.00 142.45 667 LYS A C 1
ATOM 5455 O O . LYS A 1 667 ? 125.445 157.227 104.051 1.00 140.69 667 LYS A O 1
ATOM 5461 N N . SER A 1 668 ? 127.225 157.717 102.775 1.00 155.68 668 SER A N 1
ATOM 5462 C CA . SER A 1 668 ? 126.693 159.002 102.330 1.00 155.24 668 SER A CA 1
ATOM 5463 C C . SER A 1 668 ? 125.539 158.881 101.340 1.00 154.17 668 SER A C 1
ATOM 5464 O O . SER A 1 668 ? 125.170 159.893 100.733 1.00 156.25 668 SER A O 1
ATOM 5467 N N . SER A 1 669 ? 124.969 157.688 101.162 1.00 147.39 669 SER A N 1
ATOM 5468 C CA . SER A 1 669 ? 123.828 157.481 100.265 1.00 150.59 669 SER A CA 1
ATOM 5469 C C . SER A 1 669 ? 124.146 157.934 98.841 1.00 150.59 669 SER A C 1
ATOM 5470 O O . SER A 1 669 ? 123.296 158.486 98.140 1.00 148.52 669 SER A O 1
ATOM 5473 N N . LEU A 1 670 ? 125.383 157.704 98.413 1.00 152.39 670 LEU A N 1
ATOM 5474 C CA . LEU A 1 670 ? 125.785 158.051 97.059 1.00 151.78 670 LEU A CA 1
ATOM 5475 C C . LEU A 1 670 ? 125.182 157.070 96.059 1.00 153.53 670 LEU A C 1
ATOM 5476 O O . LEU A 1 670 ? 124.861 155.926 96.392 1.00 153.70 670 LEU A O 1
ATOM 5481 N N . ASP A 1 671 ? 125.020 157.530 94.823 1.00 175.09 671 ASP A N 1
ATOM 5482 C CA . ASP A 1 671 ? 124.473 156.675 93.782 1.00 175.49 671 ASP A CA 1
ATOM 5483 C C . ASP A 1 671 ? 125.478 155.594 93.392 1.00 174.99 671 ASP A C 1
ATOM 5484 O O . ASP A 1 671 ? 126.674 155.686 93.683 1.00 174.26 671 ASP A O 1
ATOM 5489 N N . MET A 1 672 ? 124.964 154.558 92.730 1.00 173.63 672 MET A N 1
ATOM 5490 C CA . MET A 1 672 ? 125.732 153.408 92.235 1.00 173.29 672 MET A CA 1
ATOM 5491 C C . MET A 1 672 ? 126.743 152.919 93.275 1.00 173.47 672 MET A C 1
ATOM 5492 O O . MET A 1 672 ? 127.959 152.981 93.091 1.00 173.85 672 MET A O 1
ATOM 5497 N N . LYS A 1 673 ? 126.201 152.430 94.393 1.00 141.22 673 LYS A N 1
ATOM 5498 C CA . LYS A 1 673 ? 127.043 151.901 95.463 1.00 138.76 673 LYS A CA 1
ATOM 5499 C C . LYS A 1 673 ? 127.881 150.724 94.982 1.00 141.10 673 LYS A C 1
ATOM 5500 O O . LYS A 1 673 ? 129.072 150.627 95.301 1.00 142.35 673 LYS A O 1
ATOM 5506 N N . GLU A 1 674 ? 127.271 149.815 94.215 1.00 165.80 674 GLU A N 1
ATOM 5507 C CA . GLU A 1 674 ? 127.943 148.571 93.851 1.00 165.90 674 GLU A CA 1
ATOM 5508 C C . GLU A 1 674 ? 129.169 148.825 92.982 1.00 165.58 674 GLU A C 1
ATOM 5509 O O . GLU A 1 674 ? 130.219 148.204 93.185 1.00 166.80 674 GLU A O 1
ATOM 5515 N N . GLU A 1 675 ? 129.056 149.729 92.007 1.00 162.12 675 GLU A N 1
ATOM 5516 C CA . GLU A 1 675 ? 130.166 149.969 91.088 1.00 162.78 675 GLU A CA 1
ATOM 5517 C C . GLU A 1 675 ? 131.368 150.557 91.818 1.00 161.25 675 GLU A C 1
ATOM 5518 O O . GLU A 1 675 ? 132.505 150.105 91.632 1.00 162.99 675 GLU A O 1
ATOM 5524 N N . ARG A 1 676 ? 131.134 151.570 92.654 1.00 143.13 676 ARG A N 1
ATOM 5525 C CA . ARG A 1 676 ? 132.225 152.171 93.414 1.00 145.73 676 ARG A CA 1
ATOM 5526 C C . ARG A 1 676 ? 132.816 151.178 94.407 1.00 146.85 676 ARG A C 1
ATOM 5527 O O . ARG A 1 676 ? 134.041 151.114 94.576 1.00 146.12 676 ARG A O 1
ATOM 5535 N N . PHE A 1 677 ? 131.961 150.391 95.066 1.00 136.09 677 PHE A N 1
ATOM 5536 C CA . PHE A 1 677 ? 132.452 149.380 95.995 1.00 131.51 677 PHE A CA 1
ATOM 5537 C C . PHE A 1 677 ? 133.355 148.382 95.286 1.00 133.76 677 PHE A C 1
ATOM 5538 O O . PHE A 1 677 ? 134.418 148.020 95.803 1.00 137.07 677 PHE A O 1
ATOM 5546 N N . ALA A 1 678 ? 132.946 147.922 94.102 1.00 138.15 678 ALA A N 1
ATOM 5547 C CA . ALA A 1 678 ? 133.774 146.994 93.342 1.00 137.17 678 ALA A CA 1
ATOM 5548 C C . ALA A 1 678 ? 135.095 147.640 92.948 1.00 136.66 678 ALA A C 1
ATOM 5549 O O . ALA A 1 678 ? 136.169 147.074 93.183 1.00 135.96 678 ALA A O 1
ATOM 5551 N N . ALA A 1 679 ? 135.034 148.847 92.379 1.00 140.10 679 ALA A N 1
ATOM 5552 C CA . ALA A 1 679 ? 136.248 149.517 91.924 1.00 140.47 679 ALA A CA 1
ATOM 5553 C C . ALA A 1 679 ? 137.212 149.783 93.072 1.00 141.35 679 ALA A C 1
ATOM 5554 O O . ALA A 1 679 ? 138.425 149.873 92.854 1.00 141.54 679 ALA A O 1
ATOM 5556 N N . ILE A 1 680 ? 136.699 149.913 94.295 1.00 127.68 680 ILE A N 1
ATOM 5557 C CA . ILE A 1 680 ? 137.580 150.150 95.434 1.00 126.02 680 ILE A CA 1
ATOM 5558 C C . ILE A 1 680 ? 138.130 148.839 95.988 1.00 125.93 680 ILE A C 1
ATOM 5559 O O . ILE A 1 680 ? 139.322 148.738 96.298 1.00 127.04 680 ILE A O 1
ATOM 5564 N N . VAL A 1 681 ? 137.289 147.815 96.106 1.00 124.04 681 VAL A N 1
ATOM 5565 C CA . VAL A 1 681 ? 137.652 146.611 96.850 1.00 122.84 681 VAL A CA 1
ATOM 5566 C C . VAL A 1 681 ? 138.376 145.597 95.973 1.00 125.54 681 VAL A C 1
ATOM 5567 O O . VAL A 1 681 ? 139.403 145.044 96.376 1.00 128.61 681 VAL A O 1
ATOM 5571 N N . ASP A 1 682 ? 137.856 145.326 94.773 1.00 141.63 682 ASP A N 1
ATOM 5572 C CA . ASP A 1 682 ? 138.388 144.235 93.960 1.00 141.30 682 ASP A CA 1
ATOM 5573 C C . ASP A 1 682 ? 139.886 144.329 93.683 1.00 139.22 682 ASP A C 1
ATOM 5574 O O . ASP A 1 682 ? 140.559 143.287 93.764 1.00 139.49 682 ASP A O 1
ATOM 5579 N N . PRO A 1 683 ? 140.467 145.489 93.342 1.00 132.52 683 PRO A N 1
ATOM 5580 C CA . PRO A 1 683 ? 141.927 145.518 93.138 1.00 135.21 683 PRO A CA 1
ATOM 5581 C C . PRO A 1 683 ? 142.722 145.090 94.361 1.00 137.01 683 PRO A C 1
ATOM 5582 O O . PRO A 1 683 ? 143.769 144.448 94.218 1.00 137.75 683 PRO A O 1
ATOM 5586 N N . GLU A 1 684 ? 142.254 145.428 95.564 1.00 153.84 684 GLU A N 1
ATOM 5587 C CA . GLU A 1 684 ? 142.987 145.059 96.770 1.00 155.26 684 GLU A CA 1
ATOM 5588 C C . GLU A 1 684 ? 142.802 143.588 97.120 1.00 153.86 684 GLU A C 1
ATOM 5589 O O . GLU A 1 684 ? 143.740 142.938 97.595 1.00 155.17 684 GLU A O 1
ATOM 5595 N N . LEU A 1 685 ? 141.606 143.046 96.897 1.00 129.99 685 LEU A N 1
ATOM 5596 C CA . LEU A 1 685 ? 141.329 141.649 97.203 1.00 128.87 685 LEU A CA 1
ATOM 5597 C C . LEU A 1 685 ? 141.761 140.702 96.091 1.00 130.51 685 LEU A C 1
ATOM 5598 O O . LEU A 1 685 ? 141.617 139.485 96.247 1.00 130.63 685 LEU A O 1
ATOM 5603 N N . LEU A 1 686 ? 142.279 141.229 94.980 1.00 127.29 686 LEU A N 1
ATOM 5604 C CA . LEU A 1 686 ? 142.681 140.376 93.867 1.00 126.56 686 LEU A CA 1
ATOM 5605 C C . LEU A 1 686 ? 143.880 139.505 94.222 1.00 126.34 686 LEU A C 1
ATOM 5606 O O . LEU A 1 686 ? 144.049 138.423 93.649 1.00 128.02 686 LEU A O 1
ATOM 5611 N N . ALA A 1 687 ? 144.716 139.952 95.164 1.00 119.67 687 ALA A N 1
ATOM 5612 C CA . ALA A 1 687 ? 145.913 139.195 95.515 1.00 119.67 687 ALA A CA 1
ATOM 5613 C C . ALA A 1 687 ? 145.572 137.846 96.134 1.00 120.09 687 ALA A C 1
ATOM 5614 O O . ALA A 1 687 ? 146.370 136.905 96.049 1.00 123.48 687 ALA A O 1
ATOM 5616 N N . TRP A 1 688 ? 144.402 137.732 96.767 1.00 112.05 688 TRP A N 1
ATOM 5617 C CA . TRP A 1 688 ? 144.001 136.461 97.362 1.00 111.71 688 TRP A CA 1
ATOM 5618 C C . TRP A 1 688 ? 143.804 135.387 96.300 1.00 115.15 688 TRP A C 1
ATOM 5619 O O . TRP A 1 688 ? 144.182 134.227 96.502 1.00 115.89 688 TRP A O 1
ATOM 5630 N N . SER A 1 689 ? 143.213 135.751 95.165 1.00 144.52 689 SER A N 1
ATOM 5631 C CA . SER A 1 689 ? 142.875 134.799 94.117 1.00 144.90 689 SER A CA 1
ATOM 5632 C C . SER A 1 689 ? 143.967 134.658 93.064 1.00 145.80 689 SER A C 1
ATOM 5633 O O . SER A 1 689 ? 143.703 134.104 91.991 1.00 147.80 689 SER A O 1
ATOM 5636 N N . ASP A 1 690 ? 145.173 135.153 93.336 1.00 156.04 690 ASP A N 1
ATOM 5637 C CA . ASP A 1 690 ? 146.272 135.007 92.389 1.00 156.29 690 ASP A CA 1
ATOM 5638 C C . ASP A 1 690 ? 146.572 133.532 92.155 1.00 157.74 690 ASP A C 1
ATOM 5639 O O . ASP A 1 690 ? 146.686 132.752 93.105 1.00 157.90 690 ASP A O 1
ATOM 5644 N N . LYS A 1 691 ? 146.707 133.155 90.881 1.00 169.38 691 LYS A N 1
ATOM 5645 C CA . LYS A 1 691 ? 146.851 131.745 90.530 1.00 169.33 691 LYS A CA 1
ATOM 5646 C C . LYS A 1 691 ? 148.104 131.145 91.155 1.00 169.60 691 LYS A C 1
ATOM 5647 O O . LYS A 1 691 ? 148.068 130.038 91.705 1.00 170.50 691 LYS A O 1
ATOM 5653 N N . THR A 1 692 ? 149.227 131.865 91.080 1.00 160.66 692 THR A N 1
ATOM 5654 C CA . THR A 1 692 ? 150.456 131.374 91.694 1.00 160.40 692 THR A CA 1
ATOM 5655 C C . THR A 1 692 ? 150.303 131.252 93.204 1.00 161.60 692 THR A C 1
ATOM 5656 O O . THR A 1 692 ? 150.724 130.254 93.801 1.00 160.28 692 THR A O 1
ATOM 5660 N N . THR A 1 693 ? 149.693 132.256 93.839 1.00 160.82 693 THR A N 1
ATOM 5661 C CA . THR A 1 693 ? 149.462 132.190 95.278 1.00 158.70 693 THR A CA 1
ATOM 5662 C C . THR A 1 693 ? 148.509 131.055 95.631 1.00 158.76 693 THR A C 1
ATOM 5663 O O . THR A 1 693 ? 148.720 130.342 96.618 1.00 160.42 693 THR A O 1
ATOM 5667 N N . VAL A 1 694 ? 147.457 130.870 94.831 1.00 169.31 694 VAL A N 1
ATOM 5668 C CA . VAL A 1 694 ? 146.477 129.824 95.113 1.00 169.92 694 VAL A CA 1
ATOM 5669 C C . VAL A 1 694 ? 147.124 128.447 95.025 1.00 171.03 694 VAL A C 1
ATOM 5670 O O . VAL A 1 694 ? 146.950 127.602 95.911 1.00 171.53 694 VAL A O 1
ATOM 5674 N N . VAL A 1 695 ? 147.886 128.201 93.957 1.00 174.02 695 VAL A N 1
ATOM 5675 C CA . VAL A 1 695 ? 148.481 126.881 93.776 1.00 173.92 695 VAL A CA 1
ATOM 5676 C C . VAL A 1 695 ? 149.618 126.649 94.766 1.00 173.36 695 VAL A C 1
ATOM 5677 O O . VAL A 1 695 ? 149.833 125.518 95.218 1.00 172.80 695 VAL A O 1
ATOM 5681 N N . GLY A 1 696 ? 150.358 127.701 95.131 1.00 165.48 696 GLY A N 1
ATOM 5682 C CA . GLY A 1 696 ? 151.492 127.531 96.020 1.00 165.54 696 GLY A CA 1
ATOM 5683 C C . GLY A 1 696 ? 151.151 127.532 97.493 1.00 165.49 696 GLY A C 1
ATOM 5684 O O . GLY A 1 696 ? 151.962 127.071 98.303 1.00 167.13 696 GLY A O 1
ATOM 5685 N N . LEU A 1 697 ? 149.970 128.033 97.861 1.00 158.04 697 LEU A N 1
ATOM 5686 C CA . LEU A 1 697 ? 149.601 128.102 99.270 1.00 158.18 697 LEU A CA 1
ATOM 5687 C C . LEU A 1 697 ? 149.410 126.722 99.887 1.00 159.11 697 LEU A C 1
ATOM 5688 O O . LEU A 1 697 ? 149.420 126.601 101.116 1.00 158.26 697 LEU A O 1
ATOM 5693 N N . SER A 1 698 ? 149.238 125.687 99.069 1.00 174.79 698 SER A N 1
ATOM 5694 C CA . SER A 1 698 ? 149.146 124.319 99.556 1.00 174.74 698 SER A CA 1
ATOM 5695 C C . SER A 1 698 ? 150.508 123.655 99.706 1.00 174.71 698 SER A C 1
ATOM 5696 O O . SER A 1 698 ? 150.578 122.515 100.177 1.00 175.16 698 SER A O 1
ATOM 5699 N N . ASP A 1 699 ? 151.584 124.335 99.322 1.00 163.89 699 ASP A N 1
ATOM 5700 C CA . ASP A 1 699 ? 152.939 123.814 99.438 1.00 162.35 699 ASP A CA 1
ATOM 5701 C C . ASP A 1 699 ? 153.701 124.633 100.469 1.00 162.19 699 ASP A C 1
ATOM 5702 O O . ASP A 1 699 ? 153.758 125.863 100.372 1.00 163.58 699 ASP A O 1
ATOM 5707 N N . LEU A 1 700 ? 154.286 123.948 101.454 1.00 140.06 700 LEU A N 1
ATOM 5708 C CA . LEU A 1 700 ? 155.003 124.649 102.514 1.00 140.06 700 LEU A CA 1
ATOM 5709 C C . LEU A 1 700 ? 156.307 125.255 102.014 1.00 141.52 700 LEU A C 1
ATOM 5710 O O . LEU A 1 700 ? 156.711 126.322 102.488 1.00 141.81 700 LEU A O 1
ATOM 5715 N N . HIS A 1 701 ? 156.988 124.589 101.079 1.00 160.35 701 HIS A N 1
ATOM 5716 C CA . HIS A 1 701 ? 158.224 125.146 100.536 1.00 160.25 701 HIS A CA 1
ATOM 5717 C C . HIS A 1 701 ? 157.957 126.450 99.797 1.00 159.95 701 HIS A C 1
ATOM 5718 O O . HIS A 1 701 ? 158.760 127.388 99.866 1.00 159.07 701 HIS A O 1
ATOM 5725 N N . TRP A 1 702 ? 156.830 126.529 99.086 1.00 159.72 702 TRP A N 1
ATOM 5726 C CA . TRP A 1 702 ? 156.429 127.788 98.468 1.00 159.55 702 TRP A CA 1
ATOM 5727 C C . TRP A 1 702 ? 156.198 128.862 99.524 1.00 161.50 702 TRP A C 1
ATOM 5728 O O . TRP A 1 702 ? 156.571 130.025 99.331 1.00 163.95 702 TRP A O 1
ATOM 5739 N N . PHE A 1 703 ? 155.580 128.487 100.647 1.00 142.12 703 PHE A N 1
ATOM 5740 C CA . PHE A 1 703 ? 155.361 129.433 101.736 1.00 139.34 703 PHE A CA 1
ATOM 5741 C C . PHE A 1 703 ? 156.683 129.946 102.293 1.00 141.56 703 PHE A C 1
ATOM 5742 O O . PHE A 1 703 ? 156.837 131.147 102.547 1.00 142.98 703 PHE A O 1
ATOM 5750 N N . MET A 1 704 ? 157.652 129.048 102.486 1.00 150.08 704 MET A N 1
ATOM 5751 C CA . MET A 1 704 ? 158.962 129.458 102.983 1.00 148.16 704 MET A CA 1
ATOM 5752 C C . MET A 1 704 ? 159.668 130.367 101.986 1.00 148.16 704 MET A C 1
ATOM 5753 O O . MET A 1 704 ? 160.295 131.360 102.375 1.00 149.67 704 MET A O 1
ATOM 5758 N N . GLU A 1 705 ? 159.585 130.038 100.695 1.00 162.66 705 GLU A N 1
ATOM 5759 C CA . GLU A 1 705 ? 160.223 130.864 99.675 1.00 164.02 705 GLU A CA 1
ATOM 5760 C C . GLU A 1 705 ? 159.607 132.256 99.631 1.00 163.38 705 GLU A C 1
ATOM 5761 O O . GLU A 1 705 ? 160.325 133.257 99.511 1.00 166.16 705 GLU A O 1
ATOM 5767 N N . ARG A 1 706 ? 158.278 132.342 99.722 1.00 153.39 706 ARG A N 1
ATOM 5768 C CA . ARG A 1 706 ? 157.624 133.646 99.757 1.00 155.47 706 ARG A CA 1
ATOM 5769 C C . ARG A 1 706 ? 158.011 134.420 101.009 1.00 156.12 706 ARG A C 1
ATOM 5770 O O . ARG A 1 706 ? 158.225 135.636 100.956 1.00 158.50 706 ARG A O 1
ATOM 5778 N N . LEU A 1 707 ? 158.103 133.731 102.149 1.00 131.86 707 LEU A N 1
ATOM 5779 C CA . LEU A 1 707 ? 158.605 134.369 103.359 1.00 130.77 707 LEU A CA 1
ATOM 5780 C C . LEU A 1 707 ? 160.063 134.784 103.214 1.00 136.31 707 LEU A C 1
ATOM 5781 O O . LEU A 1 707 ? 160.518 135.681 103.932 1.00 136.17 707 LEU A O 1
ATOM 5786 N N . GLY A 1 708 ? 160.799 134.160 102.299 1.00 155.55 708 GLY A N 1
ATOM 5787 C CA . GLY A 1 708 ? 162.166 134.539 102.017 1.00 153.11 708 GLY A CA 1
ATOM 5788 C C . GLY A 1 708 ? 163.238 133.698 102.670 1.00 152.85 708 GLY A C 1
ATOM 5789 O O . GLY A 1 708 ? 164.414 134.066 102.589 1.00 155.61 708 GLY A O 1
ATOM 5790 N N . ILE A 1 709 ? 162.876 132.570 103.290 1.00 138.13 709 ILE A N 1
ATOM 5791 C CA . ILE A 1 709 ? 163.841 131.772 104.043 1.00 137.65 709 ILE A CA 1
ATOM 5792 C C . ILE A 1 709 ? 164.980 131.295 103.150 1.00 141.13 709 ILE A C 1
ATOM 5793 O O . ILE A 1 709 ? 166.130 131.197 103.596 1.00 144.30 709 ILE A O 1
ATOM 5798 N N . VAL A 1 710 ? 164.691 130.996 101.881 1.00 148.86 710 VAL A N 1
ATOM 5799 C CA . VAL A 1 710 ? 165.751 130.617 100.950 1.00 149.66 710 VAL A CA 1
ATOM 5800 C C . VAL A 1 710 ? 166.733 131.767 100.765 1.00 151.26 710 VAL A C 1
ATOM 5801 O O . VAL A 1 710 ? 167.956 131.567 100.741 1.00 152.30 710 VAL A O 1
ATOM 5805 N N . GLN A 1 711 ? 166.216 132.991 100.631 1.00 157.61 711 GLN A N 1
ATOM 5806 C CA . GLN A 1 711 ? 167.091 134.155 100.548 1.00 156.84 711 GLN A CA 1
ATOM 5807 C C . GLN A 1 711 ? 167.900 134.334 101.824 1.00 157.06 711 GLN A C 1
ATOM 5808 O O . GLN A 1 711 ? 169.060 134.757 101.768 1.00 159.83 711 GLN A O 1
ATOM 5814 N N . ILE A 1 712 ? 167.314 134.014 102.980 1.00 150.31 712 ILE A N 1
ATOM 5815 C CA . ILE A 1 712 ? 168.057 134.112 104.232 1.00 149.55 712 ILE A CA 1
ATOM 5816 C C . ILE A 1 712 ? 169.188 133.093 104.253 1.00 151.96 712 ILE A C 1
ATOM 5817 O O . ILE A 1 712 ? 170.290 133.379 104.733 1.00 154.26 712 ILE A O 1
ATOM 5822 N N . ALA A 1 713 ? 168.931 131.888 103.740 1.00 156.20 713 ALA A N 1
ATOM 5823 C CA . ALA A 1 713 ? 169.983 130.881 103.648 1.00 156.23 713 ALA A CA 1
ATOM 5824 C C . ALA A 1 713 ? 171.104 131.340 102.726 1.00 158.38 713 ALA A C 1
ATOM 5825 O O . ALA A 1 713 ? 172.287 131.155 103.033 1.00 159.53 713 ALA A O 1
ATOM 5827 N N . GLU A 1 714 ? 170.748 131.936 101.586 1.00 179.15 714 GLU A N 1
ATOM 5828 C CA . GLU A 1 714 ? 171.768 132.446 100.674 1.00 179.94 714 GLU A CA 1
ATOM 5829 C C . GLU A 1 714 ? 172.591 133.550 101.328 1.00 178.64 714 GLU A C 1
ATOM 5830 O O . GLU A 1 714 ? 173.820 133.586 101.192 1.00 178.99 714 GLU A O 1
ATOM 5836 N N . TYR A 1 715 ? 171.927 134.460 102.045 1.00 176.27 715 TYR A N 1
ATOM 5837 C CA . TYR A 1 715 ? 172.634 135.536 102.733 1.00 176.24 715 TYR A CA 1
ATOM 5838 C C . TYR A 1 715 ? 173.556 134.988 103.816 1.00 177.14 715 TYR A C 1
ATOM 5839 O O . TYR A 1 715 ? 174.677 135.477 103.995 1.00 178.99 715 TYR A O 1
ATOM 5848 N N . PHE A 1 716 ? 173.095 133.975 104.555 1.00 170.62 716 PHE A N 1
ATOM 5849 C CA . PHE A 1 716 ? 173.930 133.357 105.580 1.00 171.75 716 PHE A CA 1
ATOM 5850 C C . PHE A 1 716 ? 175.145 132.677 104.964 1.00 173.20 716 PHE A C 1
ATOM 5851 O O . PHE A 1 716 ? 176.256 132.766 105.501 1.00 173.27 716 PHE A O 1
ATOM 5859 N N . GLN A 1 717 ? 174.951 131.985 103.839 1.00 185.59 717 GLN A N 1
ATOM 5860 C CA . GLN A 1 717 ? 176.072 131.339 103.165 1.00 185.80 717 GLN A CA 1
ATOM 5861 C C . GLN A 1 717 ? 177.070 132.367 102.649 1.00 185.75 717 GLN A C 1
ATOM 5862 O O . GLN A 1 717 ? 178.286 132.146 102.705 1.00 185.09 717 GLN A O 1
ATOM 5868 N N . ARG A 1 718 ? 176.576 133.497 102.136 1.00 188.74 718 ARG A N 1
ATOM 5869 C CA . ARG A 1 718 ? 177.474 134.554 101.684 1.00 188.22 718 ARG A CA 1
ATOM 5870 C C . ARG A 1 718 ? 178.291 135.126 102.835 1.00 188.79 718 ARG A C 1
ATOM 5871 O O . ARG A 1 718 ? 179.444 135.527 102.637 1.00 189.23 718 ARG A O 1
ATOM 5879 N N . ARG A 1 719 ? 177.720 135.173 104.035 1.00 188.67 719 ARG A N 1
ATOM 5880 C CA . ARG A 1 719 ? 178.429 135.646 105.217 1.00 188.68 719 ARG A CA 1
ATOM 5881 C C . ARG A 1 719 ? 179.152 134.531 105.961 1.00 188.23 719 ARG A C 1
ATOM 5882 O O . ARG A 1 719 ? 179.747 134.797 107.011 1.00 188.43 719 ARG A O 1
ATOM 5890 N N . ASP A 1 720 ? 179.111 133.300 105.446 1.00 198.09 720 ASP A N 1
ATOM 5891 C CA . ASP A 1 720 ? 179.802 132.158 106.046 1.00 199.61 720 ASP A CA 1
ATOM 5892 C C . ASP A 1 720 ? 179.333 131.914 107.480 1.00 199.87 720 ASP A C 1
ATOM 5893 O O . ASP A 1 720 ? 180.131 131.806 108.413 1.00 199.92 720 ASP A O 1
ATOM 5898 N N . ILE A 1 721 ? 178.017 131.827 107.650 1.00 194.24 721 ILE A N 1
ATOM 5899 C CA . ILE A 1 721 ? 177.407 131.543 108.943 1.00 194.35 721 ILE A CA 1
ATOM 5900 C C . ILE A 1 721 ? 177.082 130.058 109.010 1.00 194.25 721 ILE A C 1
ATOM 5901 O O . ILE A 1 721 ? 176.758 129.423 108.000 1.00 193.67 721 ILE A O 1
ATOM 5906 N N . ASP A 1 722 ? 177.170 129.496 110.213 1.00 215.21 722 ASP A N 1
ATOM 5907 C CA . ASP A 1 722 ? 176.950 128.074 110.429 1.00 215.65 722 ASP A CA 1
ATOM 5908 C C . ASP A 1 722 ? 176.015 127.873 111.615 1.00 215.50 722 ASP A C 1
ATOM 5909 O O . ASP A 1 722 ? 175.819 128.770 112.439 1.00 215.90 722 ASP A O 1
ATOM 5914 N N . GLU A 1 723 ? 175.431 126.674 111.683 1.00 199.82 723 GLU A N 1
ATOM 5915 C CA . GLU A 1 723 ? 174.524 126.347 112.779 1.00 200.47 723 GLU A CA 1
ATOM 5916 C C . GLU A 1 723 ? 175.243 126.378 114.121 1.00 200.59 723 GLU A C 1
ATOM 5917 O O . GLU A 1 723 ? 174.691 126.858 115.119 1.00 199.94 723 GLU A O 1
ATOM 5923 N N . ASN A 1 724 ? 176.473 125.861 114.169 1.00 215.87 724 ASN A N 1
ATOM 5924 C CA . ASN A 1 724 ? 177.236 125.887 115.412 1.00 216.40 724 ASN A CA 1
ATOM 5925 C C . ASN A 1 724 ? 177.534 127.313 115.857 1.00 216.82 724 ASN A C 1
ATOM 5926 O O . ASN A 1 724 ? 177.685 127.569 117.057 1.00 216.69 724 ASN A O 1
ATOM 5931 N N . SER A 1 725 ? 177.620 128.248 114.914 1.00 214.91 725 SER A N 1
ATOM 5932 C CA . SER A 1 725 ? 177.847 129.643 115.261 1.00 214.44 725 SER A CA 1
ATOM 5933 C C . SER A 1 725 ? 176.602 130.231 115.912 1.00 213.75 725 SER A C 1
ATOM 5934 O O . SER A 1 725 ? 175.484 130.046 115.420 1.00 213.95 725 SER A O 1
ATOM 5937 N N . ASP A 1 726 ? 176.796 130.941 117.020 1.00 204.06 726 ASP A N 1
ATOM 5938 C CA . ASP A 1 726 ? 175.683 131.549 117.735 1.00 204.24 726 ASP A CA 1
ATOM 5939 C C . ASP A 1 726 ? 175.214 132.798 117.000 1.00 204.51 726 ASP A C 1
ATOM 5940 O O . ASP A 1 726 ? 176.019 133.673 116.667 1.00 203.58 726 ASP A O 1
ATOM 5945 N N . LEU A 1 727 ? 173.906 132.878 116.747 1.00 205.02 727 LEU A N 1
ATOM 5946 C CA . LEU A 1 727 ? 173.349 134.036 116.060 1.00 204.46 727 LEU A CA 1
ATOM 5947 C C . LEU A 1 727 ? 173.289 135.267 116.953 1.00 203.53 727 LEU A C 1
ATOM 5948 O O . LEU A 1 727 ? 173.195 136.386 116.440 1.00 203.89 727 LEU A O 1
ATOM 5953 N N . LEU A 1 728 ? 173.341 135.086 118.274 1.00 184.59 728 LEU A N 1
ATOM 5954 C CA . LEU A 1 728 ? 173.258 136.207 119.202 1.00 183.89 728 LEU A CA 1
ATOM 5955 C C . LEU A 1 728 ? 174.541 137.030 119.244 1.00 183.90 728 LEU A C 1
ATOM 5956 O O . LEU A 1 728 ? 174.552 138.101 119.861 1.00 184.42 728 LEU A O 1
ATOM 5961 N N . SER A 1 729 ? 175.616 136.568 118.604 1.00 187.98 729 SER A N 1
ATOM 5962 C CA . SER A 1 729 ? 176.879 137.290 118.591 1.00 188.74 729 SER A CA 1
ATOM 5963 C C . SER A 1 729 ? 177.269 137.820 117.218 1.00 189.06 729 SER A C 1
ATOM 5964 O O . SER A 1 729 ? 178.191 138.639 117.132 1.00 189.16 729 SER A O 1
ATOM 5967 N N . ILE A 1 730 ? 176.604 137.385 116.152 1.00 199.37 730 ILE A N 1
ATOM 5968 C CA . ILE A 1 730 ? 176.957 137.796 114.795 1.00 199.90 730 ILE A CA 1
ATOM 5969 C C . ILE A 1 730 ? 176.401 139.188 114.516 1.00 200.36 730 ILE A C 1
ATOM 5970 O O . ILE A 1 730 ? 175.186 139.404 114.635 1.00 200.73 730 ILE A O 1
ATOM 5975 N N . PRO A 1 731 ? 177.239 140.154 114.147 1.00 200.36 731 PRO A N 1
ATOM 5976 C CA . PRO A 1 731 ? 176.726 141.491 113.824 1.00 199.43 731 PRO A CA 1
ATOM 5977 C C . PRO A 1 731 ? 175.864 141.473 112.571 1.00 199.96 731 PRO A C 1
ATOM 5978 O O . PRO A 1 731 ? 176.055 140.659 111.664 1.00 199.37 731 PRO A O 1
ATOM 5982 N N . ILE A 1 732 ? 174.902 142.394 112.532 1.00 204.54 732 ILE A N 1
ATOM 5983 C CA . ILE A 1 732 ? 173.959 142.497 111.423 1.00 204.21 732 ILE A CA 1
ATOM 5984 C C . ILE A 1 732 ? 174.590 143.299 110.291 1.00 204.06 732 ILE A C 1
ATOM 5985 O O . ILE A 1 732 ? 175.618 143.959 110.479 1.00 204.65 732 ILE A O 1
ATOM 5990 N N . ASP A 1 733 ? 173.981 143.244 109.107 1.00 196.08 733 ASP A N 1
ATOM 5991 C CA . ASP A 1 733 ? 174.464 143.958 107.934 1.00 196.17 733 ASP A CA 1
ATOM 5992 C C . ASP A 1 733 ? 173.318 144.737 107.303 1.00 196.60 733 ASP A C 1
ATOM 5993 O O . ASP A 1 733 ? 172.153 144.340 107.396 1.00 196.67 733 ASP A O 1
ATOM 5998 N N . ASP A 1 734 ? 173.661 145.857 106.658 1.00 208.64 734 ASP A N 1
ATOM 5999 C CA . ASP A 1 734 ? 172.646 146.671 105.995 1.00 208.97 734 ASP A CA 1
ATOM 6000 C C . ASP A 1 734 ? 171.988 145.922 104.843 1.00 208.67 734 ASP A C 1
ATOM 6001 O O . ASP A 1 734 ? 170.829 146.196 104.503 1.00 208.38 734 ASP A O 1
ATOM 6006 N N . GLU A 1 735 ? 172.713 144.985 104.226 1.00 193.01 735 GLU A N 1
ATOM 6007 C CA . GLU A 1 735 ? 172.100 144.118 103.228 1.00 192.16 735 GLU A CA 1
ATOM 6008 C C . GLU A 1 735 ? 170.942 143.337 103.832 1.00 192.74 735 GLU A C 1
ATOM 6009 O O . GLU A 1 735 ? 169.902 143.155 103.191 1.00 191.93 735 GLU A O 1
ATOM 6015 N N . GLY A 1 736 ? 171.103 142.876 105.074 1.00 201.03 736 GLY A N 1
ATOM 6016 C CA . GLY A 1 736 ? 169.997 142.230 105.761 1.00 200.78 736 GLY A CA 1
ATOM 6017 C C . GLY A 1 736 ? 168.822 143.163 105.979 1.00 200.65 736 GLY A C 1
ATOM 6018 O O . GLY A 1 736 ? 167.665 142.748 105.891 1.00 200.93 736 GLY A O 1
ATOM 6019 N N . LYS A 1 737 ? 169.101 144.436 106.271 1.00 194.23 737 LYS A N 1
ATOM 6020 C CA . LYS A 1 737 ? 168.028 145.413 106.440 1.00 194.45 737 LYS A CA 1
ATOM 6021 C C . LYS A 1 737 ? 167.250 145.600 105.143 1.00 194.56 737 LYS A C 1
ATOM 6022 O O . LYS A 1 737 ? 166.011 145.603 105.138 1.00 194.53 737 LYS A O 1
ATOM 6028 N N . GLU A 1 738 ? 167.966 145.753 104.027 1.00 205.32 738 GLU A N 1
ATOM 6029 C CA . GLU A 1 738 ? 167.294 145.872 102.737 1.00 205.45 738 GLU A CA 1
ATOM 6030 C C . GLU A 1 738 ? 166.498 144.612 102.419 1.00 205.12 738 GLU A C 1
ATOM 6031 O O . GLU A 1 738 ? 165.371 144.688 101.912 1.00 204.82 738 GLU A O 1
ATOM 6037 N N . LEU A 1 739 ? 167.070 143.443 102.718 1.00 191.35 739 LEU A N 1
ATOM 6038 C CA . LEU A 1 739 ? 166.386 142.186 102.443 1.00 191.71 739 LEU A CA 1
ATOM 6039 C C . LEU A 1 739 ? 165.102 142.064 103.251 1.00 191.56 739 LEU A C 1
ATOM 6040 O O . LEU A 1 739 ? 164.065 141.661 102.714 1.00 190.81 739 LEU A O 1
ATOM 6045 N N . LYS A 1 740 ? 165.142 142.409 104.542 1.00 175.56 740 LYS A N 1
ATOM 6046 C CA . LYS A 1 740 ? 163.935 142.287 105.354 1.00 173.25 740 LYS A CA 1
ATOM 6047 C C . LYS A 1 740 ? 162.893 143.319 104.944 1.00 172.24 740 LYS A C 1
ATOM 6048 O O . LYS A 1 740 ? 161.692 143.035 104.979 1.00 171.36 740 LYS A O 1
ATOM 6054 N N . SER A 1 741 ? 163.326 144.520 104.548 1.00 181.43 741 SER A N 1
ATOM 6055 C CA . SER A 1 741 ? 162.373 145.508 104.048 1.00 181.86 741 SER A CA 1
ATOM 6056 C C . SER A 1 741 ? 161.671 145.000 102.793 1.00 182.01 741 SER A C 1
ATOM 6057 O O . SER A 1 741 ? 160.439 145.075 102.678 1.00 181.74 741 SER A O 1
ATOM 6060 N N . GLU A 1 742 ? 162.443 144.462 101.845 1.00 185.60 742 GLU A N 1
ATOM 6061 C CA . GLU A 1 742 ? 161.845 143.911 100.633 1.00 185.61 742 GLU A CA 1
ATOM 6062 C C . GLU A 1 742 ? 160.912 142.752 100.956 1.00 185.14 742 GLU A C 1
ATOM 6063 O O . GLU A 1 742 ? 159.815 142.651 100.392 1.00 184.35 742 GLU A O 1
ATOM 6069 N N . LEU A 1 743 ? 161.331 141.870 101.866 1.00 174.87 743 LEU A N 1
ATOM 6070 C CA . LEU A 1 743 ? 160.518 140.709 102.206 1.00 174.41 743 LEU A CA 1
ATOM 6071 C C . LEU A 1 743 ? 159.209 141.118 102.863 1.00 173.74 743 LEU A C 1
ATOM 6072 O O . LEU A 1 743 ? 158.153 140.568 102.539 1.00 173.47 743 LEU A O 1
ATOM 6077 N N . THR A 1 744 ? 159.249 142.084 103.785 1.00 158.97 744 THR A N 1
ATOM 6078 C CA . THR A 1 744 ? 158.013 142.492 104.444 1.00 156.36 744 THR A CA 1
ATOM 6079 C C . THR A 1 744 ? 157.097 143.250 103.491 1.00 156.51 744 THR A C 1
ATOM 6080 O O . THR A 1 744 ? 155.872 143.100 103.571 1.00 158.49 744 THR A O 1
ATOM 6084 N N . LYS A 1 745 ? 157.656 144.039 102.566 1.00 160.95 745 LYS A N 1
ATOM 6085 C CA . LYS A 1 745 ? 156.816 144.685 101.561 1.00 162.71 745 LYS A CA 1
ATOM 6086 C C . LYS A 1 745 ? 156.129 143.649 100.679 1.00 161.96 745 LYS A C 1
ATOM 6087 O O . LYS A 1 745 ? 154.911 143.706 100.459 1.00 161.90 745 LYS A O 1
ATOM 6093 N N . ARG A 1 746 ? 156.899 142.677 100.179 1.00 152.86 746 ARG A N 1
ATOM 6094 C CA . ARG A 1 746 ? 156.325 141.637 99.332 1.00 152.27 746 ARG A CA 1
ATOM 6095 C C . ARG A 1 746 ? 155.309 140.801 100.099 1.00 154.36 746 ARG A C 1
ATOM 6096 O O . ARG A 1 746 ? 154.300 140.365 99.535 1.00 154.71 746 ARG A O 1
ATOM 6104 N N . TRP A 1 747 ? 155.554 140.574 101.390 1.00 142.79 747 TRP A N 1
ATOM 6105 C CA . TRP A 1 747 ? 154.641 139.776 102.199 1.00 137.66 747 TRP A CA 1
ATOM 6106 C C . TRP A 1 747 ? 153.323 140.506 102.422 1.00 139.00 747 TRP A C 1
ATOM 6107 O O . TRP A 1 747 ? 152.245 139.928 102.246 1.00 139.66 747 TRP A O 1
ATOM 6118 N N . GLN A 1 748 ? 153.390 141.782 102.814 1.00 146.15 748 GLN A N 1
ATOM 6119 C CA . GLN A 1 748 ? 152.166 142.538 103.047 1.00 143.64 748 GLN A CA 1
ATOM 6120 C C . GLN A 1 748 ? 151.397 142.770 101.753 1.00 145.13 748 GLN A C 1
ATOM 6121 O O . GLN A 1 748 ? 150.168 142.897 101.783 1.00 144.18 748 GLN A O 1
ATOM 6127 N N . SER A 1 749 ? 152.089 142.827 100.612 1.00 158.83 749 SER A N 1
ATOM 6128 C CA . SER A 1 749 ? 151.378 142.909 99.341 1.00 158.31 749 SER A CA 1
ATOM 6129 C C . SER A 1 749 ? 150.808 141.562 98.913 1.00 156.57 749 SER A C 1
ATOM 6130 O O . SER A 1 749 ? 149.790 141.519 98.213 1.00 156.51 749 SER A O 1
ATOM 6133 N N . LEU A 1 750 ? 151.442 140.461 99.321 1.00 138.51 750 LEU A N 1
ATOM 6134 C CA . LEU A 1 750 ? 151.039 139.135 98.865 1.00 137.74 750 LEU A CA 1
ATOM 6135 C C . LEU A 1 750 ? 149.764 138.657 99.550 1.00 138.33 750 LEU A C 1
ATOM 6136 O O . LEU A 1 750 ? 148.896 138.061 98.903 1.00 137.51 750 LEU A O 1
ATOM 6141 N N . PHE A 1 751 ? 149.633 138.904 100.854 1.00 119.87 751 PHE A N 1
ATOM 6142 C CA . PHE A 1 751 ? 148.466 138.491 101.632 1.00 115.33 751 PHE A CA 1
ATOM 6143 C C . PHE A 1 751 ? 147.800 139.742 102.189 1.00 119.07 751 PHE A C 1
ATOM 6144 O O . PHE A 1 751 ? 148.150 140.210 103.284 1.00 120.89 751 PHE A O 1
ATOM 6152 N N . PRO A 1 752 ? 146.835 140.315 101.473 1.00 111.15 752 PRO A N 1
ATOM 6153 C CA . PRO A 1 752 ? 146.169 141.547 101.930 1.00 108.55 752 PRO A CA 1
ATOM 6154 C C . PRO A 1 752 ? 145.182 141.291 103.064 1.00 108.64 752 PRO A C 1
ATOM 6155 O O . PRO A 1 752 ? 143.975 141.509 102.939 1.00 113.23 752 PRO A O 1
ATOM 6159 N N . VAL A 1 753 ? 145.702 140.810 104.195 1.00 105.15 753 VAL A N 1
ATOM 6160 C CA . VAL A 1 753 ? 144.851 140.583 105.358 1.00 107.82 753 VAL A CA 1
ATOM 6161 C C . VAL A 1 753 ? 144.353 141.908 105.921 1.00 112.20 753 VAL A C 1
ATOM 6162 O O . VAL A 1 753 ? 143.177 142.042 106.284 1.00 117.10 753 VAL A O 1
ATOM 6166 N N . ARG A 1 754 ? 145.234 142.909 105.997 1.00 109.28 754 ARG A N 1
ATOM 6167 C CA . ARG A 1 754 ? 144.831 144.204 106.533 1.00 109.95 754 ARG A CA 1
ATOM 6168 C C . ARG A 1 754 ? 143.760 144.851 105.668 1.00 111.11 754 ARG A C 1
ATOM 6169 O O . ARG A 1 754 ? 142.792 145.416 106.189 1.00 115.47 754 ARG A O 1
ATOM 6177 N N . ALA A 1 755 ? 143.916 144.782 104.345 1.00 100.40 755 ALA A N 1
ATOM 6178 C CA . ALA A 1 755 ? 142.932 145.384 103.453 1.00 100.71 755 ALA A CA 1
ATOM 6179 C C . ALA A 1 755 ? 141.562 144.747 103.641 1.00 104.20 755 ALA A C 1
ATOM 6180 O O . ALA A 1 755 ? 140.550 145.447 103.764 1.00 107.66 755 ALA A O 1
ATOM 6182 N N . THR A 1 756 ? 141.515 143.413 103.681 1.00 104.94 756 THR A N 1
ATOM 6183 C CA . THR A 1 756 ? 140.242 142.724 103.862 1.00 102.93 756 THR A CA 1
ATOM 6184 C C . THR A 1 756 ? 139.619 143.058 105.209 1.00 105.24 756 THR A C 1
ATOM 6185 O O . THR A 1 756 ? 138.416 143.333 105.291 1.00 112.39 756 THR A O 1
ATOM 6189 N N . ARG A 1 757 ? 140.420 143.045 106.278 1.00 101.79 757 ARG A N 1
ATOM 6190 C CA . ARG A 1 757 ? 139.877 143.333 107.601 1.00 101.51 757 ARG A CA 1
ATOM 6191 C C . ARG A 1 757 ? 139.317 144.748 107.666 1.00 107.70 757 ARG A C 1
ATOM 6192 O O . ARG A 1 757 ? 138.196 144.963 108.145 1.00 114.83 757 ARG A O 1
ATOM 6200 N N . MET A 1 758 ? 140.080 145.728 107.172 1.00 119.38 758 MET A N 1
ATOM 6201 C CA . MET A 1 758 ? 139.619 147.112 107.197 1.00 116.90 758 MET A CA 1
ATOM 6202 C C . MET A 1 758 ? 138.350 147.280 106.376 1.00 116.31 758 MET A C 1
ATOM 6203 O O . MET A 1 758 ? 137.377 147.888 106.837 1.00 120.94 758 MET A O 1
ATOM 6208 N N . PHE A 1 759 ? 138.333 146.735 105.157 1.00 89.45 759 PHE A N 1
ATOM 6209 C CA . PHE A 1 759 ? 137.171 146.906 104.293 1.00 91.16 759 PHE A CA 1
ATOM 6210 C C . PHE A 1 759 ? 135.931 146.273 104.909 1.00 99.56 759 PHE A C 1
ATOM 6211 O O . PHE A 1 759 ? 134.863 146.893 104.951 1.00 102.58 759 PHE A O 1
ATOM 6219 N N . ILE A 1 760 ? 136.061 145.049 105.427 1.00 104.24 760 ILE A N 1
ATOM 6220 C CA . ILE A 1 760 ? 134.906 144.360 105.995 1.00 101.37 760 ILE A CA 1
ATOM 6221 C C . ILE A 1 760 ? 134.400 145.090 107.233 1.00 103.03 760 ILE A C 1
ATOM 6222 O O . ILE A 1 760 ? 133.197 145.346 107.372 1.00 110.32 760 ILE A O 1
ATOM 6227 N N . HIS A 1 761 ? 135.307 145.445 108.149 1.00 112.24 761 HIS A N 1
ATOM 6228 C CA . HIS A 1 761 ? 134.880 146.088 109.387 1.00 113.72 761 HIS A CA 1
ATOM 6229 C C . HIS A 1 761 ? 134.246 147.446 109.118 1.00 120.54 761 HIS A C 1
ATOM 6230 O O . HIS A 1 761 ? 133.211 147.785 109.707 1.00 125.27 761 HIS A O 1
ATOM 6237 N N . TYR A 1 762 ? 134.842 148.239 108.225 1.00 120.05 762 TYR A N 1
ATOM 6238 C CA . TYR A 1 762 ? 134.309 149.565 107.953 1.00 119.08 762 TYR A CA 1
ATOM 6239 C C . TYR A 1 762 ? 133.044 149.522 107.105 1.00 119.89 762 TYR A C 1
ATOM 6240 O O . TYR A 1 762 ? 132.230 150.446 107.190 1.00 125.98 762 TYR A O 1
ATOM 6249 N N . SER A 1 763 ? 132.849 148.474 106.300 1.00 113.24 763 SER A N 1
ATOM 6250 C CA . SER A 1 763 ? 131.558 148.294 105.649 1.00 114.77 763 SER A CA 1
ATOM 6251 C C . SER A 1 763 ? 130.494 147.892 106.660 1.00 118.52 763 SER A C 1
ATOM 6252 O O . SER A 1 763 ? 129.329 148.289 106.536 1.00 121.33 763 SER A O 1
ATOM 6255 N N . MET A 1 764 ? 130.875 147.103 107.668 1.00 139.15 764 MET A N 1
ATOM 6256 C CA . MET A 1 764 ? 129.943 146.778 108.743 1.00 138.65 764 MET A CA 1
ATOM 6257 C C . MET A 1 764 ? 129.568 148.018 109.543 1.00 141.30 764 MET A C 1
ATOM 6258 O O . MET A 1 764 ? 128.420 148.157 109.981 1.00 145.03 764 MET A O 1
ATOM 6263 N N . GLN A 1 765 ? 130.523 148.928 109.749 1.00 140.11 765 GLN A N 1
ATOM 6264 C CA . GLN A 1 765 ? 130.225 150.171 110.454 1.00 139.96 765 GLN A CA 1
ATOM 6265 C C . GLN A 1 765 ? 129.264 151.065 109.679 1.00 141.80 765 GLN A C 1
ATOM 6266 O O . GLN A 1 765 ? 128.711 152.006 110.258 1.00 142.08 765 GLN A O 1
ATOM 6272 N N . SER A 1 766 ? 129.053 150.794 108.392 1.00 158.73 766 SER A N 1
ATOM 6273 C CA . SER A 1 766 ? 128.151 151.582 107.562 1.00 159.80 766 SER A CA 1
ATOM 6274 C C . SER A 1 766 ? 126.697 151.141 107.672 1.00 161.93 766 SER A C 1
ATOM 6275 O O . SER A 1 766 ? 125.846 151.692 106.966 1.00 160.32 766 SER A O 1
ATOM 6278 N N . ILE A 1 767 ? 126.393 150.171 108.526 1.00 169.54 767 ILE A N 1
ATOM 6279 C CA . ILE A 1 767 ? 125.050 149.611 108.629 1.00 167.99 767 ILE A CA 1
ATOM 6280 C C . ILE A 1 767 ? 124.241 150.426 109.629 1.00 168.46 767 ILE A C 1
ATOM 6281 O O . ILE A 1 767 ? 124.697 150.686 110.749 1.00 167.92 767 ILE A O 1
ATOM 6286 N N . LYS A 1 768 ? 123.037 150.830 109.223 1.00 184.32 768 LYS A N 1
ATOM 6287 C CA . LYS A 1 768 ? 122.147 151.584 110.097 1.00 185.54 768 LYS A CA 1
ATOM 6288 C C . LYS A 1 768 ? 120.791 150.900 110.212 1.00 184.97 768 LYS A C 1
ATOM 6289 O O . LYS A 1 768 ? 120.105 151.034 111.230 1.00 184.69 768 LYS A O 1
ATOM 6295 N N . THR A 1 769 ? 120.396 150.166 109.174 1.00 184.13 769 THR A N 1
ATOM 6296 C CA . THR A 1 769 ? 119.118 149.469 109.155 1.00 183.44 769 THR A CA 1
ATOM 6297 C C . THR A 1 769 ? 119.325 148.099 108.520 1.00 183.11 769 THR A C 1
ATOM 6298 O O . THR A 1 769 ? 120.372 147.818 107.931 1.00 184.07 769 THR A O 1
ATOM 6302 N N . ASP A 1 770 ? 118.317 147.236 108.664 1.00 177.41 770 ASP A N 1
ATOM 6303 C CA . ASP A 1 770 ? 118.455 145.847 108.238 1.00 177.61 770 ASP A CA 1
ATOM 6304 C C . ASP A 1 770 ? 118.488 145.699 106.718 1.00 177.62 770 ASP A C 1
ATOM 6305 O O . ASP A 1 770 ? 119.156 144.795 106.208 1.00 177.43 770 ASP A O 1
ATOM 6310 N N . GLU A 1 771 ? 117.769 146.550 105.981 1.00 179.81 771 GLU A N 1
ATOM 6311 C CA . GLU A 1 771 ? 117.658 146.366 104.533 1.00 177.95 771 GLU A CA 1
ATOM 6312 C C . GLU A 1 771 ? 119.000 146.582 103.837 1.00 179.01 771 GLU A C 1
ATOM 6313 O O . GLU A 1 771 ? 119.451 145.739 103.044 1.00 180.35 771 GLU A O 1
ATOM 6319 N N . GLU A 1 772 ? 119.658 147.710 104.112 1.00 177.13 772 GLU A N 1
ATOM 6320 C CA . GLU A 1 772 ? 120.984 147.905 103.544 1.00 176.34 772 GLU A CA 1
ATOM 6321 C C . GLU A 1 772 ? 122.013 146.969 104.161 1.00 173.53 772 GLU A C 1
ATOM 6322 O O . GLU A 1 772 ? 123.021 146.675 103.512 1.00 173.48 772 GLU A O 1
ATOM 6328 N N . PHE A 1 773 ? 121.765 146.456 105.367 1.00 145.62 773 PHE A N 1
ATOM 6329 C CA . PHE A 1 773 ? 122.604 145.379 105.878 1.00 146.55 773 PHE A CA 1
ATOM 6330 C C . PHE A 1 773 ? 122.510 144.148 104.987 1.00 146.47 773 PHE A C 1
ATOM 6331 O O . PHE A 1 773 ? 123.529 143.533 104.659 1.00 148.02 773 PHE A O 1
ATOM 6339 N N . LYS A 1 774 ? 121.294 143.783 104.576 1.00 162.36 774 LYS A N 1
ATOM 6340 C CA . LYS A 1 774 ? 121.117 142.642 103.683 1.00 161.85 774 LYS A CA 1
ATOM 6341 C C . LYS A 1 774 ? 121.769 142.888 102.330 1.00 161.55 774 LYS A C 1
ATOM 6342 O O . LYS A 1 774 ? 122.402 141.987 101.767 1.00 164.66 774 LYS A O 1
ATOM 6348 N N . MET A 1 775 ? 121.627 144.098 101.785 1.00 148.20 775 MET A N 1
ATOM 6349 C CA . MET A 1 775 ? 122.218 144.335 100.467 1.00 147.22 775 MET A CA 1
ATOM 6350 C C . MET A 1 775 ? 123.741 144.352 100.552 1.00 146.94 775 MET A C 1
ATOM 6351 O O . MET A 1 775 ? 124.418 143.863 99.644 1.00 148.44 775 MET A O 1
ATOM 6356 N N . LEU A 1 776 ? 124.302 144.901 101.637 1.00 136.43 776 LEU A N 1
ATOM 6357 C CA . LEU A 1 776 ? 125.747 144.842 101.833 1.00 135.49 776 LEU A CA 1
ATOM 6358 C C . LEU A 1 776 ? 126.224 143.406 102.016 1.00 135.95 776 LEU A C 1
ATOM 6359 O O . LEU A 1 776 ? 127.297 143.034 101.528 1.00 137.08 776 LEU A O 1
ATOM 6364 N N . GLN A 1 777 ? 125.448 142.585 102.730 1.00 145.67 777 GLN A N 1
ATOM 6365 C CA . GLN A 1 777 ? 125.814 141.182 102.898 1.00 144.02 777 GLN A CA 1
ATOM 6366 C C . GLN A 1 777 ? 125.804 140.451 101.562 1.00 144.00 777 GLN A C 1
ATOM 6367 O O . GLN A 1 777 ? 126.677 139.617 101.294 1.00 147.87 777 GLN A O 1
ATOM 6373 N N . ASP A 1 778 ? 124.818 140.746 100.713 1.00 153.02 778 ASP A N 1
ATOM 6374 C CA . ASP A 1 778 ? 124.804 140.175 99.371 1.00 154.01 778 ASP A CA 1
ATOM 6375 C C . ASP A 1 778 ? 125.966 140.692 98.533 1.00 153.57 778 ASP A C 1
ATOM 6376 O O . ASP A 1 778 ? 126.519 139.950 97.715 1.00 154.62 778 ASP A O 1
ATOM 6381 N N . LEU A 1 779 ? 126.337 141.960 98.719 1.00 139.42 779 LEU A N 1
ATOM 6382 C CA . LEU A 1 779 ? 127.441 142.546 97.968 1.00 139.93 779 LEU A CA 1
ATOM 6383 C C . LEU A 1 779 ? 128.773 141.909 98.345 1.00 138.13 779 LEU A C 1
ATOM 6384 O O . LEU A 1 779 ? 129.618 141.666 97.477 1.00 138.12 779 LEU A O 1
ATOM 6389 N N . TRP A 1 780 ? 128.978 141.635 99.632 1.00 122.81 780 TRP A N 1
ATOM 6390 C CA . TRP A 1 780 ? 130.216 141.022 100.095 1.00 122.08 780 TRP A CA 1
ATOM 6391 C C . TRP A 1 780 ? 130.274 139.527 99.816 1.00 124.39 780 TRP A C 1
ATOM 6392 O O . TRP A 1 780 ? 131.354 138.936 99.918 1.00 123.91 780 TRP A O 1
ATOM 6403 N N . ARG A 1 781 ? 129.143 138.907 99.476 1.00 132.70 781 ARG A N 1
ATOM 6404 C CA . ARG A 1 781 ? 129.112 137.461 99.265 1.00 129.02 781 ARG A CA 1
ATOM 6405 C C . ARG A 1 781 ? 130.007 136.998 98.120 1.00 130.46 781 ARG A C 1
ATOM 6406 O O . ARG A 1 781 ? 130.777 136.043 98.321 1.00 133.06 781 ARG A O 1
ATOM 6414 N N . PRO A 1 782 ? 129.968 137.593 96.918 1.00 117.79 782 PRO A N 1
ATOM 6415 C CA . PRO A 1 782 ? 130.859 137.114 95.848 1.00 118.37 782 PRO A CA 1
ATOM 6416 C C . PRO A 1 782 ? 132.333 137.361 96.117 1.00 122.25 782 PRO A C 1
ATOM 6417 O O . PRO A 1 782 ? 133.173 136.726 95.469 1.00 125.09 782 PRO A O 1
ATOM 6421 N N . ARG A 1 783 ? 132.678 138.265 97.032 1.00 132.37 783 ARG A N 1
ATOM 6422 C CA . ARG A 1 783 ? 134.073 138.593 97.293 1.00 131.64 783 ARG A CA 1
ATOM 6423 C C . ARG A 1 783 ? 134.680 137.796 98.440 1.00 132.15 783 ARG A C 1
ATOM 6424 O O . ARG A 1 783 ? 135.889 137.906 98.672 1.00 135.48 783 ARG A O 1
ATOM 6432 N N . ILE A 1 784 ? 133.890 137.003 99.158 1.00 121.58 784 ILE A N 1
ATOM 6433 C CA . ILE A 1 784 ? 134.344 136.314 100.360 1.00 121.80 784 ILE A CA 1
ATOM 6434 C C . ILE A 1 784 ? 134.362 134.801 100.169 1.00 121.64 784 ILE A C 1
ATOM 6435 O O . ILE A 1 784 ? 135.362 134.144 100.458 1.00 125.77 784 ILE A O 1
ATOM 6440 N N . VAL A 1 785 ? 133.261 134.232 99.686 1.00 127.44 785 VAL A N 1
ATOM 6441 C CA . VAL A 1 785 ? 133.141 132.778 99.567 1.00 131.00 785 VAL A CA 1
ATOM 6442 C C . VAL A 1 785 ? 134.152 132.170 98.591 1.00 132.64 785 VAL A C 1
ATOM 6443 O O . VAL A 1 785 ? 134.460 130.978 98.732 1.00 133.94 785 VAL A O 1
ATOM 6447 N N . PRO A 1 786 ? 134.700 132.887 97.605 1.00 127.41 786 PRO A N 1
ATOM 6448 C CA . PRO A 1 786 ? 135.851 132.338 96.877 1.00 126.08 786 PRO A CA 1
ATOM 6449 C C . PRO A 1 786 ? 137.198 132.667 97.501 1.00 125.80 786 PRO A C 1
ATOM 6450 O O . PRO A 1 786 ? 138.227 132.249 96.961 1.00 125.44 786 PRO A O 1
ATOM 6454 N N . ILE A 1 787 ? 137.214 133.396 98.616 1.00 131.78 787 ILE A N 1
ATOM 6455 C CA . ILE A 1 787 ? 138.453 133.797 99.258 1.00 132.91 787 ILE A CA 1
ATOM 6456 C C . ILE A 1 787 ? 138.657 133.102 100.602 1.00 133.82 787 ILE A C 1
ATOM 6457 O O . ILE A 1 787 ? 139.806 132.900 101.014 1.00 137.36 787 ILE A O 1
ATOM 6462 N N . LEU A 1 788 ? 137.580 132.702 101.275 1.00 109.12 788 LEU A N 1
ATOM 6463 C CA . LEU A 1 788 ? 137.694 131.997 102.549 1.00 108.47 788 LEU A CA 1
ATOM 6464 C C . LEU A 1 788 ? 138.594 130.766 102.500 1.00 112.49 788 LEU A C 1
ATOM 6465 O O . LEU A 1 788 ? 139.366 130.569 103.455 1.00 115.73 788 LEU A O 1
ATOM 6470 N N . PRO A 1 789 ? 138.544 129.902 101.474 1.00 111.04 789 PRO A N 1
ATOM 6471 C CA . PRO A 1 789 ? 139.505 128.787 101.438 1.00 108.18 789 PRO A CA 1
ATOM 6472 C C . PRO A 1 789 ? 140.953 129.239 101.472 1.00 112.10 789 PRO A C 1
ATOM 6473 O O . PRO A 1 789 ? 141.777 128.600 102.134 1.00 116.03 789 PRO A O 1
ATOM 6477 N N . TYR A 1 790 ? 141.284 130.344 100.803 1.00 125.07 790 TYR A N 1
ATOM 6478 C CA . TYR A 1 790 ? 142.672 130.797 100.782 1.00 123.82 790 TYR A CA 1
ATOM 6479 C C . TYR A 1 790 ? 143.085 131.394 102.122 1.00 122.45 790 TYR A C 1
ATOM 6480 O O . TYR A 1 790 ? 144.228 131.216 102.557 1.00 127.89 790 TYR A O 1
ATOM 6489 N N . ILE A 1 791 ? 142.173 132.096 102.797 1.00 98.46 791 ILE A N 1
ATOM 6490 C CA . ILE A 1 791 ? 142.471 132.595 104.139 1.00 100.81 791 ILE A CA 1
ATOM 6491 C C . ILE A 1 791 ? 142.699 131.432 105.097 1.00 105.50 791 ILE A C 1
ATOM 6492 O O . ILE A 1 791 ? 143.642 131.440 105.905 1.00 109.47 791 ILE A O 1
ATOM 6497 N N . THR A 1 792 ? 141.840 130.413 105.024 1.00 126.60 792 THR A N 1
ATOM 6498 C CA . THR A 1 792 ? 142.016 129.241 105.873 1.00 126.38 792 THR A CA 1
ATOM 6499 C C . THR A 1 792 ? 143.318 128.519 105.547 1.00 129.00 792 THR A C 1
ATOM 6500 O O . THR A 1 792 ? 143.990 128.005 106.445 1.00 131.82 792 THR A O 1
ATOM 6504 N N . ARG A 1 793 ? 143.692 128.473 104.267 1.00 136.52 793 ARG A N 1
ATOM 6505 C CA . ARG A 1 793 ? 144.953 127.847 103.880 1.00 133.51 793 ARG A CA 1
ATOM 6506 C C . ARG A 1 793 ? 146.146 128.636 104.407 1.00 136.67 793 ARG A C 1
ATOM 6507 O O . ARG A 1 793 ? 147.162 128.052 104.798 1.00 141.99 793 ARG A O 1
ATOM 6515 N N . LEU A 1 794 ? 146.048 129.968 104.408 1.00 117.41 794 LEU A N 1
ATOM 6516 C CA . LEU A 1 794 ? 147.110 130.786 104.985 1.00 116.17 794 LEU A CA 1
ATOM 6517 C C . LEU A 1 794 ? 147.250 130.526 106.479 1.00 117.15 794 LEU A C 1
ATOM 6518 O O . LEU A 1 794 ? 148.369 130.417 106.997 1.00 120.88 794 LEU A O 1
ATOM 6523 N N . LEU A 1 795 ? 146.125 130.427 107.191 1.00 102.29 795 LEU A N 1
ATOM 6524 C CA . LEU A 1 795 ? 146.187 130.089 108.612 1.00 99.21 795 LEU A CA 1
ATOM 6525 C C . LEU A 1 795 ? 146.767 128.693 108.817 1.00 105.33 795 LEU A C 1
ATOM 6526 O O . LEU A 1 795 ? 147.536 128.459 109.757 1.00 110.91 795 LEU A O 1
ATOM 6531 N N . TYR A 1 796 ? 146.401 127.756 107.941 1.00 125.64 796 TYR A N 1
ATOM 6532 C CA . TYR A 1 796 ? 146.987 126.419 107.934 1.00 124.74 796 TYR A CA 1
ATOM 6533 C C . TYR A 1 796 ? 148.505 126.482 107.836 1.00 124.36 796 TYR A C 1
ATOM 6534 O O . TYR A 1 796 ? 149.219 125.843 108.617 1.00 127.81 796 TYR A O 1
ATOM 6543 N N . GLN A 1 797 ? 149.013 127.242 106.866 1.00 115.34 797 GLN A N 1
ATOM 6544 C CA . GLN A 1 797 ? 150.456 127.330 106.669 1.00 113.33 797 GLN A CA 1
ATOM 6545 C C . GLN A 1 797 ? 151.136 128.005 107.853 1.00 115.03 797 GLN A C 1
ATOM 6546 O O . GLN A 1 797 ? 152.228 127.596 108.263 1.00 116.90 797 GLN A O 1
ATOM 6552 N N . LEU A 1 798 ? 150.508 129.042 108.412 1.00 105.63 798 LEU A N 1
ATOM 6553 C CA . LEU A 1 798 ? 151.072 129.699 109.586 1.00 103.40 798 LEU A CA 1
ATOM 6554 C C . LEU A 1 798 ? 151.112 128.762 110.785 1.00 107.29 798 LEU A C 1
ATOM 6555 O O . LEU A 1 798 ? 152.010 128.869 111.627 1.00 108.87 798 LEU A O 1
ATOM 6560 N N . GLN A 1 799 ? 150.147 127.845 110.886 1.00 118.69 799 GLN A N 1
ATOM 6561 C CA . GLN A 1 799 ? 150.193 126.842 111.945 1.00 115.89 799 GLN A CA 1
ATOM 6562 C C . GLN A 1 799 ? 151.265 125.795 111.669 1.00 118.97 799 GLN A C 1
ATOM 6563 O O . GLN A 1 799 ? 151.969 125.361 112.589 1.00 119.06 799 GLN A O 1
ATOM 6569 N N . SER A 1 800 ? 151.403 125.374 110.409 1.00 119.89 800 SER A N 1
ATOM 6570 C CA . SER A 1 800 ? 152.392 124.360 110.061 1.00 115.74 800 SER A CA 1
ATOM 6571 C C . SER A 1 800 ? 153.818 124.889 110.126 1.00 117.47 800 SER A C 1
ATOM 6572 O O . SER A 1 800 ? 154.759 124.089 110.166 1.00 122.74 800 SER A O 1
ATOM 6575 N N . TYR A 1 801 ? 154.000 126.211 110.132 1.00 119.76 801 TYR A N 1
ATOM 6576 C CA . TYR A 1 801 ? 155.343 126.776 110.206 1.00 119.10 801 TYR A CA 1
ATOM 6577 C C . TYR A 1 801 ? 156.012 126.469 111.539 1.00 120.12 801 TYR A C 1
ATOM 6578 O O . TYR A 1 801 ? 157.243 126.383 111.608 1.00 122.24 801 TYR A O 1
ATOM 6587 N N . HIS A 1 802 ? 155.229 126.297 112.599 1.00 121.60 802 HIS A N 1
ATOM 6588 C CA . HIS A 1 802 ? 155.761 126.069 113.935 1.00 122.31 802 HIS A CA 1
ATOM 6589 C C . HIS A 1 802 ? 156.102 124.609 114.199 1.00 126.34 802 HIS A C 1
ATOM 6590 O O . HIS A 1 802 ? 156.619 124.294 115.275 1.00 129.24 802 HIS A O 1
ATOM 6597 N N . ASP A 1 803 ? 155.833 123.719 113.252 1.00 145.35 803 ASP A N 1
ATOM 6598 C CA . ASP A 1 803 ? 156.044 122.294 113.470 1.00 144.25 803 ASP A CA 1
ATOM 6599 C C . ASP A 1 803 ? 157.493 121.929 113.170 1.00 145.58 803 ASP A C 1
ATOM 6600 O O . ASP A 1 803 ? 157.943 122.110 112.033 1.00 147.09 803 ASP A O 1
ATOM 6605 N N . PRO A 1 804 ? 158.253 121.424 114.147 1.00 132.65 804 PRO A N 1
ATOM 6606 C CA . PRO A 1 804 ? 159.653 121.058 113.873 1.00 131.70 804 PRO A CA 1
ATOM 6607 C C . PRO A 1 804 ? 159.809 119.977 112.818 1.00 133.43 804 PRO A C 1
ATOM 6608 O O . PRO A 1 804 ? 160.841 119.939 112.135 1.00 133.75 804 PRO A O 1
ATOM 6612 N N . ASP A 1 805 ? 158.821 119.093 112.666 1.00 152.89 805 ASP A N 1
ATOM 6613 C CA . ASP A 1 805 ? 158.911 118.041 111.659 1.00 154.51 805 ASP A CA 1
ATOM 6614 C C . ASP A 1 805 ? 158.940 118.600 110.244 1.00 154.08 805 ASP A C 1
ATOM 6615 O O . ASP A 1 805 ? 159.418 117.921 109.329 1.00 154.50 805 ASP A O 1
ATOM 6620 N N . ASN A 1 806 ? 158.439 119.816 110.044 1.00 144.20 806 ASN A N 1
ATOM 6621 C CA . ASN A 1 806 ? 158.398 120.434 108.729 1.00 144.64 806 ASN A CA 1
ATOM 6622 C C . ASN A 1 806 ? 159.672 121.193 108.380 1.00 146.36 806 ASN A C 1
ATOM 6623 O O . ASN A 1 806 ? 159.809 121.647 107.239 1.00 148.16 806 ASN A O 1
ATOM 6628 N N . TRP A 1 807 ? 160.601 121.341 109.323 1.00 146.40 807 TRP A N 1
ATOM 6629 C CA . TRP A 1 807 ? 161.828 122.086 109.074 1.00 145.09 807 TRP A CA 1
ATOM 6630 C C . TRP A 1 807 ? 162.941 121.235 108.481 1.00 146.73 807 TRP A C 1
ATOM 6631 O O . TRP A 1 807 ? 163.890 121.791 107.918 1.00 147.97 807 TRP A O 1
ATOM 6642 N N . LYS A 1 808 ? 162.850 119.907 108.590 1.00 160.35 808 LYS A N 1
ATOM 6643 C CA . LYS A 1 808 ? 163.918 119.045 108.098 1.00 161.93 808 LYS A CA 1
ATOM 6644 C C . LYS A 1 808 ? 164.075 119.114 106.584 1.00 162.52 808 LYS A C 1
ATOM 6645 O O . LYS A 1 808 ? 165.161 118.817 106.074 1.00 159.88 808 LYS A O 1
ATOM 6651 N N . GLY A 1 809 ? 163.024 119.497 105.857 1.00 180.27 809 GLY A N 1
ATOM 6652 C CA . GLY A 1 809 ? 163.151 119.691 104.423 1.00 180.30 809 GLY A CA 1
ATOM 6653 C C . GLY A 1 809 ? 163.900 120.949 104.041 1.00 181.13 809 GLY A C 1
ATOM 6654 O O . GLY A 1 809 ? 164.381 121.053 102.908 1.00 181.20 809 GLY A O 1
ATOM 6655 N N . LEU A 1 810 ? 164.009 121.905 104.960 1.00 176.53 810 LEU A N 1
ATOM 6656 C CA . LEU A 1 810 ? 164.741 123.130 104.702 1.00 176.06 810 LEU A CA 1
ATOM 6657 C C . LEU A 1 810 ? 166.243 122.857 104.683 1.00 176.22 810 LEU A C 1
ATOM 6658 O O . LEU A 1 810 ? 166.703 121.832 105.192 1.00 175.33 810 LEU A O 1
ATOM 6663 N N . PRO A 1 811 ? 167.029 123.754 104.085 1.00 176.47 811 PRO A N 1
ATOM 6664 C CA . PRO A 1 811 ? 168.486 123.602 104.140 1.00 175.45 811 PRO A CA 1
ATOM 6665 C C . PRO A 1 811 ? 168.986 123.599 105.576 1.00 175.42 811 PRO A C 1
ATOM 6666 O O . PRO A 1 811 ? 168.404 124.228 106.463 1.00 176.02 811 PRO A O 1
ATOM 6670 N N . THR A 1 812 ? 170.077 122.862 105.800 1.00 178.96 812 THR A N 1
ATOM 6671 C CA . THR A 1 812 ? 170.604 122.703 107.151 1.00 179.13 812 THR A CA 1
ATOM 6672 C C . THR A 1 812 ? 171.025 124.034 107.761 1.00 179.11 812 THR A C 1
ATOM 6673 O O . THR A 1 812 ? 170.989 124.191 108.986 1.00 178.96 812 THR A O 1
ATOM 6677 N N . VAL A 1 813 ? 171.413 125.004 106.929 1.00 175.18 813 VAL A N 1
ATOM 6678 C CA . VAL A 1 813 ? 171.940 126.269 107.431 1.00 175.41 813 VAL A CA 1
ATOM 6679 C C . VAL A 1 813 ? 170.865 127.183 108.001 1.00 175.99 813 VAL A C 1
ATOM 6680 O O . VAL A 1 813 ? 171.195 128.236 108.560 1.00 175.25 813 VAL A O 1
ATOM 6684 N N . VAL A 1 814 ? 169.589 126.817 107.884 1.00 164.88 814 VAL A N 1
ATOM 6685 C CA . VAL A 1 814 ? 168.515 127.649 108.417 1.00 162.25 814 VAL A CA 1
ATOM 6686 C C . VAL A 1 814 ? 167.610 126.830 109.328 1.00 161.47 814 VAL A C 1
ATOM 6687 O O . VAL A 1 814 ? 166.493 127.250 109.647 1.00 162.93 814 VAL A O 1
ATOM 6691 N N . GLN A 1 815 ? 168.081 125.653 109.746 1.00 152.89 815 GLN A N 1
ATOM 6692 C CA . GLN A 1 815 ? 167.314 124.856 110.698 1.00 152.16 815 GLN A CA 1
ATOM 6693 C C . GLN A 1 815 ? 167.177 125.577 112.033 1.00 152.80 815 GLN A C 1
ATOM 6694 O O . GLN A 1 815 ? 166.105 125.562 112.649 1.00 152.08 815 GLN A O 1
ATOM 6700 N N . SER A 1 816 ? 168.255 126.208 112.500 1.00 164.90 816 SER A N 1
ATOM 6701 C CA . SER A 1 816 ? 168.195 126.963 113.745 1.00 165.15 816 SER A CA 1
ATOM 6702 C C . SER A 1 816 ? 167.504 128.309 113.568 1.00 165.06 816 SER A C 1
ATOM 6703 O O . SER A 1 816 ? 166.954 128.846 114.535 1.00 166.16 816 SER A O 1
ATOM 6706 N N . PHE A 1 817 ? 167.531 128.869 112.357 1.00 148.02 817 PHE A N 1
ATOM 6707 C CA . PHE A 1 817 ? 166.932 130.181 112.129 1.00 146.20 817 PHE A CA 1
ATOM 6708 C C . PHE A 1 817 ? 165.426 130.150 112.364 1.00 148.59 817 PHE A C 1
ATOM 6709 O O . PHE A 1 817 ? 164.872 131.021 113.047 1.00 149.78 817 PHE A O 1
ATOM 6717 N N . VAL A 1 818 ? 164.745 129.146 111.808 1.00 134.79 818 VAL A N 1
ATOM 6718 C CA . VAL A 1 818 ? 163.300 129.044 111.991 1.00 130.29 818 VAL A CA 1
ATOM 6719 C C . VAL A 1 818 ? 162.965 128.739 113.446 1.00 133.27 818 VAL A C 1
ATOM 6720 O O . VAL A 1 818 ? 161.949 129.208 113.973 1.00 136.90 818 VAL A O 1
ATOM 6724 N N . LYS A 1 819 ? 163.804 127.946 114.118 1.00 139.59 819 LYS A N 1
ATOM 6725 C CA . LYS A 1 819 ? 163.588 127.673 115.535 1.00 140.73 819 LYS A CA 1
ATOM 6726 C C . LYS A 1 819 ? 163.699 128.946 116.364 1.00 141.68 819 LYS A C 1
ATOM 6727 O O . LYS A 1 819 ? 162.897 129.175 117.276 1.00 143.61 819 LYS A O 1
ATOM 6733 N N . TYR A 1 820 ? 164.695 129.784 116.064 1.00 154.82 820 TYR A N 1
ATOM 6734 C CA . TYR A 1 820 ? 164.825 131.061 116.757 1.00 155.77 820 TYR A CA 1
ATOM 6735 C C . TYR A 1 820 ? 163.637 131.966 116.464 1.00 156.94 820 TYR A C 1
ATOM 6736 O O . TYR A 1 820 ? 163.156 132.681 117.351 1.00 158.99 820 TYR A O 1
ATOM 6745 N N . SER A 1 821 ? 163.157 131.958 115.219 1.00 136.74 821 SER A N 1
ATOM 6746 C CA . SER A 1 821 ? 161.995 132.769 114.869 1.00 136.40 821 SER A CA 1
ATOM 6747 C C . SER A 1 821 ? 160.739 132.301 115.594 1.00 136.56 821 SER A C 1
ATOM 6748 O O . SER A 1 821 ? 159.890 133.125 115.952 1.00 137.56 821 SER A O 1
ATOM 6751 N N . THR A 1 822 ? 160.601 130.991 115.810 1.00 135.56 822 THR A N 1
ATOM 6752 C CA . THR A 1 822 ? 159.389 130.458 116.425 1.00 134.92 822 THR A CA 1
ATOM 6753 C C . THR A 1 822 ? 159.222 130.944 117.860 1.00 135.92 822 THR A C 1
ATOM 6754 O O . THR A 1 822 ? 158.118 131.322 118.269 1.00 138.75 822 THR A O 1
ATOM 6758 N N . ILE A 1 823 ? 160.305 130.945 118.640 1.00 141.19 823 ILE A N 1
ATOM 6759 C CA . ILE A 1 823 ? 160.198 131.280 120.055 1.00 142.98 823 ILE A CA 1
ATOM 6760 C C . ILE A 1 823 ? 159.898 132.765 120.223 1.00 145.07 823 ILE A C 1
ATOM 6761 O O . ILE A 1 823 ? 160.288 133.605 119.399 1.00 145.72 823 ILE A O 1
ATOM 6766 N N . GLU A 1 824 ? 159.188 133.092 121.298 1.00 160.72 824 GLU A N 1
ATOM 6767 C CA . GLU A 1 824 ? 158.795 134.458 121.609 1.00 160.73 824 GLU A CA 1
ATOM 6768 C C . GLU A 1 824 ? 159.428 134.896 122.923 1.00 160.98 824 GLU A C 1
ATOM 6769 O O . GLU A 1 824 ? 159.857 134.072 123.738 1.00 160.83 824 GLU A O 1
ATOM 6775 N N . ARG A 1 825 ? 159.475 136.213 123.126 1.00 174.87 825 ARG A N 1
ATOM 6776 C CA . ARG A 1 825 ? 160.174 136.813 124.256 1.00 176.31 825 ARG A CA 1
ATOM 6777 C C . ARG A 1 825 ? 159.237 137.620 125.150 1.00 176.81 825 ARG A C 1
ATOM 6778 O O . ARG A 1 825 ? 159.612 138.685 125.641 1.00 178.68 825 ARG A O 1
ATOM 6786 N N . PHE A 1 826 ? 158.008 137.146 125.359 1.00 181.92 826 PHE A N 1
ATOM 6787 C CA . PHE A 1 826 ? 157.093 137.843 126.257 1.00 182.51 826 PHE A CA 1
ATOM 6788 C C . PHE A 1 826 ? 157.674 137.917 127.666 1.00 183.06 826 PHE A C 1
ATOM 6789 O O . PHE A 1 826 ? 158.389 137.017 128.118 1.00 181.42 826 PHE A O 1
ATOM 6797 N N . TRP A 1 827 ? 157.388 139.019 128.353 1.00 214.60 827 TRP A N 1
ATOM 6798 C CA . TRP A 1 827 ? 157.931 139.272 129.680 1.00 215.30 827 TRP A CA 1
ATOM 6799 C C . TRP A 1 827 ? 156.809 139.693 130.617 1.00 215.07 827 TRP A C 1
ATOM 6800 O O . TRP A 1 827 ? 155.851 140.354 130.208 1.00 214.74 827 TRP A O 1
ATOM 6811 N N . GLU A 1 828 ? 156.938 139.302 131.883 1.00 214.69 828 GLU A N 1
ATOM 6812 C CA . GLU A 1 828 ? 155.961 139.630 132.908 1.00 215.69 828 GLU A CA 1
ATOM 6813 C C . GLU A 1 828 ? 156.665 140.166 134.144 1.00 216.51 828 GLU A C 1
ATOM 6814 O O . GLU A 1 828 ? 157.751 139.701 134.503 1.00 216.78 828 GLU A O 1
ATOM 6820 N N . ALA A 1 829 ? 156.041 141.148 134.791 1.00 208.91 829 ALA A N 1
ATOM 6821 C CA . ALA A 1 829 ? 156.537 141.668 136.058 1.00 207.86 829 ALA A CA 1
ATOM 6822 C C . ALA A 1 829 ? 156.127 140.721 137.178 1.00 206.70 829 ALA A C 1
ATOM 6823 O O . ALA A 1 829 ? 154.936 140.441 137.358 1.00 206.32 829 ALA A O 1
ATOM 6825 N N . GLY A 1 830 ? 157.108 140.230 137.928 1.00 184.93 830 GLY A N 1
ATOM 6826 C CA . GLY A 1 830 ? 156.885 139.250 138.964 1.00 184.40 830 GLY A CA 1
ATOM 6827 C C . GLY A 1 830 ? 157.262 137.835 138.579 1.00 184.62 830 GLY A C 1
ATOM 6828 O O . GLY A 1 830 ? 157.418 136.988 139.466 1.00 183.97 830 GLY A O 1
ATOM 6829 N N . ALA A 1 831 ? 157.414 137.558 137.286 1.00 197.85 831 ALA A N 1
ATOM 6830 C CA . ALA A 1 831 ? 157.853 136.254 136.813 1.00 197.99 831 ALA A CA 1
ATOM 6831 C C . ALA A 1 831 ? 159.367 136.152 136.694 1.00 198.88 831 ALA A C 1
ATOM 6832 O O . ALA A 1 831 ? 159.878 135.078 136.360 1.00 198.99 831 ALA A O 1
ATOM 6834 N N . SER A 1 832 ? 160.090 137.237 136.960 1.00 211.17 832 SER A N 1
ATOM 6835 C CA . SER A 1 832 ? 161.544 137.233 136.900 1.00 210.94 832 SER A CA 1
ATOM 6836 C C . SER A 1 832 ? 162.067 138.384 137.743 1.00 210.85 832 SER A C 1
ATOM 6837 O O . SER A 1 832 ? 161.350 139.348 138.024 1.00 211.46 832 SER A O 1
ATOM 6840 N N . ASN A 1 833 ? 163.335 138.270 138.144 1.00 201.89 833 ASN A N 1
ATOM 6841 C CA . ASN A 1 833 ? 163.983 139.361 138.861 1.00 202.05 833 ASN A CA 1
ATOM 6842 C C . ASN A 1 833 ? 164.202 140.579 137.975 1.00 203.85 833 ASN A C 1
ATOM 6843 O O . ASN A 1 833 ? 164.341 141.692 138.493 1.00 203.60 833 ASN A O 1
ATOM 6848 N N . LYS A 1 834 ? 164.236 140.391 136.659 1.00 233.71 834 LYS A N 1
ATOM 6849 C CA . LYS A 1 834 ? 164.431 141.501 135.741 1.00 233.98 834 LYS A CA 1
ATOM 6850 C C . LYS A 1 834 ? 163.186 142.378 135.679 1.00 234.65 834 LYS A C 1
ATOM 6851 O O . LYS A 1 834 ? 162.054 141.904 135.810 1.00 234.86 834 LYS A O 1
ATOM 6857 N N . SER A 1 835 ? 163.407 143.670 135.476 1.00 237.84 835 SER A N 1
ATOM 6858 C CA . SER A 1 835 ? 162.333 144.626 135.278 1.00 237.43 835 SER A CA 1
ATOM 6859 C C . SER A 1 835 ? 162.164 144.889 133.783 1.00 237.69 835 SER A C 1
ATOM 6860 O O . SER A 1 835 ? 162.799 144.251 132.938 1.00 238.15 835 SER A O 1
ATOM 6863 N N . LYS A 1 836 ? 161.294 145.843 133.448 1.00 231.56 836 LYS A N 1
ATOM 6864 C CA . LYS A 1 836 ? 161.051 146.169 132.047 1.00 231.54 836 LYS A CA 1
ATOM 6865 C C . LYS A 1 836 ? 162.275 146.794 131.388 1.00 232.35 836 LYS A C 1
ATOM 6866 O O . LYS A 1 836 ? 162.505 146.587 130.189 1.00 232.89 836 LYS A O 1
ATOM 6872 N N . ASP A 1 837 ? 163.067 147.556 132.149 1.00 262.90 837 ASP A N 1
ATOM 6873 C CA . ASP A 1 837 ? 164.159 148.323 131.557 1.00 263.70 837 ASP A CA 1
ATOM 6874 C C . ASP A 1 837 ? 165.209 147.411 130.933 1.00 264.13 837 ASP A C 1
ATOM 6875 O O . ASP A 1 837 ? 165.568 147.572 129.763 1.00 264.66 837 ASP A O 1
ATOM 6880 N N . GLU A 1 838 ? 165.709 146.435 131.695 1.00 251.82 838 GLU A N 1
ATOM 6881 C CA . GLU A 1 838 ? 166.740 145.551 131.160 1.00 251.35 838 GLU A CA 1
ATOM 6882 C C . GLU A 1 838 ? 166.196 144.562 130.136 1.00 250.80 838 GLU A C 1
ATOM 6883 O O . GLU A 1 838 ? 166.951 144.110 129.271 1.00 251.24 838 GLU A O 1
ATOM 6889 N N . PHE A 1 839 ? 164.906 144.232 130.195 1.00 233.08 839 PHE A N 1
ATOM 6890 C CA . PHE A 1 839 ? 164.299 143.411 129.151 1.00 233.13 839 PHE A CA 1
ATOM 6891 C C . PHE A 1 839 ? 164.275 144.159 127.819 1.00 233.74 839 PHE A C 1
ATOM 6892 O O . PHE A 1 839 ? 164.665 143.618 126.771 1.00 234.21 839 PHE A O 1
ATOM 6900 N N . ILE A 1 840 ? 163.844 145.422 127.850 1.00 250.27 840 ILE A N 1
ATOM 6901 C CA . ILE A 1 840 ? 163.901 146.248 126.651 1.00 250.29 840 ILE A CA 1
ATOM 6902 C C . ILE A 1 840 ? 165.349 146.488 126.242 1.00 250.88 840 ILE A C 1
ATOM 6903 O O . ILE A 1 840 ? 165.647 146.648 125.055 1.00 251.26 840 ILE A O 1
ATOM 6908 N N . ASP A 1 841 ? 166.271 146.504 127.207 1.00 262.86 841 ASP A N 1
ATOM 6909 C CA . ASP A 1 841 ? 167.692 146.591 126.885 1.00 263.08 841 ASP A CA 1
ATOM 6910 C C . ASP A 1 841 ? 168.163 145.368 126.105 1.00 263.19 841 ASP A C 1
ATOM 6911 O O . ASP A 1 841 ? 168.942 145.493 125.153 1.00 263.41 841 ASP A O 1
ATOM 6916 N N . GLU A 1 842 ? 167.719 144.175 126.509 1.00 254.46 842 GLU A N 1
ATOM 6917 C CA . GLU A 1 842 ? 168.058 142.972 125.753 1.00 253.64 842 GLU A CA 1
ATOM 6918 C C . GLU A 1 842 ? 167.494 143.034 124.342 1.00 253.13 842 GLU A C 1
ATOM 6919 O O . GLU A 1 842 ? 168.171 142.656 123.379 1.00 253.03 842 GLU A O 1
ATOM 6925 N N . HIS A 1 843 ? 166.249 143.496 124.197 1.00 239.04 843 HIS A N 1
ATOM 6926 C CA . HIS A 1 843 ? 165.692 143.635 122.851 1.00 238.17 843 HIS A CA 1
ATOM 6927 C C . HIS A 1 843 ? 166.460 144.662 122.023 1.00 237.95 843 HIS A C 1
ATOM 6928 O O . HIS A 1 843 ? 166.698 144.451 120.828 1.00 238.49 843 HIS A O 1
ATOM 6935 N N . MET A 1 844 ? 166.853 145.779 122.636 1.00 234.45 844 MET A N 1
ATOM 6936 C CA . MET A 1 844 ? 167.591 146.809 121.911 1.00 234.31 844 MET A CA 1
ATOM 6937 C C . MET A 1 844 ? 168.971 146.314 121.493 1.00 234.35 844 MET A C 1
ATOM 6938 O O . MET A 1 844 ? 169.454 146.653 120.407 1.00 233.67 844 MET A O 1
ATOM 6943 N N . LYS A 1 845 ? 169.623 145.521 122.346 1.00 245.66 845 LYS A N 1
ATOM 6944 C CA . LYS A 1 845 ? 170.948 145.002 122.020 1.00 245.83 845 LYS A CA 1
ATOM 6945 C C . LYS A 1 845 ? 170.902 144.101 120.792 1.00 245.59 845 LYS A C 1
ATOM 6946 O O . LYS A 1 845 ? 171.799 144.151 119.941 1.00 246.13 845 LYS A O 1
ATOM 6952 N N . ALA A 1 846 ? 169.862 143.273 120.681 1.00 225.91 846 ALA A N 1
ATOM 6953 C CA . ALA A 1 846 ? 169.755 142.349 119.559 1.00 224.96 846 ALA A CA 1
ATOM 6954 C C . ALA A 1 846 ? 169.557 143.059 118.226 1.00 224.97 846 ALA A C 1
ATOM 6955 O O . ALA A 1 846 ? 169.808 142.451 117.181 1.00 224.87 846 ALA A O 1
ATOM 6957 N N . MET A 1 847 ? 169.127 144.326 118.242 1.00 210.92 847 MET A N 1
ATOM 6958 C CA . MET A 1 847 ? 168.835 145.053 117.007 1.00 210.32 847 MET A CA 1
ATOM 6959 C C . MET A 1 847 ? 170.036 145.002 116.066 1.00 210.43 847 MET A C 1
ATOM 6960 O O . MET A 1 847 ? 169.920 144.591 114.907 1.00 209.57 847 MET A O 1
ATOM 6965 N N . GLN A 1 848 ? 171.218 145.337 116.577 1.00 221.83 848 GLN A N 1
ATOM 6966 C CA . GLN A 1 848 ? 172.444 145.294 115.789 1.00 221.45 848 GLN A CA 1
ATOM 6967 C C . GLN A 1 848 ? 173.004 143.882 115.642 1.00 220.87 848 GLN A C 1
ATOM 6968 O O . GLN A 1 848 ? 174.183 143.727 115.300 1.00 220.40 848 GLN A O 1
ATOM 6974 N N . THR A 1 849 ? 172.192 142.856 115.891 1.00 209.17 849 THR A N 1
ATOM 6975 C CA . THR A 1 849 ? 172.635 141.472 115.856 1.00 208.02 849 THR A CA 1
ATOM 6976 C C . THR A 1 849 ? 171.768 140.686 114.881 1.00 207.36 849 THR A C 1
ATOM 6977 O O . THR A 1 849 ? 170.608 141.029 114.641 1.00 208.47 849 THR A O 1
ATOM 6981 N N . LEU A 1 850 ? 172.350 139.624 114.316 1.00 175.17 850 LEU A N 1
ATOM 6982 C CA . LEU A 1 850 ? 171.630 138.779 113.370 1.00 173.72 850 LEU A CA 1
ATOM 6983 C C . LEU A 1 850 ? 170.450 138.059 114.012 1.00 173.32 850 LEU A C 1
ATOM 6984 O O . LEU A 1 850 ? 169.564 137.582 113.295 1.00 172.40 850 LEU A O 1
ATOM 6989 N N . ARG A 1 851 ? 170.422 137.963 115.343 1.00 173.03 851 ARG A N 1
ATOM 6990 C CA . ARG A 1 851 ? 169.299 137.322 116.020 1.00 172.03 851 ARG A CA 1
ATOM 6991 C C . ARG A 1 851 ? 168.016 138.130 115.858 1.00 172.56 851 ARG A C 1
ATOM 6992 O O . ARG A 1 851 ? 166.921 137.555 115.785 1.00 174.52 851 ARG A O 1
ATOM 7000 N N . ASP A 1 852 ? 168.131 139.460 115.793 1.00 185.72 852 ASP A N 1
ATOM 7001 C CA . ASP A 1 852 ? 166.959 140.291 115.545 1.00 186.64 852 ASP A CA 1
ATOM 7002 C C . ASP A 1 852 ? 166.337 139.989 114.192 1.00 185.39 852 ASP A C 1
ATOM 7003 O O . ASP A 1 852 ? 165.145 140.228 113.996 1.00 186.42 852 ASP A O 1
ATOM 7008 N N . PHE A 1 853 ? 167.118 139.465 113.249 1.00 154.59 853 PHE A N 1
ATOM 7009 C CA . PHE A 1 853 ? 166.558 139.096 111.954 1.00 153.94 853 PHE A CA 1
ATOM 7010 C C . PHE A 1 853 ? 165.565 137.946 112.097 1.00 153.86 853 PHE A C 1
ATOM 7011 O O . PHE A 1 853 ? 164.445 138.003 111.569 1.00 155.16 853 PHE A O 1
ATOM 7019 N N . ALA A 1 854 ? 165.953 136.898 112.828 1.00 143.56 854 ALA A N 1
ATOM 7020 C CA . ALA A 1 854 ? 165.027 135.806 113.107 1.00 141.88 854 ALA A CA 1
ATOM 7021 C C . ALA A 1 854 ? 163.861 136.284 113.961 1.00 141.60 854 ALA A C 1
ATOM 7022 O O . ALA A 1 854 ? 162.722 135.836 113.780 1.00 144.30 854 ALA A O 1
ATOM 7024 N N . ASP A 1 855 ? 164.129 137.193 114.902 1.00 155.98 855 ASP A N 1
ATOM 7025 C CA . ASP A 1 855 ? 163.048 137.752 115.708 1.00 156.42 855 ASP A CA 1
ATOM 7026 C C . ASP A 1 855 ? 162.037 138.489 114.836 1.00 154.41 855 ASP A C 1
ATOM 7027 O O . ASP A 1 855 ? 160.826 138.376 115.046 1.00 155.19 855 ASP A O 1
ATOM 7032 N N . SER A 1 856 ? 162.518 139.241 113.845 1.00 132.62 856 SER A N 1
ATOM 7033 C CA . SER A 1 856 ? 161.627 139.966 112.946 1.00 133.23 856 SER A CA 1
ATOM 7034 C C . SER A 1 856 ? 160.856 139.014 112.042 1.00 133.03 856 SER A C 1
ATOM 7035 O O . SER A 1 856 ? 159.688 139.262 111.729 1.00 136.40 856 SER A O 1
ATOM 7038 N N . VAL A 1 857 ? 161.492 137.927 111.601 1.00 106.81 857 VAL A N 1
ATOM 7039 C CA . VAL A 1 857 ? 160.771 136.930 110.810 1.00 106.27 857 VAL A CA 1
ATOM 7040 C C . VAL A 1 857 ? 159.647 136.310 111.635 1.00 109.25 857 VAL A C 1
ATOM 7041 O O . VAL A 1 857 ? 158.510 136.158 111.160 1.00 109.17 857 VAL A O 1
ATOM 7045 N N . GLY A 1 858 ? 159.942 135.952 112.886 1.00 120.61 858 GLY A N 1
ATOM 7046 C CA . GLY A 1 858 ? 158.905 135.428 113.758 1.00 119.13 858 GLY A CA 1
ATOM 7047 C C . GLY A 1 858 ? 157.809 136.440 114.031 1.00 118.61 858 GLY A C 1
ATOM 7048 O O . GLY A 1 858 ? 156.631 136.085 114.124 1.00 122.43 858 GLY A O 1
ATOM 7049 N N . HIS A 1 859 ? 158.182 137.714 114.166 1.00 125.06 859 HIS A N 1
ATOM 7050 C CA . HIS A 1 859 ? 157.186 138.762 114.356 1.00 124.62 859 HIS A CA 1
ATOM 7051 C C . HIS A 1 859 ? 156.293 138.899 113.133 1.00 122.96 859 HIS A C 1
ATOM 7052 O O . HIS A 1 859 ? 155.086 139.117 113.263 1.00 126.77 859 HIS A O 1
ATOM 7059 N N . ILE A 1 860 ? 156.870 138.785 111.936 1.00 110.35 860 ILE A N 1
ATOM 7060 C CA . ILE A 1 860 ? 156.069 138.819 110.715 1.00 111.06 860 ILE A CA 1
ATOM 7061 C C . ILE A 1 860 ? 155.085 137.658 110.699 1.00 112.06 860 ILE A C 1
ATOM 7062 O O . ILE A 1 860 ? 153.903 137.828 110.373 1.00 114.25 860 ILE A O 1
ATOM 7067 N N . ILE A 1 861 ? 155.556 136.462 111.059 1.00 107.10 861 ILE A N 1
ATOM 7068 C CA . ILE A 1 861 ? 154.680 135.290 111.071 1.00 105.45 861 ILE A CA 1
ATOM 7069 C C . ILE A 1 861 ? 153.536 135.489 112.061 1.00 103.89 861 ILE A C 1
ATOM 7070 O O . ILE A 1 861 ? 152.364 135.242 111.745 1.00 105.80 861 ILE A O 1
ATOM 7075 N N . ARG A 1 862 ? 153.859 135.949 113.272 1.00 112.69 862 ARG A N 1
ATOM 7076 C CA . ARG A 1 862 ? 152.834 136.126 114.296 1.00 107.47 862 ARG A CA 1
ATOM 7077 C C . ARG A 1 862 ? 151.864 137.244 113.932 1.00 113.01 862 ARG A C 1
ATOM 7078 O O . ARG A 1 862 ? 150.663 137.136 114.197 1.00 122.77 862 ARG A O 1
ATOM 7086 N N . TYR A 1 863 ? 152.364 138.325 113.330 1.00 121.25 863 TYR A N 1
ATOM 7087 C CA . TYR A 1 863 ? 151.494 139.406 112.882 1.00 120.04 863 TYR A CA 1
ATOM 7088 C C . TYR A 1 863 ? 150.539 138.929 111.797 1.00 120.27 863 TYR A C 1
ATOM 7089 O O . TYR A 1 863 ? 149.349 139.267 111.813 1.00 124.38 863 TYR A O 1
ATOM 7098 N N . THR A 1 864 ? 151.042 138.140 110.845 1.00 101.62 864 THR A N 1
ATOM 7099 C CA . THR A 1 864 ? 150.176 137.599 109.803 1.00 99.46 864 THR A CA 1
ATOM 7100 C C . THR A 1 864 ? 149.123 136.669 110.391 1.00 102.64 864 THR A C 1
ATOM 7101 O O . THR A 1 864 ? 147.961 136.694 109.972 1.00 106.59 864 THR A O 1
ATOM 7105 N N . ARG A 1 865 ? 149.511 135.837 111.361 1.00 107.76 865 ARG A N 1
ATOM 7106 C CA . ARG A 1 865 ? 148.539 134.955 112.003 1.00 103.96 865 ARG A CA 1
ATOM 7107 C C . ARG A 1 865 ? 147.481 135.752 112.758 1.00 107.93 865 ARG A C 1
ATOM 7108 O O . ARG A 1 865 ? 146.285 135.444 112.682 1.00 116.98 865 ARG A O 1
ATOM 7116 N N . GLU A 1 866 ? 147.903 136.788 113.485 1.00 116.78 866 GLU A N 1
ATOM 7117 C CA . GLU A 1 866 ? 146.954 137.633 114.199 1.00 116.58 866 GLU A CA 1
ATOM 7118 C C . GLU A 1 866 ? 145.980 138.292 113.235 1.00 121.08 866 GLU A C 1
ATOM 7119 O O . GLU A 1 866 ? 144.768 138.322 113.482 1.00 125.36 866 GLU A O 1
ATOM 7125 N N . TYR A 1 867 ? 146.489 138.807 112.115 1.00 115.04 867 TYR A N 1
ATOM 7126 C CA . TYR A 1 867 ? 145.616 139.506 111.181 1.00 110.70 867 TYR A CA 1
ATOM 7127 C C . TYR A 1 867 ? 144.698 138.551 110.431 1.00 111.12 867 TYR A C 1
ATOM 7128 O O . TYR A 1 867 ? 143.563 138.917 110.121 1.00 115.74 867 TYR A O 1
ATOM 7137 N N . THR A 1 868 ? 145.144 137.326 110.141 1.00 92.41 868 THR A N 1
ATOM 7138 C CA . THR A 1 868 ? 144.232 136.387 109.495 1.00 92.17 868 THR A CA 1
ATOM 7139 C C . THR A 1 868 ? 143.166 135.892 110.468 1.00 93.20 868 THR A C 1
ATOM 7140 O O . THR A 1 868 ? 142.019 135.664 110.062 1.00 98.38 868 THR A O 1
ATOM 7144 N N . LEU A 1 869 ? 143.501 135.760 111.756 1.00 100.45 869 LEU A N 1
ATOM 7145 C CA . LEU A 1 869 ? 142.468 135.471 112.746 1.00 99.38 869 LEU A CA 1
ATOM 7146 C C . LEU A 1 869 ? 141.469 136.617 112.842 1.00 103.05 869 LEU A C 1
ATOM 7147 O O . LEU A 1 869 ? 140.257 136.391 112.946 1.00 105.00 869 LEU A O 1
ATOM 7152 N N . LEU A 1 870 ? 141.959 137.859 112.802 1.00 107.48 870 LEU A N 1
ATOM 7153 C CA . LEU A 1 870 ? 141.060 139.009 112.819 1.00 105.75 870 LEU A CA 1
ATOM 7154 C C . LEU A 1 870 ? 140.181 139.043 111.574 1.00 108.35 870 LEU A C 1
ATOM 7155 O O . LEU A 1 870 ? 139.006 139.417 111.647 1.00 111.24 870 LEU A O 1
ATOM 7160 N N . VAL A 1 871 ? 140.738 138.670 110.421 1.00 93.06 871 VAL A N 1
ATOM 7161 C CA . VAL A 1 871 ? 139.953 138.618 109.190 1.00 88.30 871 VAL A CA 1
ATOM 7162 C C . VAL A 1 871 ? 138.857 137.568 109.303 1.00 92.54 871 VAL A C 1
ATOM 7163 O O . VAL A 1 871 ? 137.709 137.802 108.907 1.00 97.11 871 VAL A O 1
ATOM 7167 N N . LEU A 1 872 ? 139.193 136.394 109.844 1.00 93.66 872 LEU A N 1
ATOM 7168 C CA . LEU A 1 872 ? 138.182 135.359 110.037 1.00 93.55 872 LEU A CA 1
ATOM 7169 C C . LEU A 1 872 ? 137.095 135.825 110.998 1.00 96.20 872 LEU A C 1
ATOM 7170 O O . LEU A 1 872 ? 135.910 135.540 110.792 1.00 98.30 872 LEU A O 1
ATOM 7175 N N . SER A 1 873 ? 137.482 136.538 112.059 1.00 101.39 873 SER A N 1
ATOM 7176 C CA . SER A 1 873 ? 136.492 137.084 112.983 1.00 102.37 873 SER A CA 1
ATOM 7177 C C . SER A 1 873 ? 135.597 138.109 112.296 1.00 105.34 873 SER A C 1
ATOM 7178 O O . SER A 1 873 ? 134.384 138.143 112.531 1.00 105.26 873 SER A O 1
ATOM 7181 N N . ALA A 1 874 ? 136.181 138.962 111.452 1.00 103.60 874 ALA A N 1
ATOM 7182 C CA . ALA A 1 874 ? 135.398 139.969 110.742 1.00 99.33 874 ALA A CA 1
ATOM 7183 C C . ALA A 1 874 ? 134.423 139.326 109.765 1.00 100.61 874 ALA A C 1
ATOM 7184 O O . ALA A 1 874 ? 133.289 139.796 109.611 1.00 100.88 874 ALA A O 1
ATOM 7186 N N . ILE A 1 875 ? 134.849 138.256 109.087 1.00 101.32 875 ILE A N 1
ATOM 7187 C CA . I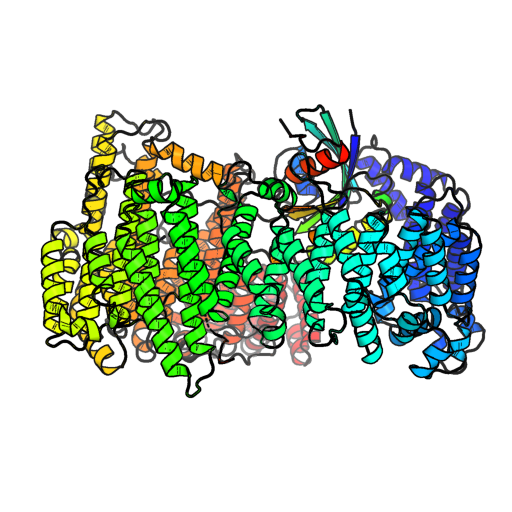LE A 1 875 ? 133.955 137.549 108.174 1.00 101.00 875 ILE A CA 1
ATOM 7188 C C . ILE A 1 875 ? 132.797 136.924 108.940 1.00 105.40 875 ILE A C 1
ATOM 7189 O O . ILE A 1 875 ? 131.692 136.778 108.403 1.00 110.67 875 ILE A O 1
ATOM 7194 N N . SER A 1 876 ? 133.019 136.557 110.204 1.00 112.12 876 SER A N 1
ATOM 7195 C CA . SER A 1 876 ? 131.917 136.085 111.035 1.00 113.26 876 SER A CA 1
ATOM 7196 C C . SER A 1 876 ? 130.875 137.177 111.234 1.00 114.89 876 SER A C 1
ATOM 7197 O O . SER A 1 876 ? 129.669 136.905 111.225 1.00 117.36 876 SER A O 1
ATOM 7200 N N . SER A 1 877 ? 131.322 138.421 111.416 1.00 122.04 877 SER A N 1
ATOM 7201 C CA . SER A 1 877 ? 130.404 139.545 111.551 1.00 122.72 877 SER A CA 1
ATOM 7202 C C . SER A 1 877 ? 129.643 139.841 110.266 1.00 119.28 877 SER A C 1
ATOM 7203 O O . SER A 1 877 ? 128.661 140.590 110.310 1.00 118.86 877 SER A O 1
ATOM 7206 N N . LEU A 1 878 ? 130.067 139.278 109.131 1.00 114.02 878 LEU A N 1
ATOM 7207 C CA . LEU A 1 878 ? 129.354 139.496 107.878 1.00 114.75 878 LEU A CA 1
ATOM 7208 C C . LEU A 1 878 ? 127.951 138.905 107.909 1.00 118.89 878 LEU A C 1
ATOM 7209 O O . LEU A 1 878 ? 127.105 139.304 107.103 1.00 123.23 878 LEU A O 1
ATOM 7214 N N . GLY A 1 879 ? 127.687 137.970 108.811 1.00 118.62 879 GLY A N 1
ATOM 7215 C CA . GLY A 1 879 ? 126.334 137.499 109.054 1.00 120.52 879 GLY A CA 1
ATOM 7216 C C . GLY A 1 879 ? 126.088 136.120 108.455 1.00 120.65 879 GLY A C 1
ATOM 7217 O O . GLY A 1 879 ? 126.921 135.223 108.578 1.00 120.49 879 GLY A O 1
ATOM 7218 N N . SER A 1 880 ? 124.933 135.961 107.804 1.00 131.43 880 SER A N 1
ATOM 7219 C CA . SER A 1 880 ? 124.496 134.661 107.308 1.00 131.07 880 SER A CA 1
ATOM 7220 C C . SER A 1 880 ? 125.393 134.107 106.210 1.00 130.45 880 SER A C 1
ATOM 7221 O O . SER A 1 880 ? 125.348 132.902 105.942 1.00 130.09 880 SER A O 1
ATOM 7224 N N . VAL A 1 881 ? 126.200 134.953 105.566 1.00 134.64 881 VAL A N 1
ATOM 7225 C CA . VAL A 1 881 ? 127.014 134.488 104.449 1.00 134.83 881 VAL A CA 1
ATOM 7226 C C . VAL A 1 881 ? 128.111 133.539 104.919 1.00 135.47 881 VAL A C 1
ATOM 7227 O O . VAL A 1 881 ? 128.523 132.643 104.173 1.00 137.46 881 VAL A O 1
ATOM 7231 N N . PHE A 1 882 ? 128.600 133.705 106.149 1.00 118.35 882 PHE A N 1
ATOM 7232 C CA . PHE A 1 882 ? 129.693 132.881 106.650 1.00 116.81 882 PHE A CA 1
ATOM 7233 C C . PHE A 1 882 ? 129.224 131.578 107.285 1.00 118.56 882 PHE A C 1
ATOM 7234 O O . PHE A 1 882 ? 130.039 130.668 107.474 1.00 120.47 882 PHE A O 1
ATOM 7242 N N . TYR A 1 883 ? 127.934 131.451 107.600 1.00 118.98 883 TYR A N 1
ATOM 7243 C CA . TYR A 1 883 ? 127.437 130.270 108.289 1.00 117.16 883 TYR A CA 1
ATOM 7244 C C . TYR A 1 883 ? 126.583 129.357 107.422 1.00 120.63 883 TYR A C 1
ATOM 7245 O O . TYR A 1 883 ? 126.497 128.161 107.718 1.00 123.10 883 TYR A O 1
ATOM 7254 N N . LEU A 1 884 ? 125.954 129.879 106.368 1.00 146.11 884 LEU A N 1
ATOM 7255 C CA . LEU A 1 884 ? 125.071 129.054 105.549 1.00 146.09 884 LEU A CA 1
ATOM 7256 C C . LEU A 1 884 ? 125.833 128.126 104.613 1.00 147.39 884 LEU A C 1
ATOM 7257 O O . LEU A 1 884 ? 125.338 127.037 104.300 1.00 149.78 884 LEU A O 1
ATOM 7262 N N . LEU A 1 885 ? 127.015 128.522 104.148 1.00 147.03 885 LEU A N 1
ATOM 7263 C CA . LEU A 1 885 ? 127.795 127.633 103.298 1.00 148.15 885 LEU A CA 1
ATOM 7264 C C . LEU A 1 885 ? 128.289 126.442 104.111 1.00 150.26 885 LEU A C 1
ATOM 7265 O O . LEU A 1 885 ? 128.738 126.587 105.251 1.00 150.85 885 LEU A O 1
ATOM 7270 N N . ASP A 1 886 ? 128.184 125.251 103.517 1.00 173.20 886 ASP A N 1
ATOM 7271 C CA . ASP A 1 886 ? 128.387 124.021 104.276 1.00 173.84 886 ASP A CA 1
ATOM 7272 C C . ASP A 1 886 ? 129.848 123.803 104.649 1.00 173.71 886 ASP A C 1
ATOM 7273 O O . ASP A 1 886 ? 130.133 123.207 105.694 1.00 173.98 886 ASP A O 1
ATOM 7278 N N . GLU A 1 887 ? 130.781 124.269 103.821 1.00 155.75 887 GLU A N 1
ATOM 7279 C CA . GLU A 1 887 ? 132.189 123.940 104.007 1.00 156.07 887 GLU A CA 1
ATOM 7280 C C . GLU A 1 887 ? 132.880 124.774 105.079 1.00 155.12 887 GLU A C 1
ATOM 7281 O O . GLU A 1 887 ? 133.991 124.419 105.482 1.00 157.24 887 GLU A O 1
ATOM 7287 N N . SER A 1 888 ? 132.256 125.852 105.555 1.00 136.27 888 SER A N 1
ATOM 7288 C CA . SER A 1 888 ? 132.947 126.783 106.449 1.00 136.52 888 SER A CA 1
ATOM 7289 C C . SER A 1 888 ? 133.461 126.146 107.737 1.00 139.29 888 SER A C 1
ATOM 7290 O O . SER A 1 888 ? 134.638 126.368 108.076 1.00 141.05 888 SER A O 1
ATOM 7293 N N . PRO A 1 889 ? 132.669 125.377 108.499 1.00 132.36 889 PRO A N 1
ATOM 7294 C CA . PRO A 1 889 ? 133.187 124.880 109.790 1.00 132.21 889 PRO A CA 1
ATOM 7295 C C . PRO A 1 889 ? 134.405 123.983 109.648 1.00 131.02 889 PRO A C 1
ATOM 7296 O O . PRO A 1 889 ? 135.418 124.205 110.325 1.00 130.04 889 PRO A O 1
ATOM 7300 N N . ASP A 1 890 ? 134.329 122.968 108.784 1.00 141.54 890 ASP A N 1
ATOM 7301 C CA . ASP A 1 890 ? 135.477 122.094 108.567 1.00 140.93 890 ASP A CA 1
ATOM 7302 C C . ASP A 1 890 ? 136.656 122.874 108.004 1.00 140.16 890 ASP A C 1
ATOM 7303 O O . ASP A 1 890 ? 137.799 122.681 108.434 1.00 142.71 890 ASP A O 1
ATOM 7308 N N . LEU A 1 891 ? 136.389 123.780 107.060 1.00 129.15 891 LEU A N 1
ATOM 7309 C CA . LEU A 1 891 ? 137.459 124.550 106.435 1.00 129.03 891 LEU A CA 1
ATOM 7310 C C . LEU A 1 891 ? 138.236 125.352 107.469 1.00 128.59 891 LEU A C 1
ATOM 7311 O O . LEU A 1 891 ? 139.469 125.413 107.418 1.00 131.66 891 LEU A O 1
ATOM 7316 N N . LEU A 1 892 ? 137.534 125.973 108.417 1.00 117.50 892 LEU A N 1
ATOM 7317 C CA . LEU A 1 892 ? 138.234 126.734 109.446 1.00 116.44 892 LEU A CA 1
ATOM 7318 C C . LEU A 1 892 ? 138.914 125.812 110.453 1.00 118.42 892 LEU A C 1
ATOM 7319 O O . LEU A 1 892 ? 140.076 126.032 110.817 1.00 119.10 892 LEU A O 1
ATOM 7324 N N . LEU A 1 893 ? 138.216 124.768 110.903 1.00 127.26 893 LEU A N 1
ATOM 7325 C CA . LEU A 1 893 ? 138.696 124.000 112.045 1.00 123.44 893 LEU A CA 1
ATOM 7326 C C . LEU A 1 893 ? 139.885 123.121 111.676 1.00 123.68 893 LEU A C 1
ATOM 7327 O O . LEU A 1 893 ? 140.847 123.018 112.450 1.00 127.06 893 LEU A O 1
ATOM 7332 N N . ASN A 1 894 ? 139.847 122.495 110.496 1.00 124.15 894 ASN A N 1
ATOM 7333 C CA . ASN A 1 894 ? 140.995 121.728 110.032 1.00 124.71 894 ASN A CA 1
ATOM 7334 C C . ASN A 1 894 ? 142.205 122.631 109.849 1.00 126.90 894 ASN A C 1
ATOM 7335 O O . ASN A 1 894 ? 143.346 122.215 110.082 1.00 128.83 894 ASN A O 1
ATOM 7340 N N . SER A 1 895 ? 141.974 123.872 109.418 1.00 133.98 895 SER A N 1
ATOM 7341 C CA . SER A 1 895 ? 143.071 124.821 109.270 1.00 132.46 895 SER A CA 1
ATOM 7342 C C . SER A 1 895 ? 143.690 125.163 110.619 1.00 130.28 895 SER A C 1
ATOM 7343 O O . SER A 1 895 ? 144.915 125.190 110.761 1.00 134.17 895 SER A O 1
ATOM 7346 N N . ILE A 1 896 ? 142.860 125.429 111.627 1.00 119.20 896 ILE A N 1
ATOM 7347 C CA . ILE A 1 896 ? 143.425 125.852 112.908 1.00 118.30 896 ILE A CA 1
ATOM 7348 C C . ILE A 1 896 ? 144.089 124.690 113.645 1.00 120.57 896 ILE A C 1
ATOM 7349 O O . ILE A 1 896 ? 145.109 124.890 114.315 1.00 123.30 896 ILE A O 1
ATOM 7354 N N . ALA A 1 897 ? 143.562 123.470 113.538 1.00 121.98 897 ALA A N 1
ATOM 7355 C CA . ALA A 1 897 ? 144.093 122.341 114.302 1.00 119.30 897 ALA A CA 1
ATOM 7356 C C . ALA A 1 897 ? 144.681 121.302 113.356 1.00 120.30 897 ALA A C 1
ATOM 7357 O O . ALA A 1 897 ? 143.948 120.663 112.592 1.00 121.37 897 ALA A O 1
ATOM 7359 N N . ILE A 1 898 ? 146.001 121.132 113.417 1.00 132.39 898 ILE A N 1
ATOM 7360 C CA . ILE A 1 898 ? 146.719 120.187 112.569 1.00 134.34 898 ILE A CA 1
ATOM 7361 C C . ILE A 1 898 ? 146.987 118.893 113.328 1.00 138.20 898 ILE A C 1
ATOM 7362 O O . ILE A 1 898 ? 147.939 118.803 114.111 1.00 139.23 898 ILE A O 1
ATOM 7367 N N . PHE A 1 899 ? 146.122 117.903 113.147 1.00 149.76 899 PHE A N 1
ATOM 7368 C CA . PHE A 1 899 ? 146.431 116.566 113.634 1.00 148.65 899 PHE A CA 1
ATOM 7369 C C . PHE A 1 899 ? 147.614 115.983 112.869 1.00 149.88 899 PHE A C 1
ATOM 7370 O O . PHE A 1 899 ? 147.569 115.851 111.642 1.00 149.09 899 PHE A O 1
ATOM 7378 N N . LYS A 1 900 ? 148.677 115.638 113.601 1.00 175.80 900 LYS A N 1
ATOM 7379 C CA . LYS A 1 900 ? 149.841 114.968 113.037 1.00 176.65 900 LYS A CA 1
ATOM 7380 C C . LYS A 1 900 ? 149.359 113.628 112.488 1.00 178.27 900 LYS A C 1
ATOM 7381 O O . LYS A 1 900 ? 148.383 113.076 113.010 1.00 179.70 900 LYS A O 1
ATOM 7387 N N . PRO A 1 901 ? 149.983 113.081 111.438 1.00 188.32 901 PRO A N 1
ATOM 7388 C CA . PRO A 1 901 ? 149.453 111.838 110.846 1.00 187.66 901 PRO A CA 1
ATOM 7389 C C . PRO A 1 901 ? 149.315 110.685 111.829 1.00 188.36 901 PRO A C 1
ATOM 7390 O O . PRO A 1 901 ? 148.203 110.177 112.023 1.00 189.05 901 PRO A O 1
ATOM 7394 N N . GLY A 1 902 ? 150.406 110.259 112.461 1.00 179.21 902 GLY A N 1
ATOM 7395 C CA . GLY A 1 902 ? 150.321 109.156 113.400 1.00 179.31 902 GLY A CA 1
ATOM 7396 C C . GLY A 1 902 ? 149.956 109.558 114.815 1.00 180.22 902 GLY A C 1
ATOM 7397 O O . GLY A 1 902 ? 148.955 109.081 115.360 1.00 179.76 902 GLY A O 1
ATOM 7398 N N . SER A 1 903 ? 150.760 110.424 115.428 1.00 192.76 903 SER A N 1
ATOM 7399 C CA . SER A 1 903 ? 150.478 110.858 116.790 1.00 192.93 903 SER A CA 1
ATOM 7400 C C . SER A 1 903 ? 149.347 111.881 116.811 1.00 192.72 903 SER A C 1
ATOM 7401 O O . SER A 1 903 ? 149.188 112.687 115.889 1.00 193.99 903 SER A O 1
ATOM 7404 N N . ASN A 1 904 ? 148.560 111.849 117.885 1.00 181.03 904 ASN A N 1
ATOM 7405 C CA . ASN A 1 904 ? 147.498 112.829 118.103 1.00 181.36 904 ASN A CA 1
ATOM 7406 C C . ASN A 1 904 ? 148.095 114.001 118.871 1.00 180.97 904 ASN A C 1
ATOM 7407 O O . ASN A 1 904 ? 148.105 114.011 120.105 1.00 180.77 904 ASN A O 1
ATOM 7412 N N . GLU A 1 905 ? 148.587 114.997 118.139 1.00 176.11 905 GLU A N 1
ATOM 7413 C CA . GLU A 1 905 ? 149.203 116.180 118.735 1.00 175.60 905 GLU A CA 1
ATOM 7414 C C . GLU A 1 905 ? 148.636 117.395 118.016 1.00 175.45 905 GLU A C 1
ATOM 7415 O O . GLU A 1 905 ? 148.858 117.566 116.813 1.00 176.32 905 GLU A O 1
ATOM 7421 N N . ILE A 1 906 ? 147.903 118.230 118.747 1.00 157.33 906 ILE A N 1
ATOM 7422 C CA . ILE A 1 906 ? 147.173 119.340 118.143 1.00 155.49 906 ILE A CA 1
ATOM 7423 C C . ILE A 1 906 ? 148.175 120.416 117.736 1.00 155.54 906 ILE A C 1
ATOM 7424 O O . ILE A 1 906 ? 148.661 121.172 118.582 1.00 156.26 906 ILE A O 1
ATOM 7429 N N . SER A 1 907 ? 148.471 120.495 116.434 1.00 141.00 907 SER A N 1
ATOM 7430 C CA . SER A 1 907 ? 149.348 121.509 115.855 1.00 139.31 907 SER A CA 1
ATOM 7431 C C . SER A 1 907 ? 150.680 121.567 116.592 1.00 138.72 907 SER A C 1
ATOM 7432 O O . SER A 1 907 ? 150.919 122.505 117.364 1.00 138.76 907 SER A O 1
ATOM 7435 N N . PRO A 1 908 ? 151.559 120.585 116.395 1.00 138.42 908 PRO A N 1
ATOM 7436 C CA . PRO A 1 908 ? 152.811 120.548 117.160 1.00 139.13 908 PRO A CA 1
ATOM 7437 C C . PRO A 1 908 ? 153.644 121.803 116.943 1.00 139.66 908 PRO A C 1
ATOM 7438 O O . PRO A 1 908 ? 153.724 122.337 115.835 1.00 140.83 908 PRO A O 1
ATOM 7442 N N . GLY A 1 909 ? 154.265 122.272 118.024 1.00 132.90 909 GLY A N 1
ATOM 7443 C CA . GLY A 1 909 ? 155.117 123.438 117.981 1.00 131.84 909 GLY A CA 1
ATOM 7444 C C . GLY A 1 909 ? 154.424 124.758 118.238 1.00 130.55 909 GLY A C 1
ATOM 7445 O O . GLY A 1 909 ? 155.109 125.775 118.404 1.00 133.04 909 GLY A O 1
ATOM 7446 N N . VAL A 1 910 ? 153.096 124.781 118.280 1.00 111.77 910 VAL A N 1
ATOM 7447 C CA . VAL A 1 910 ? 152.364 126.015 118.543 1.00 113.84 910 VAL A CA 1
ATOM 7448 C C . VAL A 1 910 ? 152.325 126.258 120.045 1.00 117.01 910 VAL A C 1
ATOM 7449 O O . VAL A 1 910 ? 151.917 125.385 120.820 1.00 118.68 910 VAL A O 1
ATOM 7453 N N . SER A 1 911 ? 152.750 127.449 120.459 1.00 129.66 911 SER A N 1
ATOM 7454 C CA . SER A 1 911 ? 152.847 127.769 121.873 1.00 130.25 911 SER A CA 1
ATOM 7455 C C . SER A 1 911 ? 151.460 127.976 122.479 1.00 128.44 911 SER A C 1
ATOM 7456 O O . SER A 1 911 ? 150.452 128.110 121.779 1.00 129.59 911 SER A O 1
ATOM 7459 N N . THR A 1 912 ? 151.422 127.995 123.814 1.00 132.02 912 THR A N 1
ATOM 7460 C CA . THR A 1 912 ? 150.167 128.231 124.519 1.00 131.45 912 THR A CA 1
ATOM 7461 C C . THR A 1 912 ? 149.648 129.644 124.285 1.00 133.27 912 THR A C 1
ATOM 7462 O O . THR A 1 912 ? 148.432 129.853 124.224 1.00 137.49 912 THR A O 1
ATOM 7466 N N . HIS A 1 913 ? 150.548 130.623 124.163 1.00 122.90 913 HIS A N 1
ATOM 7467 C CA . HIS A 1 913 ? 150.125 131.987 123.859 1.00 122.45 913 HIS A CA 1
ATOM 7468 C C . HIS A 1 913 ? 149.456 132.061 122.492 1.00 124.22 913 HIS A C 1
ATOM 7469 O O . HIS A 1 913 ? 148.452 132.766 122.317 1.00 127.48 913 HIS A O 1
ATOM 7476 N N . GLY A 1 914 ? 150.002 131.345 121.509 1.00 121.01 914 GLY A N 1
ATOM 7477 C CA . GLY A 1 914 ? 149.374 131.306 120.199 1.00 120.94 914 GLY A CA 1
ATOM 7478 C C . GLY A 1 914 ? 147.985 130.700 120.238 1.00 121.11 914 GLY A C 1
ATOM 7479 O O . GLY A 1 914 ? 147.066 131.190 119.579 1.00 125.90 914 GLY A O 1
ATOM 7480 N N . TRP A 1 915 ? 147.813 129.626 121.011 1.00 107.35 915 TRP A N 1
ATOM 7481 C CA . TRP A 1 915 ? 146.492 129.020 121.148 1.00 106.11 915 TRP A CA 1
ATOM 7482 C C . TRP A 1 915 ? 145.529 129.956 121.867 1.00 110.52 915 TRP A C 1
ATOM 7483 O O . TRP A 1 915 ? 144.344 130.022 121.520 1.00 113.44 915 TRP A O 1
ATOM 7494 N N . LYS A 1 916 ? 146.021 130.682 122.873 1.00 120.14 916 LYS A N 1
ATOM 7495 C CA . LYS A 1 916 ? 145.212 131.704 123.528 1.00 117.47 916 LYS A CA 1
ATOM 7496 C C . LYS A 1 916 ? 144.712 132.726 122.520 1.00 117.43 916 LYS A C 1
ATOM 7497 O O . LYS A 1 916 ? 143.519 133.056 122.486 1.00 121.56 916 LYS A O 1
ATOM 7503 N N . HIS A 1 917 ? 145.622 133.249 121.696 1.00 118.68 917 HIS A N 1
ATOM 7504 C CA . HIS A 1 917 ? 145.236 134.245 120.703 1.00 117.82 917 HIS A CA 1
ATOM 7505 C C . HIS A 1 917 ? 144.242 133.671 119.705 1.00 120.46 917 HIS A C 1
ATOM 7506 O O . HIS A 1 917 ? 143.246 134.321 119.368 1.00 124.41 917 HIS A O 1
ATOM 7513 N N . ILE A 1 918 ? 144.486 132.446 119.231 1.00 107.52 918 ILE A N 1
ATOM 7514 C CA . ILE A 1 918 ? 143.578 131.826 118.271 1.00 105.94 918 ILE A CA 1
ATOM 7515 C C . ILE A 1 918 ? 142.182 131.710 118.865 1.00 105.18 918 ILE A C 1
ATOM 7516 O O . ILE A 1 918 ? 141.195 132.153 118.265 1.00 105.45 918 ILE A O 1
ATOM 7521 N N . MET A 1 919 ? 142.085 131.148 120.072 1.00 128.91 919 MET A N 1
ATOM 7522 C CA . MET A 1 919 ? 140.785 130.985 120.712 1.00 130.55 919 MET A CA 1
ATOM 7523 C C . MET A 1 919 ? 140.090 132.329 120.877 1.00 132.04 919 MET A C 1
ATOM 7524 O O . MET A 1 919 ? 138.965 132.521 120.396 1.00 133.41 919 MET A O 1
ATOM 7529 N N . ASN A 1 920 ? 140.781 133.294 121.493 1.00 127.74 920 ASN A N 1
ATOM 7530 C CA . ASN A 1 920 ? 140.156 134.565 121.844 1.00 124.66 920 ASN A CA 1
ATOM 7531 C C . ASN A 1 920 ? 139.712 135.338 120.609 1.00 127.03 920 ASN A C 1
ATOM 7532 O O . ASN A 1 920 ? 138.628 135.934 120.601 1.00 130.13 920 ASN A O 1
ATOM 7537 N N . ILE A 1 921 ? 140.527 135.345 119.558 1.00 111.37 921 ILE A N 1
ATOM 7538 C CA . ILE A 1 921 ? 140.232 136.180 118.401 1.00 109.38 921 ILE A CA 1
ATOM 7539 C C . ILE A 1 921 ? 139.261 135.501 117.445 1.00 108.50 921 ILE A C 1
ATOM 7540 O O . ILE A 1 921 ? 138.359 136.151 116.912 1.00 108.29 921 ILE A O 1
ATOM 7545 N N . ALA A 1 922 ? 139.406 134.198 117.197 1.00 115.54 922 ALA A N 1
ATOM 7546 C CA . ALA A 1 922 ? 138.559 133.518 116.226 1.00 115.67 922 ALA A CA 1
ATOM 7547 C C . ALA A 1 922 ? 137.370 132.820 116.879 1.00 121.67 922 ALA A C 1
ATOM 7548 O O . ALA A 1 922 ? 136.221 133.091 116.523 1.00 125.20 922 ALA A O 1
ATOM 7550 N N . ILE A 1 923 ? 137.625 131.927 117.839 1.00 123.58 923 ILE A N 1
ATOM 7551 C CA . ILE A 1 923 ? 136.592 130.979 118.246 1.00 121.03 923 ILE A CA 1
ATOM 7552 C C . ILE A 1 923 ? 135.461 131.686 118.984 1.00 122.01 923 ILE A C 1
ATOM 7553 O O . ILE A 1 923 ? 134.280 131.460 118.697 1.00 125.93 923 ILE A O 1
ATOM 7558 N N . ARG A 1 924 ? 135.797 132.551 119.942 1.00 128.10 924 ARG A N 1
ATOM 7559 C CA . ARG A 1 924 ? 134.750 133.227 120.706 1.00 129.03 924 ARG A CA 1
ATOM 7560 C C . ARG A 1 924 ? 133.877 134.132 119.844 1.00 129.67 924 ARG A C 1
ATOM 7561 O O . ARG A 1 924 ? 132.643 133.981 119.890 1.00 134.54 924 ARG A O 1
ATOM 7569 N N . PRO A 1 925 ? 134.414 135.075 119.054 1.00 112.73 925 PRO A N 1
ATOM 7570 C CA . PRO A 1 925 ? 133.518 135.914 118.240 1.00 115.68 925 PRO A CA 1
ATOM 7571 C C . PRO A 1 925 ? 132.693 135.125 117.240 1.00 116.80 925 PRO A C 1
ATOM 7572 O O . PRO A 1 925 ? 131.538 135.482 116.979 1.00 120.63 925 PRO A O 1
ATOM 7576 N N . ILE A 1 926 ? 133.256 134.059 116.669 1.00 110.48 926 ILE A N 1
ATOM 7577 C CA . ILE A 1 926 ? 132.505 133.251 115.715 1.00 112.93 926 ILE A CA 1
ATOM 7578 C C . ILE A 1 926 ? 131.404 132.472 116.422 1.00 116.25 926 ILE A C 1
ATOM 7579 O O . ILE A 1 926 ? 130.279 132.367 115.921 1.00 118.11 926 ILE A O 1
ATOM 7584 N N . LEU A 1 927 ? 131.708 131.916 117.597 1.00 127.61 927 LEU A N 1
ATOM 7585 C CA . LEU A 1 927 ? 130.701 131.168 118.343 1.00 128.39 927 LEU A CA 1
ATOM 7586 C C . LEU A 1 927 ? 129.561 132.074 118.793 1.00 130.24 927 LEU A C 1
ATOM 7587 O O . LEU A 1 927 ? 128.389 131.684 118.732 1.00 133.00 927 LEU A O 1
ATOM 7592 N N . LYS A 1 928 ? 129.880 133.287 119.245 1.00 134.89 928 LYS A N 1
ATOM 7593 C CA . LYS A 1 928 ? 128.835 134.233 119.618 1.00 136.26 928 LYS A CA 1
ATOM 7594 C C . LYS A 1 928 ? 128.248 134.970 118.424 1.00 136.88 928 LYS A C 1
ATOM 7595 O O . LYS A 1 928 ? 127.238 135.663 118.583 1.00 140.16 928 LYS A O 1
ATOM 7601 N N . GLY A 1 929 ? 128.845 134.840 117.243 1.00 131.81 929 GLY A N 1
ATOM 7602 C CA . GLY A 1 929 ? 128.374 135.532 116.064 1.00 133.30 929 GLY A CA 1
ATOM 7603 C C . GLY A 1 929 ? 127.363 134.788 115.226 1.00 133.35 929 GLY A C 1
ATOM 7604 O O . GLY A 1 929 ? 126.932 135.307 114.192 1.00 136.64 929 GLY A O 1
ATOM 7605 N N . CYS A 1 930 ? 126.969 133.590 115.631 1.00 142.32 930 CYS A N 1
ATOM 7606 C CA . CYS A 1 930 ? 126.012 132.812 114.852 1.00 144.03 930 CYS A CA 1
ATOM 7607 C C . CYS A 1 930 ? 124.616 133.403 114.994 1.00 146.06 930 CYS A C 1
ATOM 7608 O O . CYS A 1 930 ? 124.126 133.545 116.122 1.00 149.01 930 CYS A O 1
ATOM 7611 N N . PRO A 1 931 ? 123.948 133.764 113.901 1.00 160.21 931 PRO A N 1
ATOM 7612 C CA . PRO A 1 931 ? 122.576 134.268 114.009 1.00 161.81 931 PRO A CA 1
ATOM 7613 C C . PRO A 1 931 ? 121.629 133.190 114.508 1.00 163.34 931 PRO A C 1
ATOM 7614 O O . PRO A 1 931 ? 121.863 131.992 114.332 1.00 164.69 931 PRO A O 1
ATOM 7618 N N . LYS A 1 932 ? 120.542 133.634 115.144 1.00 172.62 932 LYS A N 1
ATOM 7619 C CA . LYS A 1 932 ? 119.581 132.695 115.712 1.00 172.74 932 LYS A CA 1
ATOM 7620 C C . LYS A 1 932 ? 118.887 131.854 114.649 1.00 172.02 932 LYS A C 1
ATOM 7621 O O . LYS A 1 932 ? 118.300 130.819 114.983 1.00 172.32 932 LYS A O 1
ATOM 7627 N N . ASP A 1 933 ? 118.940 132.267 113.385 1.00 180.00 933 ASP A N 1
ATOM 7628 C CA . ASP A 1 933 ? 118.363 131.506 112.287 1.00 181.60 933 ASP A CA 1
ATOM 7629 C C . ASP A 1 933 ? 119.388 130.624 111.584 1.00 181.90 933 ASP A C 1
ATOM 7630 O O . ASP A 1 933 ? 119.053 129.983 110.582 1.00 181.96 933 ASP A O 1
ATOM 7635 N N . CYS A 1 934 ? 120.625 130.569 112.082 1.00 165.21 934 CYS A N 1
ATOM 7636 C CA . CYS A 1 934 ? 121.690 129.845 111.405 1.00 163.85 934 CYS A CA 1
ATOM 7637 C C . CYS A 1 934 ? 122.413 128.830 112.280 1.00 162.58 934 CYS A C 1
ATOM 7638 O O . CYS A 1 934 ? 123.336 128.171 111.790 1.00 162.50 934 CYS A O 1
ATOM 7641 N N . LEU A 1 935 ? 122.037 128.688 113.554 1.00 149.26 935 LEU A N 1
ATOM 7642 C CA . LEU A 1 935 ? 122.714 127.720 114.413 1.00 148.39 935 LEU A CA 1
ATOM 7643 C C . LEU A 1 935 ? 122.476 126.292 113.939 1.00 149.61 935 LEU A C 1
ATOM 7644 O O . LEU A 1 935 ? 123.391 125.462 113.970 1.00 151.99 935 LEU A O 1
ATOM 7649 N N . GLY A 1 936 ? 121.260 125.992 113.479 1.00 137.01 936 GLY A N 1
ATOM 7650 C CA . GLY A 1 936 ? 120.891 124.624 113.155 1.00 137.90 936 GLY A CA 1
ATOM 7651 C C . GLY A 1 936 ? 121.689 124.005 112.026 1.00 139.61 936 GLY A C 1
ATOM 7652 O O . GLY A 1 936 ? 121.660 122.781 111.860 1.00 139.97 936 GLY A O 1
ATOM 7653 N N . LYS A 1 937 ? 122.404 124.816 111.244 1.00 147.47 937 LYS A N 1
ATOM 7654 C CA . LYS A 1 937 ? 123.190 124.304 110.132 1.00 147.37 937 LYS A CA 1
ATOM 7655 C C . LYS A 1 937 ? 124.694 124.415 110.343 1.00 147.25 937 LYS A C 1
ATOM 7656 O O . LYS A 1 937 ? 125.446 123.679 109.697 1.00 148.58 937 LYS A O 1
ATOM 7662 N N . PHE A 1 938 ? 125.150 125.295 111.234 1.00 130.65 938 PHE A N 1
ATOM 7663 C CA . PHE A 1 938 ? 126.575 125.493 111.468 1.00 130.61 938 PHE A CA 1
ATOM 7664 C C . PHE A 1 938 ? 127.039 124.901 112.794 1.00 132.47 938 PHE A C 1
ATOM 7665 O O . PHE A 1 938 ? 128.113 124.296 112.859 1.00 137.38 938 PHE A O 1
ATOM 7673 N N . MET A 1 939 ? 126.253 125.075 113.858 1.00 133.89 939 MET A N 1
ATOM 7674 C CA . MET A 1 939 ? 126.607 124.502 115.157 1.00 134.26 939 MET A CA 1
ATOM 7675 C C . MET A 1 939 ? 126.792 122.988 115.131 1.00 134.59 939 MET A C 1
ATOM 7676 O O . MET A 1 939 ? 127.819 122.510 115.645 1.00 135.81 939 MET A O 1
ATOM 7681 N N . PRO A 1 940 ? 125.876 122.181 114.575 1.00 132.12 940 PRO A N 1
ATOM 7682 C CA . PRO A 1 940 ? 126.064 120.723 114.639 1.00 132.47 940 PRO A CA 1
ATOM 7683 C C . PRO A 1 940 ? 127.208 120.209 113.782 1.00 134.17 940 PRO A C 1
ATOM 7684 O O . PRO A 1 940 ? 127.587 119.041 113.931 1.00 135.71 940 PRO A O 1
ATOM 7688 N N . ALA A 1 941 ? 127.760 121.028 112.889 1.00 131.77 941 ALA A N 1
ATOM 7689 C CA . ALA A 1 941 ? 128.941 120.655 112.125 1.00 131.49 941 ALA A CA 1
ATOM 7690 C C . ALA A 1 941 ? 130.221 121.262 112.683 1.00 130.20 941 ALA A C 1
ATOM 7691 O O . ALA A 1 941 ? 131.309 120.905 112.221 1.00 130.39 941 ALA A O 1
ATOM 7693 N N . PHE A 1 942 ? 130.116 122.162 113.660 1.00 125.25 942 PHE A N 1
ATOM 7694 C CA . PHE A 1 942 ? 131.268 122.831 114.251 1.00 124.21 942 PHE A CA 1
ATOM 7695 C C . PHE A 1 942 ? 131.583 122.327 115.654 1.00 128.25 942 PHE A C 1
ATOM 7696 O O . PHE A 1 942 ? 132.724 121.947 115.932 1.00 132.43 942 PHE A O 1
ATOM 7704 N N . LEU A 1 943 ? 130.594 122.324 116.548 1.00 130.67 943 LEU A N 1
ATOM 7705 C CA . LEU A 1 943 ? 130.853 121.932 117.932 1.00 129.57 943 LEU A CA 1
ATOM 7706 C C . LEU A 1 943 ? 131.351 120.498 118.092 1.00 132.29 943 LEU A C 1
ATOM 7707 O O . LEU A 1 943 ? 132.270 120.290 118.904 1.00 132.15 943 LEU A O 1
ATOM 7712 N N . PRO A 1 944 ? 130.801 119.480 117.407 1.00 140.81 944 PRO A N 1
ATOM 7713 C CA . PRO A 1 944 ? 131.293 118.109 117.636 1.00 140.67 944 PRO A CA 1
ATOM 7714 C C . PRO A 1 944 ? 132.794 117.954 117.465 1.00 141.68 944 PRO A C 1
ATOM 7715 O O . PRO A 1 944 ? 133.427 117.217 118.231 1.00 143.25 944 PRO A O 1
ATOM 7719 N N . LYS A 1 945 ? 133.384 118.629 116.479 1.00 149.36 945 LYS A N 1
ATOM 7720 C CA . LYS A 1 945 ? 134.833 118.590 116.334 1.00 149.70 945 LYS A CA 1
ATOM 7721 C C . LYS A 1 945 ? 135.523 119.595 117.248 1.00 148.18 945 LYS A C 1
ATOM 7722 O O . LYS A 1 945 ? 136.623 119.320 117.738 1.00 150.54 945 LYS A O 1
ATOM 7728 N N . LEU A 1 946 ? 134.894 120.748 117.491 1.00 123.80 946 LEU A N 1
ATOM 7729 C CA . LEU A 1 946 ? 135.531 121.797 118.283 1.00 123.35 946 LEU A CA 1
ATOM 7730 C C . LEU A 1 946 ? 135.791 121.339 119.713 1.00 125.68 946 LEU A C 1
ATOM 7731 O O . LEU A 1 946 ? 136.855 121.618 120.278 1.00 128.37 946 LEU A O 1
ATOM 7736 N N . PHE A 1 947 ? 134.825 120.648 120.322 1.00 140.76 947 PHE A N 1
ATOM 7737 C CA . PHE A 1 947 ? 135.013 120.169 121.688 1.00 141.36 947 PHE A CA 1
ATOM 7738 C C . PHE A 1 947 ? 136.100 119.105 121.759 1.00 144.98 947 PHE A C 1
ATOM 7739 O O . PHE A 1 947 ? 136.887 119.079 122.712 1.00 145.74 947 PHE A O 1
ATOM 7747 N N . GLU A 1 948 ? 136.160 118.221 120.761 1.00 162.19 948 GLU A N 1
ATOM 7748 C CA . GLU A 1 948 ? 137.245 117.247 120.701 1.00 161.33 948 GLU A CA 1
ATOM 7749 C C . GLU A 1 948 ? 138.596 117.943 120.611 1.00 160.51 948 GLU A C 1
ATOM 7750 O O . GLU A 1 948 ? 139.552 117.557 121.296 1.00 161.61 948 GLU A O 1
ATOM 7756 N N . ILE A 1 949 ? 138.686 118.978 119.776 1.00 141.31 949 ILE A N 1
ATOM 7757 C CA . ILE A 1 949 ? 139.939 119.710 119.613 1.00 140.56 949 ILE A CA 1
ATOM 7758 C C . ILE A 1 949 ? 140.335 120.382 120.922 1.00 142.21 949 ILE A C 1
ATOM 7759 O O . ILE A 1 949 ? 141.498 120.334 121.338 1.00 145.25 949 ILE A O 1
ATOM 7764 N N . LEU A 1 950 ? 139.370 121.018 121.591 1.00 139.47 950 LEU A N 1
ATOM 7765 C CA . LEU A 1 950 ? 139.660 121.677 122.861 1.00 138.06 950 LEU A CA 1
ATOM 7766 C C . LEU A 1 950 ? 140.118 120.675 123.913 1.00 140.65 950 LEU A C 1
ATOM 7767 O O . LEU A 1 950 ? 141.087 120.927 124.640 1.00 143.80 950 LEU A O 1
ATOM 7772 N N . ASP A 1 951 ? 139.436 119.531 124.004 1.00 160.69 951 ASP A N 1
ATOM 7773 C CA . ASP A 1 951 ? 139.808 118.518 124.985 1.00 162.71 951 ASP A CA 1
ATOM 7774 C C . ASP A 1 951 ? 141.213 117.995 124.722 1.00 162.08 951 ASP A C 1
ATOM 7775 O O . ASP A 1 951 ? 142.035 117.901 125.642 1.00 161.20 951 ASP A O 1
ATOM 7780 N N . LEU A 1 952 ? 141.510 117.660 123.464 1.00 145.32 952 LEU A N 1
ATOM 7781 C CA . LEU A 1 952 ? 142.834 117.143 123.134 1.00 143.66 952 LEU A CA 1
ATOM 7782 C C . LEU A 1 952 ? 143.915 118.177 123.414 1.00 144.70 952 LEU A C 1
ATOM 7783 O O . LEU A 1 952 ? 144.960 117.851 123.990 1.00 148.35 952 LEU A O 1
ATOM 7788 N N . LEU A 1 953 ? 143.678 119.433 123.028 1.00 132.70 953 LEU A N 1
ATOM 7789 C CA . LEU A 1 953 ? 144.674 120.477 123.244 1.00 132.79 953 LEU A CA 1
ATOM 7790 C C . LEU A 1 953 ? 144.936 120.690 124.728 1.00 135.04 953 LEU A C 1
ATOM 7791 O O . LEU A 1 953 ? 146.093 120.742 125.164 1.00 137.89 953 LEU A O 1
ATOM 7796 N N . LEU A 1 954 ? 143.870 120.819 125.523 1.00 139.47 954 LEU A N 1
ATOM 7797 C CA . LEU A 1 954 ? 144.047 121.047 126.952 1.00 140.44 954 LEU A CA 1
ATOM 7798 C C . LEU A 1 954 ? 144.744 119.867 127.615 1.00 142.98 954 LEU A C 1
ATOM 7799 O O . LEU A 1 954 ? 145.653 120.056 128.435 1.00 143.50 954 LEU A O 1
ATOM 7804 N N . CYS A 1 955 ? 144.343 118.642 127.264 1.00 163.76 955 CYS A N 1
ATOM 7805 C CA . CYS A 1 955 ? 144.968 117.465 127.855 1.00 165.34 955 CYS A CA 1
ATOM 7806 C C . CYS A 1 955 ? 146.448 117.399 127.505 1.00 164.91 955 CYS A C 1
ATOM 7807 O O . CYS A 1 955 ? 147.289 117.150 128.375 1.00 166.51 955 CYS A O 1
ATOM 7810 N N . GLN A 1 956 ? 146.788 117.641 126.236 1.00 151.14 956 GLN A N 1
ATOM 7811 C CA . GLN A 1 956 ? 148.185 117.573 125.822 1.00 149.55 956 GLN A CA 1
ATOM 7812 C C . GLN A 1 956 ? 149.018 118.642 126.517 1.00 150.10 956 GLN A C 1
ATOM 7813 O O . GLN A 1 956 ? 150.110 118.358 127.024 1.00 152.36 956 GLN A O 1
ATOM 7819 N N . LYS A 1 957 ? 148.512 119.877 126.566 1.00 140.64 957 LYS A N 1
ATOM 7820 C CA . LYS A 1 957 ? 149.267 120.956 127.197 1.00 141.62 957 LYS A CA 1
ATOM 7821 C C . LYS A 1 957 ? 149.480 120.683 128.681 1.00 143.74 957 LYS A C 1
ATOM 7822 O O . LYS A 1 957 ? 150.600 120.812 129.195 1.00 144.12 957 LYS A O 1
ATOM 7828 N N . TRP A 1 958 ? 148.415 120.292 129.388 1.00 160.41 958 TRP A N 1
ATOM 7829 C CA . TRP A 1 958 ? 148.540 120.047 130.820 1.00 161.30 958 TRP A CA 1
ATOM 7830 C C . TRP A 1 958 ? 149.460 118.866 131.099 1.00 163.46 958 TRP A C 1
ATOM 7831 O O . TRP A 1 958 ? 150.306 118.929 132.000 1.00 164.98 958 TRP A O 1
ATOM 7842 N N . SER A 1 959 ? 149.316 117.779 130.334 1.00 169.50 959 SER A N 1
ATOM 7843 C CA . SER A 1 959 ? 150.169 116.615 130.538 1.00 169.34 959 SER A CA 1
ATOM 7844 C C . SER A 1 959 ? 151.628 116.954 130.277 1.00 170.20 959 SER A C 1
ATOM 7845 O O . SER A 1 959 ? 152.510 116.535 131.032 1.00 171.86 959 SER A O 1
ATOM 7848 N N . SER A 1 960 ? 151.902 117.718 129.216 1.00 177.22 960 SER A N 1
ATOM 7849 C CA . SER A 1 960 ? 153.272 118.131 128.942 1.00 177.45 960 SER A CA 1
ATOM 7850 C C . SER A 1 960 ? 153.826 118.980 130.078 1.00 178.64 960 SER A C 1
ATOM 7851 O O . SER A 1 960 ? 154.978 118.800 130.489 1.00 179.43 960 SER A O 1
ATOM 7854 N N . HIS A 1 961 ? 153.018 119.903 130.606 1.00 190.99 961 HIS A N 1
ATOM 7855 C CA . HIS A 1 961 ? 153.491 120.759 131.690 1.00 191.69 961 HIS A CA 1
ATOM 7856 C C . HIS A 1 961 ? 153.841 119.942 132.929 1.00 193.10 961 HIS A C 1
ATOM 7857 O O . HIS A 1 961 ? 154.935 120.086 133.493 1.00 194.52 961 HIS A O 1
ATOM 7864 N N . MET A 1 962 ? 152.924 119.074 133.370 1.00 210.05 962 MET A N 1
ATOM 7865 C CA . MET A 1 962 ? 153.204 118.280 134.566 1.00 210.88 962 MET A CA 1
ATOM 7866 C C . MET A 1 962 ? 154.360 117.311 134.342 1.00 211.55 962 MET A C 1
ATOM 7867 O O . MET A 1 962 ? 155.175 117.101 135.247 1.00 212.62 962 MET A O 1
ATOM 7872 N N . ASN A 1 963 ? 154.452 116.708 133.154 1.00 231.52 963 ASN A N 1
ATOM 7873 C CA . ASN A 1 963 ? 155.558 115.797 132.879 1.00 232.39 963 ASN A CA 1
ATOM 7874 C C . ASN A 1 963 ? 156.895 116.526 132.911 1.00 233.10 963 ASN A C 1
ATOM 7875 O O . ASN A 1 963 ? 157.865 116.034 133.500 1.00 234.59 963 ASN A O 1
ATOM 7880 N N . ASP A 1 964 ? 156.964 117.708 132.291 1.00 237.01 964 ASP A N 1
ATOM 7881 C CA . ASP A 1 964 ? 158.205 118.473 132.299 1.00 237.52 964 ASP A CA 1
ATOM 7882 C C . ASP A 1 964 ? 158.573 118.905 133.712 1.00 238.14 964 ASP A C 1
ATOM 7883 O O . ASP A 1 964 ? 159.753 118.897 134.083 1.00 238.99 964 ASP A O 1
ATOM 7888 N N . MET A 1 965 ? 157.578 119.292 134.514 1.00 238.56 965 MET A N 1
ATOM 7889 C CA . MET A 1 965 ? 157.860 119.664 135.897 1.00 238.84 965 MET A CA 1
ATOM 7890 C C . MET A 1 965 ? 158.359 118.471 136.706 1.00 239.84 965 MET A C 1
ATOM 7891 O O . MET A 1 965 ? 159.285 118.607 137.514 1.00 240.01 965 MET A O 1
ATOM 7896 N N . ASP A 1 966 ? 157.760 117.295 136.503 1.00 249.35 966 ASP A N 1
ATOM 7897 C CA . ASP A 1 966 ? 158.108 116.133 137.316 1.00 248.80 966 ASP A CA 1
ATOM 7898 C C . ASP A 1 966 ? 159.477 115.575 136.943 1.00 249.05 966 ASP A C 1
ATOM 7899 O O . ASP A 1 966 ? 160.290 115.267 137.822 1.00 248.42 966 ASP A O 1
ATOM 7904 N N . MET A 1 967 ? 159.756 115.435 135.645 1.00 263.86 967 MET A N 1
ATOM 7905 C CA . MET A 1 967 ? 161.032 114.867 135.225 1.00 263.53 967 MET A CA 1
ATOM 7906 C C . MET A 1 967 ? 162.174 115.875 135.247 1.00 263.37 967 MET A C 1
ATOM 7907 O O . MET A 1 967 ? 163.323 115.485 135.010 1.00 263.29 967 MET A O 1
ATOM 7912 N N . ASN A 1 968 ? 161.896 117.147 135.521 1.00 252.66 968 ASN A N 1
ATOM 7913 C CA . ASN A 1 968 ? 162.927 118.171 135.684 1.00 252.10 968 ASN A CA 1
ATOM 7914 C C . ASN A 1 968 ? 162.656 118.931 136.976 1.00 251.91 968 ASN A C 1
ATOM 7915 O O . ASN A 1 968 ? 162.200 120.080 136.955 1.00 251.52 968 ASN A O 1
ATOM 7920 N N . PRO A 1 969 ? 162.921 118.305 138.131 1.00 248.22 969 PRO A N 1
ATOM 7921 C CA . PRO A 1 969 ? 162.590 118.942 139.413 1.00 247.57 969 PRO A CA 1
ATOM 7922 C C . PRO A 1 969 ? 163.351 120.236 139.659 1.00 247.47 969 PRO A C 1
ATOM 7923 O O . PRO A 1 969 ? 162.743 121.285 139.896 1.00 246.88 969 PRO A O 1
ATOM 7927 N N . VAL A 1 970 ? 164.676 120.174 139.603 1.00 248.52 970 VAL A N 1
ATOM 7928 C CA . VAL A 1 970 ? 165.528 121.324 139.890 1.00 248.33 970 VAL A CA 1
ATOM 7929 C C . VAL A 1 970 ? 165.845 122.028 138.572 1.00 248.46 970 VAL A C 1
ATOM 7930 O O . VAL A 1 970 ? 166.402 121.392 137.663 1.00 248.31 970 VAL A O 1
ATOM 7934 N N . PRO A 1 971 ? 165.486 123.299 138.415 1.00 242.53 971 PRO A N 1
ATOM 7935 C CA . PRO A 1 971 ? 165.865 124.027 137.200 1.00 242.14 971 PRO A CA 1
ATOM 7936 C C . PRO A 1 971 ? 167.369 124.223 137.118 1.00 242.68 971 PRO A C 1
ATOM 7937 O O . PRO A 1 971 ? 168.065 124.319 138.132 1.00 242.13 971 PRO A O 1
ATOM 7941 N N . THR A 1 972 ? 167.870 124.277 135.882 1.00 255.86 972 THR A N 1
ATOM 7942 C CA . THR A 1 972 ? 169.291 124.539 135.676 1.00 256.04 972 THR A CA 1
ATOM 7943 C C . THR A 1 972 ? 169.666 125.939 136.149 1.00 255.71 972 THR A C 1
ATOM 7944 O O . THR A 1 972 ? 170.723 126.134 136.760 1.00 255.34 972 THR A O 1
ATOM 7948 N N . ASP A 1 973 ? 168.814 126.924 135.876 1.00 247.31 973 ASP A N 1
ATOM 7949 C CA . ASP A 1 973 ? 169.066 128.301 136.272 1.00 246.80 973 ASP A CA 1
ATOM 7950 C C . ASP A 1 973 ? 167.729 128.978 136.549 1.00 246.12 973 ASP A C 1
ATOM 7951 O O . ASP A 1 973 ? 166.662 128.378 136.390 1.00 245.90 973 ASP A O 1
ATOM 7956 N N . ASP A 1 974 ? 167.794 130.243 136.972 1.00 226.05 974 ASP A N 1
ATOM 7957 C CA . ASP A 1 974 ? 166.574 130.997 137.243 1.00 225.83 974 ASP A CA 1
ATOM 7958 C C . ASP A 1 974 ? 165.774 131.251 135.972 1.00 225.85 974 ASP A C 1
ATOM 7959 O O . ASP A 1 974 ? 164.554 131.447 136.039 1.00 225.43 974 ASP A O 1
ATOM 7964 N N . ASP A 1 975 ? 166.437 131.256 134.813 1.00 218.24 975 ASP A N 1
ATOM 7965 C CA . ASP A 1 975 ? 165.721 131.422 133.552 1.00 217.18 975 ASP A CA 1
ATOM 7966 C C . ASP A 1 975 ? 164.729 130.287 133.333 1.00 217.12 975 ASP A C 1
ATOM 7967 O O . ASP A 1 975 ? 163.645 130.497 132.778 1.00 216.82 975 ASP A O 1
ATOM 7972 N N . GLN A 1 976 ? 165.084 129.075 133.764 1.00 218.70 976 GLN A N 1
ATOM 7973 C CA . GLN A 1 976 ? 164.145 127.962 133.686 1.00 217.99 976 GLN A CA 1
ATOM 7974 C C . GLN A 1 976 ? 162.935 128.203 134.581 1.00 217.76 976 GLN A C 1
ATOM 7975 O O . GLN A 1 976 ? 161.804 127.877 134.207 1.00 217.49 976 GLN A O 1
ATOM 7981 N N . MET A 1 977 ? 163.154 128.774 135.770 1.00 201.40 977 MET A N 1
ATOM 7982 C CA . MET A 1 977 ? 162.030 129.151 136.623 1.00 199.94 977 MET A CA 1
ATOM 7983 C C . MET A 1 977 ? 161.137 130.179 135.943 1.00 199.56 977 MET A C 1
ATOM 7984 O O . MET A 1 977 ? 159.907 130.080 136.006 1.00 199.68 977 MET A O 1
ATOM 7989 N N . THR A 1 978 ? 161.737 131.182 135.297 1.00 200.74 978 THR A N 1
ATOM 7990 C CA . THR A 1 978 ? 160.937 132.183 134.597 1.00 200.75 978 THR A CA 1
ATOM 7991 C C . THR A 1 978 ? 160.127 131.550 133.473 1.00 200.49 978 THR A C 1
ATOM 7992 O O . THR A 1 978 ? 158.943 131.866 133.293 1.00 200.34 978 THR A O 1
ATOM 7996 N N . GLU A 1 979 ? 160.749 130.649 132.709 1.00 195.67 979 GLU A N 1
ATOM 7997 C CA . GLU A 1 979 ? 160.036 129.970 131.632 1.00 194.39 979 GLU A CA 1
ATOM 7998 C C . GLU A 1 979 ? 158.887 129.130 132.174 1.00 194.22 979 GLU A C 1
ATOM 7999 O O . GLU A 1 979 ? 157.791 129.124 131.602 1.00 194.65 979 GLU A O 1
ATOM 8005 N N . GLU A 1 980 ? 159.118 128.413 133.277 1.00 190.00 980 GLU A N 1
ATOM 8006 C CA . GLU A 1 980 ? 158.059 127.598 133.864 1.00 189.85 980 GLU A CA 1
ATOM 8007 C C . GLU A 1 980 ? 156.912 128.462 134.372 1.00 189.98 980 GLU A C 1
ATOM 8008 O O . GLU A 1 980 ? 155.739 128.113 134.194 1.00 190.56 980 GLU A O 1
ATOM 8014 N N . ILE A 1 981 ? 157.228 129.593 135.008 1.00 165.28 981 ILE A N 1
ATOM 8015 C CA . ILE A 1 981 ? 156.182 130.487 135.498 1.00 163.32 981 ILE A CA 1
ATOM 8016 C C . ILE A 1 981 ? 155.367 131.043 134.338 1.00 164.51 981 ILE A C 1
ATOM 8017 O O . ILE A 1 981 ? 154.130 131.088 134.393 1.00 165.12 981 ILE A O 1
ATOM 8022 N N . LEU A 1 982 ? 156.043 131.478 133.271 1.00 164.03 982 LEU A N 1
ATOM 8023 C CA . LEU A 1 982 ? 155.327 132.004 132.112 1.00 162.48 982 LEU A CA 1
ATOM 8024 C C . LEU A 1 982 ? 154.454 130.934 131.470 1.00 162.97 982 LEU A C 1
ATOM 802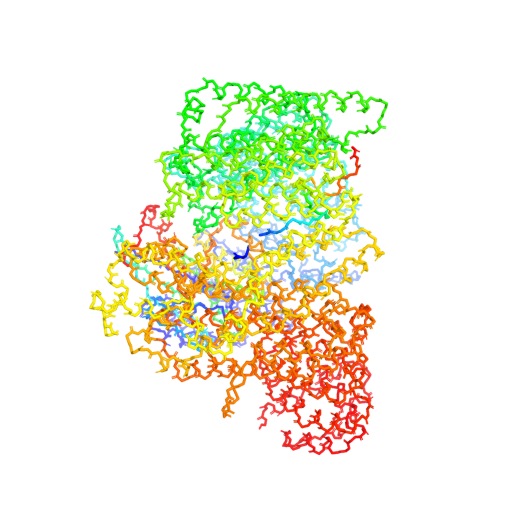5 O O . LEU A 1 982 ? 153.309 131.204 131.089 1.00 164.39 982 LEU A O 1
ATOM 8030 N N . GLU A 1 983 ? 154.977 129.712 131.343 1.00 173.89 983 GLU A N 1
ATOM 8031 C CA . GLU A 1 983 ? 154.195 128.626 130.762 1.00 174.00 983 GLU A CA 1
ATOM 8032 C C . GLU A 1 983 ? 152.973 128.310 131.613 1.00 174.73 983 GLU A C 1
ATOM 8033 O O . GLU A 1 983 ? 151.876 128.103 131.082 1.00 175.57 983 GLU A O 1
ATOM 8039 N N . GLU A 1 984 ? 153.141 128.270 132.937 1.00 170.32 984 GLU A N 1
ATOM 8040 C CA . GLU A 1 984 ? 152.012 127.992 133.818 1.00 170.01 984 GLU A CA 1
ATOM 8041 C C . GLU A 1 984 ? 150.959 129.088 133.725 1.00 169.04 984 GLU A C 1
ATOM 8042 O O . GLU A 1 984 ? 149.757 128.800 133.667 1.00 169.01 984 GLU A O 1
ATOM 8048 N N . ASN A 1 985 ? 151.389 130.352 133.702 1.00 162.40 985 ASN A N 1
ATOM 8049 C CA . ASN A 1 985 ? 150.435 131.452 133.591 1.00 162.96 985 ASN A CA 1
ATOM 8050 C C . ASN A 1 985 ? 149.687 131.405 132.264 1.00 162.80 985 ASN A C 1
ATOM 8051 O O . ASN A 1 985 ? 148.467 131.610 132.221 1.00 163.00 985 ASN A O 1
ATOM 8056 N N . LEU A 1 986 ? 150.400 131.135 131.167 1.00 145.51 986 LEU A N 1
ATOM 8057 C CA . LEU A 1 986 ? 149.746 131.062 129.864 1.00 143.34 986 LEU A CA 1
ATOM 8058 C C . LEU A 1 986 ? 148.776 129.891 129.794 1.00 144.21 986 LEU A C 1
ATOM 8059 O O . LEU A 1 986 ? 147.691 130.011 129.215 1.00 143.57 986 LEU A O 1
ATOM 8064 N N . LEU A 1 987 ? 149.151 128.746 130.367 1.00 152.76 987 LEU A N 1
ATOM 8065 C CA . LEU A 1 987 ? 148.248 127.600 130.384 1.00 152.53 987 LEU A CA 1
ATOM 8066 C C . LEU A 1 987 ? 147.009 127.891 131.222 1.00 152.91 987 LEU A C 1
ATOM 8067 O O . LEU A 1 987 ? 145.894 127.503 130.851 1.00 154.39 987 LEU A O 1
ATOM 8072 N N . ARG A 1 988 ? 147.185 128.584 132.349 1.00 166.17 988 ARG A N 1
ATOM 8073 C CA . ARG A 1 988 ? 146.043 128.981 133.164 1.00 166.46 988 ARG A CA 1
ATOM 8074 C C . ARG A 1 988 ? 145.117 129.915 132.396 1.00 166.05 988 ARG A C 1
ATOM 8075 O O . ARG A 1 988 ? 143.890 129.766 132.442 1.00 167.79 988 ARG A O 1
ATOM 8083 N N . GLN A 1 989 ? 145.689 130.883 131.677 1.00 151.40 989 GLN A N 1
ATOM 8084 C CA . GLN A 1 989 ? 144.869 131.801 130.892 1.00 151.10 989 GLN A CA 1
ATOM 8085 C C . GLN A 1 989 ? 144.154 131.078 129.755 1.00 150.74 989 GLN A C 1
ATOM 8086 O O . GLN A 1 989 ? 143.002 131.395 129.439 1.00 151.19 989 GLN A O 1
ATOM 8092 N N . LEU A 1 990 ? 144.822 130.110 129.123 1.00 130.44 990 LEU A N 1
ATOM 8093 C CA . LEU A 1 990 ? 144.180 129.326 128.072 1.00 128.62 990 LEU A CA 1
ATOM 8094 C C . LEU A 1 990 ? 143.017 128.510 128.625 1.00 130.01 990 LEU A C 1
ATOM 8095 O O . LEU A 1 990 ? 141.955 128.418 127.996 1.00 131.11 990 LEU A O 1
ATOM 8100 N N . THR A 1 991 ? 143.201 127.906 129.802 1.00 140.97 991 THR A N 1
ATOM 8101 C CA . THR A 1 991 ? 142.105 127.181 130.437 1.00 138.95 991 THR A CA 1
ATOM 8102 C C . THR A 1 991 ? 140.957 128.121 130.785 1.00 140.17 991 THR A C 1
ATOM 8103 O O . THR A 1 991 ? 139.781 127.755 130.658 1.00 142.13 991 THR A O 1
ATOM 8107 N N . THR A 1 992 ? 141.281 129.336 131.235 1.00 139.68 992 THR A N 1
ATOM 8108 C CA . THR A 1 992 ? 140.248 130.331 131.502 1.00 140.35 992 THR A CA 1
ATOM 8109 C C . THR A 1 992 ? 139.478 130.678 130.233 1.00 140.55 992 THR A C 1
ATOM 8110 O O . THR A 1 992 ? 138.248 130.797 130.254 1.00 141.23 992 THR A O 1
ATOM 8114 N N . VAL A 1 993 ? 140.185 130.835 129.114 1.00 139.76 993 VAL A N 1
ATOM 8115 C CA . VAL A 1 993 ? 139.520 131.124 127.846 1.00 139.36 993 VAL A CA 1
ATOM 8116 C C . VAL A 1 993 ? 138.607 129.970 127.447 1.00 138.87 993 VAL A C 1
ATOM 8117 O O . VAL A 1 993 ? 137.480 130.180 126.981 1.00 139.29 993 VAL A O 1
ATOM 8121 N N . VAL A 1 994 ? 139.078 128.734 127.624 1.00 129.50 994 VAL A N 1
ATOM 8122 C CA . VAL A 1 994 ? 138.274 127.569 127.257 1.00 127.30 994 VAL A CA 1
ATOM 8123 C C . VAL A 1 994 ? 137.010 127.492 128.109 1.00 130.23 994 VAL A C 1
ATOM 8124 O O . VAL A 1 994 ? 135.910 127.234 127.598 1.00 133.89 994 VAL A O 1
ATOM 8128 N N . VAL A 1 995 ? 137.143 127.707 129.421 1.00 151.10 995 VAL A N 1
ATOM 8129 C CA . VAL A 1 995 ? 135.964 127.625 130.278 1.00 151.57 995 VAL A CA 1
ATOM 8130 C C . VAL A 1 995 ? 135.021 128.790 130.000 1.00 152.42 995 VAL A C 1
ATOM 8131 O O . VAL A 1 995 ? 133.800 128.646 130.118 1.00 154.57 995 VAL A O 1
ATOM 8135 N N . ARG A 1 996 ? 135.555 129.954 129.614 1.00 156.09 996 ARG A N 1
ATOM 8136 C CA . ARG A 1 996 ? 134.692 131.048 129.178 1.00 156.29 996 ARG A CA 1
ATOM 8137 C C . ARG A 1 996 ? 133.925 130.669 127.919 1.00 155.79 996 ARG A C 1
ATOM 8138 O O . ARG A 1 996 ? 132.745 131.008 127.776 1.00 158.13 996 ARG A O 1
ATOM 8146 N N . ILE A 1 997 ? 134.586 129.977 126.989 1.00 143.82 997 ILE A N 1
ATOM 8147 C CA . ILE A 1 997 ? 133.904 129.490 125.792 1.00 144.21 997 ILE A CA 1
ATOM 8148 C C . ILE A 1 997 ? 132.760 128.566 126.180 1.00 145.14 997 ILE A C 1
ATOM 8149 O O . ILE A 1 997 ? 131.637 128.688 125.674 1.00 149.14 997 ILE A O 1
ATOM 8154 N N . VAL A 1 998 ? 133.027 127.638 127.100 1.00 144.99 998 VAL A N 1
ATOM 8155 C CA . VAL A 1 998 ? 131.995 126.700 127.542 1.00 145.23 998 VAL A CA 1
ATOM 8156 C C . VAL A 1 998 ? 130.839 127.447 128.200 1.00 148.42 998 VAL A C 1
ATOM 8157 O O . VAL A 1 998 ? 129.663 127.141 127.961 1.00 149.14 998 VAL A O 1
ATOM 8161 N N . ILE A 1 999 ? 131.156 128.439 129.036 1.00 163.66 999 ILE A N 1
ATOM 8162 C CA . ILE A 1 999 ? 130.122 129.205 129.728 1.00 164.09 999 ILE A CA 1
ATOM 8163 C C . ILE A 1 999 ? 129.246 129.946 128.725 1.00 164.55 999 ILE A C 1
ATOM 8164 O O . ILE A 1 999 ? 128.013 129.896 128.795 1.00 165.93 999 ILE A O 1
ATOM 8169 N N . ASP A 1 1000 ? 129.870 130.639 127.771 1.00 176.92 1000 ASP A N 1
ATOM 8170 C CA . ASP A 1 1000 ? 129.098 131.380 126.781 1.00 177.56 1000 ASP A CA 1
ATOM 8171 C C . ASP A 1 1000 ? 128.368 130.462 125.811 1.00 177.38 1000 ASP A C 1
ATOM 8172 O O . ASP A 1 1000 ? 127.434 130.910 125.139 1.00 178.80 1000 ASP A O 1
ATOM 8177 N N . CYS A 1 1001 ? 128.767 129.193 125.724 1.00 177.92 1001 CYS A N 1
ATOM 8178 C CA . CYS A 1 1001 ? 128.032 128.238 124.907 1.00 178.87 1001 CYS A CA 1
ATOM 8179 C C . CYS A 1 1001 ? 126.873 127.590 125.650 1.00 178.99 1001 CYS A C 1
ATOM 8180 O O . CYS A 1 1001 ? 125.906 127.158 125.012 1.00 178.53 1001 CYS A O 1
ATOM 8183 N N . VAL A 1 1002 ? 126.937 127.511 126.979 1.00 185.73 1002 VAL A N 1
ATOM 8184 C CA . VAL A 1 1002 ? 125.877 126.856 127.738 1.00 186.12 1002 VAL A CA 1
ATOM 8185 C C . VAL A 1 1002 ? 125.291 127.812 128.770 1.00 186.98 1002 VAL A C 1
ATOM 8186 O O . VAL A 1 1002 ? 124.080 128.062 128.779 1.00 186.69 1002 VAL A O 1
ATOM 8190 N N . GLY A 1 1003 ? 126.137 128.356 129.642 1.00 203.05 1003 GLY A N 1
ATOM 8191 C CA . GLY A 1 1003 ? 125.663 129.241 130.689 1.00 202.94 1003 GLY A CA 1
ATOM 8192 C C . GLY A 1 1003 ? 125.612 128.588 132.054 1.00 204.12 1003 GLY A C 1
ATOM 8193 O O . GLY A 1 1003 ? 124.968 127.549 132.231 1.00 204.32 1003 GLY A O 1
ATOM 8194 N N . GLN A 1 1004 ? 126.313 129.160 133.043 1.00 222.15 1004 GLN A N 1
ATOM 8195 C CA . GLN A 1 1004 ? 126.439 128.498 134.378 1.00 223.28 1004 GLN A CA 1
ATOM 8196 C C . GLN A 1 1004 ? 125.136 128.527 135.190 1.00 223.70 1004 GLN A C 1
ATOM 8197 O O . GLN A 1 1004 ? 124.124 129.047 134.677 1.00 223.67 1004 GLN A O 1
ATOM 8203 N N . GLY A 1 1005 ? 125.169 128.009 136.428 1.00 276.41 1005 GLY A N 1
ATOM 8204 C CA . GLY A 1 1005 ? 123.931 127.902 137.230 1.00 276.92 1005 GLY A CA 1
ATOM 8205 C C . GLY A 1 1005 ? 124.034 128.434 138.652 1.00 277.87 1005 GLY A C 1
ATOM 8206 O O . GLY A 1 1005 ? 123.454 127.767 139.534 1.00 277.26 1005 GLY A O 1
ATOM 8207 N N . ASN A 1 1006 ? 124.759 129.537 138.889 1.00 311.51 1006 ASN A N 1
ATOM 8208 C CA . ASN A 1 1006 ? 124.799 130.214 140.225 1.00 312.02 1006 ASN A CA 1
ATOM 8209 C C . ASN A 1 1006 ? 125.670 129.498 141.268 1.00 312.37 1006 ASN A C 1
ATOM 8210 O O . ASN A 1 1006 ? 125.835 128.269 141.160 1.00 312.25 1006 ASN A O 1
ATOM 8215 N N . ALA A 1 1007 ? 126.163 130.240 142.270 1.00 325.90 1007 ALA A N 1
ATOM 8216 C CA . ALA A 1 1007 ? 127.047 129.708 143.303 1.00 325.90 1007 ALA A CA 1
ATOM 8217 C C . ALA A 1 1007 ? 126.268 128.925 144.355 1.00 326.39 1007 ALA A C 1
ATOM 8218 O O . ALA A 1 1007 ? 126.714 127.862 144.803 1.00 326.19 1007 ALA A O 1
ATOM 8220 N N . ASN A 1 1008 ? 125.113 129.436 144.764 1.00 341.32 1008 ASN A N 1
ATOM 8221 C CA . ASN A 1 1008 ? 124.299 128.735 145.750 1.00 341.56 1008 ASN A CA 1
ATOM 8222 C C . ASN A 1 1008 ? 123.762 127.441 145.149 1.00 341.63 1008 ASN A C 1
ATOM 8223 O O . ASN A 1 1008 ? 123.253 127.452 144.021 1.00 341.79 1008 ASN A O 1
ATOM 8228 N N . PRO A 1 1009 ? 123.867 126.311 145.854 1.00 337.07 1009 PRO A N 1
ATOM 8229 C CA . PRO A 1 1009 ? 123.404 125.038 145.275 1.00 336.83 1009 PRO A CA 1
ATOM 8230 C C . PRO A 1 1009 ? 121.930 125.025 144.914 1.00 336.86 1009 PRO A C 1
ATOM 8231 O O . PRO A 1 1009 ? 121.553 124.399 143.915 1.00 336.88 1009 PRO A O 1
ATOM 8235 N N . ASN A 1 1010 ? 121.082 125.697 145.690 1.00 324.87 1010 ASN A N 1
ATOM 8236 C CA . ASN A 1 1010 ? 119.643 125.661 145.466 1.00 324.58 1010 ASN A CA 1
ATOM 8237 C C . ASN A 1 1010 ? 119.149 126.774 144.550 1.00 324.77 1010 ASN A C 1
ATOM 8238 O O . ASN A 1 1010 ? 117.959 126.795 144.215 1.00 324.38 1010 ASN A O 1
ATOM 8243 N N . SER A 1 1011 ? 120.021 127.686 144.128 1.00 336.98 1011 SER A N 1
ATOM 8244 C CA . SER A 1 1011 ? 119.627 128.823 143.307 1.00 336.58 1011 SER A CA 1
ATOM 8245 C C . SER A 1 1011 ? 119.991 128.551 141.853 1.00 336.16 1011 SER A C 1
ATOM 8246 O O . SER A 1 1011 ? 121.152 128.262 141.541 1.00 336.41 1011 SER A O 1
ATOM 8249 N N . ALA A 1 1012 ? 118.998 128.641 140.971 1.00 283.14 1012 ALA A N 1
ATOM 8250 C CA . ALA A 1 1012 ? 119.196 128.510 139.532 1.00 281.97 1012 ALA A CA 1
ATOM 8251 C C . ALA A 1 1012 ? 118.378 129.560 138.797 1.00 281.51 1012 ALA A C 1
ATOM 8252 O O . ALA A 1 1012 ? 117.772 129.288 137.755 1.00 281.37 1012 ALA A O 1
ATOM 8254 N N . LYS A 1 1013 ? 118.352 130.778 139.333 1.00 254.84 1013 LYS A N 1
ATOM 8255 C CA . LYS A 1 1013 ? 117.523 131.851 138.803 1.00 254.29 1013 LYS A CA 1
ATOM 8256 C C . LYS A 1 1013 ? 118.222 132.678 137.733 1.00 254.52 1013 LYS A C 1
ATOM 8257 O O . LYS A 1 1013 ? 117.628 133.637 137.229 1.00 253.96 1013 LYS A O 1
ATOM 8263 N N . SER A 1 1014 ? 119.459 132.339 137.376 1.00 249.66 1014 SER A N 1
ATOM 8264 C CA . SER A 1 1014 ? 120.181 133.074 136.342 1.00 248.89 1014 SER A CA 1
ATOM 8265 C C . SER A 1 1014 ? 119.502 132.848 134.997 1.00 248.78 1014 SER A C 1
ATOM 8266 O O . SER A 1 1014 ? 119.484 131.725 134.482 1.00 248.36 1014 SER A O 1
ATOM 8269 N N . ARG A 1 1015 ? 118.942 133.912 134.426 1.00 241.89 1015 ARG A N 1
ATOM 8270 C CA . ARG A 1 1015 ? 118.227 133.816 133.158 1.00 241.70 1015 ARG A CA 1
ATOM 8271 C C . ARG A 1 1015 ? 119.235 133.731 132.019 1.00 241.71 1015 ARG A C 1
ATOM 8272 O O . ARG A 1 1015 ? 119.983 134.681 131.768 1.00 241.21 1015 ARG A O 1
ATOM 8280 N N . LEU A 1 1016 ? 119.257 132.592 131.334 1.00 223.43 1016 LEU A N 1
ATOM 8281 C CA . LEU A 1 1016 ? 120.117 132.434 130.171 1.00 222.16 1016 LEU A CA 1
ATOM 8282 C C . LEU A 1 1016 ? 119.613 133.298 129.023 1.00 222.07 1016 LEU A C 1
ATOM 8283 O O . LEU A 1 1016 ? 118.405 133.439 128.813 1.00 221.90 1016 LEU A O 1
ATOM 8288 N N . ASN A 1 1017 ? 120.548 133.881 128.277 1.00 207.29 1017 ASN A N 1
ATOM 8289 C CA . ASN A 1 1017 ? 120.177 134.710 127.143 1.00 206.11 1017 ASN A CA 1
ATOM 8290 C C . ASN A 1 1017 ? 119.619 133.844 126.015 1.00 205.42 1017 ASN A C 1
ATOM 8291 O O . ASN A 1 1017 ? 119.667 132.611 126.053 1.00 206.02 1017 ASN A O 1
ATOM 8296 N N . ASN A 1 1018 ? 119.074 134.514 124.997 1.00 198.63 1018 ASN A N 1
ATOM 8297 C CA . ASN A 1 1018 ? 118.495 133.798 123.866 1.00 199.20 1018 ASN A CA 1
ATOM 8298 C C . ASN A 1 1018 ? 119.543 132.955 123.151 1.00 199.27 1018 ASN A C 1
ATOM 8299 O O . ASN A 1 1018 ? 119.276 131.810 122.768 1.00 199.95 1018 ASN A O 1
ATOM 8304 N N . HIS A 1 1019 ? 120.741 133.509 122.958 1.00 188.51 1019 HIS A N 1
ATOM 8305 C CA . HIS A 1 1019 ? 121.814 132.757 122.315 1.00 188.95 1019 HIS A CA 1
ATOM 8306 C C . HIS A 1 1019 ? 122.246 131.569 123.167 1.00 189.28 1019 HIS A C 1
ATOM 8307 O O . HIS A 1 1019 ? 122.473 130.472 122.642 1.00 188.99 1019 HIS A O 1
ATOM 8314 N N . GLN A 1 1020 ? 122.369 131.767 124.483 1.00 189.26 1020 GLN A N 1
ATOM 8315 C CA . GLN A 1 1020 ? 122.749 130.669 125.367 1.00 187.93 1020 GLN A CA 1
ATOM 8316 C C . GLN A 1 1020 ? 121.675 129.589 125.408 1.00 188.07 1020 GLN A C 1
ATOM 8317 O O . GLN A 1 1020 ? 121.988 128.393 125.380 1.00 188.17 1020 GLN A O 1
ATOM 8323 N N . MET A 1 1021 ? 120.404 129.991 125.482 1.00 197.14 1021 MET A N 1
ATOM 8324 C CA . MET A 1 1021 ? 119.319 129.018 125.553 1.00 197.38 1021 MET A CA 1
ATOM 8325 C C . MET A 1 1021 ? 119.225 128.197 124.273 1.00 197.27 1021 MET A C 1
ATOM 8326 O O . MET A 1 1021 ? 118.966 126.988 124.319 1.00 197.61 1021 MET A O 1
ATOM 8331 N N . GLU A 1 1022 ? 119.432 128.837 123.120 1.00 190.93 1022 GLU A N 1
ATOM 8332 C CA . GLU A 1 1022 ? 119.290 128.139 121.846 1.00 191.08 1022 GLU A CA 1
ATOM 8333 C C . GLU A 1 1022 ? 120.331 127.035 121.694 1.00 191.11 1022 GLU A C 1
ATOM 8334 O O . GLU A 1 1022 ? 120.027 125.955 121.173 1.00 190.49 1022 GLU A O 1
ATOM 8340 N N . MET A 1 1023 ? 121.564 127.287 122.142 1.00 188.63 1023 MET A N 1
ATOM 8341 C CA . MET A 1 1023 ? 122.621 126.288 122.003 1.00 188.64 1023 MET A CA 1
ATOM 8342 C C . MET A 1 1023 ? 122.300 125.019 122.782 1.00 189.43 1023 MET A C 1
ATOM 8343 O O . MET A 1 1023 ? 122.562 123.908 122.306 1.00 189.84 1023 MET A O 1
ATOM 8348 N N . ARG A 1 1024 ? 121.746 125.165 123.988 1.00 187.63 1024 ARG A N 1
ATOM 8349 C CA . ARG A 1 1024 ? 121.477 124.003 124.830 1.00 186.78 1024 ARG A CA 1
ATOM 8350 C C . ARG A 1 1024 ? 120.536 123.020 124.147 1.00 187.45 1024 ARG A C 1
ATOM 8351 O O . ARG A 1 1024 ? 120.606 121.813 124.404 1.00 187.61 1024 ARG A O 1
ATOM 8359 N N . LYS A 1 1025 ? 119.648 123.513 123.281 1.00 191.11 1025 LYS A N 1
ATOM 8360 C CA . LYS A 1 1025 ? 118.824 122.613 122.483 1.00 191.43 1025 LYS A CA 1
ATOM 8361 C C . LYS A 1 1025 ? 119.674 121.802 121.513 1.00 192.01 1025 LYS A C 1
ATOM 8362 O O . LYS A 1 1025 ? 119.450 120.598 121.339 1.00 192.69 1025 LYS A O 1
ATOM 8368 N N . ILE A 1 1026 ? 120.650 122.443 120.868 1.00 182.67 1026 ILE A N 1
ATOM 8369 C CA . ILE A 1 1026 ? 121.486 121.745 119.895 1.00 181.56 1026 ILE A CA 1
ATOM 8370 C C . ILE A 1 1026 ? 122.416 120.758 120.593 1.00 181.88 1026 ILE A C 1
ATOM 8371 O O . ILE A 1 1026 ? 122.556 119.605 120.168 1.00 182.53 1026 ILE A O 1
ATOM 8376 N N . ILE A 1 1027 ? 123.061 121.193 121.677 1.00 180.47 1027 ILE A N 1
ATOM 8377 C CA . ILE A 1 1027 ? 124.095 120.374 122.304 1.00 180.70 1027 ILE A CA 1
ATOM 8378 C C . ILE A 1 1027 ? 123.479 119.188 123.037 1.00 181.00 1027 ILE A C 1
ATOM 8379 O O . ILE A 1 1027 ? 123.877 118.035 122.830 1.00 182.04 1027 ILE A O 1
ATOM 8384 N N . PHE A 1 1028 ? 122.500 119.450 123.904 1.00 185.50 1028 PHE A N 1
ATOM 8385 C CA . PHE A 1 1028 ? 121.981 118.399 124.772 1.00 185.62 1028 PHE A CA 1
ATOM 8386 C C . PHE A 1 1028 ? 121.115 117.391 124.026 1.00 186.01 1028 PHE A C 1
ATOM 8387 O O . PHE A 1 1028 ? 120.976 116.254 124.489 1.00 187.26 1028 PHE A O 1
ATOM 8395 N N . ASN A 1 1029 ? 120.531 117.773 122.891 1.00 182.93 1029 ASN A N 1
ATOM 8396 C CA . ASN A 1 1029 ? 119.676 116.883 122.115 1.00 183.21 1029 ASN A CA 1
ATOM 8397 C C . ASN A 1 1029 ? 120.390 116.307 120.896 1.00 183.21 1029 ASN A C 1
ATOM 8398 O O . ASN A 1 1029 ? 119.760 116.074 119.859 1.00 183.43 1029 ASN A O 1
ATOM 8403 N N . ASP A 1 1030 ? 121.697 116.071 121.000 1.00 185.29 1030 ASP A N 1
ATOM 8404 C CA . ASP A 1 1030 ? 122.459 115.484 119.903 1.00 186.00 1030 ASP A CA 1
ATOM 8405 C C . ASP A 1 1030 ? 123.622 114.697 120.485 1.00 185.88 1030 ASP A C 1
ATOM 8406 O O . ASP A 1 1030 ? 124.493 115.275 121.141 1.00 185.38 1030 ASP A O 1
ATOM 8411 N N . LEU A 1 1031 ? 123.636 113.385 120.237 1.00 186.61 1031 LEU A N 1
ATOM 8412 C CA . LEU A 1 1031 ? 124.698 112.537 120.769 1.00 185.88 1031 LEU A CA 1
ATOM 8413 C C . LEU A 1 1031 ? 126.053 112.874 120.161 1.00 186.82 1031 LEU A C 1
ATOM 8414 O O . LEU A 1 1031 ? 127.082 112.734 120.832 1.00 187.01 1031 LEU A O 1
ATOM 8419 N N . ASN A 1 1032 ? 126.076 113.309 118.898 1.00 179.71 1032 ASN A N 1
ATOM 8420 C CA . ASN A 1 1032 ? 127.340 113.640 118.247 1.00 177.75 1032 ASN A CA 1
ATOM 8421 C C . ASN A 1 1032 ? 128.024 114.813 118.933 1.00 177.56 1032 ASN A C 1
ATOM 8422 O O . ASN A 1 1032 ? 129.257 114.861 119.016 1.00 176.18 1032 ASN A O 1
ATOM 8427 N N . THR A 1 1033 ? 127.243 115.775 119.418 1.00 173.18 1033 THR A N 1
ATOM 8428 C CA . THR A 1 1033 ? 127.798 116.927 120.114 1.00 171.73 1033 THR A CA 1
ATOM 8429 C C . THR A 1 1033 ? 127.886 116.721 121.618 1.00 171.95 1033 THR A C 1
ATOM 8430 O O . THR A 1 1033 ? 128.789 117.272 122.259 1.00 171.96 1033 THR A O 1
ATOM 8434 N N . LEU A 1 1034 ? 126.969 115.945 122.196 1.00 174.63 1034 LEU A N 1
ATOM 8435 C CA . LEU A 1 1034 ? 126.909 115.839 123.649 1.00 174.72 1034 LEU A CA 1
ATOM 8436 C C . LEU A 1 1034 ? 128.130 115.110 124.198 1.00 175.08 1034 LEU A C 1
ATOM 8437 O O . LEU A 1 1034 ? 128.802 115.608 125.108 1.00 175.35 1034 LEU A O 1
ATOM 8442 N N . ALA A 1 1035 ? 128.455 113.947 123.627 1.00 167.40 1035 ALA A N 1
ATOM 8443 C CA . ALA A 1 1035 ? 129.528 113.120 124.179 1.00 166.76 1035 ALA A CA 1
ATOM 8444 C C . ALA A 1 1035 ? 130.871 113.838 124.227 1.00 166.62 1035 ALA A C 1
ATOM 8445 O O . ALA A 1 1035 ? 131.535 113.779 125.276 1.00 166.66 1035 ALA A O 1
ATOM 8447 N N . PRO A 1 1036 ? 131.337 114.512 123.169 1.00 165.24 1036 PRO A N 1
ATOM 8448 C CA . PRO A 1 1036 ? 132.564 115.311 123.318 1.00 164.72 1036 PRO A CA 1
ATOM 8449 C C . PRO A 1 1036 ? 132.437 116.416 124.348 1.00 164.58 1036 PRO A C 1
ATOM 8450 O O . PRO A 1 1036 ? 133.445 116.809 124.949 1.00 166.44 1036 PRO A O 1
ATOM 8454 N N . PHE A 1 1037 ? 131.227 116.941 124.560 1.00 158.06 1037 PHE A N 1
ATOM 8455 C CA . PHE A 1 1037 ? 131.058 118.042 125.501 1.00 158.72 1037 PHE A CA 1
ATOM 8456 C C . PHE A 1 1037 ? 131.337 117.601 126.934 1.00 161.31 1037 PHE A C 1
ATOM 8457 O O . PHE A 1 1037 ? 131.977 118.333 127.698 1.00 162.56 1037 PHE A O 1
ATOM 8465 N N . LEU A 1 1038 ? 130.866 116.409 127.325 1.00 180.25 1038 LEU A N 1
ATOM 8466 C CA . LEU A 1 1038 ? 131.188 115.916 128.662 1.00 181.21 1038 LEU A CA 1
ATOM 8467 C C . LEU A 1 1038 ? 132.680 115.657 128.818 1.00 182.13 1038 LEU A C 1
ATOM 8468 O O . LEU A 1 1038 ? 133.223 115.834 129.914 1.00 181.60 1038 LEU A O 1
ATOM 8473 N N . LYS A 1 1039 ? 133.357 115.243 127.744 1.00 174.80 1039 LYS A N 1
ATOM 8474 C CA . LYS A 1 1039 ? 134.799 115.031 127.826 1.00 173.06 1039 LYS A CA 1
ATOM 8475 C C . LYS A 1 1039 ? 135.519 116.320 128.197 1.00 172.99 1039 LYS A C 1
ATOM 8476 O O . LYS A 1 1039 ? 136.432 116.312 129.032 1.00 172.38 1039 LYS A O 1
ATOM 8482 N N . LEU A 1 1040 ? 135.122 117.438 127.587 1.00 170.44 1040 LEU A N 1
ATOM 8483 C CA . LEU A 1 1040 ? 135.703 118.725 127.951 1.00 170.69 1040 LEU A CA 1
ATOM 8484 C C . LEU A 1 1040 ? 135.331 119.115 129.377 1.00 172.67 1040 LEU A C 1
ATOM 8485 O O . LEU A 1 1040 ? 136.181 119.596 130.136 1.00 173.11 1040 LEU A O 1
ATOM 8490 N N . LEU A 1 1041 ? 134.066 118.917 129.759 1.00 179.40 1041 LEU A N 1
ATOM 8491 C CA . LEU A 1 1041 ? 133.646 119.232 131.121 1.00 178.65 1041 LEU A CA 1
ATOM 8492 C C . LEU A 1 1041 ? 134.330 118.326 132.138 1.00 179.97 1041 LEU A C 1
ATOM 8493 O O . LEU A 1 1041 ? 134.738 118.785 133.211 1.00 179.63 1041 LEU A O 1
ATOM 8498 N N . ASN A 1 1042 ? 134.454 117.034 131.822 1.00 209.35 1042 ASN A N 1
ATOM 8499 C CA . ASN A 1 1042 ? 135.132 116.113 132.728 1.00 210.64 1042 ASN A CA 1
ATOM 8500 C C . ASN A 1 1042 ? 136.598 116.491 132.898 1.00 210.87 1042 ASN A C 1
ATOM 8501 O O . ASN A 1 1042 ? 137.144 116.417 134.005 1.00 212.49 1042 ASN A O 1
ATOM 8506 N N . HIS A 1 1043 ? 137.253 116.893 131.808 1.00 186.59 1043 HIS A N 1
ATOM 8507 C CA . HIS A 1 1043 ? 138.655 117.288 131.889 1.00 186.22 1043 HIS A CA 1
ATOM 8508 C C . HIS A 1 1043 ? 138.817 118.624 132.604 1.00 187.07 1043 HIS A C 1
ATOM 8509 O O . HIS A 1 1043 ? 139.776 118.814 133.361 1.00 188.32 1043 HIS A O 1
ATOM 8516 N N . LEU A 1 1044 ? 137.893 119.561 132.375 1.00 193.49 1044 LEU A N 1
ATOM 8517 C CA . LEU A 1 1044 ? 138.042 120.908 132.921 1.00 194.30 1044 LEU A CA 1
ATOM 8518 C C . LEU A 1 1044 ? 138.042 120.895 134.445 1.00 196.47 1044 LEU A C 1
ATOM 8519 O O . LEU A 1 1044 ? 138.867 121.560 135.082 1.00 196.23 1044 LEU A O 1
ATOM 8524 N N . ILE A 1 1045 ? 137.118 120.145 135.049 1.00 219.77 1045 ILE A N 1
ATOM 8525 C CA . ILE A 1 1045 ? 137.086 120.056 136.506 1.00 219.21 1045 ILE A CA 1
ATOM 8526 C C . ILE A 1 1045 ? 138.313 119.321 137.030 1.00 219.68 1045 ILE A C 1
ATOM 8527 O O . ILE A 1 1045 ? 138.819 119.638 138.113 1.00 220.56 1045 ILE A O 1
ATOM 8532 N N . SER A 1 1046 ? 138.806 118.330 136.284 1.00 227.16 1046 SER A N 1
ATOM 8533 C CA . SER A 1 1046 ? 139.988 117.590 136.715 1.00 227.78 1046 SER A CA 1
ATOM 8534 C C . SER A 1 1046 ? 141.226 118.478 136.742 1.00 227.87 1046 SER A C 1
ATOM 8535 O O . SER A 1 1046 ? 142.095 118.312 137.605 1.00 228.01 1046 SER A O 1
ATOM 8538 N N . PHE A 1 1047 ? 141.329 119.416 135.802 1.00 207.16 1047 PHE A N 1
ATOM 8539 C CA . PHE A 1 1047 ? 142.518 120.252 135.699 1.00 205.96 1047 PHE A CA 1
ATOM 8540 C C . PHE A 1 1047 ? 142.688 121.120 136.941 1.00 206.95 1047 PHE A C 1
ATOM 8541 O O . PHE A 1 1047 ? 141.718 121.649 137.491 1.00 207.35 1047 PHE A O 1
ATOM 8549 N N . LYS A 1 1048 ? 143.942 121.266 137.378 1.00 223.94 1048 LYS A N 1
ATOM 8550 C CA . LYS A 1 1048 ? 144.269 121.969 138.620 1.00 224.73 1048 LYS A CA 1
ATOM 8551 C C . LYS A 1 1048 ? 144.164 123.480 138.409 1.00 224.77 1048 LYS A C 1
ATOM 8552 O O . LYS A 1 1048 ? 145.153 124.203 138.277 1.00 224.04 1048 LYS A O 1
ATOM 8558 N N . ASP A 1 1049 ? 142.923 123.953 138.368 1.00 235.11 1049 ASP A N 1
ATOM 8559 C CA . ASP A 1 1049 ? 142.642 125.384 138.291 1.00 234.90 1049 ASP A CA 1
ATOM 8560 C C . ASP A 1 1049 ? 141.362 125.662 139.062 1.00 235.62 1049 ASP A C 1
ATOM 8561 O O . ASP A 1 1049 ? 140.293 125.160 138.701 1.00 236.06 1049 ASP A O 1
ATOM 8566 N N . THR A 1 1050 ? 141.482 126.448 140.132 1.00 247.45 1050 THR A N 1
ATOM 8567 C CA . THR A 1 1050 ? 140.336 126.716 140.993 1.00 247.85 1050 THR A CA 1
ATOM 8568 C C . THR A 1 1050 ? 139.228 127.431 140.229 1.00 248.04 1050 THR A C 1
ATOM 8569 O O . THR A 1 1050 ? 138.050 127.070 140.341 1.00 248.44 1050 THR A O 1
ATOM 8573 N N . LYS A 1 1051 ? 139.588 128.434 139.423 1.00 236.93 1051 LYS A N 1
ATOM 8574 C CA . LYS A 1 1051 ? 138.570 129.303 138.841 1.00 236.88 1051 LYS A CA 1
ATOM 8575 C C . LYS A 1 1051 ? 137.692 128.562 137.836 1.00 237.60 1051 LYS A C 1
ATOM 8576 O O . LYS A 1 1051 ? 136.463 128.681 137.880 1.00 237.64 1051 LYS A O 1
ATOM 8582 N N . CYS A 1 1052 ? 138.290 127.794 136.922 1.00 259.81 1052 CYS A N 1
ATOM 8583 C CA . CYS A 1 1052 ? 137.477 127.119 135.913 1.00 259.78 1052 CYS A CA 1
ATOM 8584 C C . CYS A 1 1052 ? 136.719 125.947 136.521 1.00 260.50 1052 CYS A C 1
ATOM 8585 O O . CYS A 1 1052 ? 135.549 125.715 136.194 1.00 260.86 1052 CYS A O 1
ATOM 8588 N N . SER A 1 1053 ? 137.379 125.185 137.396 1.00 262.89 1053 SER A N 1
ATOM 8589 C CA . SER A 1 1053 ? 136.732 124.028 138.003 1.00 262.46 1053 SER A CA 1
ATOM 8590 C C . SER A 1 1053 ? 135.504 124.448 138.797 1.00 263.19 1053 SER A C 1
ATOM 8591 O O . SER A 1 1053 ? 134.442 123.826 138.685 1.00 263.27 1053 SER A O 1
ATOM 8594 N N . PHE A 1 1054 ? 135.621 125.520 139.582 1.00 269.90 1054 PHE A N 1
ATOM 8595 C CA . PHE A 1 1054 ? 134.448 126.065 140.256 1.00 270.17 1054 PHE A CA 1
ATOM 8596 C C . PHE A 1 1054 ? 133.409 126.536 139.246 1.00 269.80 1054 PHE A C 1
ATOM 8597 O O . PHE A 1 1054 ? 132.211 126.278 139.410 1.00 269.96 1054 PHE A O 1
ATOM 8605 N N . ASN A 1 1055 ? 133.851 127.226 138.192 1.00 246.83 1055 ASN A N 1
ATOM 8606 C CA . ASN A 1 1055 ? 132.921 127.673 137.161 1.00 245.77 1055 ASN A CA 1
ATOM 8607 C C . ASN A 1 1055 ? 132.347 126.496 136.381 1.00 245.65 1055 ASN A C 1
ATOM 8608 O O . ASN A 1 1055 ? 131.149 126.474 136.077 1.00 245.99 1055 ASN A O 1
ATOM 8613 N N . SER A 1 1056 ? 133.183 125.506 136.052 1.00 256.93 1056 SER A N 1
ATOM 8614 C CA . SER A 1 1056 ? 132.710 124.359 135.281 1.00 256.86 1056 SER A CA 1
ATOM 8615 C C . SER A 1 1056 ? 131.657 123.572 136.048 1.00 257.70 1056 SER A C 1
ATOM 8616 O O . SER A 1 1056 ? 130.673 123.103 135.463 1.00 257.54 1056 SER A O 1
ATOM 8619 N N . ILE A 1 1057 ? 131.852 123.403 137.358 1.00 279.98 1057 ILE A N 1
ATOM 8620 C CA . ILE A 1 1057 ? 130.840 122.743 138.177 1.00 280.38 1057 ILE A CA 1
ATOM 8621 C C . ILE A 1 1057 ? 129.546 123.547 138.165 1.00 280.25 1057 ILE A C 1
ATOM 8622 O O . ILE A 1 1057 ? 128.448 122.983 138.083 1.00 280.18 1057 ILE A O 1
ATOM 8627 N N . LEU A 1 1058 ? 129.654 124.876 138.236 1.00 274.15 1058 LEU A N 1
ATOM 8628 C CA . LEU A 1 1058 ? 128.467 125.720 138.145 1.00 274.06 1058 LEU A CA 1
ATOM 8629 C C . LEU A 1 1058 ? 127.766 125.538 136.805 1.00 274.23 1058 LEU A C 1
ATOM 8630 O O . LEU A 1 1058 ? 126.531 125.515 136.740 1.00 274.02 1058 LEU A O 1
ATOM 8635 N N . VAL A 1 1059 ? 128.537 125.415 135.722 1.00 268.11 1059 VAL A N 1
ATOM 8636 C CA . VAL A 1 1059 ? 127.947 125.088 134.427 1.00 267.38 1059 VAL A CA 1
ATOM 8637 C C . VAL A 1 1059 ? 127.276 123.723 134.481 1.00 267.44 1059 VAL A C 1
ATOM 8638 O O . VAL A 1 1059 ? 126.155 123.546 133.991 1.00 267.32 1059 VAL A O 1
ATOM 8642 N N . MET A 1 1060 ? 127.949 122.741 135.088 1.00 263.51 1060 MET A N 1
ATOM 8643 C CA . MET A 1 1060 ? 127.398 121.391 135.159 1.00 263.19 1060 MET A CA 1
ATOM 8644 C C . MET A 1 1060 ? 126.061 121.375 135.888 1.00 263.32 1060 MET A C 1
ATOM 8645 O O . MET A 1 1060 ? 125.157 120.615 135.521 1.00 263.06 1060 MET A O 1
ATOM 8650 N N . LYS A 1 1061 ? 125.915 122.210 136.920 1.00 267.96 1061 LYS A N 1
ATOM 8651 C CA . LYS A 1 1061 ? 124.637 122.302 137.620 1.00 267.66 1061 LYS A CA 1
ATOM 8652 C C . LYS A 1 1061 ? 123.527 122.748 136.678 1.00 267.52 1061 LYS A C 1
ATOM 8653 O O . LYS A 1 1061 ? 122.413 122.213 136.720 1.00 267.34 1061 LYS A O 1
ATOM 8659 N N . CYS A 1 1062 ? 123.811 123.730 135.819 1.00 245.51 1062 CYS A N 1
ATOM 8660 C CA . CYS A 1 1062 ? 122.843 124.136 134.809 1.00 244.69 1062 CYS A CA 1
ATOM 8661 C C . CYS A 1 1062 ? 122.644 123.070 133.741 1.00 244.95 1062 CYS A C 1
ATOM 8662 O O . CYS A 1 1062 ? 121.613 123.078 133.060 1.00 244.26 1062 CYS A O 1
ATOM 8665 N N . CYS A 1 1063 ? 123.602 122.157 133.579 1.00 260.27 1063 CYS A N 1
ATOM 8666 C CA . CYS A 1 1063 ? 123.462 121.062 132.628 1.00 260.13 1063 CYS A CA 1
ATOM 8667 C C . CYS A 1 1063 ? 122.814 119.828 133.238 1.00 260.27 1063 CYS A C 1
ATOM 8668 O O . CYS A 1 1063 ? 122.137 119.080 132.523 1.00 260.16 1063 CYS A O 1
ATOM 8671 N N . LEU A 1 1064 ? 122.988 119.608 134.545 1.00 252.97 1064 LEU A N 1
ATOM 8672 C CA . LEU A 1 1064 ? 122.429 118.424 135.191 1.00 252.36 1064 LEU A CA 1
ATOM 8673 C C . LEU A 1 1064 ? 120.914 118.351 135.062 1.00 252.20 1064 LEU A C 1
ATOM 8674 O O . LEU A 1 1064 ? 120.343 117.263 135.197 1.00 251.54 1064 LEU A O 1
ATOM 8679 N N . THR A 1 1065 ? 120.251 119.480 134.811 1.00 239.52 1065 THR A N 1
ATOM 8680 C CA . THR A 1 1065 ? 118.805 119.458 134.619 1.00 238.84 1065 THR A CA 1
ATOM 8681 C C . THR A 1 1065 ? 118.425 118.692 133.358 1.00 238.53 1065 THR A C 1
ATOM 8682 O O . THR A 1 1065 ? 117.381 118.029 133.318 1.00 237.73 1065 THR A O 1
ATOM 8686 N N . SER A 1 1066 ? 119.259 118.764 132.317 1.00 240.05 1066 SER A N 1
ATOM 8687 C CA . SER A 1 1066 ? 118.906 118.215 131.015 1.00 239.80 1066 SER A CA 1
ATOM 8688 C C . SER A 1 1066 ? 119.843 117.133 130.495 1.00 240.22 1066 SER A C 1
ATOM 8689 O O . SER A 1 1066 ? 119.411 116.337 129.653 1.00 240.06 1066 SER A O 1
ATOM 8692 N N . VAL A 1 1067 ? 121.098 117.076 130.949 1.00 242.36 1067 VAL A N 1
ATOM 8693 C CA . VAL A 1 1067 ? 122.009 116.057 130.427 1.00 241.78 1067 VAL A CA 1
ATOM 8694 C C . VAL A 1 1067 ? 121.559 114.661 130.835 1.00 242.41 1067 VAL A C 1
ATOM 8695 O O . VAL A 1 1067 ? 121.731 113.700 130.074 1.00 242.35 1067 VAL A O 1
ATOM 8699 N N . LEU A 1 1068 ? 120.990 114.513 132.030 1.00 251.20 1068 LEU A N 1
ATOM 8700 C CA . LEU A 1 1068 ? 120.424 113.233 132.455 1.00 251.21 1068 LEU A CA 1
ATOM 8701 C C . LEU A 1 1068 ? 118.979 113.135 131.963 1.00 251.71 1068 LEU A C 1
ATOM 8702 O O . LEU A 1 1068 ? 118.014 113.139 132.729 1.00 251.24 1068 LEU A O 1
ATOM 8707 N N . ASN A 1 1069 ? 118.849 113.049 130.636 1.00 264.48 1069 ASN A N 1
ATOM 8708 C CA . ASN A 1 1069 ? 117.554 112.906 129.981 1.00 264.54 1069 ASN A CA 1
ATOM 8709 C C . ASN A 1 1069 ? 117.178 111.449 129.751 1.00 264.80 1069 ASN A C 1
ATOM 8710 O O . ASN A 1 1069 ? 116.473 111.139 128.780 1.00 264.29 1069 ASN A O 1
ATOM 8715 N N . GLN A 1 1070 ? 117.650 110.546 130.611 1.00 272.41 1070 GLN A N 1
ATOM 8716 C CA . GLN A 1 1070 ? 117.405 109.107 130.551 1.00 272.44 1070 GLN A CA 1
ATOM 8717 C C . GLN A 1 1070 ? 118.003 108.458 129.311 1.00 272.75 1070 GLN A C 1
ATOM 8718 O O . GLN A 1 1070 ? 117.643 107.319 128.984 1.00 272.84 1070 GLN A O 1
ATOM 8724 N N . ASN A 1 1071 ? 118.903 109.142 128.609 1.00 282.81 1071 ASN A N 1
ATOM 8725 C CA . ASN A 1 1071 ? 119.575 108.539 127.467 1.00 283.08 1071 ASN A CA 1
ATOM 8726 C C . ASN A 1 1071 ? 120.546 107.467 127.944 1.00 283.50 1071 ASN A C 1
ATOM 8727 O O . ASN A 1 1071 ? 121.343 107.699 128.858 1.00 283.77 1071 ASN A O 1
ATOM 8732 N N . ASN A 1 1072 ? 120.475 106.288 127.323 1.00 287.67 1072 ASN A N 1
ATOM 8733 C CA . ASN A 1 1072 ? 121.304 105.168 127.759 1.00 287.70 1072 ASN A CA 1
ATOM 8734 C C . ASN A 1 1072 ? 122.786 105.464 127.556 1.00 287.60 1072 ASN A C 1
ATOM 8735 O O . ASN A 1 1072 ? 123.594 105.296 128.476 1.00 287.89 1072 ASN A O 1
ATOM 8740 N N . THR A 1 1073 ? 123.158 105.915 126.355 1.00 278.15 1073 THR A N 1
ATOM 8741 C CA . THR A 1 1073 ? 124.568 106.145 126.051 1.00 277.85 1073 THR A CA 1
ATOM 8742 C C . THR A 1 1073 ? 125.150 107.261 126.910 1.00 277.88 1073 THR A C 1
ATOM 8743 O O . THR A 1 1073 ? 126.303 107.180 127.349 1.00 277.35 1073 THR A O 1
ATOM 8747 N N . VAL A 1 1074 ? 124.375 108.321 127.144 1.00 280.70 1074 VAL A N 1
ATOM 8748 C CA . VAL A 1 1074 ? 124.853 109.413 127.986 1.00 280.35 1074 VAL A CA 1
ATOM 8749 C C . VAL A 1 1074 ? 125.009 108.948 129.429 1.00 280.75 1074 VAL A C 1
ATOM 8750 O O . VAL A 1 1074 ? 126.001 109.268 130.095 1.00 280.46 1074 VAL A O 1
ATOM 8754 N N . ASP A 1 1075 ? 124.039 108.180 129.931 1.00 296.47 1075 ASP A N 1
ATOM 8755 C CA . ASP A 1 1075 ? 124.060 107.774 131.334 1.00 296.47 1075 ASP A CA 1
ATOM 8756 C C . ASP A 1 1075 ? 125.242 106.862 131.644 1.00 296.21 1075 ASP A C 1
ATOM 8757 O O . ASP A 1 1075 ? 125.872 106.999 132.700 1.00 296.48 1075 ASP A O 1
ATOM 8762 N N . GLU A 1 1076 ? 125.556 105.920 130.749 1.00 283.83 1076 GLU A N 1
ATOM 8763 C CA . GLU A 1 1076 ? 126.625 104.969 131.042 1.00 283.45 1076 GLU A CA 1
ATOM 8764 C C . GLU A 1 1076 ? 127.979 105.667 131.112 1.00 283.41 1076 GLU A C 1
ATOM 8765 O O . GLU A 1 1076 ? 128.717 105.505 132.091 1.00 283.98 1076 GLU A O 1
ATOM 8771 N N . TYR A 1 1077 ? 128.315 106.468 130.095 1.00 261.26 1077 TYR A N 1
ATOM 8772 C CA . TYR A 1 1077 ? 129.587 107.185 130.117 1.00 260.83 1077 TYR A CA 1
ATOM 8773 C C . TYR A 1 1077 ? 129.668 108.117 131.317 1.00 261.17 1077 TYR A C 1
ATOM 8774 O O . TYR A 1 1077 ? 130.752 108.316 131.878 1.00 261.17 1077 TYR A O 1
ATOM 8783 N N . PHE A 1 1078 ? 128.537 108.699 131.719 1.00 278.83 1078 PHE A N 1
ATOM 8784 C CA . PHE A 1 1078 ? 128.510 109.522 132.921 1.00 278.91 1078 PHE A CA 1
ATOM 8785 C C . PHE A 1 1078 ? 128.926 108.723 134.150 1.00 279.96 1078 PHE A C 1
ATOM 8786 O O . PHE A 1 1078 ? 129.519 109.280 135.080 1.00 279.96 1078 PHE A O 1
ATOM 8794 N N . THR A 1 1079 ? 128.644 107.418 134.163 1.00 314.81 1079 THR A N 1
ATOM 8795 C CA . THR A 1 1079 ? 128.879 106.609 135.355 1.00 315.30 1079 THR A CA 1
ATOM 8796 C C . THR A 1 1079 ? 130.367 106.357 135.580 1.00 315.39 1079 THR A C 1
ATOM 8797 O O . THR A 1 1079 ? 130.919 106.728 136.622 1.00 315.88 1079 THR A O 1
ATOM 8801 N N . PHE A 1 1080 ? 131.037 105.717 134.616 1.00 301.21 1080 PHE A N 1
ATOM 8802 C CA . PHE A 1 1080 ? 132.421 105.311 134.851 1.00 301.41 1080 PHE A CA 1
ATOM 8803 C C . PHE A 1 1080 ? 133.361 106.504 134.974 1.00 301.35 1080 PHE A C 1
ATOM 8804 O O . PHE A 1 1080 ? 134.340 106.439 135.726 1.00 301.25 1080 PHE A O 1
ATOM 8812 N N . GLU A 1 1081 ? 133.095 107.591 134.252 1.00 298.33 1081 GLU A N 1
ATOM 8813 C CA . GLU A 1 1081 ? 134.058 108.682 134.162 1.00 297.98 1081 GLU A CA 1
ATOM 8814 C C . GLU A 1 1081 ? 133.850 109.753 135.230 1.00 297.83 1081 GLU A C 1
ATOM 8815 O O . GLU A 1 1081 ? 134.788 110.093 135.958 1.00 297.92 1081 GLU A O 1
ATOM 8821 N N . VAL A 1 1082 ? 132.636 110.298 135.331 1.00 299.18 1082 VAL A N 1
ATOM 8822 C CA . VAL A 1 1082 ? 132.422 111.482 136.161 1.00 299.02 1082 VAL A CA 1
ATOM 8823 C C . VAL A 1 1082 ? 132.612 111.160 137.641 1.00 299.92 1082 VAL A C 1
ATOM 8824 O O . VAL A 1 1082 ? 133.246 111.927 138.375 1.00 299.95 1082 VAL A O 1
ATOM 8828 N N . MET A 1 1083 ? 132.066 110.031 138.109 1.00 326.52 1083 MET A N 1
ATOM 8829 C CA . MET A 1 1083 ? 132.327 109.613 139.486 1.00 326.88 1083 MET A CA 1
ATOM 8830 C C . MET A 1 1083 ? 133.812 109.367 139.723 1.00 326.72 1083 MET A C 1
ATOM 8831 O O . MET A 1 1083 ? 134.352 109.757 140.765 1.00 327.20 1083 MET A O 1
ATOM 8836 N N . LYS A 1 1084 ? 134.486 108.712 138.776 1.00 308.07 1084 LYS A N 1
ATOM 8837 C CA . LYS A 1 1084 ? 135.919 108.482 138.924 1.00 307.81 1084 LYS A CA 1
ATOM 8838 C C . LYS A 1 1084 ? 136.688 109.797 138.946 1.00 308.22 1084 LYS A C 1
ATOM 8839 O O . LYS A 1 1084 ? 137.626 109.965 139.734 1.00 308.65 1084 LYS A O 1
ATOM 8845 N N . ASN A 1 1085 ? 136.306 110.742 138.086 1.00 309.26 1085 ASN A N 1
ATOM 8846 C CA . ASN A 1 1085 ? 137.000 112.024 138.036 1.00 309.29 1085 ASN A CA 1
ATOM 8847 C C . ASN A 1 1085 ? 136.699 112.870 139.269 1.00 309.93 1085 ASN A C 1
ATOM 8848 O O . ASN A 1 1085 ? 137.612 113.430 139.887 1.00 310.37 1085 ASN A O 1
ATOM 8853 N N . LEU A 1 1086 ? 135.421 112.979 139.639 1.00 329.37 1086 LEU A N 1
ATOM 8854 C CA . LEU A 1 1086 ? 135.040 113.869 140.731 1.00 329.58 1086 LEU A CA 1
ATOM 8855 C C . LEU A 1 1086 ? 135.537 113.351 142.075 1.00 330.37 1086 LEU A C 1
ATOM 8856 O O . LEU A 1 1086 ? 136.144 114.096 142.852 1.00 330.75 1086 LEU A O 1
ATOM 8861 N N . LEU A 1 1087 ? 135.290 112.073 142.368 1.00 361.64 1087 LEU A N 1
ATOM 8862 C CA . LEU A 1 1087 ? 135.606 111.548 143.693 1.00 362.22 1087 LEU A CA 1
ATOM 8863 C C . LEU A 1 1087 ? 137.112 111.461 143.916 1.00 362.26 1087 LEU A C 1
ATOM 8864 O O . LEU A 1 1087 ? 137.623 111.915 144.946 1.00 362.73 1087 LEU A O 1
ATOM 8869 N N . LEU A 1 1088 ? 137.841 110.888 142.957 1.00 344.52 1088 LEU A N 1
ATOM 8870 C CA . LEU A 1 1088 ? 139.254 110.597 143.176 1.00 344.34 1088 LEU A CA 1
ATOM 8871 C C . LEU A 1 1088 ? 140.151 111.805 142.933 1.00 344.32 1088 LEU A C 1
ATOM 8872 O O . LEU A 1 1088 ? 141.167 111.959 143.621 1.00 344.39 1088 LEU A O 1
ATOM 8877 N N . ASN A 1 1089 ? 139.805 112.668 141.976 1.00 338.44 1089 ASN A N 1
ATOM 8878 C CA . ASN A 1 1089 ? 140.678 113.768 141.592 1.00 338.27 1089 ASN A CA 1
ATOM 8879 C C . ASN A 1 1089 ? 140.211 115.136 142.067 1.00 338.39 1089 ASN A C 1
ATOM 8880 O O . ASN A 1 1089 ? 141.023 116.065 142.098 1.00 338.07 1089 ASN A O 1
ATOM 8885 N N . VAL A 1 1090 ? 138.941 115.288 142.431 1.00 349.88 1090 VAL A N 1
ATOM 8886 C CA . VAL A 1 1090 ? 138.399 116.557 142.901 1.00 349.85 1090 VAL A CA 1
ATOM 8887 C C . VAL A 1 1090 ? 138.033 116.492 144.381 1.00 350.16 1090 VAL A C 1
ATOM 8888 O O . VAL A 1 1090 ? 138.463 117.333 145.172 1.00 349.82 1090 VAL A O 1
ATOM 8892 N N . LEU A 1 1091 ? 137.232 115.498 144.770 1.00 362.70 1091 LEU A N 1
ATOM 8893 C CA . LEU A 1 1091 ? 136.821 115.389 146.167 1.00 362.72 1091 LEU A CA 1
ATOM 8894 C C . LEU A 1 1091 ? 137.969 114.919 147.052 1.00 363.17 1091 LEU A C 1
ATOM 8895 O O . LEU A 1 1091 ? 138.160 115.438 148.158 1.00 363.12 1091 LEU A O 1
ATOM 8900 N N . CYS A 1 1092 ? 138.745 113.939 146.586 1.00 380.80 1092 CYS A N 1
ATOM 8901 C CA . CYS A 1 1092 ? 139.850 113.407 147.373 1.00 381.27 1092 CYS A CA 1
ATOM 8902 C C . CYS A 1 1092 ? 141.093 114.286 147.334 1.00 380.77 1092 CYS A C 1
ATOM 8903 O O . CYS A 1 1092 ? 142.051 114.004 148.062 1.00 380.98 1092 CYS A O 1
ATOM 8906 N N . ASN A 1 1093 ? 141.106 115.332 146.513 1.00 335.78 1093 ASN A N 1
ATOM 8907 C CA . ASN A 1 1093 ? 142.247 116.231 146.408 1.00 335.07 1093 ASN A CA 1
ATOM 8908 C C . ASN A 1 1093 ? 141.947 117.524 147.154 1.00 334.74 1093 ASN A C 1
ATOM 8909 O O . ASN A 1 1093 ? 140.885 118.126 146.962 1.00 334.52 1093 ASN A O 1
ATOM 8914 N N . SER A 1 1094 ? 142.886 117.947 148.001 1.00 327.14 1094 SER A N 1
ATOM 8915 C CA . SER A 1 1094 ? 142.722 119.172 148.773 1.00 326.99 1094 SER A CA 1
ATOM 8916 C C . SER A 1 1094 ? 143.053 120.427 147.977 1.00 327.02 1094 SER A C 1
ATOM 8917 O O . SER A 1 1094 ? 142.827 121.534 148.477 1.00 326.91 1094 SER A O 1
ATOM 8920 N N . ALA A 1 1095 ? 143.580 120.286 146.759 1.00 322.40 1095 ALA A N 1
ATOM 8921 C CA . ALA A 1 1095 ? 143.885 121.442 145.926 1.00 322.11 1095 ALA A CA 1
ATOM 8922 C C . ALA A 1 1095 ? 142.639 122.102 145.352 1.00 322.04 1095 ALA A C 1
ATOM 8923 O O . ALA A 1 1095 ? 142.748 123.185 144.766 1.00 321.65 1095 ALA A O 1
ATOM 8925 N N . PHE A 1 1096 ? 141.471 121.485 145.504 1.00 316.09 1096 PHE A N 1
ATOM 8926 C CA . PHE A 1 1096 ? 140.213 121.984 144.964 1.00 315.90 1096 PHE A CA 1
ATOM 8927 C C . PHE A 1 1096 ? 139.241 122.331 146.086 1.00 315.88 1096 PHE A C 1
ATOM 8928 O O . PHE A 1 1096 ? 138.069 121.955 146.049 1.00 316.53 1096 PHE A O 1
ATOM 8936 N N . LYS A 1 1097 ? 139.737 123.043 147.104 1.00 307.82 1097 LYS A N 1
ATOM 8937 C CA . LYS A 1 1097 ? 138.953 123.343 148.301 1.00 307.62 1097 LYS A CA 1
ATOM 8938 C C . LYS A 1 1097 ? 137.570 123.888 147.958 1.00 307.98 1097 LYS A C 1
ATOM 8939 O O . LYS A 1 1097 ? 136.546 123.290 148.308 1.00 308.50 1097 LYS A O 1
ATOM 8945 N N . ASP A 1 1098 ? 137.523 125.030 147.269 1.00 306.37 1098 ASP A N 1
ATOM 8946 C CA . ASP A 1 1098 ? 136.235 125.617 146.911 1.00 306.10 1098 ASP A CA 1
ATOM 8947 C C . ASP A 1 1098 ? 135.506 124.763 145.881 1.00 306.60 1098 ASP A C 1
ATOM 8948 O O . ASP A 1 1098 ? 134.274 124.658 145.914 1.00 306.62 1098 ASP A O 1
ATOM 8953 N N . SER A 1 1099 ? 136.248 124.150 144.956 1.00 330.26 1099 SER A N 1
ATOM 8954 C CA . SER A 1 1099 ? 135.626 123.265 143.978 1.00 330.42 1099 SER A CA 1
ATOM 8955 C C . SER A 1 1099 ? 135.079 122.002 144.631 1.00 331.17 1099 SER A C 1
ATOM 8956 O O . SER A 1 1099 ? 134.106 121.423 144.135 1.00 331.23 1099 SER A O 1
ATOM 8959 N N . PHE A 1 1100 ? 135.688 121.560 145.735 1.00 355.68 1100 PHE A N 1
ATOM 8960 C CA . PHE A 1 1100 ? 135.203 120.368 146.426 1.00 356.05 1100 PHE A CA 1
ATOM 8961 C C . PHE A 1 1100 ? 133.784 120.568 146.941 1.00 356.09 1100 PHE A C 1
ATOM 8962 O O . PHE A 1 1100 ? 132.944 119.667 146.831 1.00 356.42 1100 PHE A O 1
ATOM 8970 N N . HIS A 1 1101 ? 133.500 121.741 147.513 1.00 345.37 1101 HIS A N 1
ATOM 8971 C CA . HIS A 1 1101 ? 132.164 122.004 148.038 1.00 345.19 1101 HIS A CA 1
ATOM 8972 C C . HIS A 1 1101 ? 131.122 122.020 146.926 1.00 345.10 1101 HIS A C 1
ATOM 8973 O O . HIS A 1 1101 ? 130.026 121.468 147.083 1.00 345.35 1101 HIS A O 1
ATOM 8980 N N . GLU A 1 1102 ? 131.445 122.648 145.793 1.00 330.90 1102 GLU A N 1
ATOM 8981 C CA . GLU A 1 1102 ? 130.484 122.730 144.697 1.00 330.33 1102 GLU A CA 1
ATOM 8982 C C . GLU A 1 1102 ? 130.341 121.392 143.980 1.00 330.45 1102 GLU A C 1
ATOM 8983 O O . GLU A 1 1102 ? 129.227 120.991 143.624 1.00 330.41 1102 GLU A O 1
ATOM 8989 N N . ALA A 1 1103 ? 131.455 120.691 143.754 1.00 350.71 1103 ALA A N 1
ATOM 8990 C CA . ALA A 1 1103 ? 131.381 119.374 143.130 1.00 350.91 1103 ALA A CA 1
ATOM 8991 C C . ALA A 1 1103 ? 130.639 118.380 144.010 1.00 351.40 1103 ALA A C 1
ATOM 8992 O O . ALA A 1 1103 ? 129.982 117.468 143.496 1.00 351.26 1103 ALA A O 1
ATOM 8994 N N . LEU A 1 1104 ? 130.740 118.535 145.332 1.00 373.55 1104 LEU A N 1
ATOM 8995 C CA . LEU A 1 1104 ? 130.049 117.626 146.238 1.00 373.91 1104 LEU A CA 1
ATOM 8996 C C . LEU A 1 1104 ? 128.538 117.722 146.066 1.00 374.07 1104 LEU A C 1
ATOM 8997 O O . LEU A 1 1104 ? 127.842 116.699 146.050 1.00 374.41 1104 LEU A O 1
ATOM 9002 N N . TYR A 1 1105 ? 128.012 118.942 145.938 1.00 359.27 1105 TYR A N 1
ATOM 9003 C CA . TYR A 1 1105 ? 126.585 119.105 145.685 1.00 359.21 1105 TYR A CA 1
ATOM 9004 C C . TYR A 1 1105 ? 126.191 118.487 144.350 1.00 358.97 1105 TYR A C 1
ATOM 9005 O O . TYR A 1 1105 ? 125.160 117.811 144.249 1.00 358.89 1105 TYR A O 1
ATOM 9014 N N . ALA A 1 1106 ? 126.998 118.713 143.311 1.00 351.65 1106 ALA A N 1
ATOM 9015 C CA . ALA A 1 1106 ? 126.730 118.095 142.017 1.00 351.21 1106 ALA A CA 1
ATOM 9016 C C . ALA A 1 1106 ? 126.828 116.578 142.103 1.00 351.46 1106 ALA A C 1
ATOM 9017 O O . ALA A 1 1106 ? 125.997 115.862 141.532 1.00 351.33 1106 ALA A O 1
ATOM 9019 N N . PHE A 1 1107 ? 127.835 116.070 142.818 1.00 359.95 1107 PHE A N 1
ATOM 9020 C CA . PHE A 1 1107 ? 127.994 114.626 142.955 1.00 360.13 1107 PHE A CA 1
ATOM 9021 C C . PHE A 1 1107 ? 126.805 114.004 143.675 1.00 360.59 1107 PHE A C 1
ATOM 9022 O O . PHE A 1 1107 ? 126.341 112.920 143.302 1.00 360.67 1107 PHE A O 1
ATOM 9030 N N . THR A 1 1108 ? 126.303 114.673 144.716 1.00 385.48 1108 THR A N 1
ATOM 9031 C CA . THR A 1 1108 ? 125.152 114.153 145.446 1.00 385.87 1108 THR A CA 1
ATOM 9032 C C . THR A 1 1108 ? 123.921 114.075 144.552 1.00 385.63 1108 THR A C 1
ATOM 9033 O O . THR A 1 1108 ? 123.150 113.111 144.626 1.00 386.00 1108 THR A O 1
ATOM 9037 N N . VAL A 1 1109 ? 123.716 115.086 143.704 1.00 361.99 1109 VAL A N 1
ATOM 9038 C CA . VAL A 1 1109 ? 122.575 115.076 142.791 1.00 361.58 1109 VAL A CA 1
ATOM 9039 C C . VAL A 1 1109 ? 122.682 113.911 141.815 1.00 361.67 1109 VAL A C 1
ATOM 9040 O O . VAL A 1 1109 ? 121.701 113.198 141.566 1.00 361.78 1109 VAL A O 1
ATOM 9044 N N . ILE A 1 1110 ? 123.871 113.696 141.249 1.00 352.21 1110 ILE A N 1
ATOM 9045 C CA . ILE A 1 1110 ? 124.061 112.583 140.324 1.00 351.95 1110 ILE A CA 1
ATOM 9046 C C . ILE A 1 1110 ? 123.949 111.252 141.058 1.00 352.34 1110 ILE A C 1
ATOM 9047 O O . ILE A 1 1110 ? 123.425 110.271 140.516 1.00 352.15 1110 ILE A O 1
ATOM 9052 N N . PHE A 1 1111 ? 124.444 111.195 142.297 1.00 385.99 1111 PHE A N 1
ATOM 9053 C CA . PHE A 1 1111 ? 124.393 109.952 143.061 1.00 386.30 1111 PHE A CA 1
ATOM 9054 C C . PHE A 1 1111 ? 122.956 109.500 143.291 1.00 386.39 1111 PHE A C 1
ATOM 9055 O O . PHE A 1 1111 ? 122.639 108.314 143.144 1.00 386.45 1111 PHE A O 1
ATOM 9063 N N . LEU A 1 1112 ? 122.073 110.431 143.658 1.00 376.15 1112 LEU A N 1
ATOM 9064 C CA . LEU A 1 1112 ? 120.674 110.076 143.873 1.00 375.90 1112 LEU A CA 1
ATOM 9065 C C . LEU A 1 1112 ? 119.994 109.674 142.570 1.00 375.53 1112 LEU A C 1
ATOM 9066 O O . LEU A 1 1112 ? 119.205 108.723 142.544 1.00 375.57 1112 LEU A O 1
ATOM 9071 N N . THR A 1 1113 ? 120.283 110.388 141.480 1.00 354.05 1113 THR A N 1
ATOM 9072 C CA . THR A 1 1113 ? 119.595 110.129 140.219 1.00 353.47 1113 THR A CA 1
ATOM 9073 C C . THR A 1 1113 ? 120.031 108.803 139.605 1.00 353.63 1113 THR A C 1
ATOM 9074 O O . THR A 1 1113 ? 119.192 108.004 139.171 1.00 353.51 1113 THR A O 1
ATOM 9078 N N . LEU A 1 1114 ? 121.341 108.549 139.557 1.00 354.14 1114 LEU A N 1
ATOM 9079 C CA . LEU A 1 1114 ? 121.832 107.348 138.887 1.00 353.86 1114 LEU A CA 1
ATOM 9080 C C . LEU A 1 1114 ? 121.516 106.090 139.686 1.00 353.98 1114 LEU A C 1
ATOM 9081 O O . LEU A 1 1114 ? 121.081 105.082 139.116 1.00 353.85 1114 LEU A O 1
ATOM 9086 N N . CYS A 1 1115 ? 121.731 106.123 141.003 1.00 369.19 1115 CYS A N 1
ATOM 9087 C CA . CYS A 1 1115 ? 121.465 104.944 141.820 1.00 369.39 1115 CYS A CA 1
ATOM 9088 C C . CYS A 1 1115 ? 119.984 104.590 141.829 1.00 369.53 1115 CYS A C 1
ATOM 9089 O O . CYS A 1 1115 ? 119.627 103.414 141.971 1.00 369.70 1115 CYS A O 1
ATOM 9092 N N . LYS A 1 1116 ? 119.111 105.589 141.685 1.00 357.43 1116 LYS A N 1
ATOM 9093 C CA . LYS A 1 1116 ? 117.676 105.324 141.646 1.00 357.07 1116 LYS A CA 1
ATOM 9094 C C . LYS A 1 1116 ? 117.285 104.544 140.397 1.00 356.74 1116 LYS A C 1
ATOM 9095 O O . LYS A 1 1116 ? 116.451 103.633 140.464 1.00 356.76 1116 LYS A O 1
ATOM 9101 N N . GLU A 1 1117 ? 117.873 104.883 139.250 1.00 340.48 1117 GLU A N 1
ATOM 9102 C CA . GLU A 1 1117 ? 117.476 104.308 137.972 1.00 339.87 1117 GLU A CA 1
ATOM 9103 C C . GLU A 1 1117 ? 118.491 103.327 137.401 1.00 339.81 1117 GLU A C 1
ATOM 9104 O O . GLU A 1 1117 ? 118.230 102.737 136.347 1.00 339.37 1117 GLU A O 1
ATOM 9110 N N . TYR A 1 1118 ? 119.635 103.134 138.055 1.00 348.91 1118 TYR A N 1
ATOM 9111 C CA . TYR A 1 1118 ? 120.673 102.233 137.558 1.00 349.04 1118 TYR A CA 1
ATOM 9112 C C . TYR A 1 1118 ? 121.315 101.505 138.732 1.00 349.49 1118 TYR A C 1
ATOM 9113 O O . TYR A 1 1118 ? 122.168 102.073 139.434 1.00 349.90 1118 TYR A O 1
ATOM 9122 N N . PRO A 1 1119 ? 120.925 100.252 138.985 1.00 360.13 1119 PRO A N 1
ATOM 9123 C CA . PRO A 1 1119 ? 121.599 99.476 140.039 1.00 360.36 1119 PRO A CA 1
ATOM 9124 C C . PRO A 1 1119 ? 123.079 99.262 139.775 1.00 360.49 1119 PRO A C 1
ATOM 9125 O O . PRO A 1 1119 ? 123.849 99.087 140.728 1.00 360.68 1119 PRO A O 1
ATOM 9129 N N . SER A 1 1120 ? 123.498 99.262 138.507 1.00 365.69 1120 SER A N 1
ATOM 9130 C CA . SER A 1 1120 ? 124.911 99.081 138.190 1.00 365.74 1120 SER A CA 1
ATOM 9131 C C . SER A 1 1120 ? 125.761 100.219 138.739 1.00 366.28 1120 SER A C 1
ATOM 9132 O O . SER A 1 1120 ? 126.945 100.021 139.036 1.00 366.46 1120 SER A O 1
ATOM 9135 N N . ALA A 1 1121 ? 125.182 101.415 138.873 1.00 382.32 1121 ALA A N 1
ATOM 9136 C CA . ALA A 1 1121 ? 125.916 102.531 139.458 1.00 382.47 1121 ALA A CA 1
ATOM 9137 C C . ALA A 1 1121 ? 126.287 102.247 140.907 1.00 382.94 1121 ALA A C 1
ATOM 9138 O O . ALA A 1 1121 ? 127.397 102.569 141.347 1.00 383.14 1121 ALA A O 1
ATOM 9140 N N . ARG A 1 1122 ? 125.366 101.648 141.667 1.00 394.66 1122 ARG A N 1
ATOM 9141 C CA . ARG A 1 1122 ? 125.661 101.297 143.053 1.00 394.92 1122 ARG A CA 1
ATOM 9142 C C . ARG A 1 1122 ? 126.787 100.273 143.134 1.00 395.19 1122 ARG A C 1
ATOM 9143 O O . ARG A 1 1122 ? 127.679 100.386 143.983 1.00 395.59 1122 ARG A O 1
ATOM 9151 N N . ALA A 1 1123 ? 126.759 99.263 142.261 1.00 400.81 1123 ALA A N 1
ATOM 9152 C CA . ALA A 1 1123 ? 127.838 98.282 142.231 1.00 400.94 1123 ALA A CA 1
ATOM 9153 C C . ALA A 1 1123 ? 129.154 98.924 141.811 1.00 401.01 1123 ALA A C 1
ATOM 9154 O O . ALA A 1 1123 ? 130.212 98.616 142.374 1.00 401.33 1123 ALA A O 1
ATOM 9156 N N . PHE A 1 1124 ? 129.110 99.815 140.817 1.00 390.22 1124 PHE A N 1
ATOM 9157 C CA . PHE A 1 1124 ? 130.318 100.521 140.403 1.00 390.17 1124 PHE A CA 1
ATOM 9158 C C . PHE A 1 1124 ? 130.852 101.405 141.522 1.00 390.69 1124 PHE A C 1
ATOM 9159 O O . PHE A 1 1124 ? 132.064 101.450 141.764 1.00 390.89 1124 PHE A O 1
ATOM 9167 N N . LEU A 1 1125 ? 129.961 102.117 142.217 1.00 412.78 1125 LEU A N 1
ATOM 9168 C CA . LEU A 1 1125 ? 130.389 102.951 143.335 1.00 413.05 1125 LEU A CA 1
ATOM 9169 C C . LEU A 1 1125 ? 130.918 102.111 144.490 1.00 413.68 1125 LEU A C 1
ATOM 9170 O O . LEU A 1 1125 ? 131.791 102.565 145.237 1.00 413.81 1125 LEU A O 1
ATOM 9175 N N . PHE A 1 1126 ? 130.396 100.895 144.659 1.00 445.51 1126 PHE A N 1
ATOM 9176 C CA . PHE A 1 1126 ? 130.917 100.003 145.688 1.00 445.98 1126 PHE A CA 1
ATOM 9177 C C . PHE A 1 1126 ? 132.353 99.591 145.384 1.00 446.10 1126 PHE A C 1
ATOM 9178 O O . PHE A 1 1126 ? 133.179 99.477 146.297 1.00 446.63 1126 PHE A O 1
ATOM 9186 N N . GLU A 1 1127 ? 132.666 99.359 144.107 1.00 433.96 1127 GLU A N 1
ATOM 9187 C CA . GLU A 1 1127 ? 133.998 98.886 143.739 1.00 433.97 1127 GLU A CA 1
ATOM 9188 C C . GLU A 1 1127 ? 135.056 99.960 143.969 1.00 434.25 1127 GLU A C 1
ATOM 9189 O O . GLU A 1 1127 ? 136.104 99.691 144.566 1.00 434.40 1127 GLU A O 1
ATOM 9195 N N . ILE A 1 1128 ? 134.803 101.184 143.496 1.00 444.73 1128 ILE A N 1
ATOM 9196 C CA . ILE A 1 1128 ? 135.802 102.240 143.638 1.00 444.89 1128 ILE A CA 1
ATOM 9197 C C . ILE A 1 1128 ? 135.976 102.624 145.102 1.00 445.16 1128 ILE A C 1
ATOM 9198 O O . ILE A 1 1128 ? 137.074 103.005 145.524 1.00 445.14 1128 ILE A O 1
ATOM 9203 N N . SER A 1 1129 ? 134.909 102.535 145.897 1.00 458.92 1129 SER A N 1
ATOM 9204 C CA . SER A 1 1129 ? 135.020 102.772 147.329 1.00 459.07 1129 SER A CA 1
ATOM 9205 C C . SER A 1 1129 ? 135.701 101.621 148.057 1.00 459.26 1129 SER A C 1
ATOM 9206 O O . SER A 1 1129 ? 136.242 101.831 149.148 1.00 459.36 1129 SER A O 1
ATOM 9209 N N . ASN A 1 1130 ? 135.694 100.421 147.471 1.00 461.16 1130 ASN A N 1
ATOM 9210 C CA . ASN A 1 1130 ? 136.282 99.229 148.088 1.00 461.12 1130 ASN A CA 1
ATOM 9211 C C . ASN A 1 1130 ? 135.649 98.947 149.448 1.00 461.19 1130 ASN A C 1
ATOM 9212 O O . ASN A 1 1130 ? 136.339 98.679 150.433 1.00 461.16 1130 ASN A O 1
ATOM 9217 N N . GLY A 1 1131 ? 134.321 99.011 149.502 1.00 464.72 1131 GLY A N 1
ATOM 9218 C CA . GLY A 1 1131 ? 133.603 98.793 150.740 1.00 464.73 1131 GLY A CA 1
ATOM 9219 C C . GLY A 1 1131 ? 132.419 99.724 150.903 1.00 464.68 1131 GLY A C 1
ATOM 9220 O O . GLY A 1 1131 ? 131.761 100.072 149.917 1.00 464.60 1131 GLY A O 1
ATOM 9221 N N . TYR A 1 1132 ? 132.125 100.101 152.150 1.00 462.09 1132 TYR A N 1
ATOM 9222 C CA . TYR A 1 1132 ? 131.039 101.019 152.483 1.00 462.01 1132 TYR A CA 1
ATOM 9223 C C . TYR A 1 1132 ? 129.691 100.372 152.187 1.00 461.94 1132 TYR A C 1
ATOM 9224 O O . TYR A 1 1132 ? 129.630 99.209 151.775 1.00 461.97 1132 TYR A O 1
ATOM 9233 N N . ASN A 1 1133 ? 128.603 101.112 152.399 1.00 462.64 1133 ASN A N 1
ATOM 9234 C CA . ASN A 1 1133 ? 127.248 100.630 152.128 1.00 462.62 1133 ASN A CA 1
ATOM 9235 C C . ASN A 1 1133 ? 126.540 101.697 151.298 1.00 462.50 1133 ASN A C 1
ATOM 9236 O O . ASN A 1 1133 ? 125.942 102.627 151.846 1.00 462.64 1133 ASN A O 1
ATOM 9241 N N . ILE A 1 1134 ? 126.623 101.558 149.972 1.00 447.40 1134 ILE A N 1
ATOM 9242 C CA . ILE A 1 1134 ? 125.996 102.523 149.072 1.00 447.20 1134 ILE A CA 1
ATOM 9243 C C . ILE A 1 1134 ? 124.491 102.577 149.302 1.00 447.16 1134 ILE A C 1
ATOM 9244 O O . ILE A 1 1134 ? 123.888 103.657 149.325 1.00 447.05 1134 ILE A O 1
ATOM 9249 N N . ASP A 1 1135 ? 123.860 101.410 149.466 1.00 445.22 1135 ASP A N 1
ATOM 9250 C CA . ASP A 1 1135 ? 122.417 101.372 149.686 1.00 445.07 1135 ASP A CA 1
ATOM 9251 C C . ASP A 1 1135 ? 122.031 102.080 150.978 1.00 445.34 1135 ASP A C 1
ATOM 9252 O O . ASP A 1 1135 ? 121.056 102.841 151.009 1.00 445.19 1135 ASP A O 1
ATOM 9257 N N . GLU A 1 1136 ? 122.779 101.840 152.058 1.00 463.59 1136 GLU A N 1
ATOM 9258 C CA . GLU A 1 1136 ? 122.528 102.560 153.302 1.00 463.69 1136 GLU A CA 1
ATOM 9259 C C . GLU A 1 1136 ? 122.784 104.050 153.129 1.00 463.59 1136 GLU A C 1
ATOM 9260 O O . GLU A 1 1136 ? 122.021 104.884 153.633 1.00 463.69 1136 GLU A O 1
ATOM 9266 N N . LEU A 1 1137 ? 123.859 104.403 152.422 1.00 452.08 1137 LEU A N 1
ATOM 9267 C CA . LEU A 1 1137 ? 124.176 105.809 152.210 1.00 451.78 1137 LEU A CA 1
ATOM 9268 C C . LEU A 1 1137 ? 123.101 106.490 151.371 1.00 451.40 1137 LEU A C 1
ATOM 9269 O O . LEU A 1 1137 ? 122.709 107.629 151.651 1.00 451.33 1137 LEU A O 1
ATOM 9274 N N . TYR A 1 1138 ? 122.615 105.803 150.333 1.00 429.85 1138 TYR A N 1
ATOM 9275 C CA . TYR A 1 1138 ? 121.540 106.347 149.508 1.00 429.42 1138 TYR A CA 1
ATOM 9276 C C . TYR A 1 1138 ? 120.252 106.508 150.305 1.00 429.47 1138 TYR A C 1
ATOM 9277 O O . TYR A 1 1138 ? 119.558 107.524 150.180 1.00 429.25 1138 TYR A O 1
ATOM 9286 N N . ARG A 1 1139 ? 119.911 105.511 151.125 1.00 437.10 1139 ARG A N 1
ATOM 9287 C CA . ARG A 1 1139 ? 118.684 105.586 151.912 1.00 436.90 1139 ARG A CA 1
ATOM 9288 C C . ARG A 1 1139 ? 118.739 106.726 152.921 1.00 437.09 1139 ARG A C 1
ATOM 9289 O O . ARG A 1 1139 ? 117.736 107.416 153.141 1.00 437.01 1139 ARG A O 1
ATOM 9297 N N . ASN A 1 1140 ? 119.900 106.937 153.548 1.00 447.72 1140 ASN A N 1
ATOM 9298 C CA . ASN A 1 1140 ? 120.031 108.016 154.523 1.00 447.72 1140 ASN A CA 1
ATOM 9299 C C . ASN A 1 1140 ? 119.865 109.386 153.871 1.00 447.60 1140 ASN A C 1
ATOM 9300 O O . ASN A 1 1140 ? 119.262 110.289 154.461 1.00 447.76 1140 ASN A O 1
ATOM 9305 N N . LEU A 1 1141 ? 120.397 109.562 152.657 1.00 431.27 1141 LEU A N 1
ATOM 9306 C CA . LEU A 1 1141 ? 120.227 110.831 151.951 1.00 431.01 1141 LEU A CA 1
ATOM 9307 C C . LEU A 1 1141 ? 118.764 111.132 151.662 1.00 430.97 1141 LEU A C 1
ATOM 9308 O O . LEU A 1 1141 ? 118.293 112.248 151.908 1.00 431.16 1141 LEU A O 1
ATOM 9313 N N . ARG A 1 1142 ? 118.032 110.152 151.131 1.00 408.42 1142 ARG A N 1
ATOM 9314 C CA . ARG A 1 1142 ? 116.667 110.413 150.688 1.00 407.87 1142 ARG A CA 1
ATOM 9315 C C . ARG A 1 1142 ? 115.757 110.741 151.867 1.00 408.16 1142 ARG A C 1
ATOM 9316 O O . ARG A 1 1142 ? 114.827 111.545 151.735 1.00 407.94 1142 ARG A O 1
ATOM 9324 N N . SER A 1 1143 ? 116.014 110.136 153.029 1.00 437.55 1143 SER A N 1
ATOM 9325 C CA . SER A 1 1143 ? 115.227 110.418 154.225 1.00 437.73 1143 SER A CA 1
ATOM 9326 C C . SER A 1 1143 ? 115.554 111.770 154.848 1.00 437.83 1143 SER A C 1
ATOM 9327 O O . SER A 1 1143 ? 114.825 112.208 155.746 1.00 437.89 1143 SER A O 1
ATOM 9330 N N . VAL A 1 1144 ? 116.617 112.436 154.405 1.00 443.32 1144 VAL A N 1
ATOM 9331 C CA . VAL A 1 1144 ? 117.023 113.730 154.941 1.00 443.38 1144 VAL A CA 1
ATOM 9332 C C . VAL A 1 1144 ? 116.672 114.809 153.927 1.00 443.45 1144 VAL A C 1
ATOM 9333 O O . VAL A 1 1144 ? 117.073 114.730 152.759 1.00 443.48 1144 VAL A O 1
ATOM 9337 N N . ASP A 1 1145 ? 115.924 115.818 154.373 1.00 438.50 1145 ASP A N 1
ATOM 9338 C CA . ASP A 1 1145 ? 115.493 116.899 153.496 1.00 438.35 1145 ASP A CA 1
ATOM 9339 C C . ASP A 1 1145 ? 116.464 118.072 153.481 1.00 438.33 1145 ASP A C 1
ATOM 9340 O O . ASP A 1 1145 ? 116.555 118.776 152.469 1.00 438.26 1145 ASP A O 1
ATOM 9345 N N . GLU A 1 1146 ? 117.190 118.297 154.573 1.00 437.82 1146 GLU A N 1
ATOM 9346 C CA . GLU A 1 1146 ? 118.121 119.414 154.651 1.00 437.63 1146 GLU A CA 1
ATOM 9347 C C . GLU A 1 1146 ? 119.428 119.061 153.953 1.00 437.51 1146 GLU A C 1
ATOM 9348 O O . GLU A 1 1146 ? 120.002 117.993 154.192 1.00 437.70 1146 GLU A O 1
ATOM 9354 N N . TYR A 1 1147 ? 119.897 119.963 153.087 1.00 422.51 1147 TYR A N 1
ATOM 9355 C CA . TYR A 1 1147 ? 121.158 119.732 152.391 1.00 422.38 1147 TYR A CA 1
ATOM 9356 C C . TYR A 1 1147 ? 122.345 119.765 153.344 1.00 422.43 1147 TYR A C 1
ATOM 9357 O O . TYR A 1 1147 ? 123.343 119.072 153.112 1.00 422.52 1147 TYR A O 1
ATOM 9366 N N . LYS A 1 1148 ? 122.261 120.562 154.413 1.00 425.46 1148 LYS A N 1
ATOM 9367 C CA . LYS A 1 1148 ? 123.368 120.652 155.361 1.00 425.39 1148 LYS A CA 1
ATOM 9368 C C . LYS A 1 1148 ? 123.641 119.308 156.024 1.00 425.61 1148 LYS A C 1
ATOM 9369 O O . LYS A 1 1148 ? 124.801 118.906 156.175 1.00 425.66 1148 LYS A O 1
ATOM 9375 N N . THR A 1 1149 ? 122.586 118.599 156.431 1.00 437.83 1149 THR A N 1
ATOM 9376 C CA . THR A 1 1149 ? 122.771 117.279 157.024 1.00 437.88 1149 THR A CA 1
ATOM 9377 C C . THR A 1 1149 ? 123.215 116.265 155.977 1.00 437.99 1149 THR A C 1
ATOM 9378 O O . THR A 1 1149 ? 124.002 115.358 156.276 1.00 438.09 1149 THR A O 1
ATOM 9382 N N . GLN A 1 1150 ? 122.719 116.401 154.744 1.00 437.05 1150 GLN A N 1
ATOM 9383 C CA . GLN A 1 1150 ? 123.165 115.528 153.663 1.00 436.86 1150 GLN A CA 1
ATOM 9384 C C . GLN A 1 1150 ? 124.646 115.728 153.371 1.00 436.82 1150 GLN A C 1
ATOM 9385 O O . GLN A 1 1150 ? 125.363 114.766 153.069 1.00 436.87 1150 GLN A O 1
ATOM 9391 N N . ARG A 1 1151 ? 125.121 116.974 153.449 1.00 424.66 1151 ARG A N 1
ATOM 9392 C CA . ARG A 1 1151 ? 126.539 117.245 153.235 1.00 424.48 1151 ARG A CA 1
ATOM 9393 C C . ARG A 1 1151 ? 127.398 116.551 154.285 1.00 424.83 1151 ARG A C 1
ATOM 9394 O O . ARG A 1 1151 ? 128.490 116.059 153.978 1.00 424.89 1151 ARG A O 1
ATOM 9402 N N . ALA A 1 1152 ? 126.923 116.507 155.533 1.00 443.49 1152 ALA A N 1
ATOM 9403 C CA . ALA A 1 1152 ? 127.668 115.827 156.588 1.00 443.60 1152 ALA A CA 1
ATOM 9404 C C . ALA A 1 1152 ? 127.819 114.340 156.288 1.00 443.71 1152 ALA A C 1
ATOM 9405 O O . ALA A 1 1152 ? 128.870 113.748 156.558 1.00 443.84 1152 ALA A O 1
ATOM 9407 N N . LEU A 1 1153 ? 126.772 113.718 155.740 1.00 444.60 1153 LEU A N 1
ATOM 9408 C CA . LEU A 1 1153 ? 126.842 112.299 155.407 1.00 444.62 1153 LEU A CA 1
ATOM 9409 C C . LEU A 1 1153 ? 127.877 112.030 154.317 1.00 444.68 1153 LEU A C 1
ATOM 9410 O O . LEU A 1 1153 ? 128.611 111.037 154.380 1.00 444.72 1153 LEU A O 1
ATOM 9415 N N . MET A 1 1154 ? 127.948 112.903 153.308 1.00 447.01 1154 MET A N 1
ATOM 9416 C CA . MET A 1 1154 ? 128.928 112.742 152.233 1.00 446.97 1154 MET A CA 1
ATOM 9417 C C . MET A 1 1154 ? 130.353 112.973 152.718 1.00 447.19 1154 MET A C 1
ATOM 9418 O O . MET A 1 1154 ? 131.286 112.310 152.248 1.00 447.26 1154 MET A O 1
ATOM 9423 N N . ILE A 1 1155 ? 130.550 113.922 153.637 1.00 454.83 1155 ILE A N 1
ATOM 9424 C CA . ILE A 1 1155 ? 131.894 114.172 154.150 1.00 454.90 1155 ILE A CA 1
ATOM 9425 C C . ILE A 1 1155 ? 132.452 112.908 154.791 1.00 455.10 1155 ILE A C 1
ATOM 9426 O O . ILE A 1 1155 ? 133.635 112.581 154.630 1.00 455.20 1155 ILE A O 1
ATOM 9431 N N . ASP A 1 1156 ? 131.604 112.165 155.506 1.00 462.71 1156 ASP A N 1
ATOM 9432 C CA . ASP A 1 1156 ? 132.034 110.891 156.074 1.00 462.84 1156 ASP A CA 1
ATOM 9433 C C . ASP A 1 1156 ? 132.417 109.895 154.984 1.00 462.93 1156 ASP A C 1
ATOM 9434 O O . ASP A 1 1156 ? 133.442 109.212 155.092 1.00 463.13 1156 ASP A O 1
ATOM 9439 N N . PHE A 1 1157 ? 131.603 109.792 153.928 1.00 451.57 1157 PHE A N 1
ATOM 9440 C CA . PHE A 1 1157 ? 131.918 108.864 152.844 1.00 451.37 1157 PHE A CA 1
ATOM 9441 C C . PHE A 1 1157 ? 133.196 109.268 152.120 1.00 451.39 1157 PHE A C 1
ATOM 9442 O O . PHE A 1 1157 ? 134.041 108.418 151.816 1.00 451.48 1157 PHE A O 1
ATOM 9450 N N . ILE A 1 1158 ? 133.354 110.562 151.834 1.00 451.40 1158 ILE A N 1
ATOM 9451 C CA . ILE A 1 1158 ? 134.554 111.033 151.149 1.00 451.25 1158 ILE A CA 1
ATOM 9452 C C . ILE A 1 1158 ? 135.786 110.823 152.022 1.00 451.52 1158 ILE A C 1
ATOM 9453 O O . ILE A 1 1158 ? 136.835 110.375 151.542 1.00 451.56 1158 ILE A O 1
ATOM 9458 N N . ASP A 1 1159 ? 135.681 111.144 153.314 1.00 461.01 1159 ASP A N 1
ATOM 9459 C CA . ASP A 1 1159 ? 136.804 110.937 154.223 1.00 461.06 1159 ASP A CA 1
ATOM 9460 C C . ASP A 1 1159 ? 137.152 109.458 154.342 1.00 461.24 1159 ASP A C 1
ATOM 9461 O O . ASP A 1 1159 ? 138.332 109.092 154.390 1.00 461.36 1159 ASP A O 1
ATOM 9466 N N . TRP A 1 1160 ? 136.135 108.594 154.398 1.00 469.36 1160 TRP A N 1
ATOM 9467 C CA . TRP A 1 1160 ? 136.386 107.159 154.481 1.00 469.41 1160 TRP A CA 1
ATOM 9468 C C . TRP A 1 1160 ? 137.070 106.643 153.221 1.00 469.29 1160 TRP A C 1
ATOM 9469 O O . TRP A 1 1160 ? 137.954 105.781 153.294 1.00 469.37 1160 TRP A O 1
ATOM 9480 N N . VAL A 1 1161 ? 136.669 107.153 152.053 1.00 458.03 1161 VAL A N 1
ATOM 9481 C CA . VAL A 1 1161 ? 137.333 106.773 150.809 1.00 457.75 1161 VAL A CA 1
ATOM 9482 C C . VAL A 1 1161 ? 138.781 107.248 150.815 1.00 457.61 1161 VAL A C 1
ATOM 9483 O O . VAL A 1 1161 ? 139.681 106.554 150.325 1.00 457.63 1161 VAL A O 1
ATOM 9487 N N . LYS A 1 1162 ? 139.029 108.433 151.380 1.00 449.67 1162 LYS A N 1
ATOM 9488 C CA . LYS A 1 1162 ? 140.397 108.932 151.486 1.00 449.43 1162 LYS A CA 1
ATOM 9489 C C . LYS A 1 1162 ? 141.259 108.003 152.332 1.00 449.38 1162 LYS A C 1
ATOM 9490 O O . LYS A 1 1162 ? 142.413 107.727 151.985 1.00 449.30 1162 LYS A O 1
ATOM 9496 N N . SER A 1 1163 ? 140.716 107.517 153.451 1.00 453.43 1163 SER A N 1
ATOM 9497 C CA . SER A 1 1163 ? 141.467 106.601 154.304 1.00 453.28 1163 SER A CA 1
ATOM 9498 C C . SER A 1 1163 ? 141.750 105.284 153.591 1.00 453.22 1163 SER A C 1
ATOM 9499 O O . SER A 1 1163 ? 142.853 104.736 153.703 1.00 453.18 1163 SER A O 1
ATOM 9502 N N . THR A 1 1164 ? 140.773 104.762 152.857 1.00 446.63 1164 THR A N 1
ATOM 9503 C CA . THR A 1 1164 ? 140.942 103.501 152.143 1.00 446.36 1164 THR A CA 1
ATOM 9504 C C . THR A 1 1164 ? 141.807 103.688 150.901 1.00 446.26 1164 THR A C 1
ATOM 9505 O O . THR A 1 1164 ? 142.329 102.721 150.346 1.00 446.09 1164 THR A O 1
ATOM 9509 N N . VAL B 2 11 ? 180.777 144.551 163.965 1.00 168.42 10 VAL B N 1
ATOM 9510 C CA . VAL B 2 11 ? 179.757 144.342 162.946 1.00 171.06 10 VAL B CA 1
ATOM 9511 C C . VAL B 2 11 ? 178.364 144.390 163.571 1.00 171.86 10 VAL B C 1
ATOM 9512 O O . VAL B 2 11 ? 178.099 143.716 164.567 1.00 171.37 10 VAL B O 1
ATOM 9516 N N . PRO B 2 12 ? 177.481 145.208 162.998 1.00 170.00 11 PRO B N 1
ATOM 9517 C CA . PRO B 2 12 ? 176.113 145.294 163.520 1.00 168.74 11 PRO B CA 1
ATOM 9518 C C . PRO B 2 12 ? 175.378 143.969 163.384 1.00 169.32 11 PRO B C 1
ATOM 9519 O O . PRO B 2 12 ? 175.597 143.202 162.443 1.00 169.70 11 PRO B O 1
ATOM 9523 N N . THR B 2 13 ? 174.492 143.708 164.343 1.00 156.36 12 THR B N 1
ATOM 9524 C CA . THR B 2 13 ? 173.724 142.466 164.390 1.00 155.16 12 THR B CA 1
ATOM 9525 C C . THR B 2 13 ? 172.311 142.801 164.847 1.00 152.89 12 THR B C 1
ATOM 9526 O O . THR B 2 13 ? 172.091 143.085 166.028 1.00 153.97 12 THR B O 1
ATOM 9530 N N . PHE B 2 14 ? 171.360 142.765 163.919 1.00 126.78 13 PHE B N 1
ATOM 9531 C CA . PHE B 2 14 ? 169.975 143.125 164.192 1.00 127.44 13 PHE B CA 1
ATOM 9532 C C . PHE B 2 14 ? 169.108 141.873 164.214 1.00 127.84 13 PHE B C 1
ATOM 9533 O O . PHE B 2 14 ? 169.228 141.014 163.335 1.00 130.15 13 PHE B O 1
ATOM 9541 N N . LYS B 2 15 ? 168.241 141.776 165.218 1.00 111.68 14 LYS B N 1
ATOM 9542 C CA . LYS B 2 15 ? 167.282 140.683 165.299 1.00 108.93 14 LYS B CA 1
ATOM 9543 C C . LYS B 2 15 ? 166.046 141.016 164.474 1.00 108.78 14 LYS B C 1
ATOM 9544 O O . LYS B 2 15 ? 165.467 142.097 164.614 1.00 117.96 14 LYS B O 1
ATOM 9550 N N . LEU B 2 16 ? 165.641 140.083 163.615 1.00 93.53 15 LEU B N 1
ATOM 9551 C CA . LEU B 2 16 ? 164.511 140.278 162.714 1.00 91.82 15 LEU B CA 1
ATOM 9552 C C . LEU B 2 16 ? 163.519 139.149 162.939 1.00 94.68 15 LEU B C 1
ATOM 9553 O O . LEU B 2 16 ? 163.890 137.974 162.860 1.00 107.47 15 LEU B O 1
ATOM 9558 N N . VAL B 2 17 ? 162.267 139.500 163.218 1.00 91.09 16 VAL B N 1
ATOM 9559 C CA . VAL B 2 17 ? 161.202 138.524 163.413 1.00 95.01 16 VAL B CA 1
ATOM 9560 C C . VAL B 2 17 ? 160.377 138.459 162.135 1.00 97.84 16 VAL B C 1
ATOM 9561 O O . VAL B 2 17 ? 159.903 139.485 161.634 1.00 104.66 16 VAL B O 1
ATOM 9565 N N . LEU B 2 18 ? 160.228 137.256 161.588 1.00 105.21 17 LEU B N 1
ATOM 9566 C CA . LEU B 2 18 ? 159.479 137.038 160.352 1.00 103.76 17 LEU B CA 1
ATOM 9567 C C . LEU B 2 18 ? 158.110 136.485 160.727 1.00 107.66 17 LEU B C 1
ATOM 9568 O O . LEU B 2 18 ? 157.975 135.305 161.060 1.00 114.90 17 LEU B O 1
ATOM 9573 N N . VAL B 2 19 ? 157.098 137.342 160.679 1.00 105.56 18 VAL B N 1
ATOM 9574 C CA . VAL B 2 19 ? 155.740 136.974 161.058 1.00 106.26 18 VAL B CA 1
ATOM 9575 C C . VAL B 2 19 ? 154.879 136.849 159.812 1.00 112.42 18 VAL B C 1
ATOM 9576 O O . VAL B 2 19 ? 155.100 137.524 158.800 1.00 117.97 18 VAL B O 1
ATOM 9580 N N . GLY B 2 20 ? 153.888 135.974 159.890 1.00 124.97 19 GLY B N 1
ATOM 9581 C CA . GLY B 2 20 ? 152.972 135.766 158.788 1.00 123.15 19 GLY B CA 1
ATOM 9582 C C . GLY B 2 20 ? 152.127 134.543 159.042 1.00 125.66 19 GLY B C 1
ATOM 9583 O O . GLY B 2 20 ? 152.384 133.755 159.956 1.00 127.13 19 GLY B O 1
ATOM 9584 N N . ASP B 2 21 ? 151.099 134.399 158.211 1.00 135.53 20 ASP B N 1
ATOM 9585 C CA . ASP B 2 21 ? 150.191 133.270 158.326 1.00 136.28 20 ASP B CA 1
ATOM 9586 C C . ASP B 2 21 ? 150.863 131.994 157.820 1.00 137.85 20 ASP B C 1
ATOM 9587 O O . ASP B 2 21 ? 151.991 132.002 157.319 1.00 140.73 20 ASP B O 1
ATOM 9592 N N . GLY B 2 22 ? 150.150 130.879 157.958 1.00 135.88 21 GLY B N 1
ATOM 9593 C CA . GLY B 2 22 ? 150.696 129.602 157.551 1.00 137.18 21 GLY B CA 1
ATOM 9594 C C . GLY B 2 22 ? 150.705 129.429 156.044 1.00 136.58 21 GLY B C 1
ATOM 9595 O O . GLY B 2 22 ? 149.821 129.900 155.330 1.00 136.42 21 GLY B O 1
ATOM 9596 N N . GLY B 2 23 ? 151.735 128.739 155.561 1.00 144.72 22 GLY B N 1
ATOM 9597 C CA . GLY B 2 23 ? 151.865 128.479 154.141 1.00 145.29 22 GLY B CA 1
ATOM 9598 C C . GLY B 2 23 ? 152.119 129.703 153.297 1.00 145.95 22 GLY B C 1
ATOM 9599 O O . GLY B 2 23 ? 151.959 129.647 152.075 1.00 147.25 22 GLY B O 1
ATOM 9600 N N . THR B 2 24 ? 152.511 130.816 153.916 1.00 133.95 23 THR B N 1
ATOM 9601 C CA . THR B 2 24 ? 152.700 132.054 153.172 1.00 131.04 23 THR B CA 1
ATOM 9602 C C . THR B 2 24 ? 153.996 132.040 152.370 1.00 131.04 23 THR B C 1
ATOM 9603 O O . THR B 2 24 ? 154.046 132.575 151.258 1.00 132.65 23 THR B O 1
ATOM 9607 N N . GLY B 2 25 ? 155.049 131.432 152.910 1.00 137.85 24 GLY B N 1
ATOM 9608 C CA . GLY B 2 25 ? 156.315 131.377 152.209 1.00 138.53 24 GLY B CA 1
ATOM 9609 C C . GLY B 2 25 ? 157.464 131.983 152.988 1.00 137.93 24 GLY B C 1
ATOM 9610 O O . GLY B 2 25 ? 158.499 132.326 152.410 1.00 138.26 24 GLY B O 1
ATOM 9611 N N . LYS B 2 26 ? 157.292 132.123 154.303 1.00 123.71 25 LYS B N 1
ATOM 9612 C CA . LYS B 2 26 ? 158.341 132.707 155.133 1.00 119.88 25 LYS B CA 1
ATOM 9613 C C . LYS B 2 26 ? 159.576 131.814 155.171 1.00 120.32 25 LYS B C 1
ATOM 9614 O O . LYS B 2 26 ? 160.700 132.277 154.929 1.00 123.83 25 LYS B O 1
ATOM 9620 N N . THR B 2 27 ? 159.385 130.527 155.467 1.00 117.25 26 THR B N 1
ATOM 9621 C CA . THR B 2 27 ? 160.512 129.600 155.501 1.00 113.39 26 THR B CA 1
ATOM 9622 C C . THR B 2 27 ? 161.147 129.460 154.125 1.00 114.32 26 THR B C 1
ATOM 9623 O O . THR B 2 27 ? 162.375 129.394 154.004 1.00 113.34 26 THR B O 1
ATOM 9627 N N . THR B 2 28 ? 160.323 129.413 153.076 1.00 122.84 27 THR B N 1
ATOM 9628 C CA . THR B 2 28 ? 160.854 129.339 151.720 1.00 121.03 27 THR B CA 1
ATOM 9629 C C . THR B 2 28 ? 161.668 130.580 151.379 1.00 124.05 27 THR B C 1
ATOM 9630 O O . THR B 2 28 ? 162.731 130.482 150.759 1.00 126.39 27 THR B O 1
ATOM 9634 N N . PHE B 2 29 ? 161.180 131.757 151.774 1.00 118.58 28 PHE B N 1
ATOM 9635 C CA . PHE B 2 29 ? 161.908 132.997 151.517 1.00 115.19 28 PHE B CA 1
ATOM 9636 C C . PHE B 2 29 ? 163.248 133.016 152.247 1.00 115.77 28 PHE B C 1
ATOM 9637 O O . PHE B 2 29 ? 164.279 133.385 151.666 1.00 118.24 28 PHE B O 1
ATOM 9645 N N . VAL B 2 30 ? 163.258 132.595 153.514 1.00 112.43 29 VAL B N 1
ATOM 9646 C CA . VAL B 2 30 ? 164.509 132.555 154.270 1.00 110.68 29 VAL B CA 1
ATOM 9647 C C . VAL B 2 30 ? 165.481 131.562 153.646 1.00 116.94 29 VAL B C 1
ATOM 9648 O O . VAL B 2 30 ? 166.679 131.842 153.515 1.00 122.90 29 VAL B O 1
ATOM 9652 N N . LYS B 2 31 ? 164.986 130.386 153.252 1.00 129.70 30 LYS B N 1
ATOM 9653 C CA . LYS B 2 31 ? 165.852 129.377 152.654 1.00 130.18 30 LYS B CA 1
ATOM 9654 C C . LYS B 2 31 ? 166.400 129.845 151.311 1.00 132.86 30 LYS B C 1
ATOM 9655 O O . LYS B 2 31 ? 167.554 129.558 150.971 1.00 134.77 30 LYS B O 1
ATOM 9661 N N . ARG B 2 32 ? 165.585 130.561 150.534 1.00 128.94 31 ARG B N 1
ATOM 9662 C CA . ARG B 2 32 ? 166.061 131.137 149.281 1.00 129.19 31 ARG B CA 1
ATOM 9663 C C . ARG B 2 32 ? 167.155 132.164 149.534 1.00 129.80 31 ARG B C 1
ATOM 9664 O O . ARG B 2 32 ? 168.129 132.245 148.778 1.00 131.30 31 ARG B O 1
ATOM 9672 N N . HIS B 2 33 ? 167.006 132.967 150.589 1.00 124.77 32 HIS B N 1
ATOM 9673 C CA . HIS B 2 33 ? 168.063 133.915 150.929 1.00 124.82 32 HIS B CA 1
ATOM 9674 C C . HIS B 2 33 ? 169.323 133.212 151.420 1.00 121.69 32 HIS B C 1
ATOM 9675 O O . HIS B 2 33 ? 170.432 133.717 151.210 1.00 120.07 32 HIS B O 1
ATOM 9682 N N . LEU B 2 34 ? 169.180 132.058 152.073 1.00 126.55 33 LEU B N 1
ATOM 9683 C CA . LEU B 2 34 ? 170.340 131.368 152.628 1.00 128.27 33 LEU B CA 1
ATOM 9684 C C . LEU B 2 34 ? 171.069 130.548 151.569 1.00 133.73 33 LEU B C 1
ATOM 9685 O O . LEU B 2 34 ? 172.239 130.802 151.266 1.00 134.05 33 LEU B O 1
ATOM 9690 N N . THR B 2 35 ? 170.387 129.557 150.996 1.00 144.26 34 THR B N 1
ATOM 9691 C CA . THR B 2 35 ? 171.018 128.640 150.054 1.00 142.85 34 THR B CA 1
ATOM 9692 C C . THR B 2 35 ? 170.929 129.126 148.613 1.00 143.38 34 THR B C 1
ATOM 9693 O O . THR B 2 35 ? 171.876 128.942 147.840 1.00 144.20 34 THR B O 1
ATOM 9697 N N . GLY B 2 36 ? 169.814 129.744 148.234 1.00 143.37 35 GLY B N 1
ATOM 9698 C CA . GLY B 2 36 ? 169.627 130.234 146.886 1.00 144.34 35 GLY B CA 1
ATOM 9699 C C . GLY B 2 36 ? 168.777 129.361 145.991 1.00 144.12 35 GLY B C 1
ATOM 9700 O O . GLY B 2 36 ? 168.626 129.685 144.807 1.00 145.76 35 GLY B O 1
ATOM 9701 N N . GLU B 2 37 ? 168.217 128.273 146.510 1.00 145.75 36 GLU B N 1
ATOM 9702 C CA . GLU B 2 37 ? 167.399 127.361 145.725 1.00 148.42 36 GLU B CA 1
ATOM 9703 C C . GLU B 2 37 ? 165.979 127.326 146.274 1.00 148.60 36 GLU B C 1
ATOM 9704 O O . GLU B 2 37 ? 165.771 127.318 147.491 1.00 146.69 36 GLU B O 1
ATOM 9710 N N . PHE B 2 38 ? 165.009 127.325 145.365 1.00 146.04 37 PHE B N 1
ATOM 9711 C CA . PHE B 2 38 ? 163.605 127.299 145.747 1.00 144.11 37 PHE B CA 1
ATOM 9712 C C . PHE B 2 38 ? 163.232 125.948 146.347 1.00 145.46 37 PHE B C 1
ATOM 9713 O O . PHE B 2 38 ? 163.782 124.906 145.982 1.00 147.01 37 PHE B O 1
ATOM 9721 N N . GLU B 2 39 ? 162.282 125.975 147.277 1.00 159.24 38 GLU B N 1
ATOM 9722 C CA . GLU B 2 39 ? 161.801 124.778 147.953 1.00 159.61 38 GLU B CA 1
ATOM 9723 C C . GLU B 2 39 ? 160.379 124.488 147.493 1.00 159.21 38 GLU B C 1
ATOM 9724 O O . GLU B 2 39 ? 159.509 125.362 147.567 1.00 160.50 38 GLU B O 1
ATOM 9730 N N . LYS B 2 40 ? 160.147 123.261 147.022 1.00 158.08 39 LYS B N 1
ATOM 9731 C CA . LYS B 2 40 ? 158.851 122.916 146.447 1.00 159.18 39 LYS B CA 1
ATOM 9732 C C . LYS B 2 40 ? 157.842 122.523 147.520 1.00 159.86 39 LYS B C 1
ATOM 9733 O O . LYS B 2 40 ? 156.738 123.075 147.575 1.00 160.77 39 LYS B O 1
ATOM 9739 N N . LYS B 2 41 ? 158.203 121.571 148.376 1.00 168.39 40 LYS B N 1
ATOM 9740 C CA . LYS B 2 41 ? 157.267 121.051 149.362 1.00 168.53 40 LYS B CA 1
ATOM 9741 C C . LYS B 2 41 ? 156.958 122.099 150.427 1.00 168.52 40 LYS B C 1
ATOM 9742 O O . LYS B 2 41 ? 157.712 123.050 150.646 1.00 169.51 40 LYS B O 1
ATOM 9748 N N . TYR B 2 42 ? 155.822 121.909 151.094 1.00 142.82 41 TYR B N 1
ATOM 9749 C CA . TYR B 2 42 ? 155.387 122.770 152.188 1.00 142.57 41 TYR B CA 1
ATOM 9750 C C . TYR B 2 42 ? 155.459 121.974 153.484 1.00 141.07 41 TYR B C 1
ATOM 9751 O O . TYR B 2 42 ? 154.725 120.995 153.660 1.00 141.30 41 TYR B O 1
ATOM 9760 N N . ILE B 2 43 ? 156.341 122.394 154.385 1.00 143.11 42 ILE B N 1
ATOM 9761 C CA . ILE B 2 43 ? 156.459 121.816 155.717 1.00 143.70 42 ILE B CA 1
ATOM 9762 C C . ILE B 2 43 ? 156.221 122.925 156.729 1.00 144.19 42 ILE B C 1
ATOM 9763 O O . ILE B 2 43 ? 156.873 123.974 156.670 1.00 144.51 42 ILE B O 1
ATOM 9768 N N . ALA B 2 44 ? 155.283 122.698 157.645 1.00 137.38 43 ALA B N 1
ATOM 9769 C CA . ALA B 2 44 ? 154.971 123.698 158.655 1.00 135.97 43 ALA B CA 1
ATOM 9770 C C . ALA B 2 44 ? 156.188 123.963 159.530 1.00 137.99 43 ALA B C 1
ATOM 9771 O O . ALA B 2 44 ? 156.864 123.032 159.976 1.00 138.28 43 ALA B O 1
ATOM 9773 N N . THR B 2 45 ? 156.468 125.241 159.771 1.00 130.51 44 THR B N 1
ATOM 9774 C CA . THR B 2 45 ? 157.616 125.637 160.581 1.00 128.95 44 THR B CA 1
ATOM 9775 C C . THR B 2 45 ? 157.260 125.430 162.046 1.00 127.70 44 THR B C 1
ATOM 9776 O O . THR B 2 45 ? 156.543 126.234 162.644 1.00 128.80 44 THR B O 1
ATOM 9780 N N . ILE B 2 46 ? 157.761 124.345 162.626 1.00 135.72 45 ILE B N 1
ATOM 9781 C CA . ILE B 2 46 ? 157.533 124.053 164.037 1.00 134.42 45 ILE B CA 1
ATOM 9782 C C . ILE B 2 46 ? 158.302 125.052 164.892 1.00 137.52 45 ILE B C 1
ATOM 9783 O O . ILE B 2 46 ? 159.489 125.313 164.658 1.00 143.10 45 ILE B O 1
ATOM 9788 N N . GLY B 2 47 ? 157.607 125.654 165.856 1.00 132.37 46 GLY B N 1
ATOM 9789 C CA . GLY B 2 47 ? 158.243 126.603 166.756 1.00 134.63 46 GLY B CA 1
ATOM 9790 C C . GLY B 2 47 ? 158.815 127.794 166.013 1.00 137.04 46 GLY B C 1
ATOM 9791 O O . GLY B 2 47 ? 158.125 128.472 165.243 1.00 135.83 46 GLY B O 1
ATOM 9792 N N . VAL B 2 48 ? 160.099 128.056 166.250 1.00 133.53 47 VAL B N 1
ATOM 9793 C CA . VAL B 2 48 ? 160.829 129.120 165.574 1.00 129.58 47 VAL B CA 1
ATOM 9794 C C . VAL B 2 48 ? 162.185 128.571 165.152 1.00 132.15 47 VAL B C 1
ATOM 9795 O O . VAL B 2 48 ? 162.758 127.701 165.816 1.00 137.00 47 VAL B O 1
ATOM 9799 N N . GLU B 2 49 ? 162.687 129.065 164.025 1.00 143.98 48 GLU B N 1
ATOM 9800 C CA . GLU B 2 49 ? 164.027 128.744 163.555 1.00 144.67 48 GLU B CA 1
ATOM 9801 C C . GLU B 2 49 ? 164.809 130.035 163.378 1.00 142.62 48 GLU B C 1
ATOM 9802 O O . GLU B 2 49 ? 164.327 130.975 162.737 1.00 144.10 48 GLU B O 1
ATOM 9808 N N . VAL B 2 50 ? 166.011 130.077 163.943 1.00 109.56 49 VAL B N 1
ATOM 9809 C CA . VAL B 2 50 ? 166.876 131.247 163.870 1.00 107.40 49 VAL B CA 1
ATOM 9810 C C . VAL B 2 50 ? 167.940 130.980 162.816 1.00 113.94 49 VAL B C 1
ATOM 9811 O O . VAL B 2 50 ? 168.766 130.072 162.970 1.00 120.45 49 VAL B O 1
ATOM 9815 N N . HIS B 2 51 ? 167.921 131.767 161.749 1.00 119.72 50 HIS B N 1
ATOM 9816 C CA . HIS B 2 51 ? 168.875 131.620 160.652 1.00 120.82 50 HIS B CA 1
ATOM 9817 C C . HIS B 2 51 ? 169.703 132.887 160.519 1.00 122.60 50 HIS B C 1
ATOM 9818 O O . HIS B 2 51 ? 169.162 133.934 160.113 1.00 124.31 50 HIS B O 1
ATOM 9825 N N . PRO B 2 52 ? 170.991 132.861 160.855 1.00 120.66 51 PRO B N 1
ATOM 9826 C CA . PRO B 2 52 ? 171.832 134.039 160.618 1.00 119.40 51 PRO B CA 1
ATOM 9827 C C . PRO B 2 52 ? 171.889 134.372 159.135 1.00 120.22 51 PRO B C 1
ATOM 9828 O O . PRO B 2 52 ? 171.955 133.485 158.281 1.00 123.03 51 PRO B O 1
ATOM 9832 N N . LEU B 2 53 ? 171.864 135.667 158.833 1.00 126.87 52 LEU B N 1
ATOM 9833 C CA . LEU B 2 53 ? 171.857 136.138 157.456 1.00 125.34 52 LEU B CA 1
ATOM 9834 C C . LEU B 2 53 ? 172.754 137.359 157.350 1.00 128.89 52 LEU B C 1
ATOM 9835 O O . LEU B 2 53 ? 172.683 138.257 158.193 1.00 132.11 52 LEU B O 1
ATOM 9840 N N . SER B 2 54 ? 173.593 137.390 156.318 1.00 144.23 53 SER B N 1
ATOM 9841 C CA . SER B 2 54 ? 174.563 138.459 156.133 1.00 144.19 53 SER B CA 1
ATOM 9842 C C . SER B 2 54 ? 174.424 139.050 154.739 1.00 145.77 53 SER B C 1
ATOM 9843 O O . SER B 2 54 ? 174.231 138.322 153.761 1.00 147.90 53 SER B O 1
ATOM 9846 N N . PHE B 2 55 ? 174.522 140.375 154.657 1.00 146.33 54 PHE B N 1
ATOM 9847 C CA . PHE B 2 55 ? 174.470 141.095 153.393 1.00 147.84 54 PHE B CA 1
ATOM 9848 C C . PHE B 2 55 ? 175.680 142.010 153.297 1.00 149.73 54 PHE B C 1
ATOM 9849 O O . PHE B 2 55 ? 175.973 142.755 154.236 1.00 150.54 54 PHE B O 1
ATOM 9857 N N . TYR B 2 56 ? 176.377 141.955 152.167 1.00 172.17 55 TYR B N 1
ATOM 9858 C CA . TYR B 2 56 ? 177.550 142.789 151.941 1.00 172.11 55 TYR B CA 1
ATOM 9859 C C . TYR B 2 56 ? 177.117 144.084 151.267 1.00 173.20 55 TYR B C 1
ATOM 9860 O O . TYR B 2 56 ? 176.578 144.062 150.155 1.00 174.12 55 TYR B O 1
ATOM 9869 N N . THR B 2 57 ? 177.353 145.207 151.937 1.00 175.24 56 THR B N 1
ATOM 9870 C CA . THR B 2 57 ? 176.957 146.516 151.445 1.00 174.76 56 THR B CA 1
ATOM 9871 C C . THR B 2 57 ? 178.184 147.399 151.263 1.00 176.12 56 THR B C 1
ATOM 9872 O O . THR B 2 57 ? 179.301 147.047 151.651 1.00 176.36 56 THR B O 1
ATOM 9876 N N . ASN B 2 58 ? 177.956 148.565 150.654 1.00 180.94 57 ASN B N 1
ATOM 9877 C CA . ASN B 2 58 ? 179.048 149.500 150.400 1.00 180.87 57 ASN B CA 1
ATOM 9878 C C . ASN B 2 58 ? 179.639 150.036 151.698 1.00 180.37 57 ASN B C 1
ATOM 9879 O O . ASN B 2 58 ? 180.859 150.203 151.810 1.00 179.67 57 ASN B O 1
ATOM 9884 N N . PHE B 2 59 ? 178.791 150.311 152.692 1.00 174.93 58 PHE B N 1
ATOM 9885 C CA . PHE B 2 59 ? 179.224 150.929 153.939 1.00 174.53 58 PHE B CA 1
ATOM 9886 C C . PHE B 2 59 ? 179.593 149.911 155.012 1.00 175.07 58 PHE B C 1
ATOM 9887 O O . PHE B 2 59 ? 179.507 150.221 156.208 1.00 173.04 58 PHE B O 1
ATOM 9895 N N . GLY B 2 60 ? 180.000 148.705 154.624 1.00 177.85 59 GLY B N 1
ATOM 9896 C CA . GLY B 2 60 ? 180.468 147.734 155.593 1.00 176.38 59 GLY B CA 1
ATOM 9897 C C . GLY B 2 60 ? 179.792 146.382 155.516 1.00 176.39 59 GLY B C 1
ATOM 9898 O O . GLY B 2 60 ? 179.379 145.939 154.440 1.00 176.15 59 GLY B O 1
ATOM 9899 N N . GLU B 2 61 ? 179.680 145.714 156.662 1.00 173.71 60 GLU B N 1
ATOM 9900 C CA . GLU B 2 61 ? 179.089 144.387 156.761 1.00 173.38 60 GLU B CA 1
ATOM 9901 C C . GLU B 2 61 ? 177.957 144.422 157.777 1.00 173.31 60 GLU B C 1
ATOM 9902 O O . GLU B 2 61 ? 178.122 144.960 158.876 1.00 174.32 60 GLU B O 1
ATOM 9908 N N . ILE B 2 62 ? 176.812 143.854 157.407 1.00 159.78 61 ILE B N 1
ATOM 9909 C CA . ILE B 2 62 ? 175.629 143.830 158.257 1.00 160.98 61 ILE B CA 1
ATOM 9910 C C . ILE B 2 62 ? 175.113 142.400 158.342 1.00 160.72 61 ILE B C 1
ATOM 9911 O O . ILE B 2 62 ? 175.071 141.683 157.336 1.00 160.89 61 ILE B O 1
ATOM 9916 N N . LYS B 2 63 ? 174.728 141.986 159.545 1.00 146.16 62 LYS B N 1
ATOM 9917 C CA . LYS B 2 63 ? 174.234 140.640 159.787 1.00 144.53 62 LYS B CA 1
ATOM 9918 C C . LYS B 2 63 ? 172.821 140.695 160.351 1.00 144.68 62 LYS B C 1
ATOM 9919 O O . LYS B 2 63 ? 172.466 141.613 161.096 1.00 145.28 62 LYS B O 1
ATOM 9925 N N . PHE B 2 64 ? 172.018 139.700 159.984 1.00 130.55 63 PHE B N 1
ATOM 9926 C CA . PHE B 2 64 ? 170.634 139.591 160.422 1.00 127.23 63 PHE B CA 1
ATOM 9927 C C . PHE B 2 64 ? 170.416 138.254 161.115 1.00 128.55 63 PHE B C 1
ATOM 9928 O O . PHE B 2 64 ? 170.975 137.233 160.705 1.00 134.87 63 PHE B O 1
ATOM 9936 N N . ASP B 2 65 ? 169.603 138.268 162.166 1.00 124.12 64 ASP B N 1
ATOM 9937 C CA . ASP B 2 65 ? 169.151 137.056 162.845 1.00 123.90 64 ASP B CA 1
ATOM 9938 C C . ASP B 2 65 ? 167.657 136.924 162.563 1.00 125.41 64 ASP B C 1
ATOM 9939 O O . ASP B 2 65 ? 166.819 137.410 163.323 1.00 130.70 64 ASP B O 1
ATOM 9944 N N . VAL B 2 66 ? 167.331 136.264 161.456 1.00 101.71 65 VAL B N 1
ATOM 9945 C CA . VAL B 2 66 ? 165.947 136.134 161.013 1.00 101.66 65 VAL B CA 1
ATOM 9946 C C . VAL B 2 66 ? 165.285 135.026 161.824 1.00 103.99 65 VAL B C 1
ATOM 9947 O O . VAL B 2 66 ? 165.605 133.847 161.660 1.00 111.65 65 VAL B O 1
ATOM 9951 N N . TRP B 2 67 ? 164.360 135.404 162.703 1.00 98.99 66 TRP B N 1
ATOM 9952 C CA . TRP B 2 67 ? 163.586 134.442 163.483 1.00 100.34 66 TRP B CA 1
ATOM 9953 C C . TRP B 2 67 ? 162.346 134.069 162.681 1.00 104.22 66 TRP B C 1
ATOM 9954 O O . TRP B 2 67 ? 161.339 134.780 162.704 1.00 110.59 66 TRP B O 1
ATOM 9965 N N . ASP B 2 68 ? 162.418 132.949 161.968 1.00 135.11 67 ASP B N 1
ATOM 9966 C CA . ASP B 2 68 ? 161.279 132.448 161.207 1.00 136.53 67 ASP B CA 1
ATOM 9967 C C . ASP B 2 68 ? 160.288 131.822 162.180 1.00 139.39 67 ASP B C 1
ATOM 9968 O O . ASP B 2 68 ? 160.536 130.740 162.720 1.00 142.22 67 ASP B O 1
ATOM 9973 N N . THR B 2 69 ? 159.165 132.495 162.400 1.00 114.14 68 THR B N 1
ATOM 9974 C CA . THR B 2 69 ? 158.178 132.070 163.380 1.00 115.83 68 THR B CA 1
ATOM 9975 C C . THR B 2 69 ? 157.083 131.236 162.725 1.00 116.90 68 THR B C 1
ATOM 9976 O O . THR B 2 69 ? 156.866 131.288 161.512 1.00 118.36 68 THR B O 1
ATOM 9980 N N . ALA B 2 70 ? 156.396 130.456 163.554 1.00 123.48 69 ALA B N 1
ATOM 9981 C CA . ALA B 2 70 ? 155.293 129.637 163.074 1.00 120.89 69 ALA B CA 1
ATOM 9982 C C . ALA B 2 70 ? 154.061 130.494 162.814 1.00 123.56 69 ALA B C 1
ATOM 9983 O O . ALA B 2 70 ? 153.703 131.359 163.618 1.00 130.38 69 ALA B O 1
ATOM 9985 N N . GLY B 2 71 ? 153.413 130.252 161.677 1.00 129.44 70 GLY B N 1
ATOM 9986 C CA . GLY B 2 71 ? 152.191 130.954 161.339 1.00 130.66 70 GLY B CA 1
ATOM 9987 C C . GLY B 2 71 ? 150.911 130.242 161.696 1.00 131.93 70 GLY B C 1
ATOM 9988 O O . GLY B 2 71 ? 149.838 130.847 161.629 1.00 133.81 70 GLY B O 1
ATOM 9989 N N . LEU B 2 72 ? 150.988 128.969 162.069 1.00 137.58 71 LEU B N 1
ATOM 9990 C CA . LEU B 2 72 ? 149.824 128.211 162.498 1.00 138.23 71 LEU B CA 1
ATOM 9991 C C . LEU B 2 72 ? 149.711 128.266 164.015 1.00 141.53 71 LEU B C 1
ATOM 9992 O O . LEU B 2 72 ? 150.714 128.159 164.727 1.00 142.06 71 LEU B O 1
ATOM 9997 N N . GLU B 2 73 ? 148.481 128.445 164.501 1.00 164.11 72 GLU B N 1
ATOM 9998 C CA . GLU B 2 73 ? 148.259 128.624 165.932 1.00 164.66 72 GLU B CA 1
ATOM 9999 C C . GLU B 2 73 ? 148.703 127.381 166.699 1.00 165.27 72 GLU B C 1
ATOM 10000 O O . GLU B 2 73 ? 149.550 127.459 167.595 1.00 164.42 72 GLU B O 1
ATOM 10006 N N . LYS B 2 74 ? 148.197 126.209 166.304 1.00 156.49 73 LYS B N 1
ATOM 10007 C CA . LYS B 2 74 ? 148.510 124.980 167.024 1.00 155.49 73 LYS B CA 1
ATOM 10008 C C . LYS B 2 74 ? 149.989 124.622 166.948 1.00 154.48 73 LYS B C 1
ATOM 10009 O O . LYS B 2 74 ? 150.484 123.893 167.816 1.00 153.72 73 LYS B O 1
ATOM 10015 N N . PHE B 2 75 ? 150.705 125.117 165.939 1.00 149.65 74 PHE B N 1
ATOM 10016 C CA . PHE B 2 75 ? 152.130 124.854 165.806 1.00 147.81 74 PHE B CA 1
ATOM 10017 C C . PHE B 2 75 ? 152.999 125.949 166.410 1.00 150.14 74 PHE B C 1
ATOM 10018 O O . PHE B 2 75 ? 154.196 125.723 166.612 1.00 150.52 74 PHE B O 1
ATOM 10026 N N . GLY B 2 76 ? 152.433 127.119 166.698 1.00 146.23 75 GLY B N 1
ATOM 10027 C CA . GLY B 2 76 ? 153.218 128.191 167.278 1.00 143.49 75 GLY B CA 1
ATOM 10028 C C . GLY B 2 76 ? 153.643 127.889 168.702 1.00 143.19 75 GLY B C 1
ATOM 10029 O O . GLY B 2 76 ? 152.946 127.216 169.461 1.00 144.56 75 GLY B O 1
ATOM 10030 N N . GLY B 2 77 ? 154.817 128.399 169.064 1.00 124.82 76 GLY B N 1
ATOM 10031 C CA . GLY B 2 77 ? 155.337 128.228 170.406 1.00 124.68 76 GLY B CA 1
ATOM 10032 C C . GLY B 2 77 ? 155.077 129.434 171.283 1.00 126.27 76 GLY B C 1
ATOM 10033 O O . GLY B 2 77 ? 153.924 129.766 171.567 1.00 130.64 76 GLY B O 1
ATOM 10034 N N . LEU B 2 78 ? 156.150 130.098 171.715 1.00 130.36 77 LEU B N 1
ATOM 10035 C CA . LEU B 2 78 ? 156.061 131.367 172.436 1.00 132.60 77 LEU B CA 1
ATOM 10036 C C . LEU B 2 78 ? 155.793 132.497 171.439 1.00 136.27 77 LEU B C 1
ATOM 10037 O O . LEU B 2 78 ? 156.653 133.328 171.148 1.00 139.70 77 LEU B O 1
ATOM 10042 N N A ARG B 2 79 ? 154.569 132.493 170.900 0.36 130.24 78 ARG B N 1
ATOM 10043 N N B ARG B 2 79 ? 154.566 132.489 170.911 0.64 130.48 78 ARG B N 1
ATOM 10044 C CA A ARG B 2 79 ? 154.176 133.348 169.782 0.36 129.11 78 ARG B CA 1
ATOM 10045 C CA B ARG B 2 79 ? 154.147 133.345 169.805 0.64 128.89 78 ARG B CA 1
ATOM 10046 C C A ARG B 2 79 ? 154.613 134.798 169.950 0.36 128.54 78 ARG B C 1
ATOM 10047 C C B ARG B 2 79 ? 154.603 134.789 169.954 0.64 128.19 78 ARG B C 1
ATOM 10048 O O A ARG B 2 79 ? 155.438 135.294 169.175 0.36 129.57 78 ARG B O 1
ATOM 10049 O O B ARG B 2 79 ? 155.438 135.265 169.178 0.64 129.83 78 ARG B O 1
ATOM 10064 N N . ASP B 2 80 ? 154.077 135.482 170.964 1.00 133.80 79 ASP B N 1
ATOM 10065 C CA . ASP B 2 80 ? 154.482 136.860 171.207 1.00 132.36 79 ASP B CA 1
ATOM 10066 C C . ASP B 2 80 ? 155.860 136.935 171.846 1.00 132.32 79 ASP B C 1
ATOM 10067 O O . ASP B 2 80 ? 156.566 137.938 171.689 1.00 138.03 79 ASP B O 1
ATOM 10072 N N . GLY B 2 81 ? 156.260 135.887 172.571 1.00 106.75 80 GLY B N 1
ATOM 10073 C CA . GLY B 2 81 ? 157.556 135.897 173.230 1.00 108.01 80 GLY B CA 1
ATOM 10074 C C . GLY B 2 81 ? 158.719 135.905 172.262 1.00 110.98 80 GLY B C 1
ATOM 10075 O O . GLY B 2 81 ? 159.833 136.283 172.633 1.00 115.26 80 GLY B O 1
ATOM 10076 N N . TYR B 2 82 ? 158.484 135.495 171.020 1.00 113.69 81 TYR B N 1
ATOM 10077 C CA . TYR B 2 82 ? 159.533 135.496 170.008 1.00 113.05 81 TYR B CA 1
ATOM 10078 C C . TYR B 2 82 ? 159.848 136.887 169.504 1.00 115.60 81 TYR B C 1
ATOM 10079 O O . TYR B 2 82 ? 160.676 137.029 168.596 1.00 118.60 81 TYR B O 1
ATOM 10088 N N . TYR B 2 83 ? 159.217 137.918 170.066 1.00 105.20 82 TYR B N 1
ATOM 10089 C CA . TYR B 2 83 ? 159.369 139.281 169.588 1.00 101.89 82 TYR B CA 1
ATOM 10090 C C . TYR B 2 83 ? 160.136 140.149 170.571 1.00 105.62 82 TYR B C 1
ATOM 10091 O O . TYR B 2 83 ? 160.390 141.322 170.276 1.00 112.28 82 TYR B O 1
ATOM 10100 N N . ILE B 2 84 ? 160.492 139.612 171.738 1.00 101.88 83 ILE B N 1
ATOM 10101 C CA . ILE B 2 84 ? 161.175 140.400 172.754 1.00 101.59 83 ILE B CA 1
ATOM 10102 C C . ILE B 2 84 ? 162.554 140.792 172.252 1.00 106.96 83 ILE B C 1
ATOM 10103 O O . ILE B 2 84 ? 163.282 139.973 171.676 1.00 112.68 83 ILE B O 1
ATOM 10108 N N . ASN B 2 85 ? 162.908 142.062 172.448 1.00 112.99 84 ASN B N 1
ATOM 10109 C CA . ASN B 2 85 ? 164.187 142.628 172.026 1.00 115.76 84 ASN B CA 1
ATOM 10110 C C . ASN B 2 85 ? 164.372 142.575 170.516 1.00 115.17 84 ASN B C 1
ATOM 10111 O O . ASN B 2 85 ? 165.504 142.627 170.025 1.00 114.00 84 ASN B O 1
ATOM 10116 N N . ALA B 2 86 ? 163.282 142.471 169.763 1.00 109.32 85 ALA B N 1
ATOM 10117 C CA . ALA B 2 86 ? 163.378 142.522 168.315 1.00 105.85 85 ALA B CA 1
ATOM 10118 C C . ALA B 2 86 ? 163.697 143.940 167.867 1.00 111.06 85 ALA B C 1
ATOM 10119 O O . ALA B 2 86 ? 163.250 144.922 168.466 1.00 117.22 85 ALA B O 1
ATOM 10121 N N . GLN B 2 87 ? 164.486 144.041 166.799 1.00 110.96 86 GLN B N 1
ATOM 10122 C CA . GLN B 2 87 ? 164.870 145.331 166.243 1.00 107.94 86 GLN B CA 1
ATOM 10123 C C . GLN B 2 87 ? 164.396 145.464 164.804 1.00 109.31 86 GLN B C 1
ATOM 10124 O O . GLN B 2 87 ? 164.818 146.382 164.097 1.00 114.43 86 GLN B O 1
ATOM 10130 N N . CYS B 2 88 ? 163.511 144.576 164.367 1.00 116.14 87 CYS B N 1
ATOM 10131 C CA . CYS B 2 88 ? 163.149 144.473 162.962 1.00 112.79 87 CYS B CA 1
ATOM 10132 C C . CYS B 2 88 ? 161.927 143.573 162.877 1.00 117.98 87 CYS B C 1
ATOM 10133 O O . CYS B 2 88 ? 161.581 142.880 163.836 1.00 126.77 87 CYS B O 1
ATOM 10136 N N . ALA B 2 89 ? 161.282 143.583 161.714 1.00 87.43 88 ALA B N 1
ATOM 10137 C CA . ALA B 2 89 ? 160.105 142.750 161.511 1.00 86.27 88 ALA B CA 1
ATOM 10138 C C . ALA B 2 89 ? 159.722 142.755 160.043 1.00 88.37 88 ALA B C 1
ATOM 10139 O O . ALA B 2 89 ? 159.954 143.734 159.329 1.00 99.29 88 ALA B O 1
ATOM 10141 N N . ILE B 2 90 ? 159.124 141.647 159.611 1.00 83.01 89 ILE B N 1
ATOM 10142 C CA . ILE B 2 90 ? 158.561 141.508 158.273 1.00 88.56 89 ILE B CA 1
ATOM 10143 C C . ILE B 2 90 ? 157.266 140.721 158.399 1.00 89.98 89 ILE B C 1
ATOM 10144 O O . ILE B 2 90 ? 157.278 139.578 158.869 1.00 97.79 89 ILE B O 1
ATOM 10149 N N . ILE B 2 91 ? 156.156 141.318 157.979 1.00 100.01 90 ILE B N 1
ATOM 10150 C CA . ILE B 2 91 ? 154.867 140.639 157.943 1.00 100.32 90 ILE B CA 1
ATOM 10151 C C . ILE B 2 91 ? 154.637 140.171 156.513 1.00 105.27 90 ILE B C 1
ATOM 10152 O O . ILE B 2 91 ? 154.491 140.986 155.597 1.00 110.53 90 ILE B O 1
ATOM 10157 N N . MET B 2 92 ? 154.608 138.857 156.320 1.00 126.00 91 MET B N 1
ATOM 10158 C CA . MET B 2 92 ? 154.461 138.263 154.999 1.00 124.89 91 MET B CA 1
ATOM 10159 C C . MET B 2 92 ? 153.026 137.794 154.802 1.00 126.67 91 MET B C 1
ATOM 10160 O O . MET B 2 92 ? 152.499 137.035 155.622 1.00 130.59 91 MET B O 1
ATOM 10165 N N . PHE B 2 93 ? 152.399 138.246 153.721 1.00 121.38 92 PHE B N 1
ATOM 10166 C CA . PHE B 2 93 ? 151.068 137.792 153.354 1.00 121.70 92 PHE B CA 1
ATOM 10167 C C . PHE B 2 93 ? 151.090 137.267 151.926 1.00 124.25 92 PHE B C 1
ATOM 10168 O O . PHE B 2 93 ? 151.950 137.630 151.119 1.00 127.92 92 PHE B O 1
ATOM 10176 N N . ASP B 2 94 ? 150.135 136.394 151.625 1.00 147.93 93 ASP B N 1
ATOM 10177 C CA . ASP B 2 94 ? 150.041 135.753 150.322 1.00 147.29 93 ASP B CA 1
ATOM 10178 C C . ASP B 2 94 ? 149.007 136.476 149.469 1.00 149.14 93 ASP B C 1
ATOM 10179 O O . ASP B 2 94 ? 147.859 136.647 149.891 1.00 154.24 93 ASP B O 1
ATOM 10184 N N . VAL B 2 95 ? 149.418 136.898 148.271 1.00 131.64 94 VAL B N 1
ATOM 10185 C CA . VAL B 2 95 ? 148.498 137.565 147.358 1.00 132.89 94 VAL B CA 1
ATOM 10186 C C . VAL B 2 95 ? 147.513 136.603 146.717 1.00 136.24 94 VAL B C 1
ATOM 10187 O O . VAL B 2 95 ? 146.531 137.047 146.111 1.00 139.39 94 VAL B O 1
ATOM 10191 N N . THR B 2 96 ? 147.748 135.298 146.830 1.00 147.68 95 THR B N 1
ATOM 10192 C CA . THR B 2 96 ? 146.849 134.293 146.282 1.00 147.02 95 THR B CA 1
ATOM 10193 C C . THR B 2 96 ? 145.772 133.864 147.267 1.00 148.81 95 THR B C 1
ATOM 10194 O O . THR B 2 96 ? 144.886 133.087 146.896 1.00 150.23 95 THR B O 1
ATOM 10198 N N . SER B 2 97 ? 145.824 134.346 148.507 1.00 141.07 96 SER B N 1
ATOM 10199 C CA . SER B 2 97 ? 144.845 133.991 149.527 1.00 140.14 96 SER B CA 1
ATOM 10200 C C . SER B 2 97 ? 144.521 135.235 150.337 1.00 139.82 96 SER B C 1
ATOM 10201 O O . SER B 2 97 ? 145.409 135.813 150.970 1.00 141.92 96 SER B O 1
ATOM 10204 N N . ARG B 2 98 ? 143.250 135.642 150.322 1.00 151.08 97 ARG B N 1
ATOM 10205 C CA . ARG B 2 98 ? 142.852 136.877 150.986 1.00 152.28 97 ARG B CA 1
ATOM 10206 C C . ARG B 2 98 ? 142.821 136.739 152.503 1.00 152.72 97 ARG B C 1
ATOM 10207 O O . ARG B 2 98 ? 142.838 137.757 153.206 1.00 155.13 97 ARG B O 1
ATOM 10215 N N . ILE B 2 99 ? 142.786 135.510 153.023 1.00 138.33 98 ILE B N 1
ATOM 10216 C CA . ILE B 2 99 ? 142.748 135.321 154.469 1.00 138.22 98 ILE B CA 1
ATOM 10217 C C . ILE B 2 99 ? 144.042 135.812 155.109 1.00 140.20 98 ILE B C 1
ATOM 10218 O O . ILE B 2 99 ? 144.031 136.354 156.219 1.00 143.00 98 ILE B O 1
ATOM 10223 N N . THR B 2 100 ? 145.173 135.648 154.419 1.00 131.38 99 THR B N 1
ATOM 10224 C CA . THR B 2 100 ? 146.442 136.128 154.957 1.00 130.66 99 THR B CA 1
ATOM 10225 C C . THR B 2 100 ? 146.444 137.647 155.085 1.00 132.36 99 THR B C 1
ATOM 10226 O O . THR B 2 100 ? 146.857 138.197 156.115 1.00 134.95 99 THR B O 1
ATOM 10230 N N . TYR B 2 101 ? 145.976 138.345 154.048 1.00 139.24 100 TYR B N 1
ATOM 10231 C CA . TYR B 2 101 ? 145.917 139.801 154.116 1.00 140.17 100 TYR B CA 1
ATOM 10232 C C . TYR B 2 101 ? 144.918 140.263 155.169 1.00 142.13 100 TYR B C 1
ATOM 10233 O O . TYR B 2 101 ? 145.148 141.269 155.850 1.00 145.34 100 TYR B O 1
ATOM 10242 N N . LYS B 2 102 ? 143.798 139.550 155.311 1.00 137.53 101 LYS B N 1
ATOM 10243 C CA . LYS B 2 102 ? 142.845 139.896 156.359 1.00 137.06 101 LYS B CA 1
ATOM 10244 C C . LYS B 2 102 ? 143.432 139.669 157.747 1.00 137.33 101 LYS B C 1
ATOM 10245 O O . LYS B 2 102 ? 143.078 140.383 158.692 1.00 140.42 101 LYS B O 1
ATOM 10251 N N . ASN B 2 103 ? 144.318 138.684 157.890 1.00 124.29 102 ASN B N 1
ATOM 10252 C CA . ASN B 2 103 ? 144.988 138.424 159.157 1.00 122.32 102 ASN B CA 1
ATOM 10253 C C . ASN B 2 103 ? 146.198 139.320 159.384 1.00 124.40 102 ASN B C 1
ATOM 10254 O O . ASN B 2 103 ? 146.747 139.316 160.491 1.00 127.84 102 ASN B O 1
ATOM 10259 N N . VAL B 2 104 ? 146.633 140.064 158.363 1.00 117.74 103 VAL B N 1
ATOM 10260 C CA . VAL B 2 104 ? 147.769 140.974 158.536 1.00 116.27 103 VAL B CA 1
ATOM 10261 C C . VAL B 2 104 ? 147.564 141.960 159.682 1.00 117.73 103 VAL B C 1
ATOM 10262 O O . VAL B 2 104 ? 148.492 142.133 160.489 1.00 122.22 103 VAL B O 1
ATOM 10266 N N . PRO B 2 105 ? 146.414 142.637 159.817 1.00 124.89 104 PRO B N 1
ATOM 10267 C CA . PRO B 2 105 ? 146.269 143.583 160.938 1.00 125.65 104 PRO B CA 1
ATOM 10268 C C . PRO B 2 105 ? 146.470 142.954 162.305 1.00 125.21 104 PRO B C 1
ATOM 10269 O O . PRO B 2 105 ? 147.006 143.615 163.202 1.00 127.90 104 PRO B O 1
ATOM 10273 N N . ASN B 2 106 ? 146.056 141.699 162.495 1.00 120.41 105 ASN B N 1
ATOM 10274 C CA . ASN B 2 106 ? 146.284 141.038 163.776 1.00 120.79 105 ASN B CA 1
ATOM 10275 C C . ASN B 2 106 ? 147.772 140.853 164.045 1.00 121.38 105 ASN B C 1
ATOM 10276 O O . ASN B 2 106 ? 148.236 141.040 165.178 1.00 127.05 105 ASN B O 1
ATOM 10281 N N . TRP B 2 107 ? 148.534 140.474 163.015 1.00 105.51 106 TRP B N 1
ATOM 10282 C CA . TRP B 2 107 ? 149.973 140.300 163.182 1.00 104.26 106 TRP B CA 1
ATOM 10283 C C . TRP B 2 107 ? 150.645 141.611 163.564 1.00 104.43 106 TRP B C 1
ATOM 10284 O O . TRP B 2 107 ? 151.480 141.646 164.473 1.00 107.54 106 TRP B O 1
ATOM 10295 N N . HIS B 2 108 ? 150.282 142.704 162.893 1.00 115.15 107 HIS B N 1
ATOM 10296 C CA . HIS B 2 108 ? 150.832 144.004 163.260 1.00 115.59 107 HIS B CA 1
ATOM 10297 C C . HIS B 2 108 ? 150.427 144.387 164.678 1.00 118.70 107 HIS B C 1
ATOM 10298 O O . HIS B 2 108 ? 151.238 144.925 165.442 1.00 122.49 107 HIS B O 1
ATOM 10305 N N . ARG B 2 109 ? 149.176 144.104 165.050 1.00 120.84 108 ARG B N 1
ATOM 10306 C CA . ARG B 2 109 ? 148.681 144.480 166.370 1.00 115.13 108 ARG B CA 1
ATOM 10307 C C . ARG B 2 109 ? 149.453 143.772 167.476 1.00 116.74 108 ARG B C 1
ATOM 10308 O O . ARG B 2 109 ? 149.891 144.406 168.443 1.00 121.62 108 ARG B O 1
ATOM 10316 N N . ASP B 2 110 ? 149.633 142.457 167.356 1.00 129.09 109 ASP B N 1
ATOM 10317 C CA . ASP B 2 110 ? 150.348 141.728 168.398 1.00 130.08 109 ASP B CA 1
ATOM 10318 C C . ASP B 2 110 ? 151.860 141.761 168.208 1.00 128.14 109 ASP B C 1
ATOM 10319 O O . ASP B 2 110 ? 152.587 141.228 169.052 1.00 127.92 109 ASP B O 1
ATOM 10324 N N . LEU B 2 111 ? 152.348 142.371 167.128 1.00 100.06 110 LEU B N 1
ATOM 10325 C CA . LEU B 2 111 ? 153.777 142.579 166.947 1.00 98.28 110 LEU B CA 1
ATOM 10326 C C . LEU B 2 111 ? 154.237 143.915 167.516 1.00 95.70 110 LEU B C 1
ATOM 10327 O O . LEU B 2 111 ? 155.339 144.003 168.069 1.00 96.39 110 LEU B O 1
ATOM 10332 N N . VAL B 2 112 ? 153.413 144.961 167.398 1.00 110.58 111 VAL B N 1
ATOM 10333 C CA . VAL B 2 112 ? 153.758 146.246 168.003 1.00 110.34 111 VAL B CA 1
ATOM 10334 C C . VAL B 2 112 ? 153.511 146.274 169.500 1.00 114.11 111 VAL B C 1
ATOM 10335 O O . VAL B 2 112 ? 153.973 147.201 170.176 1.00 120.72 111 VAL B O 1
ATOM 10339 N N . ARG B 2 113 ? 152.788 145.289 170.038 1.00 117.73 112 ARG B N 1
ATOM 10340 C CA . ARG B 2 113 ? 152.588 145.222 171.482 1.00 115.74 112 ARG B CA 1
ATOM 10341 C C . ARG B 2 113 ? 153.901 144.969 172.211 1.00 121.08 112 ARG B C 1
ATOM 10342 O O . ARG B 2 113 ? 154.170 145.584 173.249 1.00 125.12 112 ARG B O 1
ATOM 10350 N N . VAL B 2 114 ? 154.732 144.070 171.684 1.00 112.92 113 VAL B N 1
ATOM 10351 C CA . VAL B 2 114 ? 155.988 143.730 172.347 1.00 112.41 113 VAL B CA 1
ATOM 10352 C C . VAL B 2 114 ? 157.067 144.752 172.014 1.00 114.00 113 VAL B C 1
ATOM 10353 O O . VAL B 2 114 ? 157.672 145.359 172.905 1.00 116.73 113 VAL B O 1
ATOM 10357 N N . CYS B 2 115 ? 157.321 144.957 170.726 1.00 127.10 114 CYS B N 1
ATOM 10358 C CA . CYS B 2 115 ? 158.301 145.924 170.249 1.00 128.46 114 CYS B CA 1
ATOM 10359 C C . CYS B 2 115 ? 157.564 147.045 169.530 1.00 129.12 114 CYS B C 1
ATOM 10360 O O . CYS B 2 115 ? 156.826 146.792 168.573 1.00 130.64 114 CYS B O 1
ATOM 10363 N N . GLU B 2 116 ? 157.777 148.281 169.983 1.00 129.79 115 GLU B N 1
ATOM 10364 C CA . GLU B 2 116 ? 156.912 149.395 169.606 1.00 129.72 115 GLU B CA 1
ATOM 10365 C C . GLU B 2 116 ? 157.421 150.159 168.384 1.00 130.62 115 GLU B C 1
ATOM 10366 O O . GLU B 2 116 ? 156.722 150.252 167.370 1.00 132.43 115 GLU B O 1
ATOM 10372 N N . ASN B 2 117 ? 158.631 150.711 168.466 1.00 127.45 116 ASN B N 1
ATOM 10373 C CA . ASN B 2 117 ? 159.122 151.662 167.477 1.00 129.27 116 ASN B CA 1
ATOM 10374 C C . ASN B 2 117 ? 160.052 151.026 166.447 1.00 129.05 116 ASN B C 1
ATOM 10375 O O . ASN B 2 117 ? 160.832 151.737 165.805 1.00 129.37 116 ASN B O 1
ATOM 10380 N N . ILE B 2 118 ? 159.988 149.710 166.274 1.00 111.68 117 ILE B N 1
ATOM 10381 C CA . ILE B 2 118 ? 160.832 149.024 165.299 1.00 107.25 117 ILE B CA 1
ATOM 10382 C C . ILE B 2 118 ? 160.305 149.291 163.893 1.00 108.04 117 ILE B C 1
ATOM 10383 O O . ILE B 2 118 ? 159.117 149.607 163.728 1.00 111.61 117 ILE B O 1
ATOM 10388 N N . PRO B 2 119 ? 161.141 149.189 162.856 1.00 98.81 118 PRO B N 1
ATOM 10389 C CA . PRO B 2 119 ? 160.644 149.291 161.476 1.00 99.36 118 PRO B CA 1
ATOM 10390 C C . PRO B 2 119 ? 160.093 147.954 161.000 1.00 101.96 118 PRO B C 1
ATOM 10391 O O . PRO B 2 119 ? 160.747 146.918 161.130 1.00 108.77 118 PRO B O 1
ATOM 10395 N N . ILE B 2 120 ? 158.881 147.981 160.455 1.00 103.07 119 ILE B N 1
ATOM 10396 C CA . ILE B 2 120 ? 158.201 146.780 159.988 1.00 102.25 119 ILE B CA 1
ATOM 10397 C C . ILE B 2 120 ? 157.946 146.910 158.491 1.00 107.47 119 ILE B C 1
ATOM 10398 O O . ILE B 2 120 ? 157.673 148.002 157.981 1.00 113.88 119 ILE B O 1
ATOM 10403 N N . VAL B 2 121 ? 158.035 145.783 157.785 1.00 101.92 120 VAL B N 1
ATOM 10404 C CA . VAL B 2 121 ? 157.823 145.723 156.342 1.00 98.67 120 VAL B CA 1
ATOM 10405 C C . VAL B 2 121 ? 156.749 144.690 156.046 1.00 99.59 120 VAL B C 1
ATOM 10406 O O . VAL B 2 121 ? 156.821 143.555 156.528 1.00 107.63 120 VAL B O 1
ATOM 10410 N N . LEU B 2 122 ? 155.751 145.085 155.263 1.00 108.73 121 LEU B N 1
ATOM 10411 C CA . LEU B 2 122 ? 154.724 144.168 154.787 1.00 108.63 121 LEU B CA 1
ATOM 10412 C C . LEU B 2 122 ? 155.136 143.641 153.417 1.00 114.39 121 LEU B C 1
ATOM 10413 O O . LEU B 2 122 ? 155.336 144.424 152.484 1.00 120.38 121 LEU B O 1
ATOM 10418 N N . CYS B 2 123 ? 155.268 142.323 153.296 1.00 119.61 122 CYS B N 1
ATOM 10419 C CA . CYS B 2 123 ? 155.740 141.699 152.065 1.00 118.42 122 CYS B CA 1
ATOM 10420 C C . CYS B 2 123 ? 154.642 140.821 151.483 1.00 122.68 122 CYS B C 1
ATOM 10421 O O . CYS B 2 123 ? 154.173 139.890 152.144 1.00 126.12 122 CYS B O 1
ATOM 10424 N N . GLY B 2 124 ? 154.237 141.119 150.251 1.00 134.28 123 GLY B N 1
ATOM 10425 C CA . GLY B 2 124 ? 153.301 140.279 149.533 1.00 133.88 123 GLY B CA 1
ATOM 10426 C C . GLY B 2 124 ? 154.011 139.225 148.709 1.00 133.91 123 GLY B C 1
ATOM 10427 O O . GLY B 2 124 ? 154.748 139.554 147.777 1.00 136.93 123 GLY B O 1
ATOM 10428 N N . ASN B 2 125 ? 153.802 137.957 149.043 1.00 135.95 124 ASN B N 1
ATOM 10429 C CA . ASN B 2 125 ? 154.509 136.855 148.407 1.00 137.09 124 ASN B CA 1
ATOM 10430 C C . ASN B 2 125 ? 153.670 136.238 147.291 1.00 140.93 124 ASN B C 1
ATOM 10431 O O . ASN B 2 125 ? 152.478 136.516 147.141 1.00 144.67 124 ASN B O 1
ATOM 10436 N N . LYS B 2 126 ? 154.326 135.385 146.499 1.00 140.83 125 LYS B N 1
ATOM 10437 C CA . LYS B 2 126 ? 153.684 134.635 145.416 1.00 141.50 125 LYS B CA 1
ATOM 10438 C C . LYS B 2 126 ? 153.034 135.561 144.389 1.00 142.93 125 LYS B C 1
ATOM 10439 O O . LYS B 2 126 ? 151.933 135.301 143.900 1.00 144.40 125 LYS B O 1
ATOM 10445 N N . VAL B 2 127 ? 153.725 136.654 144.052 1.00 154.72 126 VAL B N 1
ATOM 10446 C CA . VAL B 2 127 ? 153.249 137.551 143.000 1.00 155.84 126 VAL B CA 1
ATOM 10447 C C . VAL B 2 127 ? 153.511 136.995 141.609 1.00 158.55 126 VAL B C 1
ATOM 10448 O O . VAL B 2 127 ? 152.979 137.526 140.626 1.00 160.93 126 VAL B O 1
ATOM 10452 N N . ASP B 2 128 ? 154.300 135.923 141.500 1.00 164.91 127 ASP B N 1
ATOM 10453 C CA . ASP B 2 128 ? 154.668 135.377 140.199 1.00 163.91 127 ASP B CA 1
ATOM 10454 C C . ASP B 2 128 ? 153.478 134.815 139.431 1.00 164.61 127 ASP B C 1
ATOM 10455 O O . ASP B 2 128 ? 153.567 134.656 138.210 1.00 165.95 127 ASP B O 1
ATOM 10460 N N . VAL B 2 129 ? 152.379 134.515 140.106 1.00 164.38 128 VAL B N 1
ATOM 10461 C CA . VAL B 2 129 ? 151.225 133.887 139.475 1.00 166.10 128 VAL B CA 1
ATOM 10462 C C . VAL B 2 129 ? 150.311 134.953 138.885 1.00 166.06 128 VAL B C 1
ATOM 10463 O O . VAL B 2 129 ? 150.209 136.074 139.395 1.00 165.31 128 VAL B O 1
ATOM 10467 N N . LYS B 2 130 ? 149.652 134.600 137.778 1.00 180.70 129 LYS B N 1
ATOM 10468 C CA . LYS B 2 130 ? 148.704 135.512 137.144 1.00 180.79 129 LYS B CA 1
ATOM 10469 C C . LYS B 2 130 ? 147.523 135.814 138.057 1.00 180.32 129 LYS B C 1
ATOM 10470 O O . LYS B 2 130 ? 147.195 136.981 138.303 1.00 179.70 129 LYS B O 1
ATOM 10476 N N . GLU B 2 131 ? 146.871 134.775 138.571 1.00 193.70 130 GLU B N 1
ATOM 10477 C CA . GLU B 2 131 ? 145.680 134.960 139.389 1.00 194.25 130 GLU B CA 1
ATOM 10478 C C . GLU B 2 131 ? 146.091 135.311 140.814 1.00 195.22 130 GLU B C 1
ATOM 10479 O O . GLU B 2 131 ? 146.915 134.621 141.423 1.00 195.97 130 GLU B O 1
ATOM 10485 N N . ARG B 2 132 ? 145.550 136.411 141.329 1.00 167.92 131 ARG B N 1
ATOM 10486 C CA . ARG B 2 132 ? 145.838 136.854 142.687 1.00 166.21 131 ARG B CA 1
ATOM 10487 C C . ARG B 2 132 ? 144.551 137.372 143.309 1.00 164.62 131 ARG B C 1
ATOM 10488 O O . ARG B 2 132 ? 143.907 138.269 142.758 1.00 165.31 131 ARG B O 1
ATOM 10496 N N . LYS B 2 133 ? 144.166 136.788 144.445 1.00 162.95 132 LYS B N 1
ATOM 10497 C CA . LYS B 2 133 ? 142.940 137.197 145.117 1.00 164.24 132 LYS B CA 1
ATOM 10498 C C . LYS B 2 133 ? 143.100 138.504 145.878 1.00 165.51 132 LYS B C 1
ATOM 10499 O O . LYS B 2 133 ? 142.093 139.117 146.248 1.00 165.36 132 LYS B O 1
ATOM 10505 N N . VAL B 2 134 ? 144.334 138.941 146.117 1.00 150.99 133 VAL B N 1
ATOM 10506 C CA . VAL B 2 134 ? 144.588 140.215 146.776 1.00 149.01 133 VAL B CA 1
ATOM 10507 C C . VAL B 2 134 ? 145.174 141.177 145.754 1.00 147.32 133 VAL B C 1
ATOM 10508 O O . VAL B 2 134 ? 146.389 141.198 145.530 1.00 147.42 133 VAL B O 1
ATOM 10512 N N . LYS B 2 135 ? 144.318 141.977 145.127 1.00 165.26 134 LYS B N 1
ATOM 10513 C CA . LYS B 2 135 ? 144.782 142.914 144.118 1.00 165.92 134 LYS B CA 1
ATOM 10514 C C . LYS B 2 135 ? 145.535 144.071 144.770 1.00 166.17 134 LYS B C 1
ATOM 10515 O O . LYS B 2 135 ? 145.463 144.292 145.982 1.00 167.29 134 LYS B O 1
ATOM 10521 N N . ALA B 2 136 ? 146.271 144.813 143.939 1.00 154.39 135 ALA B N 1
ATOM 10522 C CA . ALA B 2 136 ? 147.110 145.891 144.453 1.00 153.85 135 ALA B CA 1
ATOM 10523 C C . ALA B 2 136 ? 146.278 146.968 145.138 1.00 153.96 135 ALA B C 1
ATOM 10524 O O . ALA B 2 136 ? 146.702 147.538 146.150 1.00 153.83 135 ALA B O 1
ATOM 10526 N N . LYS B 2 137 ? 145.096 147.270 144.594 1.00 156.37 136 LYS B N 1
ATOM 10527 C CA . LYS B 2 137 ? 144.242 148.286 145.201 1.00 156.78 136 LYS B CA 1
ATOM 10528 C C . LYS B 2 137 ? 143.775 147.863 146.589 1.00 156.59 136 LYS B C 1
ATOM 10529 O O . LYS B 2 137 ? 143.680 148.693 147.500 1.00 156.52 136 LYS B O 1
ATOM 10535 N N . THR B 2 138 ? 143.469 146.574 146.763 1.00 149.55 137 THR B N 1
ATOM 10536 C CA . THR B 2 138 ? 142.989 146.083 148.051 1.00 150.08 137 THR B CA 1
ATOM 10537 C C . THR B 2 138 ? 144.016 146.297 149.157 1.00 151.14 137 THR B C 1
ATOM 10538 O O . THR B 2 138 ? 143.647 146.476 150.323 1.00 150.13 137 THR B O 1
ATOM 10542 N N . ILE B 2 139 ? 145.299 146.325 148.812 1.00 145.47 138 ILE B N 1
ATOM 10543 C CA . ILE B 2 139 ? 146.368 146.417 149.799 1.00 142.12 138 ILE B CA 1
ATOM 10544 C C . ILE B 2 139 ? 146.550 147.883 150.174 1.00 142.49 138 ILE B C 1
ATOM 10545 O O . ILE B 2 139 ? 147.055 148.681 149.380 1.00 142.03 138 ILE B O 1
ATOM 10550 N N . THR B 2 140 ? 146.124 148.240 151.389 1.00 136.29 139 THR B N 1
ATOM 10551 C CA . THR B 2 140 ? 146.277 149.596 151.900 1.00 134.00 139 THR B CA 1
ATOM 10552 C C . THR B 2 140 ? 146.751 149.650 153.346 1.00 134.68 139 THR B C 1
ATOM 10553 O O . THR B 2 140 ? 146.808 150.746 153.913 1.00 135.46 139 THR B O 1
ATOM 10557 N N . PHE B 2 141 ? 147.081 148.513 153.964 1.00 126.70 140 PHE B N 1
ATOM 10558 C CA . PHE B 2 141 ? 147.512 148.526 155.358 1.00 122.28 140 PHE B CA 1
ATOM 10559 C C . PHE B 2 141 ? 148.836 149.258 155.536 1.00 124.02 140 PHE B C 1
ATOM 10560 O O . PHE B 2 141 ? 149.072 149.859 156.590 1.00 128.20 140 PHE B O 1
ATOM 10568 N N . HIS B 2 142 ? 149.714 149.210 154.532 1.00 123.52 141 HIS B N 1
ATOM 10569 C CA . HIS B 2 142 ? 150.982 149.928 154.623 1.00 124.46 141 HIS B CA 1
ATOM 10570 C C . HIS B 2 142 ? 150.745 151.425 154.773 1.00 129.55 141 HIS B C 1
ATOM 10571 O O . HIS B 2 142 ? 151.418 152.098 155.562 1.00 130.52 141 HIS B O 1
ATOM 10578 N N . ARG B 2 143 ? 149.691 151.921 154.158 1.00 134.84 142 ARG B N 1
ATOM 10579 C CA . ARG B 2 143 ? 149.483 153.383 154.202 1.00 129.44 142 ARG B CA 1
ATOM 10580 C C . ARG B 2 143 ? 148.899 153.715 155.563 1.00 130.46 142 ARG B C 1
ATOM 10581 O O . ARG B 2 143 ? 149.283 154.728 156.128 1.00 132.72 142 ARG B O 1
ATOM 10589 N N . LYS B 2 144 ? 148.045 152.854 156.085 1.00 128.40 143 LYS B N 1
ATOM 10590 C CA . LYS B 2 144 ? 147.389 153.161 157.352 1.00 127.28 143 LYS B CA 1
ATOM 10591 C C . LYS B 2 144 ? 148.374 153.221 158.511 1.00 128.63 143 LYS B C 1
ATOM 10592 O O . LYS B 2 144 ? 148.161 153.976 159.467 1.00 129.93 143 LYS B O 1
ATOM 10598 N N . LYS B 2 145 ? 149.457 152.441 158.450 1.00 122.34 144 LYS B N 1
ATOM 10599 C CA . LYS B 2 145 ? 150.368 152.307 159.581 1.00 123.09 144 LYS B CA 1
ATOM 10600 C C . LYS B 2 145 ? 151.794 152.712 159.223 1.00 125.61 144 LYS B C 1
ATOM 10601 O O . LYS B 2 145 ? 152.731 152.354 159.943 1.00 126.44 144 LYS B O 1
ATOM 10607 N N . ASN B 2 146 ? 151.968 153.461 158.134 1.00 125.19 145 ASN B N 1
ATOM 10608 C CA . ASN B 2 146 ? 153.277 153.963 157.709 1.00 121.72 145 ASN B CA 1
ATOM 10609 C C . ASN B 2 146 ? 154.291 152.835 157.540 1.00 125.11 145 ASN B C 1
ATOM 10610 O O . ASN B 2 146 ? 155.476 152.985 157.845 1.00 124.73 145 ASN B O 1
ATOM 10615 N N . LEU B 2 147 ? 153.825 151.692 157.048 1.00 132.73 146 LEU B N 1
ATOM 10616 C CA . LEU B 2 147 ? 154.718 150.581 156.766 1.00 129.39 146 LEU B CA 1
ATOM 10617 C C . LEU B 2 147 ? 155.210 150.662 155.323 1.00 130.13 146 LEU B C 1
ATOM 10618 O O . LEU B 2 147 ? 154.768 151.498 154.532 1.00 133.41 146 LEU B O 1
ATOM 10623 N N . GLN B 2 148 ? 156.139 149.779 154.975 1.00 125.25 147 GLN B N 1
ATOM 10624 C CA . GLN B 2 148 ? 156.641 149.667 153.615 1.00 123.82 147 GLN B CA 1
ATOM 10625 C C . GLN B 2 148 ? 156.168 148.348 153.026 1.00 125.09 147 GLN B C 1
ATOM 10626 O O . GLN B 2 148 ? 156.283 147.295 153.662 1.00 130.50 147 GLN B O 1
ATOM 10632 N N . TYR B 2 149 ? 155.627 148.407 151.814 1.00 131.77 148 TYR B N 1
ATOM 10633 C CA . TYR B 2 149 ? 155.038 147.242 151.163 1.00 132.35 148 TYR B CA 1
ATOM 10634 C C . TYR B 2 149 ? 155.832 146.922 149.905 1.00 135.14 148 TYR B C 1
ATOM 10635 O O . TYR B 2 149 ? 155.817 147.695 148.943 1.00 139.97 148 TYR B O 1
ATOM 10644 N N . TYR B 2 150 ? 156.514 145.777 149.915 1.00 131.65 149 TYR B N 1
ATOM 10645 C CA . TYR B 2 150 ? 157.368 145.344 148.813 1.00 130.69 149 TYR B CA 1
ATOM 10646 C C . TYR B 2 150 ? 156.821 144.032 148.264 1.00 133.82 149 TYR B C 1
ATOM 10647 O O . TYR B 2 150 ? 156.801 143.021 148.973 1.00 137.42 149 TYR B O 1
ATOM 10656 N N . ASP B 2 151 ? 156.375 144.047 147.010 1.00 150.30 150 ASP B N 1
ATOM 10657 C CA . ASP B 2 151 ? 155.990 142.807 146.346 1.00 149.58 150 ASP B CA 1
ATOM 10658 C C . ASP B 2 151 ? 157.217 141.938 146.110 1.00 150.78 150 ASP B C 1
ATOM 10659 O O . ASP B 2 151 ? 158.170 142.357 145.448 1.00 153.46 150 ASP B O 1
ATOM 10664 N N . ILE B 2 152 ? 157.184 140.713 146.638 1.00 122.13 151 ILE B N 1
ATOM 10665 C CA . ILE B 2 152 ? 158.304 139.787 146.544 1.00 122.48 151 ILE B CA 1
ATOM 10666 C C . ILE B 2 152 ? 157.779 138.430 146.098 1.00 123.68 151 ILE B C 1
ATOM 10667 O O . ILE B 2 152 ? 156.583 138.143 146.169 1.00 125.75 151 ILE B O 1
ATOM 10672 N N . SER B 2 153 ? 158.700 137.591 145.629 1.00 138.11 152 SER B N 1
ATOM 10673 C CA . SER B 2 153 ? 158.360 136.233 145.210 1.00 137.84 152 SER B CA 1
ATOM 10674 C C . SER B 2 153 ? 159.581 135.355 145.440 1.00 136.83 152 SER B C 1
ATOM 10675 O O . SER B 2 153 ? 160.596 135.518 144.758 1.00 138.90 152 SER B O 1
ATOM 10678 N N . ALA B 2 154 ? 159.483 134.434 146.401 1.00 141.07 153 ALA B N 1
ATOM 10679 C CA . ALA B 2 154 ? 160.591 133.523 146.669 1.00 143.48 153 ALA B CA 1
ATOM 10680 C C . ALA B 2 154 ? 160.882 132.641 145.462 1.00 146.34 153 ALA B C 1
ATOM 10681 O O . ALA B 2 154 ? 162.047 132.373 145.144 1.00 144.75 153 ALA B O 1
ATOM 10683 N N . LYS B 2 155 ? 159.834 132.174 144.780 1.00 148.18 154 LYS B N 1
ATOM 10684 C CA . LYS B 2 155 ? 160.023 131.341 143.598 1.00 146.37 154 LYS B CA 1
ATOM 10685 C C . LYS B 2 155 ? 160.682 132.109 142.460 1.00 146.08 154 LYS B C 1
ATOM 10686 O O . LYS B 2 155 ? 161.430 131.522 141.670 1.00 147.95 154 LYS B O 1
ATOM 10692 N N . SER B 2 156 ? 160.426 133.412 142.359 1.00 147.30 155 SER B N 1
ATOM 10693 C CA . SER B 2 156 ? 160.892 134.203 141.231 1.00 147.94 155 SER B CA 1
ATOM 10694 C C . SER B 2 156 ? 162.039 135.145 141.565 1.00 147.83 155 SER B C 1
ATOM 10695 O O . SER B 2 156 ? 162.638 135.705 140.640 1.00 150.85 155 SER B O 1
ATOM 10698 N N . ASN B 2 157 ? 162.361 135.333 142.847 1.00 144.37 156 ASN B N 1
ATOM 10699 C CA . ASN B 2 157 ? 163.404 136.272 143.268 1.00 144.05 156 ASN B CA 1
ATOM 10700 C C . ASN B 2 157 ? 163.125 137.677 142.737 1.00 145.75 156 ASN B C 1
ATOM 10701 O O . ASN B 2 157 ? 164.034 138.387 142.305 1.00 147.42 156 ASN B O 1
ATOM 10706 N N . TYR B 2 158 ? 161.853 138.080 142.773 1.00 145.48 157 TYR B N 1
ATOM 10707 C CA . TYR B 2 158 ? 161.459 139.360 142.192 1.00 146.29 157 TYR B CA 1
ATOM 10708 C C . TYR B 2 158 ? 162.082 140.516 142.967 1.00 148.24 157 TYR B C 1
ATOM 10709 O O . TYR B 2 158 ? 162.923 141.253 142.441 1.00 148.25 157 TYR B O 1
ATOM 10718 N N . ASN B 2 159 ? 161.698 140.672 144.231 1.00 151.74 158 ASN B N 1
ATOM 10719 C CA . ASN B 2 159 ? 162.234 141.697 145.120 1.00 150.50 158 ASN B CA 1
ATOM 10720 C C . ASN B 2 159 ? 162.662 141.075 146.437 1.00 151.68 158 ASN B C 1
ATOM 10721 O O . ASN B 2 159 ? 162.451 141.645 147.509 1.00 153.78 158 ASN B O 1
ATOM 10726 N N . PHE B 2 160 ? 163.266 139.887 146.381 1.00 150.44 159 PHE B N 1
ATOM 10727 C CA . PHE B 2 160 ? 163.586 139.160 147.604 1.00 150.53 159 PHE B CA 1
ATOM 10728 C C . PHE B 2 160 ? 164.647 139.858 148.446 1.00 150.98 159 PHE B C 1
ATOM 10729 O O . PHE B 2 160 ? 164.767 139.555 149.637 1.00 152.15 159 PHE B O 1
ATOM 10737 N N . GLU B 2 161 ? 165.405 140.792 147.870 1.00 149.71 160 GLU B N 1
ATOM 10738 C CA . GLU B 2 161 ? 166.435 141.506 148.612 1.00 147.84 160 GLU B CA 1
ATOM 10739 C C . GLU B 2 161 ? 166.013 142.908 149.030 1.00 147.56 160 GLU B C 1
ATOM 10740 O O . GLU B 2 161 ? 166.659 143.495 149.905 1.00 147.77 160 GLU B O 1
ATOM 10746 N N . LYS B 2 162 ? 164.960 143.454 148.423 1.00 141.34 161 LYS B N 1
ATOM 10747 C CA . LYS B 2 162 ? 164.559 144.831 148.707 1.00 140.07 161 LYS B CA 1
ATOM 10748 C C . LYS B 2 162 ? 164.116 145.056 150.149 1.00 140.94 161 LYS B C 1
ATOM 10749 O O . LYS B 2 162 ? 164.536 146.065 150.745 1.00 141.89 161 LYS B O 1
ATOM 10755 N N . PRO B 2 163 ? 163.260 144.219 150.755 1.00 120.07 162 PRO B N 1
ATOM 10756 C CA . PRO B 2 163 ? 162.890 144.474 152.158 1.00 117.99 162 PRO B CA 1
ATOM 10757 C C . PRO B 2 163 ? 164.080 144.479 153.098 1.00 119.05 162 PRO B C 1
ATOM 10758 O O . PRO B 2 163 ? 164.140 145.312 154.011 1.00 124.44 162 PRO B O 1
ATOM 10762 N N . PHE B 2 164 ? 165.043 143.580 152.888 1.00 112.75 163 PHE B N 1
ATOM 10763 C CA . PHE B 2 164 ? 166.237 143.581 153.724 1.00 112.65 163 PHE B CA 1
ATOM 10764 C C . PHE B 2 164 ? 167.047 144.854 153.522 1.00 117.16 163 PHE B C 1
ATOM 10765 O O . PHE B 2 164 ? 167.589 145.407 154.484 1.00 119.50 163 PHE B O 1
ATOM 10773 N N . LEU B 2 165 ? 167.137 145.337 152.280 1.00 131.14 164 LEU B N 1
ATOM 10774 C CA . LEU B 2 165 ? 167.864 146.576 152.022 1.00 130.34 164 LEU B CA 1
ATOM 10775 C C . LEU B 2 165 ? 167.202 147.763 152.710 1.00 131.55 164 LEU B C 1
ATOM 10776 O O . LEU B 2 165 ? 167.882 148.589 153.331 1.00 133.46 164 LEU B O 1
ATOM 10781 N N . TRP B 2 166 ? 165.873 147.861 152.618 1.00 127.00 165 TRP B N 1
ATOM 10782 C CA . TRP B 2 166 ? 165.159 148.947 153.286 1.00 125.50 165 TRP B CA 1
ATOM 10783 C C . TRP B 2 166 ? 165.323 148.867 154.797 1.00 128.17 165 TRP B C 1
ATOM 10784 O O . TRP B 2 166 ? 165.544 149.886 155.467 1.00 132.78 165 TRP B O 1
ATOM 10795 N N . LEU B 2 167 ? 165.216 147.660 155.352 1.00 114.13 166 LEU B N 1
ATOM 10796 C CA . LEU B 2 167 ? 165.349 147.491 156.792 1.00 108.54 166 LEU B CA 1
ATOM 10797 C C . LEU B 2 167 ? 166.754 147.848 157.256 1.00 109.97 166 LEU B C 1
ATOM 10798 O O . LEU B 2 167 ? 166.928 148.471 158.308 1.00 112.62 166 LEU B O 1
ATOM 10803 N N . ALA B 2 168 ? 167.770 147.466 156.478 1.00 127.14 167 ALA B N 1
ATOM 10804 C CA . ALA B 2 168 ? 169.142 147.833 156.805 1.00 129.34 167 ALA B CA 1
ATOM 10805 C C . ALA B 2 168 ? 169.343 149.340 156.733 1.00 131.49 167 ALA B C 1
ATOM 10806 O O . ALA B 2 168 ? 170.011 149.928 157.592 1.00 134.96 167 ALA B O 1
ATOM 10808 N N . ARG B 2 169 ? 168.767 149.983 155.714 1.00 135.78 168 ARG B N 1
ATOM 10809 C CA . ARG B 2 169 ? 168.866 151.435 155.600 1.00 137.31 168 ARG B CA 1
ATOM 10810 C C . ARG B 2 169 ? 168.255 152.119 156.815 1.00 139.34 168 ARG B C 1
ATOM 10811 O O . ARG B 2 169 ? 168.804 153.095 157.333 1.00 140.68 168 ARG B O 1
ATOM 10819 N N . LYS B 2 170 ? 167.109 151.624 157.281 1.00 133.05 169 LYS B N 1
ATOM 10820 C CA . LYS B 2 170 ? 166.457 152.282 158.412 1.00 130.32 169 LYS B CA 1
ATOM 10821 C C . LYS B 2 170 ? 167.153 151.978 159.735 1.00 129.71 169 LYS B C 1
ATOM 10822 O O . LYS B 2 170 ? 167.247 152.857 160.599 1.00 130.18 169 LYS B O 1
ATOM 10828 N N . LEU B 2 171 ? 167.636 150.747 159.929 1.00 124.37 170 LEU B N 1
ATOM 10829 C CA . LEU B 2 171 ? 168.289 150.404 161.193 1.00 123.82 170 LEU B CA 1
ATOM 10830 C C . LEU B 2 171 ? 169.661 151.050 161.314 1.00 128.13 170 LEU B C 1
ATOM 10831 O O . LEU B 2 171 ? 169.988 151.642 162.349 1.00 131.43 170 LEU B O 1
ATOM 10836 N N . ALA B 2 172 ? 170.482 150.941 160.270 1.00 145.07 171 ALA B N 1
ATOM 10837 C CA . ALA B 2 172 ? 171.839 151.474 160.333 1.00 145.44 171 ALA B CA 1
ATOM 10838 C C . ALA B 2 172 ? 171.820 152.994 160.404 1.00 148.93 171 ALA B C 1
ATOM 10839 O O . ALA B 2 172 ? 172.603 153.603 161.142 1.00 148.44 171 ALA B O 1
ATOM 10841 N N . GLY B 2 173 ? 170.922 153.615 159.648 1.00 163.98 172 GLY B N 1
ATOM 10842 C CA . GLY B 2 173 ? 170.772 155.057 159.656 1.00 163.89 172 GLY B CA 1
ATOM 10843 C C . GLY B 2 173 ? 170.955 155.643 158.273 1.00 164.45 172 GLY B C 1
ATOM 10844 O O . GLY B 2 173 ? 170.260 156.588 157.892 1.00 165.11 172 GLY B O 1
ATOM 10845 N N . ASN B 2 174 ? 171.892 155.074 157.521 1.00 168.13 173 ASN B N 1
ATOM 10846 C CA . ASN B 2 174 ? 172.240 155.524 156.181 1.00 167.35 173 ASN B CA 1
ATOM 10847 C C . ASN B 2 174 ? 171.077 155.322 155.212 1.00 168.15 173 ASN B C 1
ATOM 10848 O O . ASN B 2 174 ? 170.663 154.175 154.984 1.00 170.36 173 ASN B O 1
ATOM 10853 N N . PRO B 2 175 ? 170.548 156.387 154.608 1.00 168.93 174 PRO B N 1
ATOM 10854 C CA . PRO B 2 175 ? 169.557 156.234 153.538 1.00 168.52 174 PRO B CA 1
ATOM 10855 C C . PRO B 2 175 ? 170.145 156.087 152.144 1.00 169.87 174 PRO B C 1
ATOM 10856 O O . PRO B 2 175 ? 169.381 155.893 151.196 1.00 169.26 174 PRO B O 1
ATOM 10860 N N . GLN B 2 176 ? 171.463 156.185 151.971 1.00 187.68 175 GLN B N 1
ATOM 10861 C CA . GLN B 2 176 ? 172.086 155.895 150.686 1.00 187.11 175 GLN B CA 1
ATOM 10862 C C . GLN B 2 176 ? 172.829 154.567 150.700 1.00 186.90 175 GLN B C 1
ATOM 10863 O O . GLN B 2 176 ? 173.588 154.283 149.768 1.00 188.08 175 GLN B O 1
ATOM 10869 N N . LEU B 2 177 ? 172.634 153.755 151.737 1.00 174.19 176 LEU B N 1
ATOM 10870 C CA . LEU B 2 177 ? 173.271 152.446 151.805 1.00 174.75 176 LEU B CA 1
ATOM 10871 C C . LEU B 2 177 ? 172.709 151.531 150.724 1.00 174.47 176 LEU B C 1
ATOM 10872 O O . LEU B 2 177 ? 171.490 151.416 150.565 1.00 173.48 176 LEU B O 1
ATOM 10877 N N . GLU B 2 178 ? 173.601 150.869 1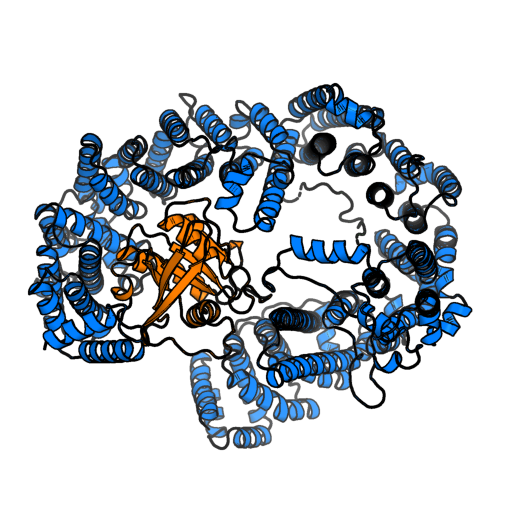49.988 1.00 182.40 177 GLU B N 1
ATOM 10878 C CA . GLU B 2 178 ? 173.221 150.018 148.868 1.00 182.22 177 GLU B CA 1
ATOM 10879 C C . GLU B 2 178 ? 173.952 148.688 148.971 1.00 182.94 177 GLU B C 1
ATOM 10880 O O . GLU B 2 178 ? 175.098 148.631 149.429 1.00 183.50 177 GLU B O 1
ATOM 10886 N N . PHE B 2 179 ? 173.282 147.619 148.545 1.00 161.57 178 PHE B N 1
ATOM 10887 C CA . PHE B 2 179 ? 173.864 146.280 148.577 1.00 159.80 178 PHE B CA 1
ATOM 10888 C C . PHE B 2 179 ? 174.768 146.110 147.363 1.00 160.79 178 PHE B C 1
ATOM 10889 O O . PHE B 2 179 ? 174.287 146.039 146.226 1.00 160.67 178 PHE B O 1
ATOM 10897 N N . VAL B 2 180 ? 176.080 146.048 147.596 1.00 180.80 179 VAL B N 1
ATOM 10898 C CA . VAL B 2 180 ? 177.017 145.874 146.491 1.00 182.25 179 VAL B CA 1
ATOM 10899 C C . VAL B 2 180 ? 177.207 144.410 146.119 1.00 182.17 179 VAL B C 1
ATOM 10900 O O . VAL B 2 180 ? 177.718 144.119 145.030 1.00 182.25 179 VAL B O 1
ATOM 10904 N N . GLU B 2 181 ? 176.815 143.483 146.986 1.00 198.24 180 GLU B N 1
ATOM 10905 C CA . GLU B 2 181 ? 176.967 142.061 146.701 1.00 199.07 180 GLU B CA 1
ATOM 10906 C C . GLU B 2 181 ? 175.970 141.230 147.501 1.00 199.01 180 GLU B C 1
ATOM 10907 O O . GLU B 2 181 ? 175.273 141.748 148.373 1.00 199.43 180 GLU B O 1
ATOM 10913 N N . LEU C 3 114 ? 148.702 144.290 120.064 1.00 171.24 112 LEU C N 1
ATOM 10914 C CA . LEU C 3 114 ? 149.625 144.053 118.960 1.00 174.34 112 LEU C CA 1
ATOM 10915 C C . LEU C 3 114 ? 149.037 144.540 117.640 1.00 176.34 112 LEU C C 1
ATOM 10916 O O . LEU C 3 114 ? 149.727 145.166 116.836 1.00 175.47 112 LEU C O 1
ATOM 10921 N N . TYR C 3 115 ? 147.759 144.248 117.422 1.00 186.74 113 TYR C N 1
ATOM 10922 C CA . TYR C 3 115 ? 147.091 144.634 116.185 1.00 184.60 113 TYR C CA 1
ATOM 10923 C C . TYR C 3 115 ? 146.693 146.108 116.180 1.00 185.46 113 TYR C C 1
ATOM 10924 O O . TYR C 3 115 ? 146.799 146.794 117.196 1.00 185.39 113 TYR C O 1
ATOM 10943 N N . PRO C 3 117 ? 144.177 149.390 115.903 1.00 160.73 115 PRO C N 1
ATOM 10944 C CA . PRO C 3 117 ? 142.828 149.745 116.354 1.00 159.95 115 PRO C CA 1
ATOM 10945 C C . PRO C 3 117 ? 141.933 150.224 115.216 1.00 159.32 115 PRO C C 1
ATOM 10946 O O . PRO C 3 117 ? 142.429 150.744 114.217 1.00 158.12 115 PRO C O 1
ATOM 10950 N N . LEU C 3 118 ? 140.623 150.050 115.374 1.00 144.49 116 LEU C N 1
ATOM 10951 C CA . LEU C 3 118 ? 139.650 150.441 114.365 1.00 144.61 116 LEU C CA 1
ATOM 10952 C C . LEU C 3 118 ? 138.567 151.297 115.003 1.00 146.75 116 LEU C C 1
ATOM 10953 O O . LEU C 3 118 ? 138.163 151.055 116.144 1.00 147.11 116 LEU C O 1
ATOM 10958 N N . ILE C 3 119 ? 138.102 152.296 114.261 1.00 140.42 117 ILE C N 1
ATOM 10959 C CA . ILE C 3 119 ? 137.067 153.199 114.749 1.00 138.10 117 ILE C CA 1
ATOM 10960 C C . ILE C 3 119 ? 135.696 152.582 114.521 1.00 138.56 117 ILE C C 1
ATOM 10961 O O . ILE C 3 119 ? 135.415 152.020 113.456 1.00 139.38 117 ILE C O 1
ATOM 10966 N N . HIS C 3 120 ? 134.837 152.686 115.530 1.00 162.51 118 HIS C N 1
ATOM 10967 C CA . HIS C 3 120 ? 133.454 152.246 115.447 1.00 162.85 118 HIS C CA 1
ATOM 10968 C C . HIS C 3 120 ? 132.542 153.464 115.419 1.00 163.91 118 HIS C C 1
ATOM 10969 O O . HIS C 3 120 ? 132.790 154.451 116.119 1.00 166.51 118 HIS C O 1
ATOM 10976 N N . THR C 3 121 ? 131.488 153.394 114.604 1.00 157.59 119 THR C N 1
ATOM 10977 C CA . THR C 3 121 ? 130.583 154.530 114.469 1.00 158.08 119 THR C CA 1
ATOM 10978 C C . THR C 3 121 ? 129.837 154.835 115.762 1.00 160.42 119 THR C C 1
ATOM 10979 O O . THR C 3 121 ? 129.348 155.957 115.930 1.00 161.76 119 THR C O 1
ATOM 10983 N N . GLN C 3 122 ? 129.739 153.869 116.678 1.00 178.36 120 GLN C N 1
ATOM 10984 C CA . GLN C 3 122 ? 129.086 154.109 117.958 1.00 179.01 120 GLN C CA 1
ATOM 10985 C C . GLN C 3 122 ? 129.984 154.836 118.949 1.00 178.09 120 GLN C C 1
ATOM 10986 O O . GLN C 3 122 ? 129.475 155.414 119.916 1.00 178.25 120 GLN C O 1
ATOM 10992 N N . SER C 3 123 ? 131.302 154.822 118.734 1.00 173.72 121 SER C N 1
ATOM 10993 C CA . SER C 3 123 ? 132.239 155.469 119.645 1.00 173.91 121 SER C CA 1
ATOM 10994 C C . SER C 3 123 ? 133.338 156.202 118.885 1.00 173.72 121 SER C C 1
ATOM 10995 O O . SER C 3 123 ? 134.480 156.274 119.353 1.00 173.87 121 SER C O 1
ATOM 10998 N N . ALA C 3 124 ? 133.014 156.747 117.710 1.00 168.74 122 ALA C N 1
ATOM 10999 C CA . ALA C 3 124 ? 134.025 157.425 116.906 1.00 167.75 122 ALA C CA 1
ATOM 11000 C C . ALA C 3 124 ? 134.495 158.720 117.556 1.00 169.11 122 ALA C C 1
ATOM 11001 O O . ALA C 3 124 ? 135.653 159.114 117.378 1.00 168.25 122 ALA C O 1
ATOM 11003 N N . VAL C 3 125 ? 133.625 159.392 118.302 1.00 176.40 123 VAL C N 1
ATOM 11004 C CA . VAL C 3 125 ? 133.976 160.654 118.949 1.00 175.53 123 VAL C CA 1
ATOM 11005 C C . VAL C 3 125 ? 134.918 160.361 120.111 1.00 176.49 123 VAL C C 1
ATOM 11006 O O . VAL C 3 125 ? 134.577 159.567 121.000 1.00 176.08 123 VAL C O 1
ATOM 11010 N N . PRO C 3 126 ? 136.105 160.971 120.149 1.00 169.29 124 PRO C N 1
ATOM 11011 C CA . PRO C 3 126 ? 137.091 160.607 121.176 1.00 168.04 124 PRO C CA 1
ATOM 11012 C C . PRO C 3 126 ? 136.963 161.395 122.471 1.00 168.49 124 PRO C C 1
ATOM 11013 O O . PRO C 3 126 ? 137.883 161.378 123.295 1.00 168.30 124 PRO C O 1
ATOM 11017 N N . VAL C 3 127 ? 135.842 162.090 122.669 1.00 160.32 125 VAL C N 1
ATOM 11018 C CA . VAL C 3 127 ? 135.675 162.893 123.875 1.00 158.27 125 VAL C CA 1
ATOM 11019 C C . VAL C 3 127 ? 135.438 161.976 125.067 1.00 159.51 125 VAL C C 1
ATOM 11020 O O . VAL C 3 127 ? 134.719 160.971 124.971 1.00 160.40 125 VAL C O 1
ATOM 11024 N N . THR C 3 128 ? 136.048 162.314 126.202 1.00 170.89 126 THR C N 1
ATOM 11025 C CA . THR C 3 128 ? 135.940 161.525 127.428 1.00 172.38 126 THR C CA 1
ATOM 11026 C C . THR C 3 128 ? 134.976 162.151 128.429 1.00 172.41 126 THR C C 1
ATOM 11027 O O . THR C 3 128 ? 135.233 162.146 129.636 1.00 171.24 126 THR C O 1
ATOM 11031 N N . ILE C 3 129 ? 133.862 162.701 127.955 1.00 158.76 127 ILE C N 1
ATOM 11032 C CA . ILE C 3 129 ? 132.867 163.298 128.838 1.00 156.08 127 ILE C CA 1
ATOM 11033 C C . ILE C 3 129 ? 132.200 162.207 129.671 1.00 154.20 127 ILE C C 1
ATOM 11034 O O . ILE C 3 129 ? 131.862 161.142 129.155 1.00 154.47 127 ILE C O 1
ATOM 11049 N N . PRO C 3 131 ? 129.569 160.021 131.170 1.00 162.11 129 PRO C N 1
ATOM 11050 C CA . PRO C 3 131 ? 128.255 159.609 130.660 1.00 160.99 129 PRO C CA 1
ATOM 11051 C C . PRO C 3 131 ? 127.098 159.940 131.600 1.00 161.28 129 PRO C C 1
ATOM 11052 O O . PRO C 3 131 ? 125.981 160.169 131.135 1.00 160.45 129 PRO C O 1
ATOM 11056 N N . ASN C 3 132 ? 127.365 159.961 132.906 1.00 177.23 130 ASN C N 1
ATOM 11057 C CA . ASN C 3 132 ? 126.315 160.205 133.888 1.00 177.26 130 ASN C CA 1
ATOM 11058 C C . ASN C 3 132 ? 125.791 161.635 133.864 1.00 176.91 130 ASN C C 1
ATOM 11059 O O . ASN C 3 132 ? 124.741 161.898 134.460 1.00 177.16 130 ASN C O 1
ATOM 11064 N N . LEU C 3 133 ? 126.487 162.557 133.203 1.00 158.68 131 LEU C N 1
ATOM 11065 C CA . LEU C 3 133 ? 126.039 163.942 133.155 1.00 157.95 131 LEU C CA 1
ATOM 11066 C C . LEU C 3 133 ? 124.747 164.056 132.356 1.00 158.79 131 LEU C C 1
ATOM 11067 O O . LEU C 3 133 ? 124.650 163.547 131.235 1.00 157.59 131 LEU C O 1
ATOM 11072 N N . VAL C 3 134 ? 123.749 164.726 132.937 1.00 186.44 132 VAL C N 1
ATOM 11073 C CA . VAL C 3 134 ? 122.464 164.942 132.288 1.00 188.14 132 VAL C CA 1
ATOM 11074 C C . VAL C 3 134 ? 122.154 166.424 132.109 1.00 188.25 132 VAL C C 1
ATOM 11075 O O . VAL C 3 134 ? 121.637 166.828 131.062 1.00 187.47 132 VAL C O 1
ATOM 11079 N N . ALA C 3 135 ? 122.466 167.249 133.102 1.00 186.64 133 ALA C N 1
ATOM 11080 C CA . ALA C 3 135 ? 122.182 168.682 133.068 1.00 185.74 133 ALA C CA 1
ATOM 11081 C C . ALA C 3 135 ? 122.963 169.338 134.202 1.00 186.11 133 ALA C C 1
ATOM 11082 O O . ALA C 3 135 ? 123.791 168.695 134.859 1.00 186.08 133 ALA C O 1
ATOM 11084 N N . THR C 3 136 ? 122.699 170.620 134.433 1.00 179.99 134 THR C N 1
ATOM 11085 C CA . THR C 3 136 ? 123.354 171.358 135.507 1.00 179.30 134 THR C CA 1
ATOM 11086 C C . THR C 3 136 ? 122.749 171.005 136.861 1.00 180.31 134 THR C C 1
ATOM 11087 O O . THR C 3 136 ? 121.616 170.532 136.941 1.00 180.46 134 THR C O 1
#

Solvent-accessible surface area: 57845 Å² total

Radius of gyration: 37.22 Å; Cα contacts (8 Å, |Δi|>4): 1688; chains: 3; bounding box: 65×87×105 Å

Nearest PDB structures (foldseek):
  5yu6-assembly1_A  TM=7.340E-01  e=5.180E-24  Homo sapiens
  5yu6-assembly2_C  TM=7.532E-01  e=1.293E-23  Homo sapiens
  5yu7-assembly1_A  TM=6.733E-01  e=5.874E-23  Homo sapiens
  7wtx-assembly1_K  TM=2.710E-01  e=6.968E-04  Homo sapiens
  8eaq-assembly1_C  TM=1.628E-01  e=1.839E-02  Rattus norvegicus

Sequence (1352 aa):
GASQIVSALDVIYSPKSNNSQRQEAQKFLDEVKLCSESPFWGYEIALQNPTNSILKYFGLGLLDHAVKKNWNDYDEGKRVALRKWVMELNFGVQDYDTRYIKEKLATLWVEVAKRTWGEALKQTNPTEEQLLTSWVDMDNNLFELWNINQSSRELALIIFRILFEDVFLLDDLIVLKRMTVIQPLCVMIVCPIEVFAIKYKFSDKWTKFKANEEGWFSVWIPELNNALQQNNSEYIIRLLETLKTCLNWPLTEVIVRNDVLSSLLTCLSSNIPRAQSMALDSIHILLTRPYSNESHYQMTIDRVFDNMDLLDSVYESLLFDPTDDIDETKYPIIKKFVDMISCLYVCVPKIKETNGQIQKYFKLVLKTTYNPSLIVSGLTLDLWCTCLRNDEYLPKLEKYVIPDLLQFAADALVYYEQIDGHISKKFAEIDFQSKSEFQTFCSTYRKRIRDIIRLISCVELDLTYDWLNNRLNNYFSSPFGQQVLSSTFLDHKLEPYLGALSQYMIVECFINGCIRWKIWYPTGDDYDEKLDSILQKLEILSNQLIALNLREPLLLKKQIQNFALFLTMLKDNVLFFTLLEKIITSATMDYPEINLEERGAESDAVRDLRYACGIELNRMALLMPESLKKIYPDLESVIARIMPNLSYHEKISFKSFLLIIVLKSSLDMKEERFAAIVDPELLAWSDKTTVVGLSDLHWFMERLGIVQIAEYFQRRDIDENSDLLSIPIDDEGKELKSELTKRWQSLFPVRATRMFIHYSMQSIKTDEEFKMLQDLWRPRIVPILPYITRLLYQLQSYHDPDNWKGLPTVVQSFVKYSTIERFWEAGASNKSKDEFIDEHMKAMQTLRDFADSVGHIIRYTREYTLLVLSAISSLGSVFYLLDESPDLLLNSIAIFKPGSNEISPGVSTHGWKHIMNIAIRPILKGCPKDCLGKFMPAFLPKLFEILDLLLCQKWSSHMNDMDMNPVPTDDDQMTEEILEENLLRQLTTVVVRIVIDCVGQGNANPNSAKSRLNNHQMEMRKIIFNDLNTLAPFLKLLNHLISFKDTKCSFNSILVMKCCLTSVLNQNNTVDEYFTFEVMKNLLLNVLCNSAFKDSFHEALYAFTVIFLTLCKEYPSARAFLFEISNGYNIDELYRNLRSVDEYKTQRALMIDFIDWVKSTVPTFKLVLVGDGGTGKTTFVKRHLTGEFEKKYIATIGVEVHPLSFYTNFGEIKFDVWDTAGLEKFGGLRRDGYYINAQCAIIMFDVTSRITYKNVPNWHRDLVRVCENIPIVLCGNKVDVKERKVKAKTITFHRKKNLQYYDISAKSNYNFEKPFLWLARKLAGNPQLEFVELYPLIHTQSAVPVTIPNLVAT

GO terms:
  GO:0005049 nuclear export signal receptor activity (F, IDA)
  GO:0005634 nucleus (C, IDA)
  GO:0005737 cytoplasm (C, IDA)
  GO:0006611 protein export from nucleus (P, IDA)
  GO:0071528 tRNA re-export from nucleus (P, IGI)
  GO:0006611 protein export from nucleus (P, IMP)
  GO:0005515 protein binding (F, IPI)

Foldseek 3Di:
DVVLLVVLLCLLPDPVHDPVSNVVSVVVLVVCLPDPCQLVVLLCQLPVDVPPQSSVVSSLVSLVCCLPPVVVVDDLVRLLVSQVSLLVSLLPDDPPHDPVSLLSSLVSNLSSLLQQAQPQVVDPPDDPVNCVRSPLCPLVSLVVLCPSDVRSVLSSLSNLLVNLCVLPVDPDDSCVVVNVRSLLLLLPQAAAPVVSCVPDPDDCVSVSSHDDRHHCLVVLLVVLVVCLVVVVLVSNLSSLSSVLSVQQPHALVSCVVSVVLVSLLSQCLDPRLSSVQSSLSSLLSNQPHDHPDVVSNLVSLQVVLVCLVSLLVSLVSLDDDPLPHDDPSRPVVLQSSLLSLLVSVVCVLPHPDDPCSLLSSVVSNLVQLPDQALSSNVNNLVSLLVLLVDDSCVVVCVVHCLVVLLVVLLVLLFQQLLDPSRSHVSVCVVVDDDSVVVNVSSVVSNVSSLSSLLSSCLSPVVVSLVVLVVVVVVCCVDVLVVPQLPDQEDDCSDDSNRNLLSNLSSVLSNLNSLVVNLPPDDPDPCSVVVLVVSLVSLVVVLVVVVVSNGRHLLSVLSVLVSLLSNCVSNPPPCLVVSLVSLVVLLQDDPVPDDLLLVDPSNVSNVVSNLSSLVSLQVSCLVDLQSCVVVLVVLVVVVVVCQVSDDPSSNLSSLLSNLSSLQQNPDPPSLVSLCVSQVVQLVLLVDPCLVVCLLPLVSVCVLLPVVVVLVVCVVVVHAPVDDQQPAFDDVVLSVVNSVSLSSVCSNDVLVSLLSNLVSSLSSDDDVPVLVVVLVSCLVSDVVRLLSLLSLLLSLLLLQALVVLVPPDNRCSVLSVLLLDDLDDDPPLAPDDPVVSVVSVVSCVRTSSVSSVVSSVSSLVSNLSSLLSLLSVLLSAPSQQVDQCNQVSNPCSNFPQDPPDGDTSPRHALVNLLSNLVRHVQSNLVSHDPVRCVRRVVVHQLVVLVSLLSHLVVLLVVLVVCCVVCVDDPDSVVSSVNVVSVVSSLSSLVSVLVSVCLQANFADQDLVGRPPDDDPNNVSNCCVQLVDPSNPVSSVSSLLVSLLDLDQPSVSRSLRSVSSVVVRNPVVDPVSLVVCQPRNCCSCLVRPCLDCSRVSSNVSSLSVVLVNLQVCVVPPVVSLVVVCVLLVHDDSPVLNVVLVVDDDVVVNSVSVVVSSVSSNVD/DEEAEEEEEFAAPLCLVQLVVCQVVVDGDDDGDFDAEWDWDKHWFAWPVGIYIYTYIHAGRDPVRYDPNLVSQAPHQYYEYEAEQADVVGVVCSVVCVVSNCVRPPPHAYAYEYEPPVDPDGNRDPVNDDVCVVVVHHYDYAYSNVRPPSCVVVQVNCCVRVVPPVMDGPD/DADDADPVCNDPDPDPPDDDD

B-factor: mean 159.39, std 73.32, range [30.0, 469.43]

Organism: Saccharomyces cerevisiae (strain ATCC 204508 / S288c) (NCBI:txid559292)

Secondary structure (DSSP, 8-state):
-HHHHHHHHHHHH-TTS-HHHHHHHHHHHHHHHTSTTHHHHHHHHHHH-SS-HHHHHHHHHHHHHHHHTSTTTS-HHHHHHHHHHHHHHHHT--TTS-HHHHHHHHHHHHHHHHHHTTGGGGSSS--HHHHHHTTTTHHHHHHHHTTT-HHHHHHHHHHHHHHHIIIIIS--HHHHHTHHHHHHHHHHHHS-HHHHHHH----HHHHHH---TT-SHHHHHHHHHHHHHHT-HHHHHHHHHHHHTSSSSS-HHHHHHTTHHHHHHHHHTSS-HHHHHHHHHHHHHHHHS--SSHHHHHHHHHHHHTTHHHHHHHHHHH---TTT---TTTHHHHHHHHHHHHTGGGGGGGS--SSSHHHHHHHHHHHHHT-SSHHHHTTTHHHHHHHHH-SSSHHHHHTTTHHHHHHHHHHT-S-GGGSTT-THHHHHHHH-SSHHHHHHHHHHHHHHHHHHHHHHHHHTHHHHHHHHHHHHHHHHHSHHHHHHHT-S---TTSHHHHHHHHHHHHHHHHHHHHHHHHHHS--STTHHHHHHHHHHHHHHHHHHHHTT----HHHHHHHHHHHHHHHHHHGGGGHHHHHHHHHHHTS---TTS-GGG--HHHHHHHHHHHHHHHHHHHHHHH-HHHHHTTHHHHHHHHHHHGGGS-HHHHHHHHHHHHHHHHHTT-S-HHHHHHHHHHHHHGGGG-HHHHHHTT-HHHHHHHHTHHHHHHHHHHTT--SSS-TTTSBP-HHHHHHHHHHHHHHHHHS-HHHHHHHHHHHHTT--SHHHHHHHHHHHHHHHTTTHHHHHHHHHHHHHTT-GGGTTTS-GGGHHHHHHHH------TTSSS--HHHHHHHHHHHHTBTHHHHHHHHHHHHHHHHHHHHHHHHHHHT-HHHHHSTTHHHHHHHHH--B-SSS--BSTT--HHHHHHHIIIIIHHHHHT--TTTHHHHHHHHHHHHHHHHHHHHHHHHHHHHHHHHH--S-SSHHHHHHHHHHHHHHHHHHHHHHHHHHHHT----SSTT-------HHHHHHHHHHHT-HHHHHHHHHHHHHHHHSS-HHHHHHHHHHHHHHHHHH-SS-HHHHHHIIIIIHHHIIIIIIS-GGGHHHHHHHHHHHHHHHHHHHHH-HHHHHHHHHHHTSS-HHHHHHHHHH---HHHHHHHHHHHHHHHHH-/--EEEEEEEE-TTSSHHHHHHHHHT-----S-----SEEEEEEEEEETTEEEEEEEEEE--STTT-SSTGGGGTT---EEEEEETT-HHHHHHHHHHHHHHHTTS-S--EEEEEE-TTSS--SS-TTT--HHHHTT-EEEE--TTTTSSTTHHHHHHHHHHHS-SS--B--/------TTS------------

InterPro domains:
  IPR011989 Armadillo-like helical [G3DSA:1.25.10.10] (3-1137)
  IPR016024 Armadillo-type fold [SSF48371] (1-962)
  IPR045065 Exportin-1/5 [PTHR11223] (4-1161)
  IPR045478 Exportin-5, C-terminal domain [PF19273] (332-1186)